Protein 9FNK (pdb70)

Radius of gyration: 32.11 Å; Cα contacts (8 Å, |Δi|>4): 2075; chains: 6; bounding box: 59×80×90 Å

Secondary structure (DSSP, 8-state):
-EEEESSSTTEEEEEETTEEEEEES-SSGGGG-EEEEEETTEEEEEEEEESSSTTEEEEEETTEEEEEE--SSHHHHHHT-EEEEE-SS-TTSEEEEESS-TTEEEEEETTEEEEEE--SHHHHHHT-EEEE--/-EEEESSSTTEEEEEETTEEEEEES-SSGGGG-EEEEE-SS-TTSEEEEESSSTTEEEEEETTEEEEEE---SHHHHHHT-EEEEE-SS-TTSEEEEESSSTTEEEEEETTEEEEEE--SHHHHHHT-EEEE-/-EEEESSSTT-EEEEETTEEEEESS-SSGGGG-EEEEEETTEEEEEEEEESSSTTEEEEEETTEEEEEE---SHHHHHHT-EEEEEETTEEEEEEEEESSSTT-EEEEETTEEEEE---SHHHHHHT-EEEE--/-EEEESSSTTEEEEEETTEEEEEES-SSGGGG-EEEEEETTEEEEEEEEESSSTTEEEEEETTEEEEEE--SSHHHHHHT-EEEEEETTEEEEEEEEESS-TT-EEEEETTEEEEE---SHHHHHHT-EEEE-/-EEEESSSTTEEEEEETTEEEEEES-SSGGGG-EEEEE-SS-TTSEEEEESSSTTEEEEEETTEEEEEE--SSHHHHHHT-EEEEE-SS-TTSEEEEESSSTTEEEEEETTEEEEEE--SHHHHHHT-EEEE-/-EEEESSSTTEEEEEETTEEEEEES-SSGGGG-EEEEE-SS-TTSEEEEESSSTTEEEEEETTEEEEEE--SSHHHHHHT-EEEEEETTEEEEEEEEESS-TT-EEEEETTEEEEE---SHHHHHHT-EEEE-

Nearest PDB structures (foldseek):
  3kmv-assembly7_G  TM=9.921E-01  e=3.566E-18  Acetivibrio thermocellus ATCC 27405
  3akh-assembly1_A  TM=9.822E-01  e=1.180E-16  Streptomyces avermitilis MA-4680 = NBRC 14893
  6sxs-assembly1_AAA  TM=9.025E-01  e=3.370E-11  Aspergillus luchuensis
  2d44-assembly1_A  TM=8.934E-01  e=5.035E-11  Aspergillus luchuensis
  6sxr-assembly1_A  TM=9.004E-01  e=8.437E-11  Aspergillus luchuensis IFO 4308

Foldseek 3Di:
DWKAQPVRGQWTWFADPQFTFTDHPDVVCLRRDWDWQQQLLGRLWIFTARPVDGQWTFFADPQGTGIDHDDPDNNRSQRGTWHWAQQLQGSVWTWTARRVHRQWTWFHDVGGTGTHGQDDNVSSSRGTIHDDDD/DWKAQPVNGQWTWFADPFFTFIDHPDVVPLRRDWDWAQQLQGNQWTFTARPVDGQWTFFADVQGTGIDHDDPDPVRSQRRTWHWAQQLQGSVWTWTARRVRRQWTWFHDVGGTGTHHQDDNVSSSRGTIHDDD/DWKAQQVHRQWTWFADPFFTFIGHPDVPPQRRDFDWAQQLLGRQWTWTARPVDGQWTFFADVQTTGIDHDDPDNVRSQRRTWHWAQQLLGRPWTFTARNVRRQWTWFADPGGTGTHHQDDNVSSSRRTIHDDDD/DWKAAQVHGQWTWFADPFFTFTGHPDVPCQRRDWDWAQQLLGRQWTWTARPVDGQWTFFADPQGTGIDHDDPDNNRSQRGTWHWAQQLLGSVWTWTARNVRRQWTWFHDPRGTGTHHQDDNVSSSRGTIHDDD/DWKAQQVRGQWTWFADPQFTFTDHPDPVPQRRPWDWQQQLLGNQWTFTARPVDGQWTFFADVQFTGIGHDDPDNVRRQRGTWHWDQQLLGNVWTFTARRVHRQFTWFHDPRTTGTHHADDNVSSSRRTIHDDD/DWKAQQVPGQWTWFADPQFTFTDHPDVVPQRRDFDWAQQLLGSQWTFTARPVDGQWTFFADVFFTGIDHDDPDNVGRQRRTWHWDQQLQHNVWTFTARRVHRQWTWFHDPGTTGTHHQDDNVSRSRGTIHDDD

B-factor: mean 26.01, std 6.43, range [12.74, 61.63]

Organism: Acetivibrio thermocellus (strain ATCC 27405 / DSM 1237 / JCM 9322 / NBRC 103400 / NCIMB 10682 / NRRL B-4536 / VPI 7372) (NCBI:txid203119)

Sequence (800 aa):
MKFESSNYRGYYIRVKSFSGRIDPYVNPVEDSMFKIVPGLADPSCISFESKTYPGYYLKHENFRVILKKYEDTDLFREDATFRVVPGWADENMISFQSYNYPYRYIRHRDFELYIENIKTDLDRKDATFIGIKVMKFESSNYRGYYIRVKSFSGRIDPYVNPVEDSMFKIVPGLADPSCISFESKTYPGYYLKHENFRVILKKYEDTDLFREDATFRVVPGWADENMISFQSYNYPYRYIRHRDFELYIENIKTDLDRKDATFIGIKMKFESSNYRGYYIRVKSFSGRIDPYVNPVEDSMFKIVPGLADPSCISFESKTYPGYYLKHENFRVILKKYEDTDLFREDATFRVVPGWADENMISFQSYNYPYRYIRHRDFELYIENIKTDLDRKDATFIGIKVMKFESSNYRGYYIRVKSFSGRIDPYVNPVEDSMFKIVPGLADPSCISFESKTYPGYYLKHENFRVILKKYEDTDLFREDATFRVVPGWADENMISFQSYNYPYRYIRHRDFELYIENIKTDLDRKDATFIGIKMKFESSNYRGYYIRVKSFSGRIDPYVNPVEDSMFKIVPGLADPSCISFESKTYPGYYLKHENFRVILKKYEDTDLFREDATFRVVPGWADENMISFQSYNYPYRYIRHRDFELYIENIKTDLDRKDATFIGIKMKFESSNYRGYYIRVKSFSGRIDPYVNPVEDSMFKIVPGLADPSCISFESKTYPGYYLKHENFRVILKKYEDTDLFREDATFRVVPGWADENMISFQSYNYPYRYIRHRDFELYIENIKTDLDRKDATFIGIK

InterPro domains:
  IPR007934 Alpha-L-arabinofuranosidase B, arabinose-binding domain [PF05270] (348-476)
  IPR024449 Anti-sigma factor RsgI, N-terminal [PF12791] (3-42)
  IPR024449 Anti-sigma factor RsgI, N-terminal [PS51849] (3-50)
  IPR036195 Alpha-L-arabinofuranosidase B, arabinose-binding domain superfamily [SSF110221] (336-477)
  IPR055431 Anti-sigma factor RsgI-like, middle domain [PF23750] (86-226)

Solvent-accessible surface area: 37255 Å² total; per-residue (Å²): 62,38,5,12,0,27,50,92,154,32,55,45,2,13,14,112,34,16,25,0,62,0,21,49,205,16,126,73,72,83,27,1,34,2,112,57,25,88,6,45,33,40,108,98,3,31,0,0,24,8,118,59,71,99,28,6,23,2,6,6,38,80,39,64,0,6,0,28,105,86,70,118,62,98,118,4,50,54,8,0,0,0,82,61,30,95,8,71,40,48,145,132,48,44,0,1,26,0,69,38,95,65,98,30,28,2,9,6,98,123,67,37,0,21,0,33,23,3,85,71,73,111,20,57,77,8,0,0,0,38,31,55,171,102,66,46,4,8,0,15,40,92,6,24,52,44,2,13,14,88,42,17,30,1,59,0,15,49,190,14,124,74,66,80,27,1,60,2,114,61,19,90,7,43,33,38,107,86,4,31,0,0,23,8,118,61,71,101,26,11,26,2,7,6,45,71,40,62,1,7,1,18,115,81,91,103,64,94,121,2,52,48,9,0,0,0,85,64,31,80,7,68,36,21,121,66,17,41,0,0,28,1,69,37,96,66,95,31,28,1,10,6,106,119,58,52,1,16,0,30,25,3,83,72,76,113,20,53,80,8,0,0,0,5,22,39,213,59,47,3,22,0,21,45,88,142,44,59,53,2,9,14,94,37,15,23,1,64,0,22,44,215,17,119,68,75,38,24,2,38,3,104,52,29,94,6,44,34,35,110,96,4,28,0,2,32,8,84,52,71,104,25,7,25,2,6,6,42,95,68,68,0,8,0,27,111,84,86,97,68,93,110,3,50,52,14,0,0,0,84,66,37,95,7,99,44,42,131,129,33,39,0,0,25,0,64,44,93,62,177,51,26,1,14,4,105,110,72,58,0,23,0,34,71,16,160,78,80,106,21,74,85,7,0,0,0,39,30,53,173,101,75,53,4,10,0,15,37,88,23,31,58,46,2,11,10,113,104,94,26,0,67,0,20,51,198,17,121,68,68,55,24,1,43,6,114,58,27,94,6,43,35,36,64,90,3,27,0,0,22,4,109,52,92,94,24,48,26,1,7,6,62,135,67,69,0,35,5,59,116,89,75,116,68,97,111,3,53,52,12,0,0,0,89,65,31,94,7,102,35,9,103,64,10,40,0,1,29,0,74,44,92,66,172,54,26,1,14,6,102,118,68,56,0,25,0,33,71,18,162,75,79,107,22,70,48,8,0,0,0,7,23,39,178,57,39,5,9,0,16,36,84,3,16,40,37,3,10,14,106,102,98,53,5,70,0,18,9,65,9,12,64,52,80,25,0,67,3,116,57,24,93,7,39,33,38,107,91,4,30,0,2,24,9,95,57,104,98,28,56,27,3,8,8,69,123,65,142,3,36,6,57,133,90,76,115,67,101,122,4,48,58,11,0,0,0,76,66,34,100,7,100,40,16,156,69,16,42,0,0,27,0,69,40,97,62,175,56,26,3,10,7,104,122,72,79,4,30,0,34,57,16,162,76,73,108,22,76,83,5,0,0,0,5,22,38,204,65,51,4,10,0,16,38,90,5,23,40,39,2,10,16,118,39,17,40,6,67,1,18,9,62,9,14,73,81,60,29,2,70,5,127,57,24,91,7,43,34,35,109,89,4,30,0,0,22,11,91,53,70,94,25,6,26,2,5,7,34,121,62,102,3,5,0,43,79,87,48,116,64,94,124,6,51,57,11,0,0,0,88,66,31,91,9,100,38,15,154,71,16,43,0,0,29,1,68,39,95,70,175,55,26,2,12,6,116,120,63,60,2,17,0,33,56,16,164,76,78,110,20,73,74,8,0,1,0,6,26,32,204

Structure (mmCIF, N/CA/C/O backbone):
data_9FNK
#
_entry.id   9FNK
#
_cell.length_a   54.453
_cell.length_b   77.396
_cell.length_c   78.769
_cell.angle_alpha   92.639
_cell.angle_beta   110.062
_cell.angle_gamma   102.690
#
_symmetry.space_group_name_H-M   'P 1'
#
loop_
_entity.id
_entity.type
_entity.pdbx_description
1 polymer 'Anti-sigma-I factor RsgI5'
2 non-polymer 'SODIUM ION'
3 non-polymer 'SULFATE ION'
4 non-polymer GLYCEROL
5 water water
#
loop_
_atom_site.group_PDB
_atom_site.id
_atom_site.type_symbol
_atom_site.label_atom_id
_atom_site.label_alt_id
_atom_site.label_comp_id
_atom_site.label_asym_id
_atom_site.label_entity_id
_atom_site.label_seq_id
_atom_site.pdbx_PDB_ins_code
_atom_site.Cartn_x
_atom_site.Cartn_y
_atom_site.Cartn_z
_atom_site.occupancy
_atom_site.B_iso_or_equiv
_atom_site.auth_seq_id
_atom_site.auth_comp_id
_atom_site.auth_asym_id
_atom_site.auth_atom_id
_atom_site.pdbx_PDB_model_num
ATOM 1 N N . MET A 1 1 ? 7.69198 -2.54109 8.80416 1.000 28.86422 1 MET A N 1
ATOM 2 C CA . MET A 1 1 ? 6.66871 -1.52050 8.97684 1.000 29.14553 1 MET A CA 1
ATOM 3 C C . MET A 1 1 ? 5.76488 -1.37519 7.75930 1.000 23.13807 1 MET A C 1
ATOM 4 O O . MET A 1 1 ? 6.14154 -1.72483 6.64444 1.000 26.96324 1 MET A O 1
ATOM 9 N N . LYS A 1 2 ? 4.56701 -0.85762 8.00855 1.000 23.13383 2 LYS A N 1
ATOM 10 C CA . LYS A 1 2 ? 3.61736 -0.45936 6.98462 1.000 22.29429 2 LYS A CA 1
ATOM 11 C C . LYS A 1 2 ? 3.38944 1.03641 7.08863 1.000 21.87543 2 LYS A C 1
ATOM 12 O O . LYS A 1 2 ? 3.66596 1.65599 8.12053 1.000 24.42164 2 LYS A O 1
ATOM 18 N N . PHE A 1 3 ? 2.83889 1.61447 6.02301 1.000 25.12048 3 PHE A N 1
ATOM 19 C CA . PHE A 1 3 ? 2.53803 3.03957 6.00136 1.000 18.70572 3 PHE A CA 1
ATOM 20 C C . PHE A 1 3 ? 1.17633 3.25212 5.36069 1.000 22.19419 3 PHE A C 1
ATOM 21 O O . PHE A 1 3 ? 0.98500 2.94526 4.18211 1.000 21.35002 3 PHE A O 1
ATOM 29 N N . GLU A 1 4 ? 0.22833 3.74513 6.15455 1.000 21.44601 4 GLU A N 1
ATOM 30 C CA . GLU A 1 4 ? -1.10927 4.05772 5.67880 1.000 23.44577 4 GLU A CA 1
ATOM 31 C C . GLU A 1 4 ? -1.19522 5.53046 5.25160 1.000 20.51593 4 GLU A C 1
ATOM 32 O O . GLU A 1 4 ? -0.60102 6.40794 5.88417 1.000 18.90662 4 GLU A O 1
ATOM 38 N N . SER A 1 5 ? -1.89355 5.79207 4.14527 1.000 17.53567 5 SER A N 1
ATOM 39 C CA . SER A 1 5 ? -2.20949 7.17170 3.78718 1.000 21.40237 5 SER A CA 1
ATOM 40 C C . SER A 1 5 ? -3.23673 7.72414 4.76210 1.000 22.79862 5 SER A C 1
ATOM 41 O O . SER A 1 5 ? -4.13862 7.00755 5.20736 1.000 19.62953 5 SER A O 1
ATOM 44 N N . SER A 1 6 ? -3.08041 9.00332 5.12255 1.000 21.53384 6 SER A N 1
ATOM 45 C CA . SER A 1 6 ? -3.97757 9.58885 6.10565 1.000 17.97499 6 SER A CA 1
ATOM 46 C C . SER A 1 6 ? -5.22219 10.18996 5.47989 1.000 21.72153 6 SER A C 1
ATOM 47 O O . SER A 1 6 ? -6.25457 10.24499 6.14627 1.000 28.35785 6 SER A O 1
ATOM 50 N N . ASN A 1 7 ? -5.17876 10.61242 4.21376 1.000 22.58903 7 ASN A N 1
ATOM 51 C CA . ASN A 1 7 ? -6.38940 11.08462 3.54967 1.000 22.69692 7 ASN A CA 1
ATOM 52 C C . ASN A 1 7 ? -7.07615 9.99858 2.72601 1.000 20.85128 7 ASN A C 1
ATOM 53 O O . ASN A 1 7 ? -8.21317 10.18940 2.29395 1.000 26.13990 7 ASN A O 1
ATOM 58 N N . TYR A 1 8 ? -6.41982 8.87662 2.50377 1.000 21.87353 8 TYR A N 1
ATOM 59 C CA . TYR A 1 8 ? -7.01073 7.69836 1.88356 1.000 20.59411 8 TYR A CA 1
ATOM 60 C C . TYR A 1 8 ? -6.80638 6.53456 2.84632 1.000 23.10284 8 TYR A C 1
ATOM 61 O O . TYR A 1 8 ? -5.97223 5.65542 2.62239 1.000 23.25376 8 TYR A O 1
ATOM 70 N N . ARG A 1 9 ? -7.54981 6.56113 3.95004 1.000 24.80313 9 ARG A N 1
ATOM 71 C CA . ARG A 1 9 ? -7.35235 5.58724 5.01349 1.000 20.30801 9 ARG A CA 1
ATOM 72 C C . ARG A 1 9 ? -7.74351 4.20206 4.51462 1.000 23.47735 9 ARG A C 1
ATOM 73 O O . ARG A 1 9 ? -8.70527 4.04455 3.75313 1.000 25.79519 9 ARG A O 1
ATOM 81 N N . GLY A 1 10 ? -6.97710 3.19866 4.93501 1.000 21.30274 10 GLY A N 1
ATOM 82 C CA . GLY A 1 10 ? -7.09983 1.88161 4.36931 1.000 25.05545 10 GLY A CA 1
ATOM 83 C C . GLY A 1 10 ? -6.28995 1.68871 3.11478 1.000 22.16722 10 GLY A C 1
ATOM 84 O O . GLY A 1 10 ? -6.33813 0.59808 2.52745 1.000 25.73455 10 GLY A O 1
ATOM 85 N N . TYR A 1 11 ? -5.57864 2.71973 2.67050 1.000 20.60198 11 TYR A N 1
ATOM 86 C CA . TYR A 1 11 ? -4.62247 2.61640 1.57554 1.000 25.25870 11 TYR A CA 1
ATOM 87 C C . TYR A 1 11 ? -3.21782 2.62604 2.15097 1.000 23.26153 11 TYR A C 1
ATOM 88 O O . TYR A 1 11 ? -2.90934 3.39813 3.07572 1.000 22.14756 11 TYR A O 1
ATOM 97 N N . TYR A 1 12 ? -2.35546 1.81393 1.55380 1.000 20.60866 12 TYR A N 1
ATOM 98 C CA . TYR A 1 12 ? -1.01005 1.61090 2.05244 1.000 22.39723 12 TYR A CA 1
ATOM 99 C C . TYR A 1 12 ? -0.00221 1.81061 0.93675 1.000 19.80897 12 TYR A C 1
ATOM 100 O O . TYR A 1 12 ? -0.26615 1.49027 -0.22207 1.000 20.99082 12 TYR A O 1
ATOM 109 N N . ILE A 1 13 ? 1.16204 2.34516 1.30196 1.000 19.44918 13 ILE A N 1
ATOM 110 C CA . ILE A 1 13 ? 2.29026 2.31380 0.38685 1.000 17.38253 13 ILE A CA 1
ATOM 111 C C . ILE A 1 13 ? 2.57247 0.87044 0.01034 1.000 20.66521 13 ILE A C 1
ATOM 112 O O . ILE A 1 13 ? 2.63393 -0.01184 0.87881 1.000 22.03442 13 ILE A O 1
ATOM 117 N N . ARG A 1 14 ? 2.74589 0.61423 -1.28896 1.000 18.50434 14 ARG A N 1
ATOM 118 C CA . ARG A 1 14 ? 3.11310 -0.71791 -1.74817 1.000 20.14834 14 ARG A CA 1
ATOM 119 C C . ARG A 1 14 ? 3.94742 -0.60318 -3.01610 1.000 19.56413 14 ARG A C 1
ATOM 120 O O . ARG A 1 14 ? 3.95496 0.43073 -3.69793 1.000 20.46762 14 ARG A O 1
ATOM 128 N N . VAL A 1 15 ? 4.66437 -1.67734 -3.31581 1.000 17.59251 15 VAL A N 1
ATOM 129 C CA . VAL A 1 15 ? 5.37718 -1.82446 -4.58656 1.000 20.81141 15 VAL A CA 1
ATOM 130 C C . VAL A 1 15 ? 4.54308 -2.69984 -5.51525 1.000 22.14548 15 VAL A C 1
ATOM 131 O O . VAL A 1 15 ? 4.08102 -3.77489 -5.11504 1.000 23.92691 15 VAL A O 1
ATOM 135 N N . LYS A 1 16 ? 4.32398 -2.22478 -6.74335 1.000 27.05065 16 LYS A N 1
ATOM 136 C CA . LYS A 1 16 ? 3.73332 -3.01843 -7.81606 1.000 27.23402 16 LYS A CA 1
ATOM 137 C C . LYS A 1 16 ? 4.63480 -2.89591 -9.03683 1.000 23.66614 16 LYS A C 1
ATOM 138 O O . LYS A 1 16 ? 4.89363 -1.78175 -9.49903 1.000 29.23712 16 LYS A O 1
ATOM 144 N N . SER A 1 17 ? 5.10910 -4.03003 -9.56130 1.000 23.26404 17 SER A N 1
ATOM 145 C CA . SER A 1 17 ? 6.01191 -4.03855 -10.72381 1.000 23.34830 17 SER A CA 1
ATOM 146 C C . SER A 1 17 ? 7.17900 -3.07258 -10.52912 1.000 26.61903 17 SER A C 1
ATOM 147 O O . SER A 1 17 ? 7.54431 -2.32246 -11.43992 1.000 19.68907 17 SER A O 1
ATOM 150 N N . PHE A 1 18 ? 7.75274 -3.08828 -9.32025 1.000 22.18060 18 PHE A N 1
ATOM 151 C CA . PHE A 1 18 ? 8.93662 -2.31969 -8.94027 1.000 20.02952 18 PHE A CA 1
ATOM 152 C C . PHE A 1 18 ? 8.67947 -0.82302 -8.87017 1.000 20.05290 18 PHE A C 1
ATOM 153 O O . PHE A 1 18 ? 9.61895 -0.03408 -8.92104 1.000 19.35654 18 PHE A O 1
ATOM 161 N N . SER A 1 19 ? 7.42709 -0.42832 -8.66295 1.000 22.38674 19 SER A N 1
ATOM 162 C CA . SER A 1 19 ? 7.01278 0.96702 -8.63540 1.000 21.93160 19 SER A CA 1
ATOM 163 C C . SER A 1 19 ? 6.11281 1.21818 -7.42860 1.000 23.79669 19 SER A C 1
ATOM 164 O O . SER A 1 19 ? 5.26915 0.38278 -7.07843 1.000 23.81374 19 SER A O 1
ATOM 167 N N . GLY A 1 20 ? 6.28754 2.37350 -6.79252 1.000 25.47617 20 GLY A N 1
ATOM 168 C CA . GLY A 1 20 ? 5.56414 2.67813 -5.56819 1.000 21.13486 20 GLY A CA 1
ATOM 169 C C . GLY A 1 20 ? 4.20782 3.31277 -5.84522 1.000 23.75253 20 GLY A C 1
ATOM 170 O O . GLY A 1 20 ? 4.07048 4.17822 -6.71124 1.000 22.38684 20 GLY A O 1
ATOM 171 N N . ARG A 1 21 ? 3.20899 2.87666 -5.08388 1.000 20.57883 21 ARG A N 1
ATOM 172 C CA . ARG A 1 21 ? 1.86539 3.42324 -5.17787 1.000 21.38370 21 ARG A CA 1
ATOM 173 C C . ARG A 1 21 ? 1.19087 3.23432 -3.82662 1.000 22.94357 21 ARG A C 1
ATOM 174 O O . ARG A 1 21 ? 1.78897 2.70227 -2.88447 1.000 20.88405 21 ARG A O 1
ATOM 182 N N . ILE A 1 22 ? -0.05361 3.68948 -3.71954 1.000 19.84262 22 ILE A N 1
ATOM 183 C CA . ILE A 1 22 ? -0.89418 3.37020 -2.57361 1.000 22.27509 22 ILE A CA 1
ATOM 184 C C . ILE A 1 22 ? -2.09079 2.57806 -3.07320 1.000 25.51275 22 ILE A C 1
ATOM 185 O O . ILE A 1 22 ? -2.67148 2.89183 -4.11876 1.000 29.27839 22 ILE A O 1
ATOM 190 N N . ASP A 1 23 ? -2.43070 1.52401 -2.33670 1.000 24.75105 23 ASP A N 1
ATOM 191 C CA . ASP A 1 23 ? -3.48015 0.58501 -2.69493 1.000 29.31651 23 ASP A CA 1
ATOM 192 C C . ASP A 1 23 ? -4.21621 0.16752 -1.43732 1.000 23.32482 23 ASP A C 1
ATOM 193 O O . ASP A 1 23 ? -3.59890 0.03302 -0.37061 1.000 24.44079 23 ASP A O 1
ATOM 198 N N . PRO A 1 24 ? -5.51698 -0.03848 -1.53902 1.000 22.05769 24 PRO A N 1
ATOM 199 C CA . PRO A 1 24 ? -6.22866 -0.83201 -0.53400 1.000 27.29286 24 PRO A CA 1
ATOM 200 C C . PRO A 1 24 ? -6.03254 -2.32760 -0.77244 1.000 26.14762 24 PRO A C 1
ATOM 201 O O . PRO A 1 24 ? -5.66008 -2.76847 -1.86330 1.000 27.40503 24 PRO A O 1
ATOM 205 N N . TYR A 1 25 ? -6.26607 -3.10208 0.29239 1.000 23.60339 25 TYR A N 1
ATOM 206 C CA . TYR A 1 25 ? -6.30894 -4.56931 0.23398 1.000 29.83227 25 TYR A CA 1
ATOM 207 C C . TYR A 1 25 ? -5.12079 -5.14846 -0.53545 1.000 30.24212 25 TYR A C 1
ATOM 208 O O . TYR A 1 25 ? -5.27026 -5.99658 -1.42345 1.000 26.42314 25 TYR A O 1
ATOM 217 N N . VAL A 1 26 ? -3.92381 -4.68028 -0.17690 1.000 29.24904 26 VAL A N 1
ATOM 218 C CA . VAL A 1 26 ? -2.71882 -5.06524 -0.89848 1.000 29.08331 26 VAL A CA 1
ATOM 219 C C . VAL A 1 26 ? -2.59592 -6.57735 -0.91690 1.000 27.18665 26 VAL A C 1
ATOM 220 O O . VAL A 1 26 ? -2.75240 -7.24554 0.10591 1.000 25.04001 26 VAL A O 1
ATOM 224 N N . ASN A 1 27 ? -2.36430 -7.11017 -2.09127 1.000 26.59693 27 ASN A N 1
ATOM 225 C CA . ASN A 1 27 ? -2.19737 -8.52637 -2.34202 1.000 28.03501 27 ASN A CA 1
ATOM 226 C C . ASN A 1 27 ? -1.02806 -8.71233 -3.30064 1.000 26.67172 27 ASN A C 1
ATOM 227 O O . ASN A 1 27 ? -1.04663 -8.15820 -4.40299 1.000 28.26744 27 ASN A O 1
ATOM 232 N N . PRO A 1 28 ? 0.02459 -9.44330 -2.91452 1.000 28.66524 28 PRO A N 1
ATOM 233 C CA . PRO A 1 28 ? 0.26995 -10.02764 -1.58828 1.000 30.05321 28 PRO A CA 1
ATOM 234 C C . PRO A 1 28 ? 0.60797 -8.93858 -0.57095 1.000 31.63175 28 PRO A C 1
ATOM 235 O O . PRO A 1 28 ? 1.36403 -8.01762 -0.90498 1.000 31.29495 28 PRO A O 1
ATOM 239 N N . VAL A 1 29 ? 0.03894 -9.02152 0.63481 1.000 33.34501 29 VAL A N 1
ATOM 240 C CA . VAL A 1 29 ? 0.17215 -7.91722 1.58316 1.000 33.43456 29 VAL A CA 1
ATOM 241 C C . VAL A 1 29 ? 1.63157 -7.63178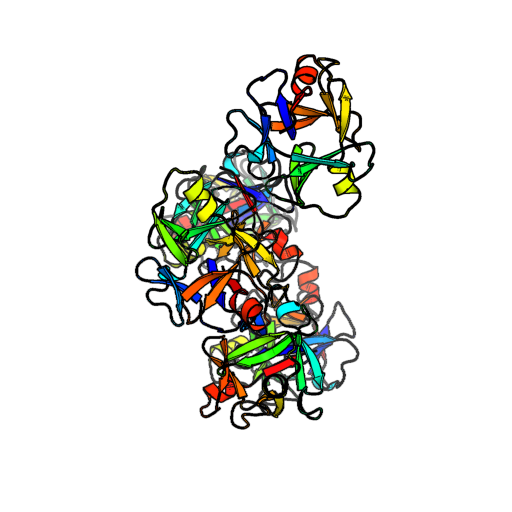 1.91003 1.000 33.26735 29 VAL A C 1
ATOM 242 O O . VAL A 1 29 ? 1.95832 -6.53596 2.37842 1.000 36.12740 29 VAL A O 1
ATOM 246 N N . GLU A 1 30 ? 2.52887 -8.58048 1.64235 1.000 31.56436 30 GLU A N 1
ATOM 247 C CA . GLU A 1 30 ? 3.94413 -8.34374 1.88151 1.000 32.21555 30 GLU A CA 1
ATOM 248 C C . GLU A 1 30 ? 4.51429 -7.24360 0.99066 1.000 30.14969 30 GLU A C 1
ATOM 249 O O . GLU A 1 30 ? 5.55308 -6.66701 1.33011 1.000 31.23591 30 GLU A O 1
ATOM 255 N N . ASP A 1 31 ? 3.85827 -6.93205 -0.13101 1.000 29.71734 31 ASP A N 1
ATOM 256 C CA . ASP A 1 31 ? 4.27297 -5.80293 -0.95978 1.000 28.12275 31 ASP A CA 1
ATOM 257 C C . ASP A 1 31 ? 4.15270 -4.47354 -0.22962 1.000 27.01198 31 ASP A C 1
ATOM 258 O O . ASP A 1 31 ? 4.78310 -3.49602 -0.64030 1.000 23.20642 31 ASP A O 1
ATOM 263 N N . SER A 1 32 ? 3.35164 -4.41598 0.82792 1.000 22.35863 32 SER A N 1
ATOM 264 C CA . SER A 1 32 ? 3.18198 -3.22154 1.63133 1.000 21.43993 32 SER A CA 1
ATOM 265 C C . SER A 1 32 ? 4.20469 -3.11611 2.77049 1.000 29.10283 32 SER A C 1
ATOM 266 O O . SER A 1 32 ? 4.19515 -2.12321 3.50464 1.000 26.07710 32 SER A O 1
ATOM 269 N N . MET A 1 33 ? 5.10275 -4.09041 2.92096 1.000 25.98347 33 MET A N 1
ATOM 270 C CA . MET A 1 33 ? 5.92534 -4.21877 4.11958 1.000 28.80475 33 MET A CA 1
ATOM 271 C C . MET A 1 33 ? 7.38995 -3.89991 3.84320 1.000 23.96924 33 MET A C 1
ATOM 272 O O . MET A 1 33 ? 7.97085 -4.39984 2.87529 1.000 22.22716 33 MET A O 1
ATOM 277 N N . PHE A 1 34 ? 7.99339 -3.09964 4.72634 1.000 22.35617 34 PHE A N 1
ATOM 278 C CA . PHE A 1 34 ? 9.37275 -2.68284 4.57000 1.000 18.64719 34 PHE A CA 1
ATOM 279 C C . PHE A 1 34 ? 10.13964 -2.83297 5.87597 1.000 23.52270 34 PHE A C 1
ATOM 280 O O . PHE A 1 34 ? 9.58551 -2.71703 6.97107 1.000 21.40817 34 PHE A O 1
ATOM 288 N N . LYS A 1 35 ? 11.43117 -3.09767 5.73704 1.000 21.40703 35 LYS A N 1
ATOM 289 C CA . LYS A 1 35 ? 12.36930 -3.02551 6.83878 1.000 20.15774 35 LYS A CA 1
ATOM 290 C C . LYS A 1 35 ? 12.97741 -1.62634 6.83645 1.000 24.04925 35 LYS A C 1
ATOM 291 O O . LYS A 1 35 ? 13.45580 -1.15424 5.79783 1.000 23.76440 35 LYS A O 1
ATOM 297 N N . ILE A 1 36 ? 12.91294 -0.93450 7.97178 1.000 19.92412 36 ILE A N 1
ATOM 298 C CA . ILE A 1 36 ? 13.40436 0.43856 8.04630 1.000 21.60113 36 ILE A CA 1
ATOM 299 C C . ILE A 1 36 ? 14.83277 0.39431 8.58229 1.000 22.80289 36 ILE A C 1
ATOM 300 O O . ILE A 1 36 ? 15.06707 0.14227 9.77077 1.000 21.29077 36 ILE A O 1
ATOM 305 N N . VAL A 1 37 ? 15.78800 0.67774 7.70575 1.000 25.82783 37 VAL A N 1
ATOM 306 C CA . VAL A 1 37 ? 17.20263 0.64826 8.05741 1.000 21.00439 37 VAL A CA 1
ATOM 307 C C . VAL A 1 37 ? 17.71613 2.07964 8.15152 1.000 23.31597 37 VAL A C 1
ATOM 308 O O . VAL A 1 37 ? 17.04721 3.01252 7.66627 1.000 17.70747 37 VAL A O 1
ATOM 312 N N . PRO A 1 38 ? 18.86730 2.30475 8.79954 1.000 25.93407 38 PRO A N 1
ATOM 313 C CA . PRO A 1 38 ? 19.46939 3.64037 8.78309 1.000 17.83237 38 PRO A CA 1
ATOM 314 C C . PRO A 1 38 ? 19.68379 4.12138 7.35898 1.000 21.47784 38 PRO A C 1
ATOM 315 O O . PRO A 1 38 ? 19.93531 3.33713 6.43759 1.000 20.25892 38 PRO A O 1
ATOM 319 N N . GLY A 1 39 ? 19.53561 5.43115 7.18482 1.000 23.20665 39 GLY A N 1
ATOM 320 C CA . GLY A 1 39 ? 19.58696 6.03527 5.87026 1.000 21.14294 39 GLY A CA 1
ATOM 321 C C . GLY A 1 39 ? 20.90411 5.72890 5.19500 1.000 25.54877 39 GLY A C 1
ATOM 322 O O . GLY A 1 39 ? 21.96768 5.94881 5.78044 1.000 23.78482 39 GLY A O 1
ATOM 323 N N . LEU A 1 40 ? 20.83647 5.20906 3.96539 1.000 24.33664 40 LEU A N 1
ATOM 324 C CA . LEU A 1 40 ? 22.03728 4.79439 3.24612 1.000 26.11253 40 LEU A CA 1
ATOM 325 C C . LEU A 1 40 ? 23.01014 5.94141 3.04348 1.000 26.01786 40 LEU A C 1
ATOM 326 O O . LEU A 1 40 ? 24.21442 5.70567 2.89974 1.000 21.68109 40 LEU A O 1
ATOM 331 N N . ALA A 1 41 ? 22.51645 7.17379 3.04614 1.000 24.98475 41 ALA A N 1
ATOM 332 C CA . ALA A 1 41 ? 23.36753 8.33905 2.92462 1.000 26.23807 41 ALA A CA 1
ATOM 333 C C . ALA A 1 41 ? 23.52500 9.07731 4.23676 1.000 23.78613 41 ALA A C 1
ATOM 334 O O . ALA A 1 41 ? 24.25847 10.06792 4.28190 1.000 29.81152 41 ALA A O 1
ATOM 336 N N . ASP A 1 42 ? 22.86546 8.62028 5.30337 1.000 25.83820 42 ASP A N 1
ATOM 337 C CA . ASP A 1 42 ? 22.84326 9.36329 6.55673 1.000 28.87891 42 ASP A CA 1
ATOM 338 C C . ASP A 1 42 ? 22.05576 8.59368 7.60695 1.000 25.63586 42 ASP A C 1
ATOM 339 O O . ASP A 1 42 ? 20.83222 8.48864 7.50853 1.000 28.23845 42 ASP A O 1
ATOM 344 N N . PRO A 1 43 ? 22.70847 8.05215 8.63499 1.000 26.24696 43 PRO A N 1
ATOM 345 C CA . PRO A 1 43 ? 21.98043 7.18736 9.58597 1.000 23.76314 43 PRO A CA 1
ATOM 346 C C . PRO A 1 43 ? 21.00886 7.93906 10.49073 1.000 19.66540 43 PRO A C 1
ATOM 347 O O . PRO A 1 43 ? 20.15518 7.29752 11.10364 1.000 19.52278 43 PRO A O 1
ATOM 351 N N . SER A 1 44 ? 21.07929 9.27116 10.58135 1.000 25.00225 44 SER A N 1
ATOM 352 C CA . SER A 1 44 ? 20.00025 10.02952 11.22052 1.000 28.62031 44 SER A CA 1
ATOM 353 C C . SER A 1 44 ? 18.79398 10.18204 10.30123 1.000 28.60836 44 SER A C 1
ATOM 354 O O . SER A 1 44 ? 17.80232 10.83636 10.65816 1.000 22.65060 44 SER A O 1
ATOM 357 N N . CYS A 1 45 ? 18.87708 9.59951 9.12931 1.000 24.50928 45 CYS A N 1
ATOM 358 C CA . CYS A 1 45 ? 17.78236 9.48338 8.20026 1.000 23.83707 45 CYS A CA 1
ATOM 359 C C . CYS A 1 45 ? 17.36110 8.02278 8.16035 1.000 20.44606 45 CYS A C 1
ATOM 360 O O . CYS A 1 45 ? 17.89565 7.19539 8.90430 1.000 25.46829 45 CYS A O 1
ATOM 363 N N . ILE A 1 46 ? 16.36908 7.71156 7.32849 1.000 16.18194 46 ILE A N 1
ATOM 364 C CA . ILE A 1 46 ? 15.90832 6.33856 7.16803 1.000 18.54597 46 ILE A CA 1
ATOM 365 C C . ILE A 1 46 ? 15.98379 5.96141 5.69848 1.000 18.71914 46 ILE A C 1
ATOM 366 O O . ILE A 1 46 ? 15.94434 6.81958 4.81431 1.000 15.46654 46 ILE A O 1
ATOM 371 N N . SER A 1 47 ? 16.10737 4.64970 5.45366 1.000 18.37996 47 SER A N 1
ATOM 372 C CA . SER A 1 47 ? 15.90543 4.04275 4.14582 1.000 16.40983 47 SER A CA 1
ATOM 373 C C . SER A 1 47 ? 14.89093 2.91520 4.27300 1.000 21.47179 47 SER A C 1
ATOM 374 O O . SER A 1 47 ? 14.73798 2.33680 5.34956 1.000 19.52476 47 SER A O 1
ATOM 377 N N . PHE A 1 48 ? 14.18819 2.61859 3.16460 1.000 17.27250 48 PHE A N 1
ATOM 378 C CA . PHE A 1 48 ? 13.12612 1.61071 3.11629 1.000 19.85770 48 PHE A CA 1
ATOM 379 C C . PHE A 1 48 ? 13.63525 0.40137 2.34812 1.000 19.48260 48 PHE A C 1
ATOM 380 O O . PHE A 1 48 ? 13.70555 0.44448 1.11934 1.000 22.19311 48 PHE A O 1
ATOM 388 N N . GLU A 1 49 ? 13.93360 -0.69010 3.03809 1.000 24.41657 49 GLU A N 1
ATOM 389 C CA . GLU A 1 49 ? 14.30599 -1.92361 2.35335 1.000 20.96049 49 GLU A CA 1
ATOM 390 C C . GLU A 1 49 ? 13.07815 -2.78168 2.10182 1.000 19.86925 49 GLU A C 1
ATOM 391 O O . GLU A 1 49 ? 12.21810 -2.92123 2.97286 1.000 21.54762 49 GLU A O 1
ATOM 397 N N . SER A 1 50 ? 13.00767 -3.37023 0.91145 1.000 20.38334 50 SER A N 1
ATOM 398 C CA . SER A 1 50 ? 11.94010 -4.31000 0.60921 1.000 18.14672 50 SER A CA 1
ATOM 399 C C . SER A 1 50 ? 12.04558 -5.54704 1.48480 1.000 27.00091 50 SER A C 1
ATOM 400 O O . SER A 1 50 ? 13.13005 -6.10518 1.66938 1.000 27.47213 50 SER A O 1
ATOM 403 N N . LYS A 1 51 ? 10.90564 -5.98725 2.01270 1.000 27.60511 51 LYS A N 1
ATOM 404 C CA . LYS A 1 51 ? 10.88879 -7.24596 2.74912 1.000 31.94998 51 LYS A CA 1
ATOM 405 C C . LYS A 1 51 ? 10.87723 -8.45150 1.80950 1.000 33.48474 51 LYS A C 1
ATOM 406 O O . LYS A 1 51 ? 11.57229 -9.44219 2.06534 1.000 33.25298 51 LYS A O 1
ATOM 412 N N . THR A 1 52 ? 10.13342 -8.37208 0.70051 1.000 33.06943 52 THR A N 1
ATOM 413 C CA . THR A 1 52 ? 10.10193 -9.46599 -0.26298 1.000 31.82494 52 THR A CA 1
ATOM 414 C C . THR A 1 52 ? 11.32177 -9.49407 -1.17675 1.000 31.52125 52 THR A C 1
ATOM 415 O O . THR A 1 52 ? 11.64769 -10.55991 -1.71072 1.000 33.27893 52 THR A O 1
ATOM 419 N N . TYR A 1 53 ? 12.00899 -8.36385 -1.36796 1.000 29.98586 53 TYR A N 1
ATOM 420 C CA . TYR A 1 53 ? 13.18651 -8.27978 -2.23210 1.000 25.81143 53 TYR A CA 1
ATOM 421 C C . TYR A 1 53 ? 14.34418 -7.69759 -1.43275 1.000 27.59315 53 TYR A C 1
ATOM 422 O O . TYR A 1 53 ? 14.66727 -6.50102 -1.56026 1.000 22.31748 53 TYR A O 1
ATOM 431 N N . PRO A 1 54 ? 14.99536 -8.51119 -0.59613 1.000 27.68397 54 PRO A N 1
ATOM 432 C CA . PRO A 1 54 ? 16.09871 -7.98745 0.21694 1.000 25.54203 54 PRO A CA 1
ATOM 433 C C . PRO A 1 54 ? 17.18693 -7.40437 -0.66722 1.000 25.34544 54 PRO A C 1
ATOM 434 O O . PRO A 1 54 ? 17.45104 -7.88966 -1.76923 1.000 30.43452 54 PRO A O 1
ATOM 438 N N . GLY A 1 55 ? 17.80447 -6.33950 -0.17968 1.000 23.68582 55 GLY A N 1
ATOM 439 C CA . GLY A 1 55 ? 18.74842 -5.59110 -0.97252 1.000 26.86434 55 GLY A CA 1
ATOM 440 C C . GLY A 1 55 ? 18.13569 -4.65449 -1.98882 1.000 23.92074 55 GLY A C 1
ATOM 441 O O . GLY A 1 55 ? 18.88619 -4.04679 -2.76744 1.000 25.94349 55 GLY A O 1
ATOM 442 N N . TYR A 1 56 ? 16.80839 -4.51922 -2.02985 1.000 22.53794 56 TYR A N 1
ATOM 443 C CA . TYR A 1 56 ? 16.16303 -3.50787 -2.86911 1.000 22.87622 56 TYR A CA 1
ATOM 444 C C . TYR A 1 56 ? 15.54821 -2.44128 -1.97808 1.000 21.25860 56 TYR A C 1
ATOM 445 O O . TYR A 1 56 ? 14.94932 -2.75430 -0.94511 1.000 21.42670 56 TYR A O 1
ATOM 454 N N . TYR A 1 57 ? 15.68388 -1.18469 -2.39640 1.000 23.66058 57 TYR A N 1
ATOM 455 C CA . TYR A 1 57 ? 15.27112 -0.03065 -1.61401 1.000 18.27630 57 TYR A CA 1
ATOM 456 C C . TYR A 1 57 ? 14.29062 0.81502 -2.41225 1.000 20.35151 57 TYR A C 1
ATOM 457 O O . TYR A 1 57 ? 14.38343 0.89749 -3.63669 1.000 20.99522 57 TYR A O 1
ATOM 466 N N . LEU A 1 58 ? 13.32089 1.41150 -1.72488 1.000 20.98840 58 LEU A N 1
ATOM 467 C CA . LEU A 1 58 ? 12.57366 2.50331 -2.33876 1.000 21.87373 58 LEU A CA 1
ATOM 468 C C . LEU A 1 58 ? 13.51893 3.67112 -2.59347 1.000 20.59989 58 LEU A C 1
ATOM 469 O O . LEU A 1 58 ? 14.39645 3.97347 -1.78314 1.000 22.01946 58 LEU A O 1
ATOM 474 N N . LYS A 1 59 ? 13.34447 4.32894 -3.73101 1.000 20.74069 59 LYS A N 1
ATOM 475 C CA . LYS A 1 59 ? 14.27412 5.36871 -4.14037 1.000 21.44077 59 LYS A CA 1
ATOM 476 C C . LYS A 1 59 ? 13.59463 6.20494 -5.19761 1.000 20.34314 59 LYS A C 1
ATOM 477 O O . LYS A 1 59 ? 12.76186 5.70915 -5.95864 1.000 22.20839 59 LYS A O 1
ATOM 483 N N . HIS A 1 60 ? 13.95369 7.47057 -5.25715 1.000 20.62152 60 HIS A N 1
ATOM 484 C CA . HIS A 1 60 ? 13.37449 8.29016 -6.29890 1.000 20.51593 60 HIS A CA 1
ATOM 485 C C . HIS A 1 60 ? 14.29875 8.31786 -7.51087 1.000 22.06077 60 HIS A C 1
ATOM 486 O O . HIS A 1 60 ? 15.52590 8.26674 -7.37915 1.000 21.20485 60 HIS A O 1
ATOM 493 N N . GLU A 1 61 ? 13.68452 8.31406 -8.69251 1.000 21.36229 61 GLU A N 1
ATOM 494 C CA . GLU A 1 61 ? 14.36785 8.40734 -9.97565 1.000 19.39926 61 GLU A CA 1
ATOM 495 C C . GLU A 1 61 ? 13.40278 9.11801 -10.90906 1.000 22.43348 61 GLU A C 1
ATOM 496 O O . GLU A 1 61 ? 12.23339 8.73052 -10.99120 1.000 24.77332 61 GLU A O 1
ATOM 502 N N . ASN A 1 62 ? 13.87033 10.18319 -11.56271 1.000 22.75699 62 ASN A N 1
ATOM 503 C CA . ASN A 1 62 ? 12.97589 11.09647 -12.29362 1.000 23.88150 62 ASN A CA 1
ATOM 504 C C . ASN A 1 62 ? 11.79744 11.55282 -11.42204 1.000 23.05060 62 ASN A C 1
ATOM 505 O O . ASN A 1 62 ? 10.67205 11.70867 -11.90996 1.000 21.86272 62 ASN A O 1
ATOM 510 N N . PHE A 1 63 ? 12.05115 11.74871 -10.12130 1.000 21.26773 63 PHE A N 1
ATOM 511 C CA . PHE A 1 63 ? 11.08801 12.19265 -9.11051 1.000 18.31244 63 PHE A CA 1
ATOM 512 C C . PHE A 1 63 ? 9.93582 11.20765 -8.89061 1.000 21.84688 63 PHE A C 1
ATOM 513 O O . PHE A 1 63 ? 8.92816 11.56039 -8.26724 1.000 21.30450 63 PHE A O 1
ATOM 521 N N . ARG A 1 64 ? 10.06375 9.98178 -9.37314 1.000 19.19530 64 ARG A N 1
ATOM 522 C CA . ARG A 1 64 ? 9.11391 8.91156 -9.12095 1.000 18.69572 64 ARG A CA 1
ATOM 523 C C . ARG A 1 64 ? 9.71131 7.97120 -8.08134 1.000 19.30278 64 ARG A C 1
ATOM 524 O O . ARG A 1 64 ? 10.89188 7.64728 -8.15690 1.000 19.71462 64 ARG A O 1
ATOM 532 N N . VAL A 1 65 ? 8.91500 7.56432 -7.09760 1.000 19.80068 65 VAL A N 1
ATOM 533 C CA . VAL A 1 65 ? 9.38709 6.61799 -6.09104 1.000 18.15400 65 VAL A CA 1
ATOM 534 C C . VAL A 1 65 ? 9.28458 5.19897 -6.65032 1.000 20.77266 65 VAL A C 1
ATOM 535 O O . VAL A 1 65 ? 8.18558 4.71523 -6.94212 1.000 20.23105 65 VAL A O 1
ATOM 539 N N . ILE A 1 66 ? 10.43389 4.53091 -6.80051 1.000 17.04575 66 ILE A N 1
ATOM 540 C CA . ILE A 1 66 ? 10.49210 3.18506 -7.36322 1.000 20.50802 66 ILE A CA 1
ATOM 541 C C . ILE A 1 66 ? 11.23354 2.26849 -6.39561 1.000 21.37056 66 ILE A C 1
ATOM 542 O O . ILE A 1 66 ? 11.81582 2.71588 -5.40911 1.000 17.53173 66 ILE A O 1
ATOM 547 N N . LEU A 1 67 ? 11.22633 0.97256 -6.71289 1.000 18.40706 67 LEU A N 1
ATOM 548 C CA . LEU A 1 67 ? 12.05010 -0.02119 -6.03536 1.000 17.54734 67 LEU A CA 1
ATOM 549 C C . LEU A 1 67 ? 13.16998 -0.44815 -6.97751 1.000 21.56246 67 LEU A C 1
ATOM 550 O O . LEU A 1 67 ? 12.92242 -0.74564 -8.15543 1.000 23.30620 67 LEU A O 1
ATOM 555 N N . LYS A 1 68 ? 14.39698 -0.47310 -6.46461 1.000 17.70805 68 LYS A N 1
ATOM 556 C CA . LYS A 1 68 ? 15.57613 -0.68927 -7.29127 1.000 21.03566 68 LYS A CA 1
ATOM 557 C C . LYS A 1 68 ? 16.66115 -1.35727 -6.45197 1.000 25.41376 68 LYS A C 1
ATOM 558 O O . LYS A 1 68 ? 16.83135 -1.02344 -5.27670 1.000 22.92981 68 LYS A O 1
ATOM 564 N N . LYS A 1 69 ? 17.39630 -2.28574 -7.06677 1.000 25.13159 69 LYS A N 1
ATOM 565 C CA . LYS A 1 69 ? 18.46548 -3.00222 -6.38030 1.000 20.60529 69 LYS A CA 1
ATOM 566 C C . LYS A 1 69 ? 19.55646 -2.03953 -5.93384 1.000 25.24905 69 LYS A C 1
ATOM 567 O O . LYS A 1 69 ? 19.87914 -1.08220 -6.63798 1.000 23.63489 69 LYS A O 1
ATOM 573 N N . TYR A 1 70 ? 20.13048 -2.29612 -4.75557 1.000 24.22350 70 TYR A N 1
ATOM 574 C CA . TYR A 1 70 ? 21.15795 -1.40824 -4.22930 1.000 22.62325 70 TYR A CA 1
ATOM 575 C C . TYR A 1 70 ? 22.28653 -1.26498 -5.24561 1.000 26.15900 70 TYR A C 1
ATOM 576 O O . TYR A 1 70 ? 22.66885 -2.22976 -5.91147 1.000 24.19668 70 TYR A O 1
ATOM 585 N N . GLU A 1 71 ? 22.77809 -0.03804 -5.40335 1.000 26.01100 71 GLU A N 1
ATOM 586 C CA . GLU A 1 71 ? 23.94237 0.25444 -6.22846 1.000 28.46615 71 GLU A CA 1
ATOM 587 C C . GLU A 1 71 ? 24.95678 1.01596 -5.39280 1.000 30.36470 71 GLU A C 1
ATOM 588 O O . GLU A 1 71 ? 24.58891 1.95256 -4.67156 1.000 30.06588 71 GLU A O 1
ATOM 594 N N . ASP A 1 72 ? 26.23774 0.65902 -5.54594 1.000 31.57422 72 ASP A N 1
ATOM 595 C CA . ASP A 1 72 ? 27.32435 1.25797 -4.76297 1.000 33.01580 72 ASP A CA 1
ATOM 596 C C . ASP A 1 72 ? 27.71558 2.63138 -5.32057 1.000 31.76037 72 ASP A C 1
ATOM 597 O O . ASP A 1 72 ? 28.82739 2.85726 -5.79973 1.000 34.13175 72 ASP A O 1
ATOM 602 N N . THR A 1 73 ? 26.77201 3.56555 -5.25466 1.000 27.07068 73 THR A N 1
ATOM 603 C CA . THR A 1 73 ? 27.02199 4.92906 -5.71020 1.000 26.13473 73 THR A CA 1
ATOM 604 C C . THR A 1 73 ? 26.44131 5.90650 -4.69775 1.000 30.05670 73 THR A C 1
ATOM 605 O O . THR A 1 73 ? 25.44994 5.60318 -4.01771 1.000 25.81377 73 THR A O 1
ATOM 609 N N . ASP A 1 74 ? 27.05654 7.09245 -4.60552 1.000 23.30441 74 ASP A N 1
ATOM 610 C CA . ASP A 1 74 ? 26.48691 8.11284 -3.72943 1.000 28.98166 74 ASP A CA 1
ATOM 611 C C . ASP A 1 74 ? 25.10434 8.54489 -4.21255 1.000 31.24807 74 ASP A C 1
ATOM 612 O O . ASP A 1 74 ? 24.21272 8.79480 -3.39344 1.000 30.43893 74 ASP A O 1
ATOM 617 N N . LEU A 1 75 ? 24.89807 8.61496 -5.53659 1.000 26.07178 75 LEU A N 1
ATOM 618 C CA . LEU A 1 75 ? 23.59537 9.02128 -6.06203 1.000 28.04419 75 LEU A CA 1
ATOM 619 C C . LEU A 1 75 ? 22.50362 8.05041 -5.63327 1.000 26.02761 75 LEU A C 1
ATOM 620 O O . LEU A 1 75 ? 21.44232 8.46761 -5.15111 1.000 22.04015 75 LEU A O 1
ATOM 625 N N . PHE A 1 76 ? 22.75130 6.74838 -5.77313 1.000 21.53220 76 PHE A N 1
ATOM 626 C CA . PHE A 1 76 ? 21.76569 5.78064 -5.29608 1.000 24.94885 76 PHE A CA 1
ATOM 627 C C . PHE A 1 76 ? 21.48017 5.96737 -3.80838 1.000 21.00911 76 PHE A C 1
ATOM 628 O O . PHE A 1 76 ? 20.32045 6.01409 -3.38957 1.000 22.89809 76 PHE A O 1
ATOM 636 N N . ARG A 1 77 ? 22.52397 6.03183 -2.98923 1.000 24.16854 77 ARG A N 1
ATOM 637 C CA . ARG A 1 77 ? 22.30575 6.13121 -1.54837 1.000 24.40095 77 ARG A CA 1
ATOM 638 C C . ARG A 1 77 ? 21.55186 7.41124 -1.19116 1.000 22.90610 77 ARG A C 1
ATOM 639 O O . ARG A 1 77 ? 20.64632 7.39755 -0.34668 1.000 24.73361 77 ARG A O 1
ATOM 647 N N . GLU A 1 78 ? 21.86877 8.50947 -1.86536 1.000 23.39255 78 GLU A N 1
ATOM 648 C CA . GLU A 1 78 ? 21.14128 9.75306 -1.64500 1.000 24.01162 78 GLU A CA 1
ATOM 649 C C . GLU A 1 78 ? 19.69899 9.65318 -2.12319 1.000 22.20109 78 GLU A C 1
ATOM 650 O O . GLU A 1 78 ? 18.77521 10.06153 -1.40588 1.000 20.69857 78 GLU A O 1
ATOM 656 N N . ASP A 1 79 ? 19.48293 9.08747 -3.31487 1.000 20.78870 79 ASP A N 1
ATOM 657 C CA . ASP A 1 79 ? 18.13105 8.87568 -3.83148 1.000 20.42379 79 ASP A CA 1
ATOM 658 C C . ASP A 1 79 ? 17.27616 7.99812 -2.92523 1.000 22.60907 79 ASP A C 1
ATOM 659 O O . ASP A 1 79 ? 16.04278 8.02917 -3.02966 1.000 20.78531 79 ASP A O 1
ATOM 664 N N . ALA A 1 80 ? 17.90189 7.19157 -2.07217 1.000 19.16573 80 ALA A N 1
ATOM 665 C CA . ALA A 1 80 ? 17.22113 6.18788 -1.27421 1.000 18.55116 80 ALA A CA 1
ATOM 666 C C . ALA A 1 80 ? 17.10036 6.59039 0.18906 1.000 16.77690 80 ALA A C 1
ATOM 667 O O . ALA A 1 80 ? 16.77269 5.74735 1.02632 1.000 17.34409 80 ALA A O 1
ATOM 669 N N . THR A 1 81 ? 17.36476 7.85198 0.51730 1.000 18.88356 81 THR A N 1
ATOM 670 C CA . THR A 1 81 ? 17.47664 8.30812 1.89218 1.000 16.39926 81 THR A CA 1
ATOM 671 C C . THR A 1 81 ? 16.44472 9.39790 2.12877 1.000 19.01161 81 THR A C 1
ATOM 672 O O . THR A 1 81 ? 16.32141 10.32941 1.32234 1.000 21.56585 81 THR A O 1
ATOM 676 N N . PHE A 1 82 ? 15.69160 9.27133 3.22434 1.000 18.02284 82 PHE A N 1
ATOM 677 C CA . PHE A 1 82 ? 14.59548 10.18066 3.53063 1.000 18.28288 82 PHE A CA 1
ATOM 678 C C . PHE A 1 82 ? 14.61427 10.52086 5.01766 1.000 16.18006 82 PHE A C 1
ATOM 679 O O . PHE A 1 82 ? 14.88218 9.66764 5.86319 1.000 17.96348 82 PHE A O 1
ATOM 687 N N . ARG A 1 83 ? 14.34971 11.76647 5.33799 1.000 15.02496 83 ARG A N 1
ATOM 688 C CA . ARG A 1 83 ? 14.27251 12.20106 6.72373 1.000 20.09680 83 ARG A CA 1
ATOM 689 C C . ARG A 1 83 ? 12.81639 12.16691 7.16023 1.000 22.42438 83 ARG A C 1
ATOM 690 O O . ARG A 1 83 ? 11.95322 12.74794 6.48810 1.000 21.71514 83 ARG A O 1
ATOM 698 N N . VAL A 1 84 ? 12.54503 11.48605 8.27203 1.000 24.74059 84 VAL A N 1
ATOM 699 C CA . VAL A 1 84 ? 11.20126 11.45521 8.84002 1.000 19.42190 84 VAL A CA 1
ATOM 700 C C . VAL A 1 84 ? 10.98143 12.76489 9.57453 1.000 19.75132 84 VAL A C 1
ATOM 701 O O . VAL A 1 84 ? 11.76892 13.13097 10.44977 1.000 22.35253 84 VAL A O 1
ATOM 705 N N . VAL A 1 85 ? 9.91352 13.46919 9.22722 1.000 19.09719 85 VAL A N 1
ATOM 706 C CA . VAL A 1 85 ? 9.61596 14.75643 9.84604 1.000 20.77719 85 VAL A CA 1
ATOM 707 C C . VAL A 1 85 ? 8.18990 14.70099 10.38153 1.000 22.61296 85 VAL A C 1
ATOM 708 O O . VAL A 1 85 ? 7.44463 13.78206 10.00974 1.000 24.18657 85 VAL A O 1
ATOM 712 N N . PRO A 1 86 ? 7.75893 15.63528 11.23791 1.000 22.77403 86 PRO A N 1
ATOM 713 C CA . PRO A 1 86 ? 6.33229 15.68660 11.59801 1.000 23.70367 86 PRO A CA 1
ATOM 714 C C . PRO A 1 86 ? 5.45739 15.84931 10.36037 1.000 25.68319 86 PRO A C 1
ATOM 715 O O . PRO A 1 86 ? 5.79909 16.58657 9.43274 1.000 23.02930 86 PRO A O 1
ATOM 719 N N . GLY A 1 87 ? 4.32487 15.13464 10.35639 1.000 23.82975 87 GLY A N 1
ATOM 720 C CA . GLY A 1 87 ? 3.40070 15.10745 9.24105 1.000 21.58638 87 GLY A CA 1
ATOM 721 C C . GLY A 1 87 ? 3.01665 16.47583 8.72302 1.000 25.22772 87 GLY A C 1
ATOM 722 O O . GLY A 1 87 ? 2.80651 17.39106 9.51817 1.000 22.19645 87 GLY A O 1
ATOM 723 N N . TRP A 1 88 ? 2.93537 16.63300 7.39251 1.000 20.85877 88 TRP A N 1
ATOM 724 C CA . TRP A 1 88 ? 2.55651 17.92066 6.82490 1.000 23.41400 88 TRP A CA 1
ATOM 725 C C . TRP A 1 88 ? 1.15038 18.29775 7.25217 1.000 23.86626 88 TRP A C 1
ATOM 726 O O . TRP A 1 88 ? 0.87219 19.46878 7.54910 1.000 22.48818 88 TRP A O 1
ATOM 737 N N . ALA A 1 89 ? 0.24547 17.31639 7.26287 1.000 22.51356 89 ALA A N 1
ATOM 738 C CA . ALA A 1 89 ? -1.16166 17.53784 7.55199 1.000 24.44821 89 ALA A CA 1
ATOM 739 C C . ALA A 1 89 ? -1.50388 17.32316 9.01608 1.000 24.54789 89 ALA A C 1
ATOM 740 O O . ALA A 1 89 ? -2.61127 17.67052 9.43315 1.000 26.19422 89 ALA A O 1
ATOM 742 N N . ASP A 1 90 ? -0.58302 16.76850 9.79578 1.000 25.90599 90 ASP A N 1
ATOM 743 C CA . ASP A 1 90 ? -0.85994 16.34818 11.16250 1.000 26.28601 90 ASP A CA 1
ATOM 744 C C . ASP A 1 90 ? 0.45855 16.03998 11.84386 1.000 22.90436 90 ASP A C 1
ATOM 745 O O . ASP A 1 90 ? 1.09826 15.03301 11.52852 1.000 25.68309 90 ASP A O 1
ATOM 750 N N . GLU A 1 91 ? 0.88437 16.89476 12.76859 1.000 27.91096 91 GLU A N 1
ATOM 751 C CA . 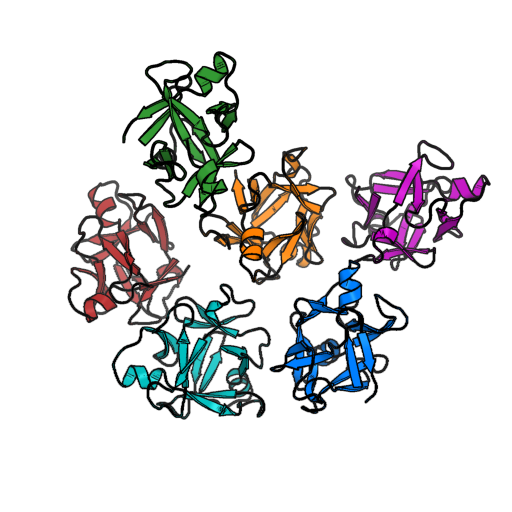GLU A 1 91 ? 2.13885 16.64149 13.46931 1.000 31.20203 91 GLU A CA 1
ATOM 752 C C . GLU A 1 91 ? 2.14132 15.31610 14.24232 1.000 25.53857 91 GLU A C 1
ATOM 753 O O . GLU A 1 91 ? 3.22073 14.80387 14.55204 1.000 25.39282 91 GLU A O 1
ATOM 759 N N . ASN A 1 92 ? 0.97999 14.73575 14.55152 1.000 23.10551 92 ASN A N 1
ATOM 760 C CA . ASN A 1 92 ? 0.95935 13.40565 15.16210 1.000 23.78951 92 ASN A CA 1
ATOM 761 C C . ASN A 1 92 ? 1.19788 12.28651 14.15252 1.000 26.05542 92 ASN A C 1
ATOM 762 O O . ASN A 1 92 ? 1.14538 11.10990 14.52385 1.000 26.89437 92 ASN A O 1
ATOM 767 N N . MET A 1 93 ? 1.43276 12.62076 12.89150 1.000 27.61443 93 MET A N 1
ATOM 768 C CA . MET A 1 93 ? 1.67850 11.67146 11.81699 1.000 22.66714 93 MET A CA 1
ATOM 769 C C . MET A 1 93 ? 3.04324 12.00290 11.22346 1.000 23.61565 93 MET A C 1
ATOM 770 O O . MET A 1 93 ? 3.80019 12.80436 11.79394 1.000 24.66005 93 MET A O 1
ATOM 775 N N . ILE A 1 94 ? 3.39228 11.37925 10.09709 1.000 20.97641 94 ILE A N 1
ATOM 776 C CA . ILE A 1 94 ? 4.75157 11.55401 9.59323 1.000 22.47403 94 ILE A CA 1
ATOM 777 C C . ILE A 1 94 ? 4.78123 11.88696 8.10644 1.000 22.85898 94 ILE A C 1
ATOM 778 O O . ILE A 1 94 ? 3.88914 11.52241 7.33288 1.000 17.64371 94 ILE A O 1
ATOM 783 N N . SER A 1 95 ? 5.85607 12.57070 7.71784 1.000 21.03385 95 SER A N 1
ATOM 784 C CA . SER A 1 95 ? 6.17917 12.86139 6.33480 1.000 21.64617 95 SER A CA 1
ATOM 785 C C . SER A 1 95 ? 7.63116 12.49818 6.07779 1.000 19.64065 95 SER A C 1
ATOM 786 O O . SER A 1 95 ? 8.43735 12.31681 7.00091 1.000 20.38397 95 SER A O 1
ATOM 789 N N . PHE A 1 96 ? 7.95863 12.39202 4.79948 1.000 15.35161 96 PHE A N 1
ATOM 790 C CA . PHE A 1 96 ? 9.24667 11.85833 4.38359 1.000 18.79976 96 PHE A CA 1
ATOM 791 C C . PHE A 1 96 ? 9.89869 12.86468 3.45440 1.000 18.90827 96 PHE A C 1
ATOM 792 O O . PHE A 1 96 ? 9.43850 13.05818 2.32425 1.000 20.95568 96 PHE A O 1
ATOM 800 N N . GLN A 1 97 ? 10.97897 13.46592 3.92775 1.000 18.10131 97 GLN A N 1
ATOM 801 C CA . GLN A 1 97 ? 11.72682 14.48338 3.21375 1.000 16.46133 97 GLN A CA 1
ATOM 802 C C . GLN A 1 97 ? 12.89334 13.84715 2.47417 1.000 19.63722 97 GLN A C 1
ATOM 803 O O . GLN A 1 97 ? 13.59786 12.98883 3.02002 1.000 17.69624 97 GLN A O 1
ATOM 809 N N . SER A 1 98 ? 13.09031 14.25697 1.22240 1.000 20.20834 98 SER A N 1
ATOM 810 C CA . SER A 1 98 ? 14.15284 13.67389 0.41675 1.000 21.96685 98 SER A CA 1
ATOM 811 C C . SER A 1 98 ? 15.49296 14.25823 0.86235 1.000 21.75338 98 SER A C 1
ATOM 812 O O . SER A 1 98 ? 15.61158 15.46695 1.09524 1.000 21.09723 98 SER A O 1
ATOM 815 N N . TYR A 1 99 ? 16.49036 13.38724 1.01771 1.000 22.26571 99 TYR A N 1
ATOM 816 C CA . TYR A 1 99 ? 17.80015 13.82419 1.49224 1.000 20.03595 99 TYR A CA 1
ATOM 817 C C . TYR A 1 99 ? 18.46777 14.75785 0.49888 1.000 21.35940 99 TYR A C 1
ATOM 818 O O . TYR A 1 99 ? 18.95625 15.83058 0.87771 1.000 24.23533 99 TYR A O 1
ATOM 827 N N . ASN A 1 100 ? 18.53991 14.35489 -0.77499 1.000 20.26077 100 ASN A N 1
ATOM 828 C CA . ASN A 1 100 ? 19.20601 15.20386 -1.75682 1.000 24.68366 100 ASN A CA 1
ATOM 829 C C . ASN A 1 100 ? 18.28400 16.23856 -2.40484 1.000 23.10827 100 ASN A C 1
ATOM 830 O O . ASN A 1 100 ? 18.78557 17.11926 -3.11056 1.000 25.15502 100 ASN A O 1
ATOM 835 N N . TYR A 1 101 ? 16.96825 16.18880 -2.16557 1.000 24.53078 101 TYR A N 1
ATOM 836 C CA . TYR A 1 101 ? 16.03686 17.23251 -2.61869 1.000 20.54372 101 TYR A CA 1
ATOM 837 C C . TYR A 1 101 ? 15.21254 17.71622 -1.43266 1.000 23.61709 101 TYR A C 1
ATOM 838 O O . TYR A 1 101 ? 14.05622 17.30808 -1.25148 1.000 23.19672 101 TYR A O 1
ATOM 847 N N . PRO A 1 102 ? 15.76728 18.61768 -0.62039 1.000 21.65007 102 PRO A N 1
ATOM 848 C CA . PRO A 1 102 ? 15.12255 18.95686 0.66010 1.000 23.44815 102 PRO A CA 1
ATOM 849 C C . PRO A 1 102 ? 13.73626 19.58802 0.55133 1.000 22.69597 102 PRO A C 1
ATOM 850 O O . PRO A 1 102 ? 13.01564 19.61163 1.55430 1.000 21.83800 102 PRO A O 1
ATOM 854 N N . TYR A 1 103 ? 13.33416 20.12855 -0.59478 1.000 20.98836 103 TYR A N 1
ATOM 855 C CA . TYR A 1 103 ? 12.01020 20.72922 -0.67467 1.000 20.90445 103 TYR A CA 1
ATOM 856 C C . TYR A 1 103 ? 10.98695 19.79592 -1.30919 1.000 23.11882 103 TYR A C 1
ATOM 857 O O . TYR A 1 103 ? 9.87438 20.22730 -1.62643 1.000 22.42756 103 TYR A O 1
ATOM 866 N N . ARG A 1 104 ? 11.33026 18.52077 -1.46297 1.000 15.99331 104 ARG A N 1
ATOM 867 C CA . ARG A 1 104 ? 10.45586 17.52377 -2.05125 1.000 18.31126 104 ARG A CA 1
ATOM 868 C C . ARG A 1 104 ? 10.16245 16.43329 -1.03143 1.000 20.39082 104 ARG A C 1
ATOM 869 O O . ARG A 1 104 ? 11.04495 16.01961 -0.26383 1.000 21.87606 104 ARG A O 1
ATOM 877 N N . TYR A 1 105 ? 8.91699 15.98440 -1.01352 1.000 18.64421 105 TYR A N 1
ATOM 878 C CA . TYR A 1 105 ? 8.47022 15.00104 -0.04220 1.000 19.93267 105 TYR A CA 1
ATOM 879 C C . TYR A 1 105 ? 7.74286 13.86137 -0.75392 1.000 19.08668 105 TYR A C 1
ATOM 880 O O . TYR A 1 105 ? 7.15735 14.05454 -1.82175 1.000 17.05333 105 TYR A O 1
ATOM 889 N N . ILE A 1 106 ? 7.78312 12.66232 -0.15509 1.000 18.20830 106 ILE A N 1
ATOM 890 C CA . ILE A 1 106 ? 6.98540 11.55729 -0.67665 1.000 16.83735 106 ILE A CA 1
ATOM 891 C C . ILE A 1 106 ? 5.50646 11.92363 -0.59351 1.000 19.01832 106 ILE A C 1
ATOM 892 O O . ILE A 1 106 ? 5.01625 12.36653 0.45371 1.000 14.81618 106 ILE A O 1
ATOM 897 N N . ARG A 1 107 ? 4.79856 11.78917 -1.71866 1.000 14.39747 107 ARG A N 1
ATOM 898 C CA . ARG A 1 107 ? 3.36237 12.02786 -1.76626 1.000 19.34466 107 ARG A CA 1
ATOM 899 C C . ARG A 1 107 ? 2.76098 11.11565 -2.81629 1.000 16.94840 107 ARG A C 1
ATOM 900 O O . ARG A 1 107 ? 3.46090 10.61293 -3.69328 1.000 21.71580 107 ARG A O 1
ATOM 908 N N . HIS A 1 108 ? 1.44729 10.95613 -2.76332 1.000 17.55178 108 HIS A N 1
ATOM 909 C CA . HIS A 1 108 ? 0.75003 10.22762 -3.81170 1.000 20.88527 108 HIS A CA 1
ATOM 910 C C . HIS A 1 108 ? -0.04628 11.20178 -4.67512 1.000 21.33926 108 HIS A C 1
ATOM 911 O O . HIS A 1 108 ? -0.36809 12.31981 -4.25667 1.000 17.10607 108 HIS A O 1
ATOM 918 N N . ARG A 1 109 ? -0.33826 10.76175 -5.90469 1.000 17.12238 109 ARG A N 1
ATOM 919 C CA . ARG A 1 109 ? -0.99121 11.59777 -6.90931 1.000 24.45158 109 ARG A CA 1
ATOM 920 C C . ARG A 1 109 ? -1.49896 10.65123 -7.98573 1.000 28.41179 109 ARG A C 1
ATOM 921 O O . ARG A 1 109 ? -0.69316 10.01677 -8.67206 1.000 31.63278 109 ARG A O 1
ATOM 929 N N . ASP A 1 110 ? -2.82176 10.54304 -8.10463 1.000 23.75868 110 ASP A N 1
ATOM 930 C CA . ASP A 1 110 ? -3.47527 9.41634 -8.78048 1.000 27.92940 110 ASP A CA 1
ATOM 931 C C . ASP A 1 110 ? -2.89131 8.07725 -8.31932 1.000 27.78820 110 ASP A C 1
ATOM 932 O O . ASP A 1 110 ? -2.60805 7.17633 -9.11509 1.000 25.25719 110 ASP A O 1
ATOM 937 N N . PHE A 1 111 ? -2.70887 7.96002 -7.00796 1.000 27.52945 111 PHE A N 1
ATOM 938 C CA . PHE A 1 111 ? -2.29976 6.74833 -6.30562 1.000 27.13533 111 PHE A CA 1
ATOM 939 C C . PHE A 1 111 ? -0.91348 6.24176 -6.68925 1.000 26.02869 111 PHE A C 1
ATOM 940 O O . PHE A 1 111 ? -0.53521 5.15998 -6.24706 1.000 26.66305 111 PHE A O 1
ATOM 948 N N . GLU A 1 112 ? -0.13567 6.99002 -7.47462 1.000 24.53821 112 GLU A N 1
ATOM 949 C CA . GLU A 1 112 ? 1.28762 6.71941 -7.64709 1.000 25.74223 112 GLU A CA 1
ATOM 950 C C . GLU A 1 112 ? 2.09537 7.57601 -6.66572 1.000 24.04700 112 GLU A C 1
ATOM 951 O O . GLU A 1 112 ? 1.64381 8.62446 -6.21604 1.000 21.37284 112 GLU A O 1
ATOM 957 N N . LEU A 1 113 ? 3.30864 7.12783 -6.35436 1.000 21.06007 113 LEU A N 1
ATOM 958 C CA . LEU A 1 113 ? 4.20292 7.83966 -5.44674 1.000 20.71539 113 LEU A CA 1
ATOM 959 C C . LEU A 1 113 ? 5.28120 8.62403 -6.18259 1.000 19.58850 113 LEU A C 1
ATOM 960 O O . LEU A 1 113 ? 5.94738 8.10730 -7.08945 1.000 21.13427 113 LEU A O 1
ATOM 965 N N . TYR A 1 114 ? 5.47911 9.86761 -5.75883 1.000 21.24282 114 TYR A N 1
ATOM 966 C CA . TYR A 1 114 ? 6.53955 10.71981 -6.27460 1.000 17.90155 114 TYR A CA 1
ATOM 967 C C . TYR A 1 114 ? 7.19723 11.42721 -5.09525 1.000 20.43946 114 TYR A C 1
ATOM 968 O O . TYR A 1 114 ? 6.71445 11.35189 -3.96344 1.000 18.95379 114 TYR A O 1
ATOM 977 N N . ILE A 1 115 ? 8.30206 12.13017 -5.35370 1.000 14.99764 115 ILE A N 1
ATOM 978 C CA . ILE A 1 115 ? 8.74514 13.19890 -4.45735 1.000 17.49228 115 ILE A CA 1
ATOM 979 C C . ILE A 1 115 ? 8.44241 14.51716 -5.15564 1.000 18.63394 115 ILE A C 1
ATOM 980 O O . ILE A 1 115 ? 8.90223 14.75042 -6.27978 1.000 17.57162 115 ILE A O 1
ATOM 985 N N . GLU A 1 116 ? 7.63843 15.36098 -4.51184 1.000 16.71667 116 GLU A N 1
ATOM 986 C CA . GLU A 1 116 ? 7.20868 16.61431 -5.12025 1.000 19.58156 116 GLU A CA 1
ATOM 987 C C . GLU A 1 116 ? 7.17758 17.72391 -4.07325 1.000 20.25728 116 GLU A C 1
ATOM 988 O O . GLU A 1 116 ? 7.18527 17.47167 -2.85773 1.000 21.14509 116 GLU A O 1
ATOM 994 N N . ASN A 1 117 ? 7.17408 18.96323 -4.56547 1.000 19.02769 117 ASN A N 1
ATOM 995 C CA . ASN A 1 117 ? 7.06818 20.12033 -3.68612 1.000 19.03509 117 ASN A CA 1
ATOM 996 C C . ASN A 1 117 ? 5.69434 20.13702 -3.02618 1.000 20.79563 117 ASN A C 1
ATOM 997 O O . ASN A 1 117 ? 4.68816 19.77482 -3.63945 1.000 18.02675 117 ASN A O 1
ATOM 1002 N N . ILE A 1 118 ? 5.65741 20.52157 -1.75764 1.000 22.79536 118 ILE A N 1
ATOM 1003 C CA . ILE A 1 118 ? 4.43464 20.49076 -0.96718 1.000 22.03099 118 ILE A CA 1
ATOM 1004 C C . ILE A 1 118 ? 4.00787 21.93763 -0.76932 1.000 25.67792 118 ILE A C 1
ATOM 1005 O O . ILE A 1 118 ? 4.52923 22.63200 0.11781 1.000 23.36349 118 ILE A O 1
ATOM 1010 N N . LYS A 1 119 ? 3.05279 22.39246 -1.58605 1.000 23.32628 119 LYS A N 1
ATOM 1011 C CA . LYS A 1 119 ? 2.65264 23.79627 -1.62089 1.000 23.62644 119 LYS A CA 1
ATOM 1012 C C . LYS A 1 119 ? 1.26665 24.07206 -1.06596 1.000 25.73413 119 LYS A C 1
ATOM 1013 O O . LYS A 1 119 ? 1.05413 25.12769 -0.46517 1.000 27.25229 119 LYS A O 1
ATOM 1019 N N . THR A 1 120 ? 0.31035 23.17483 -1.27370 1.000 27.33766 120 THR A N 1
ATOM 1020 C CA . THR A 1 120 ? -1.09664 23.39885 -0.96624 1.000 26.06756 120 THR A CA 1
ATOM 1021 C C . THR A 1 120 ? -1.56828 22.43333 0.11346 1.000 27.80337 120 THR A C 1
ATOM 1022 O O . THR A 1 120 ? -0.86121 21.49639 0.48862 1.000 28.93144 120 THR A O 1
ATOM 1026 N N . ASP A 1 121 ? -2.80700 22.64887 0.57377 1.000 27.36810 121 ASP A N 1
ATOM 1027 C CA . ASP A 1 121 ? -3.39020 21.77987 1.59673 1.000 31.45602 121 ASP A CA 1
ATOM 1028 C C . ASP A 1 121 ? -3.52548 20.33636 1.10854 1.000 29.48385 121 ASP A C 1
ATOM 1029 O O . ASP A 1 121 ? -3.23775 19.38896 1.85026 1.000 27.31708 121 ASP A O 1
ATOM 1034 N N . LEU A 1 122 ? -3.98361 20.14533 -0.12441 1.000 24.78390 122 LEU A N 1
ATOM 1035 C CA . LEU A 1 122 ? -4.07029 18.79416 -0.66608 1.000 24.24764 122 LEU A CA 1
ATOM 1036 C C . LEU A 1 122 ? -2.68845 18.16543 -0.80365 1.000 28.30826 122 LEU A C 1
ATOM 1037 O O . LEU A 1 122 ? -2.52439 16.95752 -0.57050 1.000 28.74500 122 LEU A O 1
ATOM 1042 N N . ASP A 1 123 ? -1.68562 18.96255 -1.20001 1.000 23.36328 123 ASP A N 1
ATOM 1043 C CA . ASP A 1 123 ? -0.30416 18.48377 -1.21674 1.000 23.46352 123 ASP A CA 1
ATOM 1044 C C . ASP A 1 123 ? 0.08942 17.92851 0.15079 1.000 21.21399 123 ASP A C 1
ATOM 1045 O O . ASP A 1 123 ? 0.62519 16.81995 0.25397 1.000 20.47353 123 ASP A O 1
ATOM 1050 N N . ARG A 1 124 ? -0.20131 18.68732 1.21812 1.000 22.79253 124 ARG A N 1
ATOM 1051 C CA . ARG A 1 124 ? 0.16643 18.26867 2.56713 1.000 20.90256 124 ARG A CA 1
ATOM 1052 C C . ARG A 1 124 ? -0.48643 16.94628 2.92776 1.000 19.93472 124 ARG A C 1
ATOM 1053 O O . ARG A 1 124 ? 0.16518 16.06811 3.50161 1.000 20.40123 124 ARG A O 1
ATOM 1061 N N . LYS A 1 125 ? -1.76566 16.78018 2.57079 1.000 20.08941 125 LYS A N 1
ATOM 1062 C CA . LYS A 1 125 ? -2.50638 15.55962 2.89563 1.000 25.16525 125 LYS A CA 1
ATOM 1063 C C . LYS A 1 125 ? -1.98671 14.36019 2.11256 1.000 21.59348 125 LYS A C 1
ATOM 1064 O O . LYS A 1 125 ? -1.85291 13.25737 2.66157 1.000 21.23863 125 LYS A O 1
ATOM 1070 N N . ASP A 1 126 ? -1.69200 14.55839 0.83142 1.000 18.59546 126 ASP A N 1
ATOM 1071 C CA . ASP A 1 126 ? -1.10551 13.50812 0.00956 1.000 21.73915 126 ASP A CA 1
ATOM 1072 C C . ASP A 1 126 ? 0.27106 13.07552 0.49582 1.000 18.64576 126 ASP A C 1
ATOM 1073 O O . ASP A 1 126 ? 0.74988 12.00692 0.10107 1.000 18.61024 126 ASP A O 1
ATOM 1078 N N . ALA A 1 127 ? 0.92854 13.89169 1.31289 1.000 16.86587 127 ALA A N 1
ATOM 1079 C CA . ALA A 1 127 ? 2.28065 13.62795 1.77277 1.000 17.33804 127 ALA A CA 1
ATOM 1080 C C . ALA A 1 127 ? 2.34296 13.20440 3.22804 1.000 18.55125 127 ALA A C 1
ATOM 1081 O O . ALA A 1 127 ? 3.43173 13.21913 3.80509 1.000 17.17794 127 ALA A O 1
ATOM 1083 N N . THR A 1 128 ? 1.20998 12.84647 3.83539 1.000 19.86181 128 THR A N 1
ATOM 1084 C CA . THR A 1 128 ? 1.12940 12.52003 5.25809 1.000 18.64603 128 THR A CA 1
ATOM 1085 C C . THR A 1 128 ? 0.76034 11.05548 5.42944 1.000 20.36206 128 THR A C 1
ATOM 1086 O O . THR A 1 128 ? -0.17168 10.57098 4.78069 1.000 20.30068 128 THR A O 1
ATOM 1090 N N . PHE A 1 129 ? 1.51087 10.35152 6.28453 1.000 20.06344 129 PHE A N 1
ATOM 1091 C CA . PHE A 1 129 ? 1.38422 8.90762 6.46091 1.000 18.64303 129 PHE A CA 1
ATOM 1092 C C . PHE A 1 129 ? 1.37916 8.52934 7.93703 1.000 17.98815 129 PHE A C 1
ATOM 1093 O O . PHE A 1 129 ? 1.79899 9.29426 8.80958 1.000 23.45129 129 PHE A O 1
ATOM 1101 N N . ILE A 1 130 ? 0.85888 7.34118 8.20904 1.000 18.30338 130 ILE A N 1
ATOM 1102 C CA . ILE A 1 130 ? 0.86757 6.72748 9.53805 1.000 21.97367 130 ILE A CA 1
ATOM 1103 C C . ILE A 1 130 ? 1.75674 5.49256 9.47380 1.000 26.55299 130 ILE A C 1
ATOM 1104 O O . ILE A 1 130 ? 1.43244 4.52263 8.76875 1.000 23.01258 130 ILE A O 1
ATOM 1109 N N . GLY A 1 131 ? 2.85085 5.50211 10.23315 1.000 21.26626 131 GLY A N 1
ATOM 1110 C CA . GLY A 1 131 ? 3.67596 4.31464 10.33880 1.000 22.06477 131 GLY A CA 1
ATOM 1111 C C . GLY A 1 131 ? 3.02407 3.29763 11.26205 1.000 25.05961 131 GLY A C 1
ATOM 1112 O O . GLY A 1 131 ? 2.61279 3.62635 12.38131 1.000 23.71120 131 GLY A O 1
ATOM 1113 N N . ILE A 1 132 ? 2.93914 2.05588 10.79571 1.000 25.67219 132 ILE A N 1
ATOM 1114 C CA . ILE A 1 132 ? 2.35088 0.95036 11.55082 1.000 25.73174 132 ILE A CA 1
ATOM 1115 C C . ILE A 1 132 ? 3.39831 -0.14366 11.71896 1.000 26.81712 132 ILE A C 1
ATOM 1116 O O . ILE A 1 132 ? 3.85890 -0.74317 10.73032 1.000 27.62880 132 ILE A O 1
ATOM 1121 N N . LYS A 1 133 ? 3.75780 -0.41364 12.96568 1.000 27.53567 133 LYS A N 1
ATOM 1122 C CA . LYS A 1 133 ? 4.67849 -1.50003 13.26737 1.000 29.08333 133 LYS A CA 1
ATOM 1123 C C . LYS A 1 133 ? 3.95991 -2.83865 13.10245 1.000 25.08187 133 LYS A C 1
ATOM 1124 O O . LYS A 1 133 ? 2.86116 -3.03646 13.62733 1.000 23.68412 133 LYS A O 1
ATOM 1130 N N . VAL A 1 134 ? 4.57302 -3.74807 12.35324 1.000 24.64916 134 VAL A N 1
ATOM 1131 C CA . VAL A 1 134 ? 3.98731 -5.06664 12.10195 1.000 30.97674 134 VAL A CA 1
ATOM 1132 C C . VAL A 1 134 ? 4.85573 -6.18392 12.67462 1.000 30.42113 134 VAL A C 1
ATOM 1133 O O . VAL A 1 134 ? 6.05650 -6.24767 12.39475 1.000 35.93566 134 VAL A O 1
ATOM 1137 N N . MET B 1 1 ? 7.68387 39.56789 -31.66273 1.000 24.48484 1 MET B N 1
ATOM 1138 C CA . MET B 1 1 ? 6.78212 38.41375 -31.68507 1.000 24.96263 1 MET B CA 1
ATOM 1139 C C . MET B 1 1 ? 5.84031 38.36674 -30.48136 1.000 24.62408 1 MET B C 1
ATOM 1140 O O . MET B 1 1 ? 6.14059 38.88610 -29.40556 1.000 26.12256 1 MET B O 1
ATOM 1145 N N . LYS B 1 2 ? 4.70078 37.72572 -30.67560 1.000 22.32405 2 LYS B N 1
ATOM 1146 C CA . LYS B 1 2 ? 3.72323 37.49071 -29.62209 1.000 19.05569 2 LYS B CA 1
ATOM 1147 C C . LYS B 1 2 ? 3.29810 36.03265 -29.69664 1.000 22.94266 2 LYS B C 1
ATOM 1148 O O . LYS B 1 2 ? 3.31849 35.42607 -30.77191 1.000 20.07881 2 LYS B O 1
ATOM 1154 N N . PHE B 1 3 ? 2.86635 35.47819 -28.56874 1.000 21.12825 3 PHE B N 1
ATOM 1155 C CA . PHE B 1 3 ? 2.55382 34.05858 -28.49612 1.000 18.61954 3 PHE B CA 1
ATOM 1156 C C . PHE B 1 3 ? 1.21244 33.83721 -27.82550 1.000 21.66469 3 PHE B C 1
ATOM 1157 O O . PHE B 1 3 ? 1.03063 34.15749 -26.64963 1.000 20.58973 3 PHE B O 1
ATOM 1165 N N . GLU B 1 4 ? 0.28130 33.28687 -28.58075 1.000 22.14796 4 GLU B N 1
ATOM 1166 C CA . GLU B 1 4 ? -1.07134 33.06341 -28.11529 1.000 24.33350 4 GLU B CA 1
ATOM 1167 C C . GLU B 1 4 ? -1.26376 31.58294 -27.80637 1.000 20.29538 4 GLU B C 1
ATOM 1168 O O . GLU B 1 4 ? -0.74847 30.72534 -28.52507 1.000 19.36485 4 GLU B O 1
ATOM 1174 N N . SER B 1 5 ? -1.99171 31.29487 -26.72323 1.000 18.58832 5 SER B N 1
ATOM 1175 C CA . SER B 1 5 ? -2.29356 29.91806 -26.34182 1.000 21.07855 5 SER B CA 1
ATOM 1176 C C . SER B 1 5 ? -3.23128 29.26829 -27.35746 1.000 24.12494 5 SER B C 1
ATOM 1177 O O . SER B 1 5 ? -4.24422 29.85336 -27.75705 1.000 17.73827 5 SER B O 1
ATOM 1180 N N . SER B 1 6 ? -2.91206 28.03925 -27.75924 1.000 24.29332 6 SER B N 1
ATOM 1181 C CA . SER B 1 6 ? -3.79213 27.36914 -28.70387 1.000 19.81996 6 SER B CA 1
ATOM 1182 C C . SER B 1 6 ? -5.09317 26.95207 -28.02964 1.000 20.61485 6 SER B C 1
ATOM 1183 O O . SER B 1 6 ? -6.15587 27.03391 -28.64088 1.000 19.64438 6 SER B O 1
ATOM 1186 N N . ASN B 1 7 ? -5.05012 26.55196 -26.75794 1.000 19.06104 7 ASN B N 1
ATOM 1187 C CA . ASN B 1 7 ? -6.26814 26.08495 -26.11509 1.000 20.57465 7 ASN B CA 1
ATOM 1188 C C . ASN B 1 7 ? -6.98900 27.15305 -25.30616 1.000 21.18059 7 ASN B C 1
ATOM 1189 O O . ASN B 1 7 ? -8.13153 26.92100 -24.89675 1.000 22.63662 7 ASN B O 1
ATOM 1194 N N . TYR B 1 8 ? -6.36259 28.29459 -25.04771 1.000 20.53218 8 TYR B N 1
ATOM 1195 C CA . TYR B 1 8 ? -7.02160 29.44625 -24.42302 1.000 20.97096 8 TYR B CA 1
ATOM 1196 C C . TYR B 1 8 ? -6.79830 30.60010 -25.39917 1.000 21.34539 8 TYR B C 1
ATOM 1197 O O . TYR B 1 8 ? -5.94358 31.45783 -25.18516 1.000 20.33695 8 TYR B O 1
ATOM 1206 N N . ARG B 1 9 ? -7.60114 30.63245 -26.46499 1.000 22.29623 9 ARG B N 1
ATOM 1207 C CA . ARG B 1 9 ? -7.24287 31.39943 -27.66156 1.000 24.36140 9 ARG B CA 1
ATOM 1208 C C . ARG B 1 9 ? -7.08669 32.90973 -27.41544 1.000 27.78029 9 ARG B C 1
ATOM 1209 O O . ARG B 1 9 ? -6.24125 33.55617 -28.04407 1.000 34.64160 9 ARG B O 1
ATOM 1217 N N . GLY B 1 10 ? -7.85773 33.51349 -26.54008 1.000 27.61442 10 GLY B N 1
ATOM 1218 C CA . GLY B 1 10 ? -7.55288 34.93941 -26.48591 1.000 25.97601 10 GLY B CA 1
ATOM 1219 C C . GLY B 1 10 ? -6.40248 35.31701 -25.57490 1.000 26.90179 10 GLY B C 1
ATOM 1220 O O . GLY B 1 10 ? -6.22427 36.50613 -25.27292 1.000 27.93482 10 GLY B O 1
ATOM 1221 N N . TYR B 1 11 ? -5.61837 34.33740 -25.12258 1.000 22.24175 11 TYR B N 1
ATOM 1222 C CA . TYR B 1 11 ? -4.63539 34.52030 -24.06128 1.000 25.36174 11 TYR B CA 1
ATOM 1223 C C . TYR B 1 11 ? -3.23325 34.49268 -24.64987 1.000 25.03384 11 TYR B C 1
ATOM 1224 O O . TYR B 1 11 ? -2.91657 33.63974 -25.49644 1.000 21.79222 11 TYR B O 1
ATOM 1233 N N . TYR B 1 12 ? -2.39459 35.41721 -24.18447 1.000 19.57086 12 TYR B N 1
ATOM 1234 C CA . TYR B 1 12 ? -1.03011 35.55831 -24.67509 1.000 21.67212 12 TYR B CA 1
ATOM 1235 C C . TYR B 1 12 ? -0.03172 35.38581 -23.54099 1.000 16.61410 12 TYR B C 1
ATOM 1236 O O . TYR B 1 12 ? -0.30672 35.75182 -22.39681 1.000 23.04065 12 TYR B O 1
ATOM 1245 N N . ILE B 1 13 ? 1.11774 34.79201 -23.87305 1.000 15.81947 13 ILE B N 1
ATOM 1246 C CA . ILE B 1 13 ? 2.27030 34.80065 -22.97561 1.000 17.77209 13 ILE B CA 1
ATOM 1247 C C . ILE B 1 13 ? 2.60444 36.23706 -22.61399 1.000 22.00863 13 ILE B C 1
ATOM 1248 O O . ILE B 1 13 ? 2.67543 37.10839 -23.49381 1.000 20.34862 13 ILE B O 1
ATOM 1253 N N . ARG B 1 14 ? 2.81218 36.49447 -21.32074 1.000 18.13781 14 ARG B N 1
ATOM 1254 C CA . ARG B 1 14 ? 3.18679 37.82368 -20.85388 1.000 22.81833 14 ARG B CA 1
ATOM 1255 C C . ARG B 1 14 ? 4.00479 37.70638 -19.57386 1.000 21.46846 14 ARG B C 1
ATOM 1256 O O . ARG B 1 14 ? 4.01763 36.66279 -18.90886 1.000 23.30573 14 ARG B O 1
ATOM 1264 N N . VAL B 1 15 ? 4.71181 38.78920 -19.25621 1.000 19.60290 15 VAL B N 1
ATOM 1265 C CA . VAL B 1 15 ? 5.44917 38.94559 -17.99952 1.000 20.19801 15 VAL B CA 1
ATOM 1266 C C . VAL B 1 15 ? 4.64006 39.83260 -17.05444 1.000 22.06533 15 VAL B C 1
ATOM 1267 O O . VAL B 1 15 ? 4.05456 40.84166 -17.47625 1.000 20.72056 15 VAL B O 1
ATOM 1271 N N . LYS B 1 16 ? 4.59580 39.44979 -15.77572 1.000 23.16127 16 LYS B N 1
ATOM 1272 C CA . LYS B 1 16 ? 3.94514 40.24997 -14.74054 1.000 26.78069 16 LYS B CA 1
ATOM 1273 C C . LYS B 1 16 ? 4.72480 40.09025 -13.44021 1.000 25.65779 16 LYS B C 1
ATOM 1274 O O . LYS B 1 16 ? 4.87570 38.97157 -12.93660 1.000 23.00535 16 LYS B O 1
ATOM 1280 N N . SER B 1 17 ? 5.19885 41.20758 -12.89802 1.000 24.64285 17 SER B N 1
ATOM 1281 C CA . SER B 1 17 ? 6.12414 41.22437 -11.75784 1.000 26.08804 17 SER B CA 1
ATOM 1282 C C . SER B 1 17 ? 7.24544 40.20302 -11.94216 1.000 26.79691 17 SER B C 1
ATOM 1283 O O . SER B 1 17 ? 7.58125 39.44112 -11.03337 1.000 22.11447 17 SER B O 1
ATOM 1286 N N . PHE B 1 18 ? 7.82269 40.20653 -13.14867 1.000 25.76093 18 PHE B N 1
ATOM 1287 C CA . PHE B 1 18 ? 8.96687 39.39052 -13.54571 1.000 21.49633 18 PHE B CA 1
ATOM 1288 C C . PHE B 1 18 ? 8.66396 37.89662 -13.57714 1.000 19.47539 18 PHE B C 1
ATOM 1289 O O . PHE B 1 18 ? 9.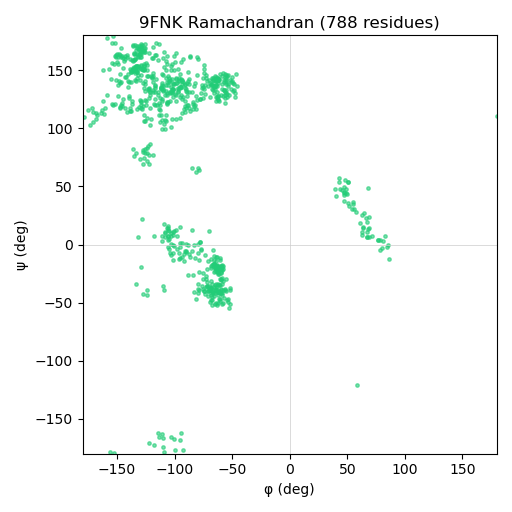58072 37.08045 -13.50651 1.000 20.42534 18 PHE B O 1
ATOM 1297 N N . SER B 1 19 ? 7.40195 37.51518 -13.71866 1.000 21.68533 19 SER B N 1
ATOM 1298 C CA . SER B 1 19 ? 7.02181 36.11478 -13.83525 1.000 21.10103 19 SER B CA 1
ATOM 1299 C C . SER B 1 19 ? 6.17745 35.90266 -15.09108 1.000 24.34736 19 SER B C 1
ATOM 1300 O O . SER B 1 19 ? 5.48082 36.81227 -15.56443 1.000 20.53183 19 SER B O 1
ATOM 1303 N N . GLY B 1 20 ? 6.25942 34.68971 -15.63875 1.000 19.71981 20 GLY B N 1
ATOM 1304 C CA . GLY B 1 20 ? 5.60021 34.38151 -16.89247 1.000 21.66353 20 GLY B CA 1
ATOM 1305 C C . GLY B 1 20 ? 4.23758 33.75369 -16.68799 1.000 22.19791 20 GLY B C 1
ATOM 1306 O O . GLY B 1 20 ? 4.07499 32.84725 -15.86756 1.000 17.62079 20 GLY B O 1
ATOM 1307 N N . ARG B 1 21 ? 3.25434 34.22306 -17.45738 1.000 21.69581 21 ARG B N 1
ATOM 1308 C CA . ARG B 1 21 ? 1.90285 33.67068 -17.40865 1.000 25.16729 21 ARG B CA 1
ATOM 1309 C C . ARG B 1 21 ? 1.22349 33.88600 -18.75934 1.000 22.98453 21 ARG B C 1
ATOM 1310 O O . ARG B 1 21 ? 1.81758 34.43321 -19.69757 1.000 17.00075 21 ARG B O 1
ATOM 1318 N N . ILE B 1 22 ? -0.02856 33.43114 -18.85790 1.000 21.88497 22 ILE B N 1
ATOM 1319 C CA . ILE B 1 22 ? -0.90264 33.77073 -19.97555 1.000 23.52295 22 ILE B CA 1
ATOM 1320 C C . ILE B 1 22 ? -2.09589 34.55775 -19.45142 1.000 26.61175 22 ILE B C 1
ATOM 1321 O O . ILE B 1 22 ? -2.68539 34.20765 -18.42043 1.000 27.82738 22 ILE B O 1
ATOM 1326 N N . ASP B 1 23 ? -2.43240 35.63828 -20.15577 1.000 25.49527 23 ASP B N 1
ATOM 1327 C CA . ASP B 1 23 ? -3.52977 36.52316 -19.79103 1.000 29.29219 23 ASP B CA 1
ATOM 1328 C C . ASP B 1 23 ? -4.26183 36.95959 -21.04545 1.000 25.73876 23 ASP B C 1
ATOM 1329 O O . ASP B 1 23 ? -3.64889 37.11187 -22.11058 1.000 21.84618 23 ASP B O 1
ATOM 1334 N N . PRO B 1 24 ? -5.56690 37.16525 -20.95018 1.000 24.16578 24 PRO B N 1
ATOM 1335 C CA . PRO B 1 24 ? -6.27757 37.93156 -21.97638 1.000 21.82357 24 PRO B CA 1
ATOM 1336 C C . PRO B 1 24 ? -6.09197 39.42455 -21.74747 1.000 26.01386 24 PRO B C 1
ATOM 1337 O O . PRO B 1 24 ? -5.72338 39.86401 -20.65870 1.000 25.25702 24 PRO B O 1
ATOM 1341 N N . TYR B 1 25 ? -6.35543 40.19953 -22.80543 1.000 26.25592 25 TYR B N 1
ATOM 1342 C CA . TYR B 1 25 ? -6.34414 41.66757 -22.75605 1.000 29.94206 25 TYR B CA 1
ATOM 1343 C C . TYR B 1 25 ? -5.14686 42.19770 -21.96188 1.000 28.86727 25 TYR B C 1
ATOM 1344 O O . TYR B 1 25 ? -5.28346 42.96989 -21.01261 1.000 25.52675 25 TYR B O 1
ATOM 1353 N N . VAL B 1 26 ? -3.95728 41.74602 -22.35681 1.000 28.42320 26 VAL B N 1
ATOM 1354 C CA . VAL B 1 26 ? -2.73243 42.13379 -21.67293 1.000 27.87035 26 VAL B CA 1
ATOM 1355 C C . VAL B 1 26 ? -2.62302 43.65031 -21.65896 1.000 31.39286 26 VAL B C 1
ATOM 1356 O O . VAL B 1 26 ? -2.61878 44.29696 -22.71135 1.000 25.93840 26 VAL B O 1
ATOM 1360 N N . ASN B 1 27 ? -2.54273 44.21408 -20.45569 1.000 29.95329 27 ASN B N 1
ATOM 1361 C CA . ASN B 1 27 ? -2.36696 45.63898 -20.22820 1.000 28.67320 27 ASN B CA 1
ATOM 1362 C C . ASN B 1 27 ? -1.20482 45.79641 -19.25437 1.000 29.50842 27 ASN B C 1
ATOM 1363 O O . ASN B 1 27 ? -1.26723 45.26340 -18.12958 1.000 32.66108 27 ASN B O 1
ATOM 1368 N N . PRO B 1 28 ? -0.12376 46.49390 -19.62484 1.000 34.27187 28 PRO B N 1
ATOM 1369 C CA . PRO B 1 28 ? 0.09935 47.05157 -20.95779 1.000 29.19455 28 PRO B CA 1
ATOM 1370 C C . PRO B 1 28 ? 0.42211 45.95325 -21.95711 1.000 29.28885 28 PRO B C 1
ATOM 1371 O O . PRO B 1 28 ? 1.05872 44.95621 -21.59714 1.000 29.10358 28 PRO B O 1
ATOM 1375 N N . VAL B 1 29 ? -0.02829 46.13203 -23.20038 1.000 31.62848 29 VAL B N 1
ATOM 1376 C CA . VAL B 1 29 ? 0.10712 45.07958 -24.20315 1.000 26.18249 29 VAL B CA 1
ATOM 1377 C C . VAL B 1 29 ? 1.57020 44.74657 -24.45549 1.000 27.55112 29 VAL B C 1
ATOM 1378 O O . VAL B 1 29 ? 1.89804 43.61744 -24.84470 1.000 29.18442 29 VAL B O 1
ATOM 1382 N N . GLU B 1 30 ? 2.47972 45.68750 -24.19968 1.000 25.54411 30 GLU B N 1
ATOM 1383 C CA . GLU B 1 30 ? 3.88504 45.39885 -24.45586 1.000 28.40963 30 GLU B CA 1
ATOM 1384 C C . GLU B 1 30 ? 4.43918 44.29575 -23.54545 1.000 24.34740 30 GLU B C 1
ATOM 1385 O O . GLU B 1 30 ? 5.48319 43.72193 -23.86684 1.000 24.10808 30 GLU B O 1
ATOM 1391 N N . ASP B 1 31 ? 3.75963 43.95927 -22.44014 1.000 23.45571 31 ASP B N 1
ATOM 1392 C CA . ASP B 1 31 ? 4.20366 42.82749 -21.61918 1.000 24.36502 31 ASP B CA 1
ATOM 1393 C C . ASP B 1 31 ? 4.11539 41.51488 -22.37869 1.000 23.02841 31 ASP B C 1
ATOM 1394 O O . ASP B 1 31 ? 4.71983 40.52415 -21.96087 1.000 21.65058 31 ASP B O 1
ATOM 1399 N N . SER B 1 32 ? 3.33846 41.47623 -23.45518 1.000 17.97375 32 SER B N 1
ATOM 1400 C CA . SER B 1 32 ? 3.17216 40.28564 -24.27401 1.000 20.45376 32 SER B CA 1
ATOM 1401 C C . SER B 1 32 ? 4.13848 40.23568 -25.45590 1.000 22.36729 32 SER B C 1
ATOM 1402 O O . SER B 1 32 ? 4.07987 39.28769 -26.24452 1.000 25.43348 32 SER B O 1
ATOM 1405 N N . MET B 1 33 ? 5.01362 41.22451 -25.60775 1.000 21.00512 33 MET B N 1
ATOM 1406 C CA . MET B 1 33 ? 5.87588 41.32603 -26.77677 1.000 23.09354 33 MET B CA 1
ATOM 1407 C C . MET B 1 33 ? 7.30838 40.93840 -26.43027 1.000 22.77900 33 MET B C 1
ATOM 1408 O O . MET B 1 33 ? 7.84397 41.35056 -25.39452 1.000 21.52396 33 MET B O 1
ATOM 1413 N N . PHE B 1 34 ? 7.93254 40.16411 -27.32028 1.000 19.62087 34 PHE B N 1
ATOM 1414 C CA . PHE B 1 34 ? 9.30962 39.73726 -27.14404 1.000 20.42195 34 PHE B CA 1
ATOM 1415 C C . PHE B 1 34 ? 10.08005 39.90046 -28.43970 1.000 20.65442 34 PHE B C 1
ATOM 1416 O O . PHE B 1 34 ? 9.50933 39.88206 -29.53098 1.000 24.24347 34 PHE B O 1
ATOM 1424 N N . LYS B 1 35 ? 11.38166 40.09137 -28.29657 1.000 20.87980 35 LYS B N 1
ATOM 1425 C CA . LYS B 1 35 ? 12.32018 40.10604 -29.40537 1.000 16.92496 35 LYS B CA 1
ATOM 1426 C C . LYS B 1 35 ? 12.97772 38.73281 -29.46365 1.000 22.30770 35 LYS B C 1
ATOM 1427 O O . LYS B 1 35 ? 13.56344 38.28243 -28.47221 1.000 22.52965 35 LYS B O 1
ATOM 1433 N N . ILE B 1 36 ? 12.87339 38.06318 -30.60831 1.000 19.39982 36 ILE B N 1
ATOM 1434 C CA . ILE B 1 36 ? 13.31863 36.67570 -30.73486 1.000 22.40867 36 ILE B CA 1
ATOM 1435 C C . ILE B 1 36 ? 14.75823 36.68082 -31.24770 1.000 21.51757 36 ILE B C 1
ATOM 1436 O O . ILE B 1 36 ? 15.03010 37.05891 -32.38679 1.000 19.23289 36 ILE B O 1
ATOM 1441 N N . VAL B 1 37 ? 15.68070 36.23559 -30.41208 1.000 25.59538 37 VAL B N 1
ATOM 1442 C CA . VAL B 1 37 ? 17.10176 36.30857 -30.72709 1.000 19.41986 37 VAL B CA 1
ATOM 1443 C C . VAL B 1 37 ? 17.63448 34.88901 -30.76474 1.000 21.89519 37 VAL B C 1
ATOM 1444 O O . VAL B 1 37 ? 17.00432 33.96600 -30.22164 1.000 22.04379 37 VAL B O 1
ATOM 1448 N N . PRO B 1 38 ? 18.78863 34.67273 -31.40344 1.000 23.50939 38 PRO B N 1
ATOM 1449 C CA . PRO B 1 38 ? 19.43662 33.35648 -31.32510 1.000 22.66951 38 PRO B CA 1
ATOM 1450 C C . PRO B 1 38 ? 19.63039 32.91750 -29.87734 1.000 20.40667 38 PRO B C 1
ATOM 1451 O O . PRO B 1 38 ? 19.98794 33.71285 -29.01161 1.000 17.86737 38 PRO B O 1
ATOM 1455 N N . GLY B 1 39 ? 19.36687 31.63692 -29.62627 1.000 19.81767 39 GLY B N 1
ATOM 1456 C CA . GLY B 1 39 ? 19.52992 31.04734 -28.31362 1.000 21.40607 39 GLY B CA 1
ATOM 1457 C C . GLY B 1 39 ? 20.85618 31.39349 -27.67291 1.000 22.10491 39 GLY B C 1
ATOM 1458 O O . GLY B 1 39 ? 21.91359 31.28680 -28.31085 1.000 23.80494 39 GLY B O 1
ATOM 1459 N N . LEU B 1 40 ? 20.80422 31.84509 -26.41733 1.000 23.56190 40 LEU B N 1
ATOM 1460 C CA . LEU B 1 40 ? 22.02412 32.27158 -25.73665 1.000 23.63932 40 LEU B CA 1
ATOM 1461 C C . LEU B 1 40 ? 23.01159 31.12292 -25.57443 1.000 21.97710 40 LEU B C 1
ATOM 1462 O O . LEU B 1 40 ? 24.21918 31.36462 -25.49287 1.000 24.13610 40 LEU B O 1
ATOM 1467 N N . ALA B 1 41 ? 22.52843 29.87495 -25.55603 1.000 17.78776 41 ALA B N 1
ATOM 1468 C CA . ALA B 1 41 ? 23.41843 28.73135 -25.50410 1.000 20.48838 41 ALA B CA 1
ATOM 1469 C C . ALA B 1 41 ? 23.54897 28.01978 -26.83977 1.000 21.07391 41 ALA B C 1
ATOM 1470 O O . ALA B 1 41 ? 24.39868 27.13878 -26.96308 1.000 25.53937 41 ALA B O 1
ATOM 1472 N N . ASP B 1 42 ? 22.76501 28.39276 -27.84680 1.000 23.27564 42 ASP B N 1
ATOM 1473 C CA . ASP B 1 42 ? 22.78305 27.65189 -29.10628 1.000 23.94258 42 ASP B CA 1
ATOM 1474 C C . ASP B 1 42 ? 21.96757 28.42991 -30.13080 1.000 21.29882 42 ASP B C 1
ATOM 1475 O O . ASP B 1 42 ? 20.75530 28.58015 -29.97907 1.000 23.49808 42 ASP B O 1
ATOM 1480 N N . PRO B 1 43 ? 22.59708 28.95239 -31.18030 1.000 23.39335 43 PRO B N 1
ATOM 1481 C CA . PRO B 1 43 ? 21.85039 29.79672 -32.13204 1.000 26.26518 43 PRO B CA 1
ATOM 1482 C C . PRO B 1 43 ? 20.92414 29.00710 -33.03075 1.000 24.85491 43 PRO B C 1
ATOM 1483 O O . PRO B 1 43 ? 20.12444 29.61827 -33.74647 1.000 25.61241 43 PRO B O 1
ATOM 1487 N N . SER B 1 44 ? 21.00636 27.67495 -33.02006 1.000 22.67497 44 SER B N 1
ATOM 1488 C CA . SER B 1 44 ? 19.99019 26.86753 -33.68128 1.000 27.37379 44 SER B CA 1
ATOM 1489 C C . SER B 1 44 ? 18.71251 26.78601 -32.85637 1.000 25.42351 44 SER B C 1
ATOM 1490 O O . SER B 1 44 ? 17.71807 26.21550 -33.32004 1.000 23.37536 44 SER B O 1
ATOM 1493 N N . CYS B 1 45 ? 18.72890 27.35978 -31.65959 1.000 25.16313 45 CYS B N 1
ATOM 1494 C CA . CYS B 1 45 ? 17.57479 27.53566 -30.79836 1.000 21.46163 45 CYS B CA 1
ATOM 1495 C C . CYS B 1 45 ? 17.23767 29.01306 -30.76209 1.000 17.87279 45 CYS B C 1
ATOM 1496 O O . CYS B 1 45 ? 17.84581 29.82027 -31.47242 1.000 24.61861 45 CYS B O 1
ATOM 1499 N N . ILE B 1 46 ? 16.27405 29.36522 -29.91506 1.000 20.39186 46 ILE B N 1
ATOM 1500 C CA . ILE B 1 46 ? 15.86998 30.75058 -29.70923 1.000 22.62651 46 ILE B CA 1
ATOM 1501 C C . ILE B 1 46 ? 15.95471 31.10667 -28.22199 1.000 18.95669 46 ILE B C 1
ATOM 1502 O O . ILE B 1 46 ? 15.91608 30.24034 -27.34175 1.000 20.98600 46 ILE B O 1
ATOM 1507 N N . SER B 1 47 ? 16.10086 32.40967 -27.95055 1.000 19.53798 47 SER B N 1
ATOM 1508 C CA . SER B 1 47 ? 15.83823 32.98504 -26.63450 1.000 17.63656 47 SER B CA 1
ATOM 1509 C C . SER B 1 47 ? 14.86162 34.14197 -26.79643 1.000 21.12480 47 SER B C 1
ATOM 1510 O O . SER B 1 47 ? 14.74315 34.72057 -27.87602 1.000 21.13281 47 SER B O 1
ATOM 1513 N N . PHE B 1 48 ? 14.13582 34.44985 -25.72418 1.000 17.75658 48 PHE B N 1
ATOM 1514 C CA . PHE B 1 48 ? 13.05117 35.42327 -25.75813 1.000 18.18807 48 PHE B CA 1
ATOM 1515 C C . PHE B 1 48 ? 13.52535 36.64889 -24.99819 1.000 17.78329 48 PHE B C 1
ATOM 1516 O O . PHE B 1 48 ? 13.52064 36.63665 -23.76843 1.000 20.50895 48 PHE B O 1
ATOM 1524 N N . GLU B 1 49 ? 13.89293 37.71879 -25.69544 1.000 19.83323 49 GLU B N 1
ATOM 1525 C CA . GLU B 1 49 ? 14.28790 38.94968 -25.01050 1.000 19.21433 49 GLU B CA 1
ATOM 1526 C C . GLU B 1 49 ? 13.08528 39.85956 -24.77643 1.000 20.66891 49 GLU B C 1
ATOM 1527 O O . GLU B 1 49 ? 12.30054 40.10905 -25.69509 1.000 20.82804 49 GLU B O 1
ATOM 1533 N N . SER B 1 50 ? 12.97699 40.39452 -23.55920 1.000 16.14834 50 SER B N 1
ATOM 1534 C CA . SER B 1 50 ? 11.91455 41.33683 -23.23951 1.000 19.03490 50 SER B CA 1
ATOM 1535 C C . SER B 1 50 ? 12.03046 42.61086 -24.05953 1.000 23.70164 50 SER B C 1
ATOM 1536 O O . SER B 1 50 ? 13.11302 43.18418 -24.19987 1.000 25.11395 50 SER B O 1
ATOM 1539 N N . LYS B 1 51 ? 10.89760 43.08596 -24.56955 1.000 28.35898 51 LYS B N 1
ATOM 1540 C CA . LYS B 1 51 ? 10.94063 44.37249 -25.25385 1.000 29.29239 51 LYS B CA 1
ATOM 1541 C C . LYS B 1 51 ? 10.93440 45.52363 -24.25716 1.000 30.30568 51 LYS B C 1
ATOM 1542 O O . LYS B 1 51 ? 11.71701 46.46270 -24.40705 1.000 30.15390 51 LYS B O 1
ATOM 1548 N N . THR B 1 52 ? 10.12138 45.44960 -23.19544 1.000 30.93357 52 THR B N 1
ATOM 1549 C CA . THR B 1 52 ? 10.09304 46.56393 -22.24923 1.000 29.80616 52 THR B CA 1
ATOM 1550 C C . THR B 1 52 ? 11.32220 46.58599 -21.34363 1.000 32.51071 52 THR B C 1
ATOM 1551 O O . THR B 1 52 ? 11.69458 47.65153 -20.84278 1.000 33.46624 52 THR B O 1
ATOM 1555 N N . TYR B 1 53 ? 11.97792 45.44461 -21.12817 1.000 28.20387 53 TYR B N 1
ATOM 1556 C CA . TYR B 1 53 ? 13.19987 45.38105 -20.32159 1.000 29.45014 53 TYR B CA 1
ATOM 1557 C C . TYR B 1 53 ? 14.32501 44.77239 -21.15118 1.000 28.30210 53 TYR B C 1
ATOM 1558 O O . TYR B 1 53 ? 14.58102 43.55437 -21.09127 1.000 24.00648 53 TYR B O 1
ATOM 1567 N N . PRO B 1 54 ? 15.00917 45.59291 -21.95089 1.000 27.81153 54 PRO B N 1
ATOM 1568 C CA . PRO B 1 54 ? 16.07602 45.06672 -22.80535 1.000 26.55695 54 PRO B CA 1
ATOM 1569 C C . PRO B 1 54 ? 17.18268 44.46120 -21.96574 1.000 20.16432 54 PRO B C 1
ATOM 1570 O O . PRO B 1 54 ? 17.50398 44.94504 -20.88205 1.000 21.99211 54 PRO B O 1
ATOM 1574 N N . GLY B 1 55 ? 17.75025 43.37984 -22.46848 1.000 24.48521 55 GLY B N 1
ATOM 1575 C CA . GLY B 1 55 ? 18.69078 42.61242 -21.68733 1.000 23.84107 55 GLY B CA 1
ATOM 1576 C C . GLY B 1 55 ? 18.08090 41.72868 -20.62350 1.000 21.01821 55 GLY B C 1
ATOM 1577 O O . GLY B 1 55 ? 18.83300 41.10328 -19.86595 1.000 24.61827 55 GLY B O 1
ATOM 1578 N N . TYR B 1 56 ? 16.75501 41.64727 -20.52358 1.000 23.99061 56 TYR B N 1
ATOM 1579 C CA . TYR B 1 56 ? 16.11134 40.61936 -19.70513 1.000 22.17690 56 TYR B CA 1
ATOM 1580 C C . TYR B 1 56 ? 15.48365 39.56791 -20.61294 1.000 20.66603 56 TYR B C 1
ATOM 1581 O O . TYR B 1 56 ? 14.87915 39.89605 -21.63905 1.000 19.55770 56 TYR B O 1
ATOM 1590 N N . TYR B 1 57 ? 15.60933 38.30758 -20.21360 1.000 22.10552 57 TYR B N 1
ATOM 1591 C CA . TYR B 1 57 ? 15.16613 37.18062 -21.01736 1.000 17.90912 57 TYR B CA 1
ATOM 1592 C C . TYR B 1 57 ? 14.23204 36.29388 -20.20687 1.000 20.07242 57 TYR B C 1
ATOM 1593 O O . TYR B 1 57 ? 14.33350 36.21726 -18.98038 1.000 20.05426 57 TYR B O 1
ATOM 1602 N N . LEU B 1 58 ? 13.30612 35.63742 -20.89778 1.000 21.28170 58 LEU B N 1
ATOM 1603 C CA . LEU B 1 58 ? 12.58228 34.52307 -20.29548 1.000 21.41702 58 LEU B CA 1
ATOM 1604 C C . LEU B 1 58 ? 13.54862 33.37658 -20.01494 1.000 19.85968 58 LEU B C 1
ATOM 1605 O O . LEU B 1 58 ? 14.39814 33.04090 -20.84679 1.000 22.26577 58 LEU B O 1
ATOM 1610 N N . LYS B 1 59 ? 13.42226 32.77890 -18.83265 1.000 20.16978 59 LYS B N 1
ATOM 1611 C CA . LYS B 1 59 ? 14.27030 31.66065 -18.44968 1.000 19.52742 59 LYS B CA 1
ATOM 1612 C C . LYS B 1 59 ? 13.56184 30.85038 -17.38219 1.000 18.89256 59 LYS B C 1
ATOM 1613 O O . LYS B 1 59 ? 12.76127 31.37993 -16.61477 1.000 16.08336 59 LYS B O 1
ATOM 1619 N N . HIS B 1 60 ? 13.85201 29.55856 -17.34536 1.000 22.59263 60 HIS B N 1
ATOM 1620 C CA . HIS B 1 60 ? 13.31154 28.74833 -16.26975 1.000 21.61658 60 HIS B CA 1
ATOM 1621 C C . HIS B 1 60 ? 14.25744 28.76030 -15.07432 1.000 19.99898 60 HIS B C 1
ATOM 1622 O O . HIS B 1 60 ? 15.47159 28.91776 -15.21154 1.000 18.88056 60 HIS B O 1
ATOM 1629 N N . GLU B 1 61 ? 13.66363 28.65918 -13.89089 1.000 15.33328 61 GLU B N 1
ATOM 1630 C CA . GLU B 1 61 ? 14.38530 28.53774 -12.63484 1.000 19.73819 61 GLU B CA 1
ATOM 1631 C C . GLU B 1 61 ? 13.40435 27.93666 -11.64878 1.000 20.21930 61 GLU B C 1
ATOM 1632 O O . GLU B 1 61 ? 12.27219 28.41131 -11.55230 1.000 17.86473 61 GLU B O 1
ATOM 1638 N N . ASN B 1 62 ? 13.81465 26.87161 -10.96534 1.000 19.97391 62 ASN B N 1
ATOM 1639 C CA . ASN B 1 62 ? 12.87054 26.02752 -10.22954 1.000 23.85753 62 ASN B CA 1
ATOM 1640 C C . ASN B 1 62 ? 11.70277 25.59662 -11.12221 1.000 20.31588 62 ASN B C 1
ATOM 1641 O O . ASN B 1 62 ? 10.56918 25.46090 -10.65553 1.000 20.40636 62 ASN B O 1
ATOM 1646 N N . PHE B 1 63 ? 11.98483 25.39893 -12.41836 1.000 22.61181 63 PHE B N 1
ATOM 1647 C CA . PHE B 1 63 ? 11.03555 24.98768 -13.45872 1.000 20.19375 63 PHE B CA 1
ATOM 1648 C C . PHE B 1 63 ? 9.90413 25.98903 -13.69747 1.000 23.12074 63 PHE B C 1
ATOM 1649 O O . PHE B 1 63 ? 8.93408 25.65574 -14.39529 1.000 21.55347 63 PHE B O 1
ATOM 1657 N N . ARG B 1 64 ? 9.98637 27.20176 -13.14290 1.000 21.25799 64 ARG B N 1
ATOM 1658 C CA . ARG B 1 64 ? 9.05937 28.27887 -13.47486 1.000 20.19699 64 ARG B CA 1
ATOM 1659 C C . ARG B 1 64 ? 9.68348 29.16484 -14.53874 1.000 21.12782 64 ARG B C 1
ATOM 1660 O O . ARG B 1 64 ? 10.88374 29.44775 -14.49089 1.000 17.10484 64 ARG B O 1
ATOM 1668 N N . VAL B 1 65 ? 8.86741 29.61164 -15.48868 1.000 18.61094 65 VAL B N 1
ATOM 1669 C CA . VAL B 1 65 ? 9.33653 30.51336 -16.53124 1.000 16.34021 65 VAL B CA 1
ATOM 1670 C C . VAL B 1 65 ? 9.21706 31.92686 -15.97945 1.000 17.84163 65 VAL B C 1
ATOM 1671 O O . VAL B 1 65 ? 8.10874 32.40580 -15.71372 1.000 19.61930 65 VAL B O 1
ATOM 1675 N N . ILE B 1 66 ? 10.36181 32.58913 -15.79646 1.000 13.06973 66 ILE B N 1
ATOM 1676 C CA . ILE B 1 66 ? 10.42975 33.93469 -15.23865 1.000 17.64467 66 ILE B CA 1
ATOM 1677 C C . ILE B 1 66 ? 11.21010 34.84582 -16.18277 1.000 16.81917 66 ILE B C 1
ATOM 1678 O O . ILE B 1 66 ? 11.87058 34.38970 -17.11973 1.000 20.22940 66 ILE B O 1
ATOM 1683 N N . LEU B 1 67 ? 11.14886 36.15001 -15.90975 1.000 16.45041 67 LEU B N 1
ATOM 1684 C CA . LEU B 1 67 ? 11.99305 37.13460 -16.58351 1.000 17.52499 67 LEU B CA 1
ATOM 1685 C C . LEU B 1 67 ? 13.13908 37.52338 -15.65097 1.000 17.76006 67 LEU B C 1
ATOM 1686 O O . LEU B 1 67 ? 12.91061 37.84125 -14.47836 1.000 21.05068 67 LEU B O 1
ATOM 1691 N N . LYS B 1 68 ? 14.36353 37.49953 -16.17148 1.000 15.61383 68 LYS B N 1
ATOM 1692 C CA . LYS B 1 68 ? 15.55798 37.71593 -15.37288 1.000 20.54752 68 LYS B CA 1
ATOM 1693 C C . LYS B 1 68 ? 16.64784 38.37685 -16.21050 1.000 27.02194 68 LYS B C 1
ATOM 1694 O O . LYS B 1 68 ? 16.89761 37.97863 -17.36069 1.000 21.96240 68 LYS B O 1
ATOM 1700 N N . LYS B 1 69 ? 17.32183 39.35624 -15.59789 1.000 23.17283 69 LYS B N 1
ATOM 1701 C CA . LYS B 1 69 ? 18.42641 40.04926 -16.24682 1.000 22.80119 69 LYS B CA 1
ATOM 1702 C C . LYS B 1 69 ? 19.55552 39.08360 -16.57972 1.000 27.67906 69 LYS B C 1
ATOM 1703 O O . LYS B 1 69 ? 19.88287 38.19163 -15.79203 1.000 25.09713 69 LYS B O 1
ATOM 1709 N N . TYR B 1 70 ? 20.17334 39.29948 -17.74322 1.000 25.23172 70 TYR B N 1
ATOM 1710 C CA . TYR B 1 70 ? 21.26703 38.46004 -18.21816 1.000 25.47652 70 TYR B CA 1
ATOM 1711 C C . TYR B 1 70 ? 22.38553 38.36970 -17.18071 1.000 27.16345 70 TYR B C 1
ATOM 1712 O O . TYR B 1 70 ? 22.68018 39.34935 -16.49389 1.000 28.74965 70 TYR B O 1
ATOM 1721 N N . GLU B 1 71 ? 23.04305 37.19009 -17.08064 1.000 26.70857 71 GLU B N 1
ATOM 1722 C CA . GLU B 1 71 ? 23.98816 36.96318 -15.98317 1.000 32.44752 71 GLU B CA 1
ATOM 1723 C C . GLU B 1 71 ? 25.36125 36.39323 -16.36239 1.000 37.27998 71 GLU B C 1
ATOM 1724 O O . GLU B 1 71 ? 26.14233 36.07791 -15.45279 1.000 44.77361 71 GLU B O 1
ATOM 1730 N N . ASP B 1 72 ? 25.67945 36.25047 -17.64845 1.000 35.85840 72 ASP B N 1
ATOM 1731 C CA . ASP B 1 72 ? 26.97007 35.72800 -18.15907 1.000 36.41469 72 ASP B CA 1
ATOM 1732 C C . ASP B 1 72 ? 27.47703 34.50124 -17.39857 1.000 36.87335 72 ASP B C 1
ATOM 1733 O O . ASP B 1 72 ? 28.59273 34.46485 -16.87702 1.000 40.76811 72 ASP B O 1
ATOM 1738 N N . THR B 1 73 ? 26.64440 33.46997 -17.37545 1.000 31.97199 73 THR B N 1
ATOM 1739 C CA . THR B 1 73 ? 27.07936 32.14795 -16.95676 1.000 31.90588 73 THR B CA 1
ATOM 1740 C C . THR B 1 73 ? 26.44101 31.13727 -17.88981 1.000 29.76884 73 THR B C 1
ATOM 1741 O O . THR B 1 73 ? 25.44044 31.41705 -18.55965 1.000 29.46161 73 THR B O 1
ATOM 1745 N N . ASP B 1 74 ? 27.03088 29.94910 -17.93393 1.000 31.86710 74 ASP B N 1
ATOM 1746 C CA . ASP B 1 74 ? 26.43772 28.90836 -18.76010 1.000 33.29374 74 ASP B CA 1
ATOM 1747 C C . ASP B 1 74 ? 25.06472 28.50437 -18.25067 1.000 29.71731 74 ASP B C 1
ATOM 1748 O O . ASP B 1 74 ? 24.17835 28.20513 -19.05689 1.000 32.43646 74 ASP B O 1
ATOM 1753 N N . LEU B 1 75 ? 24.85671 28.50344 -16.93134 1.000 27.22851 75 LEU B N 1
ATOM 1754 C CA . LEU B 1 75 ? 23.55580 28.08479 -16.42227 1.000 27.16334 75 LEU B CA 1
ATOM 1755 C C . LEU B 1 75 ? 22.45419 29.06617 -16.82319 1.000 23.92695 75 LEU B C 1
ATOM 1756 O O . LEU B 1 75 ? 21.37053 28.63902 -17.24497 1.000 24.67072 75 LEU B O 1
ATOM 1761 N N . PHE B 1 76 ? 22.71816 30.37577 -16.76837 1.000 23.57083 76 PHE B N 1
ATOM 1762 C CA . PHE B 1 76 ? 21.73116 31.32964 -17.28866 1.000 22.53138 76 PHE B CA 1
ATOM 1763 C C . PHE B 1 76 ? 21.42555 31.07715 -18.75704 1.000 22.78781 76 PHE B C 1
ATOM 1764 O O . PHE B 1 76 ? 20.25485 31.02637 -19.15172 1.000 25.83115 76 PHE B O 1
ATOM 1772 N N . ARG B 1 77 ? 22.46370 30.97190 -19.59792 1.000 25.87412 77 ARG B N 1
ATOM 1773 C CA . ARG B 1 77 ? 22.21223 30.90700 -21.03782 1.000 22.57982 77 ARG B CA 1
ATOM 1774 C C . ARG B 1 77 ? 21.43156 29.65226 -21.39982 1.000 24.40724 77 ARG B C 1
ATOM 1775 O O . ARG B 1 77 ? 20.57796 29.68766 -22.29693 1.000 21.46681 77 ARG B O 1
ATOM 1783 N N . GLU B 1 78 ? 21.67076 28.55412 -20.67434 1.000 22.46176 78 GLU B N 1
ATOM 1784 C CA . GLU B 1 78 ? 20.96945 27.30054 -20.92750 1.000 21.85354 78 GLU B CA 1
ATOM 1785 C C . GLU B 1 78 ? 19.53855 27.32612 -20.40864 1.000 23.05773 78 GLU B C 1
ATOM 1786 O O . GLU B 1 78 ? 18.63087 26.79752 -21.06780 1.000 22.48742 78 GLU B O 1
ATOM 1792 N N . ASP B 1 79 ? 19.32475 27.95761 -19.25005 1.000 19.91537 79 ASP B N 1
ATOM 1793 C CA . ASP B 1 79 ? 17.98688 28.17859 -18.71626 1.000 21.18672 79 ASP B CA 1
ATOM 1794 C C . ASP B 1 79 ? 17.15742 29.07896 -19.61041 1.000 21.89424 79 ASP B C 1
ATOM 1795 O O . ASP B 1 79 ? 15.92727 29.08742 -19.48303 1.000 20.17842 79 ASP B O 1
ATOM 1800 N N . ALA B 1 80 ? 17.80161 29.86424 -20.47822 1.000 19.51737 80 ALA B N 1
ATOM 1801 C CA . ALA B 1 80 ? 17.11845 30.83503 -21.32668 1.000 20.11490 80 ALA B CA 1
ATOM 1802 C C . ALA B 1 80 ? 17.03087 30.40707 -22.78831 1.000 19.12142 80 ALA B C 1
ATOM 1803 O O . ALA B 1 80 ? 16.70745 31.23710 -23.64539 1.000 18.37591 80 ALA B O 1
ATOM 1805 N N . THR B 1 81 ? 17.29983 29.14234 -23.09835 1.000 20.69559 81 THR B N 1
ATOM 1806 C CA . THR B 1 81 ? 17.38108 28.66653 -24.47401 1.000 21.32043 81 THR B CA 1
ATOM 1807 C C . THR B 1 81 ? 16.32743 27.59118 -24.71375 1.000 20.64568 81 THR B C 1
ATOM 1808 O O . THR B 1 81 ? 16.17606 26.66782 -23.90249 1.000 16.80218 81 THR B O 1
ATOM 1812 N N . PHE B 1 82 ? 15.59397 27.71470 -25.82817 1.000 19.06475 82 PHE B N 1
ATOM 1813 C CA . PHE B 1 82 ? 14.49870 26.81089 -26.13410 1.000 17.39895 82 PHE B CA 1
ATOM 1814 C C . PHE B 1 82 ? 14.52060 26.51038 -27.62001 1.000 17.46135 82 PHE B C 1
ATOM 1815 O O . PHE B 1 82 ? 14.82080 27.38431 -28.43800 1.000 17.37234 82 PHE B O 1
ATOM 1823 N N . ARG B 1 83 ? 14.24540 25.26384 -27.96385 1.000 21.21206 83 ARG B N 1
ATOM 1824 C CA . ARG B 1 83 ? 14.16060 24.86812 -29.35950 1.000 21.43082 83 ARG B CA 1
ATOM 1825 C C . ARG B 1 83 ? 12.70916 24.94682 -29.79940 1.000 19.72940 83 ARG B C 1
ATOM 1826 O O . ARG B 1 83 ? 11.82759 24.39749 -29.13828 1.000 17.44450 83 ARG B O 1
ATOM 1834 N N . VAL B 1 84 ? 12.45691 25.63840 -30.90131 1.000 23.34007 84 VAL B N 1
ATOM 1835 C CA . VAL B 1 84 ? 11.11559 25.65515 -31.46602 1.000 20.55129 84 VAL B CA 1
ATOM 1836 C C . VAL B 1 84 ? 10.89554 24.34580 -32.21376 1.000 21.36627 84 VAL B C 1
ATOM 1837 O O . VAL B 1 84 ? 11.68534 23.99512 -33.09375 1.000 21.80811 84 VAL B O 1
ATOM 1841 N N . VAL B 1 85 ? 9.82633 23.63164 -31.86263 1.000 17.32152 85 VAL B N 1
ATOM 1842 C CA . VAL B 1 85 ? 9.47653 22.32732 -32.42730 1.000 17.84514 85 VAL B CA 1
ATOM 1843 C C . VAL B 1 85 ? 8.01561 22.36705 -32.87550 1.000 21.95378 85 VAL B C 1
ATOM 1844 O O . VAL B 1 85 ? 7.23546 23.19809 -32.39168 1.000 21.34581 85 VAL B O 1
ATOM 1848 N N . PRO B 1 86 ? 7.60321 21.44009 -33.75028 1.000 26.01335 86 PRO B N 1
ATOM 1849 C CA . PRO B 1 86 ? 6.17191 21.34358 -34.07766 1.000 22.89143 86 PRO B CA 1
ATOM 1850 C C . PRO B 1 86 ? 5.31216 21.19949 -32.82911 1.000 22.51691 86 PRO B C 1
ATOM 1851 O O . PRO B 1 86 ? 5.64709 20.46101 -31.89954 1.000 21.58675 86 PRO B O 1
ATOM 1855 N N . GLY B 1 87 ? 4.20869 21.95312 -32.81001 1.000 23.52227 87 GLY B N 1
ATOM 1856 C CA . GLY B 1 87 ? 3.28128 22.00343 -31.69488 1.000 20.98322 87 GLY B CA 1
ATOM 1857 C C . GLY B 1 87 ? 2.87539 20.63029 -31.20480 1.000 23.97172 87 GLY B C 1
ATOM 1858 O O . GLY B 1 87 ? 2.51687 19.76464 -32.00345 1.000 23.65584 87 GLY B O 1
ATOM 1859 N N . TRP B 1 88 ? 2.93492 20.41692 -29.88864 1.000 21.50006 88 TRP B N 1
ATOM 1860 C CA . TRP B 1 88 ? 2.55941 19.11790 -29.34345 1.000 26.21855 88 TRP B CA 1
ATOM 1861 C C . TRP B 1 88 ? 1.14723 18.73685 -29.76394 1.000 23.26900 88 TRP B C 1
ATOM 1862 O O . TRP B 1 88 ? 0.86508 17.56536 -30.04527 1.000 22.48268 88 TRP B O 1
ATOM 1873 N N . ALA B 1 89 ? 0.24432 19.71220 -29.79792 1.000 23.68304 89 ALA B N 1
ATOM 1874 C CA . ALA B 1 89 ? -1.16934 19.45311 -30.03388 1.000 27.79043 89 ALA B CA 1
ATOM 1875 C C . ALA B 1 89 ? -1.58885 19.62624 -31.48873 1.000 25.40437 89 ALA B C 1
ATOM 1876 O O . ALA B 1 89 ? -2.71612 19.26822 -31.83241 1.000 28.44656 89 ALA B O 1
ATOM 1878 N N . ASP B 1 90 ? -0.70471 20.13251 -32.34357 1.000 28.28526 90 ASP B N 1
ATOM 1879 C CA . ASP B 1 90 ? -1.05249 20.61284 -33.67414 1.000 27.06294 90 ASP B CA 1
ATOM 1880 C C . ASP B 1 90 ? 0.23922 20.97024 -34.40094 1.000 25.69911 90 ASP B C 1
ATOM 1881 O O . ASP B 1 90 ? 0.83620 22.02177 -34.14006 1.000 23.74735 90 ASP B O 1
ATOM 1886 N N . GLU B 1 91 ? 0.69295 20.10727 -35.31062 1.000 30.51704 91 GLU B N 1
ATOM 1887 C CA . GLU B 1 91 ? 1.97890 20.34786 -35.96319 1.000 31.42596 91 GLU B CA 1
ATOM 1888 C C . GLU B 1 91 ? 1.99405 21.63211 -36.80034 1.000 27.84159 91 GLU B C 1
ATOM 1889 O O . GLU B 1 91 ? 3.07355 22.06460 -37.21918 1.000 28.98964 91 GLU B O 1
ATOM 1895 N N . ASN B 1 92 ? 0.84086 22.26719 -37.03686 1.000 25.28235 92 ASN B N 1
ATOM 1896 C CA . ASN B 1 92 ? 0.81881 23.59170 -37.65223 1.000 24.78346 92 ASN B CA 1
ATOM 1897 C C . ASN B 1 92 ? 1.13413 24.71610 -36.66974 1.000 29.50270 92 ASN B C 1
ATOM 1898 O O . ASN B 1 92 ? 1.25873 25.87663 -37.09203 1.000 28.07901 92 ASN B O 1
ATOM 1903 N N . MET B 1 93 ? 1.24606 24.41199 -35.37661 1.000 24.15081 93 MET B N 1
ATOM 1904 C CA . MET B 1 93 ? 1.57251 25.38486 -34.35303 1.000 18.99413 93 MET B CA 1
ATOM 1905 C C . MET B 1 93 ? 2.94908 25.04023 -33.77554 1.000 24.75588 93 MET B C 1
ATOM 1906 O O . MET B 1 93 ? 3.70596 24.25881 -34.37772 1.000 21.58773 93 MET B O 1
ATOM 1911 N N . ILE B 1 94 ? 3.29311 25.63485 -32.62603 1.000 23.50078 94 ILE B N 1
ATOM 1912 C CA . ILE B 1 94 ? 4.65257 25.50248 -32.11654 1.000 24.01192 94 ILE B CA 1
ATOM 1913 C C . ILE B 1 94 ? 4.65460 25.14678 -30.63715 1.000 23.24927 94 ILE B C 1
ATOM 1914 O O . ILE B 1 94 ? 3.71003 25.43724 -29.89150 1.000 20.11583 94 ILE B O 1
ATOM 1919 N N . SER B 1 95 ? 5.74438 24.49196 -30.23070 1.000 21.92054 95 SER B N 1
ATOM 1920 C CA . SER B 1 95 ? 6.07588 24.21094 -28.84756 1.000 19.88640 95 SER B CA 1
ATOM 1921 C C . SER B 1 95 ? 7.54142 24.54253 -28.59840 1.000 22.18581 95 SER B C 1
ATOM 1922 O O . SER B 1 95 ? 8.35539 24.61106 -29.52521 1.000 22.00529 95 SER B O 1
ATOM 1925 N N . PHE B 1 96 ? 7.87064 24.73413 -27.32432 1.000 16.01863 96 PHE B N 1
ATOM 1926 C CA . PHE B 1 96 ? 9.18447 25.21171 -26.90453 1.000 18.94401 96 PHE B CA 1
ATOM 1927 C C . PHE B 1 96 ? 9.84595 24.19228 -25.98345 1.000 20.36147 96 PHE B C 1
ATOM 1928 O O . PHE B 1 96 ? 9.46350 24.05802 -24.81941 1.000 17.47131 96 PHE B O 1
ATOM 1936 N N . GLN B 1 97 ? 10.86133 23.51652 -26.50263 1.000 18.98344 97 GLN B N 1
ATOM 1937 C CA . GLN B 1 97 ? 11.61634 22.51560 -25.77710 1.000 19.67513 97 GLN B CA 1
ATOM 1938 C C . GLN B 1 97 ? 12.78180 23.16089 -25.03873 1.000 17.64119 97 GLN B C 1
ATOM 1939 O O . GLN B 1 97 ? 13.55114 23.92714 -25.62478 1.000 20.25918 97 GLN B O 1
ATOM 1945 N N . SER B 1 98 ? 12.92392 22.84298 -23.75892 1.000 20.06265 98 SER B N 1
ATOM 1946 C CA . SER B 1 98 ? 14.03492 23.39217 -22.99398 1.000 18.43207 98 SER B CA 1
ATOM 1947 C C . SER B 1 98 ? 15.34666 22.81987 -23.51852 1.000 18.03265 98 SER B C 1
ATOM 1948 O O . SER B 1 98 ? 15.44374 21.63278 -23.83355 1.000 18.07906 98 SER B O 1
ATOM 1951 N N . TYR B 1 99 ? 16.35494 23.67838 -23.63818 1.000 16.48689 99 TYR B N 1
ATOM 1952 C CA . TYR B 1 99 ? 17.65823 23.21865 -24.10437 1.000 17.59621 99 TYR B CA 1
ATOM 1953 C C . TYR B 1 99 ? 18.32371 22.30293 -23.08791 1.000 17.37813 99 TYR B C 1
ATOM 1954 O O . TYR B 1 99 ? 18.78581 21.21225 -23.43898 1.000 23.43249 99 TYR B O 1
ATOM 1963 N N . ASN B 1 100 ? 18.42735 22.73299 -21.82775 1.000 19.56588 100 ASN B N 1
ATOM 1964 C CA . ASN B 1 100 ? 19.12492 21.86620 -20.87816 1.000 21.26809 100 ASN B CA 1
ATOM 1965 C C . ASN B 1 100 ? 18.22872 20.80700 -20.22476 1.000 22.39798 100 ASN B C 1
ATOM 1966 O O . ASN B 1 100 ? 18.76279 19.88585 -19.60523 1.000 23.68686 100 ASN B O 1
ATOM 1971 N N . TYR B 1 101 ? 16.89609 20.87588 -20.36694 1.000 21.41397 101 TYR B N 1
ATOM 1972 C CA . TYR B 1 101 ? 15.98074 19.82712 -19.89624 1.000 19.30462 101 TYR B CA 1
ATOM 1973 C C . TYR B 1 101 ? 15.15674 19.31025 -21.07385 1.000 22.39439 101 TYR B C 1
ATOM 1974 O O . TYR B 1 101 ? 13.96758 19.63851 -21.21234 1.000 21.21849 101 TYR B O 1
ATOM 1983 N N . PRO B 1 102 ? 15.75097 18.47754 -21.93299 1.000 22.17183 102 PRO B N 1
ATOM 1984 C CA . PRO B 1 102 ? 15.12027 18.16587 -23.22958 1.000 22.87049 102 PRO B CA 1
ATOM 1985 C C . PRO B 1 102 ? 13.74642 17.50407 -23.14279 1.000 24.90984 102 PRO B C 1
ATOM 1986 O O . PRO B 1 102 ? 13.06400 17.40519 -24.17822 1.000 20.94402 102 PRO B O 1
ATOM 1990 N N . TYR B 1 103 ? 13.31673 17.04202 -21.96681 1.000 23.64637 103 TYR B N 1
ATOM 1991 C CA . TYR B 1 103 ? 12.02439 16.38725 -21.83634 1.000 20.13327 103 TYR B CA 1
ATOM 1992 C C . TYR B 1 103 ? 10.96610 17.31890 -21.25347 1.000 21.03980 103 TYR B C 1
ATOM 1993 O O . TYR B 1 103 ? 9.84495 16.88360 -20.96369 1.000 20.96951 103 TYR B O 1
ATOM 2002 N N . ARG B 1 104 ? 11.29435 18.59462 -21.09946 1.000 17.81948 104 ARG B N 1
ATOM 2003 C CA . ARG B 1 104 ? 10.39751 19.57700 -20.52513 1.000 17.69970 104 ARG B CA 1
ATOM 2004 C C . ARG B 1 104 ? 10.13689 20.67326 -21.54748 1.000 21.39884 104 ARG B C 1
ATOM 2005 O O . ARG B 1 104 ? 11.01832 21.03217 -22.34231 1.000 17.02944 104 ARG B O 1
ATOM 2013 N N . TYR B 1 105 ? 8.91271 21.17457 -21.53202 1.000 18.19694 105 TYR B N 1
ATOM 2014 C CA . TYR B 1 105 ? 8.43815 22.12089 -22.52348 1.000 18.28228 105 TYR B CA 1
ATOM 2015 C C . TYR B 1 105 ? 7.71576 23.25655 -21.81821 1.000 18.96397 105 TYR B C 1
ATOM 2016 O O . TYR B 1 105 ? 7.16183 23.07673 -20.72699 1.000 19.54390 105 TYR B O 1
ATOM 2025 N N . ILE B 1 106 ? 7.72857 24.43155 -22.45119 1.000 18.14036 106 ILE B N 1
ATOM 2026 C CA . ILE B 1 106 ? 6.98773 25.56261 -21.91458 1.000 17.65925 106 ILE B CA 1
ATOM 2027 C C . ILE B 1 106 ? 5.50866 25.22046 -21.93381 1.000 18.44724 106 ILE B C 1
ATOM 2028 O O . ILE B 1 106 ? 4.97062 24.77890 -22.95808 1.000 20.93794 106 ILE B O 1
ATOM 2033 N N . ARG B 1 107 ? 4.85116 25.36345 -20.78475 1.000 17.98401 107 ARG B N 1
ATOM 2034 C CA . ARG B 1 107 ? 3.41994 25.09778 -20.72034 1.000 19.68006 107 ARG B CA 1
ATOM 2035 C C . ARG B 1 107 ? 2.79567 25.96674 -19.63972 1.000 19.78988 107 ARG B C 1
ATOM 2036 O O . ARG B 1 107 ? 3.47940 26.45589 -18.74101 1.000 22.78421 107 ARG B O 1
ATOM 2044 N N . HIS B 1 108 ? 1.48099 26.13307 -19.71872 1.000 19.96385 108 HIS B N 1
ATOM 2045 C CA . HIS B 1 108 ? 0.75027 26.87255 -18.70103 1.000 22.24273 108 HIS B CA 1
ATOM 2046 C C . HIS B 1 108 ? -0.05779 25.91542 -17.82837 1.000 20.02357 108 HIS B C 1
ATOM 2047 O O . HIS B 1 108 ? -0.39348 24.79074 -18.22574 1.000 18.38183 108 HIS B O 1
ATOM 2054 N N . ARG B 1 109 ? -0.33141 26.37471 -16.61316 1.000 20.00712 109 ARG B N 1
ATOM 2055 C CA . ARG B 1 109 ? -1.02570 25.59158 -15.59889 1.000 22.85693 109 ARG B CA 1
ATOM 2056 C C . ARG B 1 109 ? -1.51456 26.58863 -14.56714 1.000 28.41148 109 ARG B C 1
ATOM 2057 O O . ARG B 1 109 ? -0.71079 27.35531 -14.03037 1.000 29.32625 109 ARG B O 1
ATOM 2065 N N . ASP B 1 110 ? -2.81971 26.59817 -14.31665 1.000 26.36756 110 ASP B N 1
ATOM 2066 C CA . ASP B 1 110 ? -3.49205 27.73342 -13.69577 1.000 31.10109 110 ASP B CA 1
ATOM 2067 C C . ASP B 1 110 ? -2.95171 29.06063 -14.22698 1.000 31.94998 110 ASP B C 1
ATOM 2068 O O . ASP B 1 110 ? -2.74262 30.01114 -13.46503 1.000 31.91179 110 ASP B O 1
ATOM 2073 N N . PHE B 1 111 ? -2.72409 29.12314 -15.53806 1.000 29.00610 111 PHE B N 1
ATOM 2074 C CA . PHE B 1 111 ? -2.31248 30.30746 -16.28696 1.000 31.40143 111 PHE B CA 1
ATOM 2075 C C . PHE B 1 111 ? -0.91040 30.80370 -15.95948 1.000 26.90190 111 PHE B C 1
ATOM 2076 O O . PHE B 1 111 ? -0.52542 31.84810 -16.47455 1.000 26.42045 111 PHE B O 1
ATOM 2084 N N . GLU B 1 112 ? -0.13433 30.07958 -15.15090 1.000 20.29798 112 GLU B N 1
ATOM 2085 C CA . GLU B 1 112 ? 1.27627 3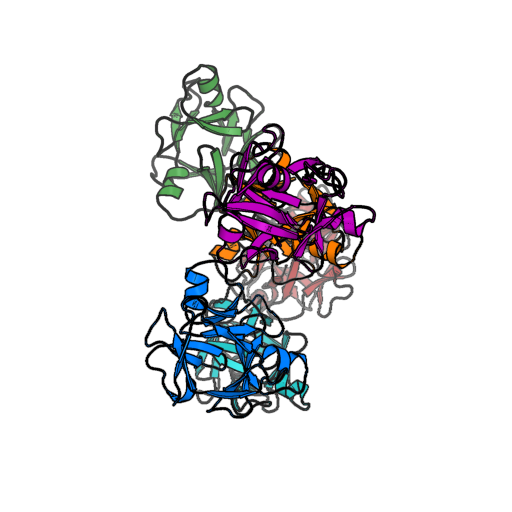0.37601 -14.92237 1.000 25.08803 112 GLU B CA 1
ATOM 2086 C C . GLU B 1 112 ? 2.13263 29.48995 -15.82796 1.000 22.02313 112 GLU B C 1
ATOM 2087 O O . GLU B 1 112 ? 1.73843 28.37835 -16.16859 1.000 22.73377 112 GLU B O 1
ATOM 2093 N N . LEU B 1 113 ? 3.31032 29.98408 -16.21261 1.000 19.43446 113 LEU B N 1
ATOM 2094 C CA . LEU B 1 113 ? 4.18485 29.29114 -17.15358 1.000 21.71953 113 LEU B CA 1
ATOM 2095 C C . LEU B 1 113 ? 5.27196 28.49099 -16.44256 1.000 20.13794 113 LEU B C 1
ATOM 2096 O O . LEU B 1 113 ? 5.98154 29.01866 -15.57778 1.000 19.56154 113 LEU B O 1
ATOM 2101 N N . TYR B 1 114 ? 5.43308 27.23234 -16.84343 1.000 19.31833 114 TYR B N 1
ATOM 2102 C CA . TYR B 1 114 ? 6.49271 26.35328 -16.34996 1.000 17.66899 114 TYR B CA 1
ATOM 2103 C C . TYR B 1 114 ? 7.15221 25.66361 -17.53617 1.000 22.27374 114 TYR B C 1
ATOM 2104 O O . TYR B 1 114 ? 6.66906 25.74868 -18.67441 1.000 19.20866 114 TYR B O 1
ATOM 2113 N N . ILE B 1 115 ? 8.26307 24.96910 -17.27213 1.000 18.56453 115 ILE B N 1
ATOM 2114 C CA . ILE B 1 115 ? 8.71716 23.89279 -18.14987 1.000 17.21574 115 ILE B CA 1
ATOM 2115 C C . ILE B 1 115 ? 8.43729 22.58033 -17.43414 1.000 20.60416 115 ILE B C 1
ATOM 2116 O O . ILE B 1 115 ? 8.87718 22.37293 -16.29102 1.000 20.00627 115 ILE B O 1
ATOM 2121 N N . GLU B 1 116 ? 7.66206 21.71365 -18.08920 1.000 16.12603 116 GLU B N 1
ATOM 2122 C CA . GLU B 1 116 ? 7.21915 20.47225 -17.47650 1.000 20.97031 116 GLU B CA 1
ATOM 2123 C C . GLU B 1 116 ? 7.16874 19.36188 -18.52148 1.000 19.70314 116 GLU B C 1
ATOM 2124 O O . GLU B 1 116 ? 7.11156 19.61043 -19.72882 1.000 21.59817 116 GLU B O 1
ATOM 2130 N N . ASN B 1 117 ? 7.22695 18.12548 -18.03130 1.000 22.38967 117 ASN B N 1
ATOM 2131 C CA . ASN B 1 117 ? 7.05297 16.95990 -18.88571 1.000 21.75556 117 ASN B CA 1
ATOM 2132 C C . ASN B 1 117 ? 5.66603 16.95899 -19.51384 1.000 23.81125 117 ASN B C 1
ATOM 2133 O O . ASN B 1 117 ? 4.67284 17.31057 -18.87099 1.000 22.19474 117 ASN B O 1
ATOM 2138 N N . ILE B 1 118 ? 5.59761 16.54984 -20.77916 1.000 20.02911 118 ILE B N 1
ATOM 2139 C CA . ILE B 1 118 ? 4.36448 16.61136 -21.54936 1.000 23.09171 118 ILE B CA 1
ATOM 2140 C C . ILE B 1 118 ? 3.90482 15.17696 -21.76504 1.000 24.49183 118 ILE B C 1
ATOM 2141 O O . ILE B 1 118 ? 4.40486 14.48030 -22.65866 1.000 23.49174 118 ILE B O 1
ATOM 2146 N N . LYS B 1 119 ? 2.94091 14.73526 -20.95222 1.000 26.96916 119 LYS B N 1
ATOM 2147 C CA . LYS B 1 119 ? 2.50654 13.34025 -20.93231 1.000 30.05600 119 LYS B CA 1
ATOM 2148 C C . LYS B 1 119 ? 1.12502 13.10262 -21.52310 1.000 30.88651 119 LYS B C 1
ATOM 2149 O O . LYS B 1 119 ? 0.92584 12.08834 -22.19400 1.000 31.74537 119 LYS B O 1
ATOM 2155 N N . THR B 1 120 ? 0.16333 13.99513 -21.28359 1.000 30.36688 120 THR B N 1
ATOM 2156 C CA . THR B 1 120 ? -1.24923 13.77061 -21.57466 1.000 29.29254 120 THR B CA 1
ATOM 2157 C C . THR B 1 120 ? -1.74552 14.69935 -22.68373 1.000 29.95763 120 THR B C 1
ATOM 2158 O O . THR B 1 120 ? -1.04126 15.61269 -23.12547 1.000 31.03852 120 THR B O 1
ATOM 2162 N N . ASP B 1 121 ? -2.99136 14.46450 -23.12349 1.000 27.50207 121 ASP B N 1
ATOM 2163 C CA . ASP B 1 121 ? -3.60234 15.34429 -24.12311 1.000 29.68502 121 ASP B CA 1
ATOM 2164 C C . ASP B 1 121 ? -3.66193 16.78437 -23.62562 1.000 30.65975 121 ASP B C 1
ATOM 2165 O O . ASP B 1 121 ? -3.35057 17.71932 -24.37212 1.000 27.61709 121 ASP B O 1
ATOM 2170 N N . LEU B 1 122 ? -4.02194 16.97987 -22.35575 1.000 26.44344 122 LEU B N 1
ATOM 2171 C CA . LEU B 1 122 ? -4.11145 18.33103 -21.81443 1.000 24.14161 122 LEU B CA 1
ATOM 2172 C C . LEU B 1 122 ? -2.74026 18.98583 -21.70845 1.000 28.20765 122 LEU B C 1
ATOM 2173 O O . LEU B 1 122 ? -2.61260 20.20183 -21.92537 1.000 26.89398 122 LEU B O 1
ATOM 2178 N N . ASP B 1 123 ? -1.70622 18.20867 -21.35274 1.000 28.01475 123 ASP B N 1
ATOM 2179 C CA . ASP B 1 123 ? -0.34542 18.74398 -21.35986 1.000 23.53039 123 ASP B CA 1
ATOM 2180 C C . ASP B 1 123 ? 0.03052 19.23745 -22.75599 1.000 23.61874 123 ASP B C 1
ATOM 2181 O O . ASP B 1 123 ? 0.62771 20.31277 -22.90369 1.000 21.21331 123 ASP B O 1
ATOM 2186 N N . ARG B 1 124 ? -0.30191 18.45514 -23.79358 1.000 22.24467 124 ARG B N 1
ATOM 2187 C CA . ARG B 1 124 ? 0.04848 18.83482 -25.16082 1.000 23.49879 124 ARG B CA 1
ATOM 2188 C C . ARG B 1 124 ? -0.60154 20.15644 -25.55676 1.000 19.01754 124 ARG B C 1
ATOM 2189 O O . ARG B 1 124 ? 0.03378 20.99774 -26.20429 1.000 19.59545 124 ARG B O 1
ATOM 2197 N N . LYS B 1 125 ? -1.86177 20.35826 -25.16461 1.000 17.08158 125 LYS B N 1
ATOM 2198 C CA . LYS B 1 125 ? -2.55929 21.61392 -25.44451 1.000 21.36047 125 LYS B CA 1
ATOM 2199 C C . LYS B 1 125 ? -2.03662 22.75003 -24.56904 1.000 19.98646 125 LYS B C 1
ATOM 2200 O O . LYS B 1 125 ? -1.93042 23.89525 -25.02083 1.000 16.99876 125 LYS B O 1
ATOM 2206 N N . ASP B 1 126 ? -1.68581 22.45361 -23.31854 1.000 20.39481 126 ASP B N 1
ATOM 2207 C CA . ASP B 1 126 ? -1.04971 23.46954 -22.48997 1.000 19.92563 126 ASP B CA 1
ATOM 2208 C C . ASP B 1 126 ? 0.29027 23.92107 -23.05660 1.000 17.87440 126 ASP B C 1
ATOM 2209 O O . ASP B 1 126 ? 0.74233 25.02454 -22.74451 1.000 20.18869 126 ASP B O 1
ATOM 2214 N N . ALA B 1 127 ? 0.91090 23.11321 -23.91091 1.000 17.28011 127 ALA B N 1
ATOM 2215 C CA . ALA B 1 127 ? 2.24599 23.36527 -24.43049 1.000 16.99436 127 ALA B CA 1
ATOM 2216 C C . ALA B 1 127 ? 2.26202 23.85897 -25.87154 1.000 17.56502 127 ALA B C 1
ATOM 2217 O O . ALA B 1 127 ? 3.33111 23.90110 -26.48359 1.000 18.21083 127 ALA B O 1
ATOM 2219 N N . THR B 1 128 ? 1.11624 24.23546 -26.43259 1.000 17.22365 128 THR B N 1
ATOM 2220 C CA . THR B 1 128 ? 1.02668 24.56377 -27.85337 1.000 18.88571 128 THR B CA 1
ATOM 2221 C C . THR B 1 128 ? 0.62518 26.02057 -28.01666 1.000 15.49844 128 THR B C 1
ATOM 2222 O O . THR B 1 128 ? -0.38602 26.45027 -27.45139 1.000 17.78532 128 THR B O 1
ATOM 2226 N N . PHE B 1 129 ? 1.43230 26.77304 -28.76757 1.000 16.28415 129 PHE B N 1
ATOM 2227 C CA . PHE B 1 129 ? 1.29788 28.22112 -28.90289 1.000 19.42601 129 PHE B CA 1
ATOM 2228 C C . PHE B 1 129 ? 1.30677 28.63628 -30.36745 1.000 15.82368 129 PHE B C 1
ATOM 2229 O O . PHE B 1 129 ? 1.68802 27.87775 -31.25747 1.000 23.44941 129 PHE B O 1
ATOM 2237 N N . ILE B 1 130 ? 0.81784 29.83707 -30.61919 1.000 17.29034 130 ILE B N 1
ATOM 2238 C CA . ILE B 1 130 ? 0.76951 30.41263 -31.95989 1.000 21.17848 130 ILE B CA 1
ATOM 2239 C C . ILE B 1 130 ? 1.67647 31.63423 -31.96704 1.000 23.76821 130 ILE B C 1
ATOM 2240 O O . ILE B 1 130 ? 1.44676 32.58461 -31.19994 1.000 22.21688 130 ILE B O 1
ATOM 2245 N N . GLY B 1 131 ? 2.70054 31.61458 -32.82284 1.000 17.91723 131 GLY B N 1
ATOM 2246 C CA . GLY B 1 131 ? 3.53257 32.79403 -32.99953 1.000 16.26874 131 GLY B CA 1
ATOM 2247 C C . GLY B 1 131 ? 2.79962 33.83763 -33.83155 1.000 22.95256 131 GLY B C 1
ATOM 2248 O O . GLY B 1 131 ? 2.15482 33.52707 -34.83525 1.000 24.27580 131 GLY B O 1
ATOM 2249 N N . ILE B 1 132 ? 2.87279 35.08553 -33.38340 1.000 19.54880 132 ILE B N 1
ATOM 2250 C CA . ILE B 1 132 ? 2.33241 36.22672 -34.12229 1.000 25.95943 132 ILE B CA 1
ATOM 2251 C C . ILE B 1 132 ? 3.40986 37.30699 -34.22235 1.000 23.60287 132 ILE B C 1
ATOM 2252 O O . ILE B 1 132 ? 3.86554 37.84224 -33.19989 1.000 19.99793 132 ILE B O 1
ATOM 2257 N N . LYS B 1 133 ? 3.81470 37.61655 -35.45013 1.000 28.05068 133 LYS B N 1
ATOM 2258 C CA . LYS B 1 133 ? 4.68039 38.75786 -35.75216 1.000 33.03776 133 LYS B CA 1
ATOM 2259 C C . LYS B 1 133 ? 4.00584 40.07057 -35.36643 1.000 22.37031 133 LYS B C 1
ATOM 2260 O O . LYS B 1 133 ? 2.87575 40.29778 -35.79363 1.000 25.30419 133 LYS B O 1
ATOM 2266 N N . MET C 1 1 ? -14.39317 29.84827 -52.67904 1.000 29.62092 1 MET C N 1
ATOM 2267 C CA . MET C 1 1 ? -14.90788 31.20797 -52.59007 1.000 26.37372 1 MET C CA 1
ATOM 2268 C C . MET C 1 1 ? -14.01281 32.13320 -51.77043 1.000 26.10231 1 MET C C 1
ATOM 2269 O O . MET C 1 1 ? -13.39749 31.72150 -50.78034 1.000 25.03231 1 MET C O 1
ATOM 2274 N N . LYS C 1 2 ? -13.96364 33.39625 -52.17820 1.000 24.13537 2 LYS C N 1
ATOM 2275 C CA . LYS C 1 2 ? -13.38632 34.45520 -51.36546 1.000 20.18363 2 LYS C CA 1
ATOM 2276 C C . LYS C 1 2 ? -14.40933 35.57046 -51.24349 1.000 21.89598 2 LYS C C 1
ATOM 2277 O O . LYS C 1 2 ? -15.41345 35.60983 -51.96852 1.000 20.03701 2 LYS C O 1
ATOM 2283 N N . PHE C 1 3 ? -14.13236 36.49177 -50.32249 1.000 19.78235 3 PHE C N 1
ATOM 2284 C CA . PHE C 1 3 ? -15.10818 37.48119 -49.89354 1.000 21.68792 3 PHE C CA 1
ATOM 2285 C C . PHE C 1 3 ? -14.41759 38.82672 -49.75365 1.000 22.06288 3 PHE C C 1
ATOM 2286 O O . PHE C 1 3 ? -13.51701 38.98355 -48.92261 1.000 20.23194 3 PHE C O 1
ATOM 2294 N N . GLU C 1 4 ? -14.85239 39.78723 -50.56206 1.000 21.00186 4 GLU C N 1
ATOM 2295 C CA . GLU C 1 4 ? -14.22080 41.09218 -50.68130 1.000 21.56576 4 GLU C CA 1
ATOM 2296 C C . GLU C 1 4 ? -14.96727 42.13072 -49.84561 1.000 19.11347 4 GLU C C 1
ATOM 2297 O O . GLU C 1 4 ? -16.19891 42.15567 -49.82330 1.000 21.60996 4 GLU C O 1
ATOM 2303 N N . SER C 1 5 ? -14.22632 42.99961 -49.17093 1.000 20.98372 5 SER C N 1
ATOM 2304 C CA . SER C 1 5 ? -14.87443 44.04987 -48.39102 1.000 20.00849 5 SER C CA 1
ATOM 2305 C C . SER C 1 5 ? -15.62223 45.02150 -49.30028 1.000 23.54380 5 SER C C 1
ATOM 2306 O O . SER C 1 5 ? -15.10325 45.45672 -50.33670 1.000 21.98523 5 SER C O 1
ATOM 2309 N N . SER C 1 6 ? -16.84096 45.37249 -48.89646 1.000 21.12158 6 SER C N 1
ATOM 2310 C CA . SER C 1 6 ? -17.62515 46.32787 -49.66866 1.000 25.53486 6 SER C CA 1
ATOM 2311 C C . SER C 1 6 ? -17.00570 47.71849 -49.62174 1.000 23.80543 6 SER C C 1
ATOM 2312 O O . SER C 1 6 ? -16.86242 48.38277 -50.65656 1.000 24.03425 6 SER C O 1
ATOM 2315 N N . ASN C 1 7 ? -16.63747 48.18320 -48.42688 1.000 21.08014 7 ASN C N 1
ATOM 2316 C CA . ASN C 1 7 ? -16.09191 49.52939 -48.30107 1.000 21.44150 7 ASN C CA 1
ATOM 2317 C C . ASN C 1 7 ? -14.57062 49.57619 -48.44274 1.000 25.13551 7 ASN C C 1
ATOM 2318 O O . ASN C 1 7 ? -14.00492 50.67174 -48.48450 1.000 23.34025 7 ASN C O 1
ATOM 2323 N N . TYR C 1 8 ? -13.89347 48.42517 -48.53719 1.000 22.28820 8 TYR C N 1
ATOM 2324 C CA . TYR C 1 8 ? -12.44885 48.36929 -48.80210 1.000 23.09373 8 TYR C CA 1
ATOM 2325 C C . TYR C 1 8 ? -12.27698 47.42609 -49.98523 1.000 22.97182 8 TYR C C 1
ATOM 2326 O O . TYR C 1 8 ? -11.92171 46.25169 -49.82395 1.000 23.46025 8 TYR C O 1
ATOM 2335 N N . ARG C 1 9 ? -12.52562 47.96091 -51.18013 1.000 21.31452 9 ARG C N 1
ATOM 2336 C CA . ARG C 1 9 ? -12.60344 47.13023 -52.37732 1.000 24.90561 9 ARG C CA 1
ATOM 2337 C C . ARG C 1 9 ? -11.32048 46.34972 -52.64962 1.000 24.86048 9 ARG C C 1
ATOM 2338 O O . ARG C 1 9 ? -11.36792 45.26956 -53.23800 1.000 29.55627 9 ARG C O 1
ATOM 2346 N N . GLY C 1 10 ? -10.17462 46.83703 -52.24636 1.000 24.36479 10 GLY C N 1
ATOM 2347 C CA . GLY C 1 10 ? -9.14649 45.84989 -52.57141 1.000 31.52338 10 GLY C CA 1
ATOM 2348 C C . GLY C 1 10 ? -8.98024 44.65046 -51.63149 1.000 25.43632 10 GLY C C 1
ATOM 2349 O O . GLY C 1 10 ? -8.11053 43.80720 -51.86743 1.000 21.92234 10 GLY C O 1
ATOM 2350 N N . TYR C 1 11 ? -9.77045 44.54051 -50.56893 1.000 22.92887 11 TYR C N 1
ATOM 2351 C CA . TYR C 1 11 ? -9.40635 43.71335 -49.42564 1.000 22.12023 11 TYR C CA 1
ATOM 2352 C C . TYR C 1 11 ? -10.28323 42.47182 -49.33107 1.000 23.51342 11 TYR C C 1
ATOM 2353 O O . TYR C 1 11 ? -11.48298 42.51139 -49.62408 1.000 23.16645 11 TYR C O 1
ATOM 2362 N N . TYR C 1 12 ? -9.67892 41.37716 -48.86523 1.000 22.18874 12 TYR C N 1
ATOM 2363 C CA . TYR C 1 12 ? -10.35387 40.09460 -48.73676 1.000 22.26379 12 TYR C CA 1
ATOM 2364 C C . TYR C 1 12 ? -10.19361 39.54130 -47.32440 1.000 20.75547 12 TYR C C 1
ATOM 2365 O O . TYR C 1 12 ? -9.12295 39.62797 -46.73458 1.000 17.56616 12 TYR C O 1
ATOM 2374 N N . ILE C 1 13 ? -11.27469 38.97841 -46.79253 1.000 24.25425 13 ILE C N 1
ATOM 2375 C CA . ILE C 1 13 ? -11.18984 38.11758 -45.62088 1.000 25.90769 13 ILE C CA 1
ATOM 2376 C C . ILE C 1 13 ? -10.06638 37.11847 -45.82680 1.000 23.88921 13 ILE C C 1
ATOM 2377 O O . ILE C 1 13 ? -10.02551 36.43693 -46.85725 1.000 20.42641 13 ILE C O 1
ATOM 2382 N N . ARG C 1 14 ? -9.13920 37.03686 -44.86736 1.000 15.59577 14 ARG C N 1
ATOM 2383 C CA . ARG C 1 14 ? -8.12764 35.98414 -44.91932 1.000 21.35383 14 ARG C CA 1
ATOM 2384 C C . ARG C 1 14 ? -7.77549 35.55337 -43.49993 1.000 22.31630 14 ARG C C 1
ATOM 2385 O O . ARG C 1 14 ? -8.17378 36.18699 -42.52196 1.000 17.21606 14 ARG C O 1
ATOM 2393 N N . VAL C 1 15 ? -7.03679 34.44783 -43.40088 1.000 20.32127 15 VAL C N 1
ATOM 2394 C CA . VAL C 1 15 ? -6.57726 33.91991 -42.12271 1.000 22.95059 15 VAL C CA 1
ATOM 2395 C C . VAL C 1 15 ? -5.09694 34.22188 -42.00298 1.000 22.57368 15 VAL C C 1
ATOM 2396 O O . VAL C 1 15 ? -4.29784 33.82754 -42.86167 1.000 27.58525 15 VAL C O 1
ATOM 2400 N N . LYS C 1 16 ? -4.73734 34.93255 -40.95079 1.000 24.65897 16 LYS C N 1
ATOM 2401 C CA . LYS C 1 16 ? -3.35550 35.23566 -40.63591 1.000 26.09130 16 LYS C CA 1
ATOM 2402 C C . LYS C 1 16 ? -3.12895 34.74160 -39.21652 1.000 20.87921 16 LYS C C 1
ATOM 2403 O O . LYS C 1 16 ? -3.83358 35.17230 -38.29137 1.000 20.81401 16 LYS C O 1
ATOM 2409 N N . SER C 1 17 ? -2.18650 33.80145 -39.05967 1.000 22.24237 17 SER C N 1
ATOM 2410 C CA . SER C 1 17 ? -1.84272 33.23271 -37.75565 1.000 21.93515 17 SER C CA 1
ATOM 2411 C C . SER C 1 17 ? -3.10152 32.79617 -37.00080 1.000 19.41502 17 SER C C 1
ATOM 2412 O O . SER C 1 17 ? -3.31125 33.13518 -35.83766 1.000 21.57557 17 SER C O 1
ATOM 2415 N N . PHE C 1 18 ? -3.96374 32.06229 -37.71446 1.000 20.31351 18 PHE C N 1
ATOM 2416 C CA . PHE C 1 18 ? -5.18641 31.44426 -37.18407 1.000 22.10939 18 PHE C CA 1
ATOM 2417 C C . PHE C 1 18 ? -6.19776 32.45681 -36.65990 1.000 17.66699 18 PHE C C 1
ATOM 2418 O O . PHE C 1 18 ? -7.05690 32.11478 -35.84249 1.000 23.52703 18 PHE C O 1
ATOM 2426 N N . SER C 1 19 ? -6.15865 33.68664 -37.16792 1.000 19.43706 19 SER C N 1
ATOM 2427 C CA . SER C 1 19 ? -7.14439 34.69287 -36.80827 1.000 18.08376 19 SER C CA 1
ATOM 2428 C C . SER C 1 19 ? -7.63148 35.41915 -38.06217 1.000 18.68988 19 SER C C 1
ATOM 2429 O O . SER C 1 19 ? -6.91521 35.52572 -39.06360 1.000 21.59050 19 SER C O 1
ATOM 2432 N N . GLY C 1 20 ? -8.87518 35.89453 -38.01707 1.000 19.95381 20 GLY C N 1
ATOM 2433 C CA . GLY C 1 20 ? -9.51771 36.44575 -39.20173 1.000 16.74674 20 GLY C CA 1
ATOM 2434 C C . GLY C 1 20 ? -9.24538 37.93558 -39.34728 1.000 21.30017 20 GLY C C 1
ATOM 2435 O O . GLY C 1 20 ? -9.26912 38.68657 -38.37444 1.000 22.58467 20 GLY C O 1
ATOM 2436 N N . ARG C 1 21 ? -8.98935 38.35581 -40.58405 1.000 24.09279 21 ARG C N 1
ATOM 2437 C CA . ARG C 1 21 ? -8.80505 39.77050 -40.88051 1.000 26.38184 21 ARG C CA 1
ATOM 2438 C C . ARG C 1 21 ? -9.16668 40.01082 -42.34508 1.000 23.85966 21 ARG C C 1
ATOM 2439 O O . ARG C 1 21 ? -9.45835 39.07839 -43.09174 1.000 20.52406 21 ARG C O 1
ATOM 2447 N N . ILE C 1 22 ? -9.18008 41.27616 -42.74604 1.000 24.34271 22 ILE C N 1
ATOM 2448 C CA . ILE C 1 22 ? -9.31014 41.62891 -44.15574 1.000 23.60870 22 ILE C CA 1
ATOM 2449 C C . ILE C 1 22 ? -7.98730 42.23159 -44.60900 1.000 22.99733 22 ILE C C 1
ATOM 2450 O O . ILE C 1 22 ? -7.39378 43.05536 -43.90290 1.000 22.53196 22 ILE C O 1
ATOM 2455 N N . ASP C 1 23 ? -7.50614 41.79592 -45.76525 1.000 22.90712 23 ASP C N 1
ATOM 2456 C CA . ASP C 1 23 ? -6.20020 42.21976 -46.24633 1.000 24.05194 23 ASP C CA 1
ATOM 2457 C C . ASP C 1 23 ? -6.26443 42.34380 -47.75291 1.000 23.69548 23 ASP C C 1
ATOM 2458 O O . ASP C 1 23 ? -7.05170 41.64534 -48.40058 1.000 22.70922 23 ASP C O 1
ATOM 2463 N N . PRO C 1 24 ? -5.44601 43.22036 -48.33804 1.000 27.20471 24 PRO C N 1
ATOM 2464 C CA . PRO C 1 24 ? -5.29864 43.24752 -49.79713 1.000 28.86094 24 PRO C CA 1
ATOM 2465 C C . PRO C 1 24 ? -4.04663 42.49140 -50.22301 1.000 27.08614 24 PRO C C 1
ATOM 2466 O O . PRO C 1 24 ? -3.18877 42.21812 -49.37627 1.000 30.33937 24 PRO C O 1
ATOM 2470 N N . TYR C 1 25 ? -3.92386 42.14720 -51.50608 1.000 26.23640 25 TYR C N 1
ATOM 2471 C CA . TYR C 1 25 ? -2.73099 41.46373 -52.02976 1.000 29.30721 25 TYR C CA 1
ATOM 2472 C C . TYR C 1 25 ? -2.31802 40.28347 -51.14319 1.000 31.63546 25 TYR C C 1
ATOM 2473 O O . TYR C 1 25 ? -1.13260 40.07960 -50.85551 1.000 33.53925 25 TYR C O 1
ATOM 2482 N N . VAL C 1 26 ? -3.31929 39.51248 -50.69630 1.000 33.66788 26 VAL C N 1
ATOM 2483 C CA . VAL C 1 26 ? -3.10500 38.42534 -49.73836 1.000 31.97073 26 VAL C CA 1
ATOM 2484 C C . VAL C 1 26 ? -2.04747 37.46043 -50.25179 1.000 33.44796 26 VAL C C 1
ATOM 2485 O O . VAL C 1 26 ? -2.13058 36.97499 -51.38734 1.000 34.98125 26 VAL C O 1
ATOM 2489 N N . ASN C 1 27 ? -1.05620 37.16214 -49.40917 1.000 30.97839 27 ASN C N 1
ATOM 2490 C CA . ASN C 1 27 ? 0.01830 36.23069 -49.75573 1.000 34.49057 27 ASN C CA 1
ATOM 2491 C C . ASN C 1 27 ? 0.15788 35.19331 -48.64938 1.000 32.39324 27 ASN C C 1
ATOM 2492 O O . ASN C 1 27 ? 0.35810 35.56599 -47.47382 1.000 37.75975 27 ASN C O 1
ATOM 2497 N N . PRO C 1 28 ? 0.03696 33.89307 -48.95497 1.000 32.85851 28 PRO C N 1
ATOM 2498 C CA . PRO C 1 28 ? -0.37505 33.36235 -50.26475 1.000 32.82200 28 PRO C CA 1
ATOM 2499 C C . PRO C 1 28 ? -1.87025 33.54508 -50.51011 1.000 33.40021 28 PRO C C 1
ATOM 2500 O O . PRO C 1 28 ? -2.61884 33.60335 -49.53338 1.000 35.88281 28 PRO C O 1
ATOM 2504 N N . VAL C 1 29 ? -2.30238 33.60462 -51.77294 1.000 28.37185 29 VAL C N 1
ATOM 2505 C CA . VAL C 1 29 ? -3.70362 33.89736 -52.05478 1.000 31.45609 29 VAL C CA 1
ATOM 2506 C C . VAL C 1 29 ? -4.62779 32.86801 -51.42561 1.000 28.46919 29 VAL C C 1
ATOM 2507 O O . VAL C 1 29 ? -5.79412 33.16911 -51.15483 1.000 25.26029 29 VAL C O 1
ATOM 2511 N N . GLU C 1 30 ? -4.12471 31.65741 -51.16005 1.000 29.73404 30 GLU C N 1
ATOM 2512 C CA . GLU C 1 30 ? -4.94179 30.62129 -50.54745 1.000 27.46254 30 GLU C CA 1
ATOM 2513 C C . GLU C 1 30 ? -5.43209 30.99512 -49.14850 1.000 26.89784 30 GLU C C 1
ATOM 2514 O O . GLU C 1 30 ? -6.43464 30.43523 -48.69674 1.000 24.77459 30 GLU C O 1
ATOM 2520 N N . ASP C 1 31 ? -4.76233 31.92803 -48.45748 1.000 23.44540 31 ASP C N 1
ATOM 2521 C CA . ASP C 1 31 ? -5.22087 32.38540 -47.14177 1.000 27.51287 31 ASP C CA 1
ATOM 2522 C C . ASP C 1 31 ? -6.56645 33.09424 -47.19804 1.000 25.91483 31 ASP C C 1
ATOM 2523 O O . ASP C 1 31 ? -7.17374 33.30878 -46.14322 1.000 27.10081 31 ASP C O 1
ATOM 2528 N N . SER C 1 32 ? -7.02804 33.48027 -48.39078 1.000 21.40385 32 SER C N 1
ATOM 2529 C CA . SER C 1 32 ? -8.31052 34.14245 -48.57433 1.000 22.42780 32 SER C CA 1
ATOM 2530 C C . SER C 1 32 ? -9.33312 33.24009 -49.26657 1.000 22.39749 32 SER C C 1
ATOM 2531 O O . SER C 1 32 ? -10.33709 33.73054 -49.79128 1.000 20.38092 32 SER C O 1
ATOM 2534 N N . MET C 1 33 ? -9.10819 31.93297 -49.29125 1.000 21.51857 33 MET C N 1
ATOM 2535 C CA . MET C 1 33 ? -9.98871 31.03643 -50.02765 1.000 22.09536 33 MET C CA 1
ATOM 2536 C C . MET C 1 33 ? -10.56533 29.99430 -49.08526 1.000 22.03617 33 MET C C 1
ATOM 2537 O O . MET C 1 33 ? -9.84403 29.41175 -48.26990 1.000 22.22837 33 MET C O 1
ATOM 2542 N N . PHE C 1 34 ? -11.86687 29.77617 -49.18833 1.000 20.58898 34 PHE C N 1
ATOM 2543 C CA . PHE C 1 34 ? -12.56693 28.88089 -48.28752 1.000 24.55545 34 PHE C CA 1
ATOM 2544 C C . PHE C 1 34 ? -13.45613 27.95468 -49.09236 1.000 23.31921 34 PHE C C 1
ATOM 2545 O O . PHE C 1 34 ? -13.94980 28.31474 -50.17021 1.000 27.23304 34 PHE C O 1
ATOM 2553 N N . LYS C 1 35 ? -13.62721 26.74568 -48.57557 1.000 23.50987 35 LYS C N 1
ATOM 2554 C CA . LYS C 1 35 ? -14.65738 25.84672 -49.07632 1.000 24.09421 35 LYS C CA 1
ATOM 2555 C C . LYS C 1 35 ? -15.90384 26.10002 -48.24279 1.000 25.01523 35 LYS C C 1
ATOM 2556 O O . LYS C 1 35 ? -15.86954 25.97195 -47.01133 1.000 27.28654 35 LYS C O 1
ATOM 2562 N N . ILE C 1 36 ? -16.97676 26.51889 -48.90596 1.000 22.82861 36 ILE C N 1
ATOM 2563 C CA . ILE C 1 36 ? -18.24864 26.77792 -48.24239 1.000 23.80494 36 ILE C CA 1
ATOM 2564 C C . ILE C 1 36 ? -18.99584 25.45215 -48.13055 1.000 27.06453 36 ILE C C 1
ATOM 2565 O O . ILE C 1 36 ? -19.24813 24.78882 -49.13847 1.000 27.48026 36 ILE C O 1
ATOM 2570 N N . VAL C 1 37 ? -19.31641 25.05008 -46.90823 1.000 24.94480 37 VAL C N 1
ATOM 2571 C CA . VAL C 1 37 ? -19.92944 23.74980 -46.65190 1.000 26.55303 37 VAL C CA 1
ATOM 2572 C C . VAL C 1 37 ? -21.28024 23.99810 -45.99887 1.000 24.87422 37 VAL C C 1
ATOM 2573 O O . VAL C 1 37 ? -21.53098 25.09504 -45.46932 1.000 22.97559 37 VAL C O 1
ATOM 2577 N N . PRO C 1 38 ? -22.18258 23.00841 -46.03345 1.000 25.67855 38 PRO C N 1
ATOM 2578 C CA . PRO C 1 38 ? -23.40492 23.08773 -45.21902 1.000 23.40769 38 PRO C CA 1
ATOM 2579 C C . PRO C 1 38 ? -23.07551 23.43764 -43.76835 1.000 25.33538 38 PRO C C 1
ATOM 2580 O O . PRO C 1 38 ? -22.08016 22.97067 -43.21184 1.000 20.71753 38 PRO C O 1
ATOM 2584 N N . GLY C 1 39 ? -23.91365 24.28262 -43.16328 1.000 24.29455 39 GLY C N 1
ATOM 2585 C CA . GLY C 1 39 ? -23.66259 24.78531 -41.82693 1.000 24.00125 39 GLY C CA 1
ATOM 2586 C C . GLY C 1 39 ? -23.49672 23.66916 -40.80964 1.000 26.93449 39 GLY C C 1
ATOM 2587 O O . GLY C 1 39 ? -24.33374 22.76094 -40.73406 1.000 23.26715 39 GLY C O 1
ATOM 2588 N N . LEU C 1 40 ? -22.41312 23.71718 -40.02607 1.000 25.87313 40 LEU C N 1
ATOM 2589 C CA . LEU C 1 40 ? -22.11588 22.60864 -39.12194 1.000 23.29705 40 LEU C CA 1
ATOM 2590 C C . LEU C 1 40 ? -23.24473 22.37100 -38.11855 1.000 24.22929 40 LEU C C 1
ATOM 2591 O O . LEU C 1 40 ? -23.46073 21.23721 -37.68476 1.000 24.73844 40 LEU C O 1
ATOM 2596 N N . ALA C 1 41 ? -23.97669 23.41265 -37.74024 1.000 23.07781 41 ALA C N 1
ATOM 2597 C CA . ALA C 1 41 ? -25.06003 23.28398 -36.77471 1.000 26.38781 41 ALA C CA 1
ATOM 2598 C C . ALA C 1 41 ? -26.43745 23.42760 -37.40690 1.000 26.38683 41 ALA C C 1
ATOM 2599 O O . ALA C 1 41 ? -27.43244 23.45526 -36.68393 1.000 29.21100 41 ALA C O 1
ATOM 2601 N N . ASP C 1 42 ? -26.51871 23.50922 -38.72429 1.000 27.91058 42 ASP C N 1
ATOM 2602 C CA . ASP C 1 42 ? -27.77168 23.69314 -39.44964 1.000 29.56978 42 ASP C CA 1
ATOM 2603 C C . ASP C 1 42 ? -27.42743 23.74232 -40.93308 1.000 30.57465 42 ASP C C 1
ATOM 2604 O O . ASP C 1 42 ? -26.79267 24.70427 -41.39035 1.000 25.71525 42 ASP C O 1
ATOM 2609 N N . PRO C 1 43 ? -27.80902 22.72335 -41.71352 1.000 30.41534 43 PRO C N 1
ATOM 2610 C CA . PRO C 1 43 ? -27.35941 22.66775 -43.11339 1.000 25.16308 43 PRO C CA 1
ATOM 2611 C C . PRO C 1 43 ? -27.95442 23.74859 -43.98405 1.000 28.39177 43 PRO C C 1
ATOM 2612 O O . PRO C 1 43 ? -27.48744 23.92480 -45.11757 1.000 28.26211 43 PRO C O 1
ATOM 2616 N N . SER C 1 44 ? -28.97546 24.46699 -43.51661 1.000 28.85809 44 SER C N 1
ATOM 2617 C CA . SER C 1 44 ? -29.49045 25.58154 -44.30053 1.000 31.57098 44 SER C CA 1
ATOM 2618 C C . SER C 1 44 ? -28.61177 26.81414 -44.17193 1.000 28.83632 44 SER C C 1
ATOM 2619 O O . SER C 1 44 ? -28.77340 27.75487 -44.95713 1.000 31.74405 44 SER C O 1
ATOM 2622 N N . CYS C 1 45 ? -27.69558 26.82632 -43.19878 1.000 28.52957 45 CYS C N 1
ATOM 2623 C CA . CYS C 1 45 ? -26.67389 27.85480 -43.05428 1.000 30.24990 45 CYS C CA 1
ATOM 2624 C C . CYS C 1 45 ? -25.37769 27.37509 -43.72050 1.000 27.46096 45 CYS C C 1
ATOM 2625 O O . CYS C 1 45 ? -25.36092 26.36943 -44.43812 1.000 27.78524 45 CYS C O 1
ATOM 2628 N N . ILE C 1 46 ? -24.26998 28.08684 -43.47301 1.000 22.12183 46 ILE C N 1
ATOM 2629 C CA . ILE C 1 46 ? -22.96630 27.74645 -44.02937 1.000 24.00868 46 ILE C CA 1
ATOM 2630 C C . ILE C 1 46 ? -21.91452 27.76961 -42.92493 1.000 21.28989 46 ILE C C 1
ATOM 2631 O O . ILE C 1 46 ? -22.10990 28.35262 -41.85704 1.000 24.96472 46 ILE C O 1
ATOM 2636 N N . SER C 1 47 ? -20.78194 27.12546 -43.21474 1.000 21.78278 47 SER C N 1
ATOM 2637 C CA . SER C 1 47 ? -19.53207 27.25476 -42.47033 1.000 21.16413 47 SER C CA 1
ATOM 2638 C C . SER C 1 47 ? -18.39499 27.42709 -43.47219 1.000 20.13256 47 SER C C 1
ATOM 2639 O O . SER C 1 47 ? -18.48914 26.95946 -44.60740 1.000 23.28387 47 SER C O 1
ATOM 2642 N N . PHE C 1 48 ? -17.33818 28.14267 -43.06422 1.000 20.29520 48 PHE C N 1
ATOM 2643 C CA . PHE C 1 48 ? -16.18070 28.43523 -43.92186 1.000 20.68440 48 PHE C CA 1
ATOM 2644 C C . PHE C 1 48 ? -15.02279 27.52364 -43.53336 1.000 22.22952 48 PHE C C 1
ATOM 2645 O O . PHE C 1 48 ? -14.29820 27.80099 -42.57045 1.000 20.87204 48 PHE C O 1
ATOM 2653 N N . GLU C 1 49 ? -14.80513 26.47001 -44.30752 1.000 23.96493 49 GLU C N 1
ATOM 2654 C CA . GLU C 1 49 ? -13.66922 25.59388 -44.07352 1.000 24.67118 49 GLU C CA 1
ATOM 2655 C C . GLU C 1 49 ? -12.43559 26.11761 -44.80020 1.000 22.80719 49 GLU C C 1
ATOM 2656 O O . GLU C 1 49 ? -12.52211 26.64383 -45.91846 1.000 25.21272 49 GLU C O 1
ATOM 2662 N N . SER C 1 50 ? -11.28686 25.96954 -44.14937 1.000 19.19515 50 SER C N 1
ATOM 2663 C CA . SER C 1 50 ? -10.04363 26.51898 -44.66712 1.000 25.36267 50 SER C CA 1
ATOM 2664 C C . SER C 1 50 ? -9.53509 25.69554 -45.83563 1.000 27.27897 50 SER C C 1
ATOM 2665 O O . SER C 1 50 ? -9.49754 24.46277 -45.76817 1.000 29.00924 50 SER C O 1
ATOM 2668 N N . LYS C 1 51 ? -9.12812 26.38581 -46.90601 1.000 31.39821 51 LYS C N 1
ATOM 2669 C CA . LYS C 1 51 ? -8.49262 25.70027 -48.02289 1.000 29.16417 51 LYS C CA 1
ATOM 2670 C C . LYS C 1 51 ? -7.10030 25.21769 -47.64384 1.000 31.92915 51 LYS C C 1
ATOM 2671 O O . LYS C 1 51 ? -6.73717 24.07107 -47.92792 1.000 31.11844 51 LYS C O 1
ATOM 2677 N N . THR C 1 52 ? -6.30946 26.06171 -46.97208 1.000 29.99389 52 THR C N 1
ATOM 2678 C CA . THR C 1 52 ? -4.94166 25.64412 -46.67697 1.000 32.48250 52 THR C CA 1
ATOM 2679 C C . THR C 1 52 ? -4.83549 24.74948 -45.44045 1.000 30.58558 52 THR C C 1
ATOM 2680 O O . THR C 1 52 ? -3.77956 24.13955 -45.22749 1.000 31.26419 52 THR C O 1
ATOM 2684 N N . TYR C 1 53 ? -5.89797 24.62702 -44.64204 1.000 32.14030 53 TYR C N 1
ATOM 2685 C CA . TYR C 1 53 ? -5.91011 23.74925 -43.46802 1.000 26.66732 53 TYR C CA 1
ATOM 2686 C C . TYR C 1 53 ? -7.22508 22.98506 -43.44080 1.000 26.55056 53 TYR C C 1
ATOM 2687 O O . TYR C 1 53 ? -8.17463 23.37153 -42.74878 1.000 23.95833 53 TYR C O 1
ATOM 2696 N N . PRO C 1 54 ? -7.32273 21.88980 -44.20062 1.000 28.26750 54 PRO C N 1
ATOM 2697 C CA . PRO C 1 54 ? -8.56071 21.10230 -44.19006 1.000 24.51315 54 PRO C CA 1
ATOM 2698 C C . PRO C 1 54 ? -8.91718 20.68191 -42.77630 1.000 25.86749 54 PRO C C 1
ATOM 2699 O O . PRO C 1 54 ? -8.04666 20.35402 -41.96689 1.000 27.84569 54 PRO C O 1
ATOM 2703 N N . GLY C 1 55 ? -10.20550 20.73723 -42.47038 1.000 24.66388 55 GLY C N 1
ATOM 2704 C CA . GLY C 1 55 ? -10.67378 20.44498 -41.13220 1.000 30.20712 55 GLY C CA 1
ATOM 2705 C C . GLY C 1 55 ? -10.63810 21.60324 -40.14863 1.000 24.79434 55 GLY C C 1
ATOM 2706 O O . GLY C 1 55 ? -11.04120 21.41723 -38.99300 1.000 27.34257 55 GLY C O 1
ATOM 2707 N N . TYR C 1 56 ? -10.15732 22.77642 -40.55492 1.000 24.25808 56 TYR C N 1
ATOM 2708 C CA . TYR C 1 56 ? -10.20204 23.98763 -39.74067 1.000 24.61582 56 TYR C CA 1
ATOM 2709 C C . TYR C 1 56 ? -11.28961 24.90862 -40.28236 1.000 23.57234 56 TYR C C 1
ATOM 2710 O O . TYR C 1 56 ? -11.48782 24.98750 -41.49894 1.000 24.30936 56 TYR C O 1
ATOM 2719 N N . TYR C 1 57 ? -11.98843 25.60750 -39.38109 1.000 19.28616 57 TYR C N 1
ATOM 2720 C CA . TYR C 1 57 ? -13.14530 26.42149 -39.73418 1.000 18.42550 57 TYR C CA 1
ATOM 2721 C C . TYR C 1 57 ? -13.04176 27.80254 -39.09956 1.000 21.87727 57 TYR C C 1
ATOM 2722 O O . TYR C 1 57 ? -12.51832 27.96651 -37.99019 1.000 20.51153 57 TYR C O 1
ATOM 2731 N N . LEU C 1 58 ? -13.55045 28.79963 -39.81055 1.000 17.67840 58 LEU C N 1
ATOM 2732 C CA . LEU C 1 58 ? -13.76710 30.09086 -39.17973 1.000 19.62408 58 LEU C CA 1
ATOM 2733 C C . LEU C 1 58 ? -14.84511 29.93065 -38.11690 1.000 19.58303 58 LEU C C 1
ATOM 2734 O O . LEU C 1 58 ? -15.88737 29.32044 -38.35461 1.000 22.42086 58 LEU C O 1
ATOM 2739 N N . LYS C 1 59 ? -14.56488 30.42957 -36.92569 1.000 19.45946 59 LYS C N 1
ATOM 2740 C CA . LYS C 1 59 ? -15.49836 30.37619 -35.81944 1.000 20.43491 59 LYS C CA 1
ATOM 2741 C C . LYS C 1 59 ? -15.22486 31.60708 -34.98642 1.000 18.15364 59 LYS C C 1
ATOM 2742 O O . LYS C 1 59 ? -14.12361 32.16062 -35.02097 1.000 16.96454 59 LYS C O 1
ATOM 2748 N N . HIS C 1 60 ? -16.22716 32.04150 -34.24647 1.000 18.49619 60 HIS C N 1
ATOM 2749 C CA . HIS C 1 60 ? -15.99724 33.13779 -33.33392 1.000 19.19124 60 HIS C CA 1
ATOM 2750 C C . HIS C 1 60 ? -15.67822 32.60058 -31.93687 1.000 21.06365 60 HIS C C 1
ATOM 2751 O O . HIS C 1 60 ? -16.13666 31.52231 -31.54141 1.000 21.54629 60 HIS C O 1
ATOM 2758 N N . GLU C 1 61 ? -14.82159 33.33251 -31.22203 1.000 15.34011 61 GLU C N 1
ATOM 2759 C CA . GLU C 1 61 ? -14.41142 32.93782 -29.87546 1.000 17.46968 61 GLU C CA 1
ATOM 2760 C C . GLU C 1 61 ? -14.06694 34.21860 -29.13743 1.000 14.91812 61 GLU C C 1
ATOM 2761 O O . GLU C 1 61 ? -13.21737 34.99416 -29.59084 1.000 18.84457 61 GLU C O 1
ATOM 2767 N N . ASN C 1 62 ? -14.75789 34.47478 -28.03731 1.000 16.65930 62 ASN C N 1
ATOM 2768 C CA . ASN C 1 62 ? -14.69575 35.78447 -27.37574 1.000 22.48457 62 ASN C CA 1
ATOM 2769 C C . ASN C 1 62 ? -15.11399 36.88816 -28.33112 1.000 22.51968 62 ASN C C 1
ATOM 2770 O O . ASN C 1 62 ? -14.64218 38.02841 -28.22791 1.000 21.54708 62 ASN C O 1
ATOM 2775 N N . PHE C 1 63 ? -15.96648 36.51778 -29.28856 1.000 23.18941 63 PHE C N 1
ATOM 2776 C CA . PHE C 1 63 ? -16.51585 37.36785 -30.33664 1.000 17.98584 63 PHE C CA 1
ATOM 2777 C C . PHE C 1 63 ? -15.49341 37.75327 -31.40033 1.000 21.28616 63 PHE C C 1
ATOM 2778 O O . PHE C 1 63 ? -15.80105 38.56300 -32.28926 1.000 18.68689 63 PHE C O 1
ATOM 2786 N N . ARG C 1 64 ? -14.30008 37.17680 -31.36548 1.000 17.23056 64 ARG C N 1
ATOM 2787 C CA . ARG C 1 64 ? -13.35417 37.32848 -32.45665 1.000 20.42440 64 ARG C CA 1
ATOM 2788 C C . ARG C 1 64 ? -13.50245 36.16587 -33.42289 1.000 18.06225 64 ARG C C 1
ATOM 2789 O O . ARG C 1 64 ? -13.72843 35.02473 -33.00386 1.000 15.61436 64 ARG C O 1
ATOM 2797 N N . VAL C 1 65 ? -13.38809 36.46519 -34.71641 1.000 15.77733 65 VAL C N 1
ATOM 2798 C CA . VAL C 1 65 ? -13.46517 35.44134 -35.75589 1.000 17.14172 65 VAL C CA 1
ATOM 2799 C C . VAL C 1 65 ? -12.07083 34.87273 -35.96165 1.000 17.57234 65 VAL C C 1
ATOM 2800 O O . VAL C 1 65 ? -11.15549 35.59304 -36.37212 1.000 18.15780 65 VAL C O 1
ATOM 2804 N N . ILE C 1 66 ? -11.90579 33.58245 -35.68541 1.000 13.78660 66 ILE C N 1
ATOM 2805 C CA . ILE C 1 66 ? -10.60143 32.94333 -35.73199 1.000 16.56397 66 ILE C CA 1
ATOM 2806 C C . ILE C 1 66 ? -10.71451 31.66650 -36.55290 1.000 19.63154 66 ILE C C 1
ATOM 2807 O O . ILE C 1 66 ? -11.80319 31.23586 -36.93336 1.000 20.50506 66 ILE C O 1
ATOM 2812 N N . LEU C 1 67 ? -9.56491 31.06934 -36.83998 1.000 20.36099 67 LEU C N 1
ATOM 2813 C CA . LEU C 1 67 ? -9.50870 29.76942 -37.48919 1.000 20.67528 67 LEU C CA 1
ATOM 2814 C C . LEU C 1 67 ? -9.08320 28.74334 -36.44692 1.000 21.94690 67 LEU C C 1
ATOM 2815 O O . LEU C 1 67 ? -8.08550 28.94980 -35.74367 1.000 20.93667 67 LEU C O 1
ATOM 2820 N N . LYS C 1 68 ? -9.84732 27.65610 -36.33829 1.000 19.02958 68 LYS C N 1
ATOM 2821 C CA . LYS C 1 68 ? -9.65404 26.68451 -35.27214 1.000 17.91975 68 LYS C CA 1
ATOM 2822 C C . LYS C 1 68 ? -10.03404 25.30769 -35.78670 1.000 21.54413 68 LYS C C 1
ATOM 2823 O O . LYS C 1 68 ? -11.02623 25.16012 -36.50363 1.000 22.01479 68 LYS C O 1
ATOM 2829 N N . LYS C 1 69 ? -9.25589 24.29953 -35.39937 1.000 26.54844 69 LYS C N 1
ATOM 2830 C CA . LYS C 1 69 ? -9.52206 22.93627 -35.83754 1.000 24.84212 69 LYS C CA 1
ATOM 2831 C C . LYS C 1 69 ? -10.87557 22.46117 -35.32179 1.000 25.29762 69 LYS C C 1
ATOM 2832 O O . LYS C 1 69 ? -11.25231 22.75052 -34.18329 1.000 24.84750 69 LYS C O 1
ATOM 2838 N N . TYR C 1 70 ? -11.60249 21.72302 -36.17272 1.000 25.44883 70 TYR C N 1
ATOM 2839 C CA . TYR C 1 70 ? -12.88383 21.13148 -35.78907 1.000 26.14535 70 TYR C CA 1
ATOM 2840 C C . TYR C 1 70 ? -12.76653 20.44828 -34.43892 1.000 27.07998 70 TYR C C 1
ATOM 2841 O O . TYR C 1 70 ? -11.71276 19.90382 -34.10721 1.000 24.63696 70 TYR C O 1
ATOM 2850 N N . GLU C 1 71 ? -13.85496 20.46934 -33.65090 1.000 27.74297 71 GLU C N 1
ATOM 2851 C CA . GLU C 1 71 ? -13.79335 19.93906 -32.28573 1.000 29.57422 71 GLU C CA 1
ATOM 2852 C C . GLU C 1 71 ? -14.87491 18.92741 -31.88982 1.000 37.75191 71 GLU C C 1
ATOM 2853 O O . GLU C 1 71 ? -14.65493 18.18858 -30.91865 1.000 45.83183 71 GLU C O 1
ATOM 2859 N N . ASP C 1 72 ? -16.01117 18.85219 -32.58187 1.000 38.34746 72 ASP C N 1
ATOM 2860 C CA . ASP C 1 72 ? -17.06746 17.86958 -32.25982 1.000 41.68712 72 ASP C CA 1
ATOM 2861 C C . ASP C 1 72 ? -17.72408 18.18246 -30.91120 1.000 39.04010 72 ASP C C 1
ATOM 2862 O O . ASP C 1 72 ? -17.89013 17.32013 -30.04498 1.000 39.31323 72 ASP C O 1
ATOM 2867 N N . THR C 1 73 ? -18.10558 19.43396 -30.73942 1.000 35.83453 73 THR C N 1
ATOM 2868 C CA . THR C 1 73 ? -19.01307 19.80942 -29.67408 1.000 30.54178 73 THR C CA 1
ATOM 2869 C C . THR C 1 73 ? -20.08837 20.68263 -30.29852 1.000 34.20384 73 THR C C 1
ATOM 2870 O O . THR C 1 73 ? -19.85212 21.32067 -31.32768 1.000 26.69954 73 THR C O 1
ATOM 2874 N N . ASP C 1 74 ? -21.28763 20.68162 -29.70355 1.000 32.51797 74 ASP C N 1
ATOM 2875 C CA . ASP C 1 74 ? -22.33007 21.56054 -30.22916 1.000 30.06782 74 ASP C CA 1
ATOM 2876 C C . ASP C 1 74 ? -21.89893 23.02186 -30.19175 1.000 29.44500 74 ASP C C 1
ATOM 2877 O O . ASP C 1 74 ? -22.27356 23.79978 -31.07714 1.000 28.12271 74 ASP C O 1
ATOM 2882 N N . LEU C 1 75 ? -21.12004 23.41799 -29.17960 1.000 26.66529 75 LEU C N 1
ATOM 2883 C CA . LEU C 1 75 ? -20.70474 24.80649 -29.11310 1.000 25.49485 75 LEU C CA 1
ATOM 2884 C C . LEU C 1 75 ? -19.74027 25.13421 -30.23870 1.000 25.06934 75 LEU C C 1
ATOM 2885 O O . LEU C 1 75 ? -19.81037 26.22802 -30.81379 1.000 24.45388 75 LEU C O 1
ATOM 2890 N N . PHE C 1 76 ? -18.84644 24.20329 -30.58765 1.000 25.64836 76 PHE C N 1
ATOM 2891 C CA . PHE C 1 76 ? -17.94385 24.48676 -31.70068 1.000 28.46630 76 PHE C CA 1
ATOM 2892 C C . PHE C 1 76 ? -18.72963 24.66383 -32.99020 1.000 25.59135 76 PHE C C 1
ATOM 2893 O O . PHE C 1 76 ? -18.56421 25.66182 -33.69422 1.000 20.36739 76 PHE C O 1
ATOM 2901 N N . ARG C 1 77 ? -19.58416 23.68948 -33.31499 1.000 25.24385 77 ARG C N 1
ATOM 2902 C CA . ARG C 1 77 ? -20.39596 23.78990 -34.52065 1.000 25.94242 77 ARG C CA 1
ATOM 2903 C C . ARG C 1 77 ? -21.25918 25.04779 -34.49580 1.000 23.79409 77 ARG C C 1
ATOM 2904 O O . ARG C 1 77 ? -21.40872 25.72009 -35.51921 1.000 23.65597 77 ARG C O 1
ATOM 2912 N N . GLU C 1 78 ? -21.81537 25.39849 -33.33365 1.000 24.35426 78 GLU C N 1
ATOM 2913 C CA . GLU C 1 78 ? -22.63548 26.60350 -33.26287 1.000 24.71434 78 GLU C CA 1
ATOM 2914 C C . GLU C 1 78 ? -21.79699 27.85691 -33.50520 1.000 26.23560 78 GLU C C 1
ATOM 2915 O O . GLU C 1 78 ? -22.26317 28.81437 -34.14281 1.000 24.48498 78 GLU C O 1
ATOM 2921 N N . ASP C 1 79 ? -20.55354 27.86102 -33.00728 1.000 25.82208 79 ASP C N 1
ATOM 2922 C CA . ASP C 1 79 ? -19.64438 28.98425 -33.21006 1.000 25.23784 79 ASP C CA 1
ATOM 2923 C C . ASP C 1 79 ? -19.13362 29.07122 -34.65066 1.000 23.44294 79 ASP C C 1
ATOM 2924 O O . ASP C 1 79 ? -18.66988 30.14069 -35.06644 1.000 19.46750 79 ASP C O 1
ATOM 2929 N N . ALA C 1 80 ? -19.17414 27.97104 -35.40811 1.000 19.87200 80 ALA C N 1
ATOM 2930 C CA . ALA C 1 80 ? -18.67160 27.96143 -36.77311 1.000 22.14826 80 ALA C CA 1
ATOM 2931 C C . ALA C 1 80 ? -19.77606 28.06368 -37.82563 1.000 22.62598 80 ALA C C 1
ATOM 2932 O O . ALA C 1 80 ? -19.50340 27.86434 -39.01535 1.000 19.32649 80 ALA C O 1
ATOM 2934 N N . THR C 1 81 ? -21.00387 28.38354 -37.42641 1.000 22.30864 81 THR C N 1
ATOM 2935 C CA . THR C 1 81 ? -22.14884 28.39449 -38.33147 1.000 22.66989 81 THR C CA 1
ATOM 2936 C C . THR C 1 81 ? -22.64352 29.82159 -38.54835 1.000 20.54603 81 THR C C 1
ATOM 2937 O O . THR C 1 81 ? -22.79120 30.57933 -37.59186 1.000 22.88947 81 THR C O 1
ATOM 2941 N N . PHE C 1 82 ? -22.91807 30.18171 -39.80753 1.000 17.06305 82 PHE C N 1
ATOM 2942 C CA . PHE C 1 82 ? -23.35595 31.53090 -40.14411 1.000 20.06829 82 PHE C CA 1
ATOM 2943 C C . PHE C 1 82 ? -24.44268 31.49143 -41.21855 1.000 23.98737 82 PHE C C 1
ATOM 2944 O O . PHE C 1 82 ? -24.33449 30.74741 -42.19841 1.000 23.82616 82 PHE C O 1
ATOM 2952 N N . ARG C 1 83 ? -25.49343 32.29408 -41.02697 1.000 21.22064 83 ARG C N 1
ATOM 2953 C CA . ARG C 1 83 ? -26.56775 32.43458 -42.00844 1.000 19.72901 83 ARG C CA 1
ATOM 2954 C C . ARG C 1 83 ? -26.21284 33.56402 -42.97744 1.000 22.48411 83 ARG C C 1
ATOM 2955 O O . ARG C 1 83 ? -25.89563 34.67625 -42.54278 1.000 20.42543 83 ARG C O 1
ATOM 2963 N N . VAL C 1 84 ? -26.25653 33.28156 -44.27937 1.000 23.25700 84 VAL C N 1
ATOM 2964 C CA . VAL C 1 84 ? -25.99548 34.30368 -45.29399 1.000 22.67026 84 VAL C CA 1
ATOM 2965 C C . VAL C 1 84 ? -27.28496 35.07672 -45.55408 1.000 22.72241 84 VAL C C 1
ATOM 2966 O O . VAL C 1 84 ? -28.30177 34.48830 -45.93070 1.000 24.37126 84 VAL C O 1
ATOM 2970 N N . VAL C 1 85 ? -27.24325 36.39501 -45.36709 1.000 21.21602 85 VAL C N 1
ATOM 2971 C CA . VAL C 1 85 ? -28.42966 37.24349 -45.49381 1.000 18.41106 85 VAL C CA 1
ATOM 2972 C C . VAL C 1 85 ? -28.09602 38.40269 -46.43108 1.000 25.93445 85 VAL C C 1
ATOM 2973 O O . VAL C 1 85 ? -26.91676 38.58141 -46.78613 1.000 21.92422 85 VAL C O 1
ATOM 2977 N N . PRO C 1 86 ? -29.07606 39.20187 -46.87468 1.000 17.06718 86 PRO C N 1
ATOM 2978 C CA . PRO C 1 86 ? -28.74215 40.34134 -47.72854 1.000 24.22804 86 PRO C CA 1
ATOM 2979 C C . PRO C 1 86 ? -27.85914 41.34235 -46.99588 1.000 23.58509 86 PRO C C 1
ATOM 2980 O O . PRO C 1 86 ? -28.00567 41.56685 -45.78934 1.000 23.58633 86 PRO C O 1
ATOM 2984 N N . GLY C 1 87 ? -26.92861 41.93125 -47.74753 1.000 20.54397 87 GLY C N 1
ATOM 2985 C CA . GLY C 1 87 ? -25.95529 42.85882 -47.21957 1.000 21.66021 87 GLY C CA 1
ATOM 2986 C C . GLY C 1 87 ? -26.56185 44.02519 -46.47028 1.000 23.39845 87 GLY C C 1
ATOM 2987 O O . GLY C 1 87 ? -27.44583 44.71939 -46.99123 1.000 21.78187 87 GLY C O 1
ATOM 2988 N N . TRP C 1 88 ? -26.08582 44.22020 -45.23008 1.000 24.06094 88 TRP C N 1
ATOM 2989 C CA . TRP C 1 88 ? -26.55903 45.29975 -44.36705 1.000 21.11013 88 TRP C CA 1
ATOM 2990 C C . TRP C 1 88 ? -26.49962 46.64662 -45.06414 1.000 25.21769 88 TRP C C 1
ATOM 2991 O O . TRP C 1 88 ? -27.36850 47.49792 -44.84984 1.000 23.96515 88 TRP C O 1
ATOM 3002 N N . ALA C 1 89 ? -25.46259 46.86591 -45.88015 1.000 21.14383 89 ALA C N 1
ATOM 3003 C CA . ALA C 1 89 ? -25.23458 48.13034 -46.56597 1.000 26.59574 89 ALA C CA 1
ATOM 3004 C C . ALA C 1 89 ? -25.66866 48.09780 -48.02129 1.000 26.46683 89 ALA C C 1
ATOM 3005 O O . ALA C 1 89 ? -25.51910 49.10527 -48.71667 1.000 27.56583 89 ALA C O 1
ATOM 3007 N N . ASP C 1 90 ? -26.16299 46.95885 -48.50145 1.000 27.61243 90 ASP C N 1
ATOM 3008 C CA . ASP C 1 90 ? -26.51654 46.78930 -49.90564 1.000 27.18577 90 ASP C CA 1
ATOM 3009 C C . ASP C 1 90 ? -27.15203 45.42005 -50.07592 1.000 26.41204 90 ASP C C 1
ATOM 3010 O O . ASP C 1 90 ? -26.50593 44.38854 -49.85782 1.000 24.71838 90 ASP C O 1
ATOM 3015 N N . GLU C 1 91 ? -28.43168 45.42235 -50.45383 1.000 26.76082 91 GLU C N 1
ATOM 3016 C CA . GLU C 1 91 ? -29.22823 44.20479 -50.57268 1.000 25.23270 91 GLU C CA 1
ATOM 3017 C C . GLU C 1 91 ? -28.69216 43.25039 -51.63506 1.000 25.78528 91 GLU C C 1
ATOM 3018 O O . GLU C 1 91 ? -29.05263 42.06509 -51.63066 1.000 28.52241 91 GLU C O 1
ATOM 3024 N N . ASN C 1 92 ? -27.84354 43.72265 -52.54153 1.000 23.42422 92 ASN C N 1
ATOM 3025 C CA . ASN C 1 92 ? -27.27654 42.86011 -53.57336 1.000 24.86332 92 ASN C CA 1
ATOM 3026 C C . ASN C 1 92 ? -25.91480 42.29907 -53.19972 1.000 25.63209 92 ASN C C 1
ATOM 3027 O O . ASN C 1 92 ? -25.32477 41.55952 -53.99214 1.000 22.37520 92 ASN C O 1
ATOM 3032 N N . MET C 1 93 ? -25.41455 42.61222 -52.01764 1.000 27.25920 93 MET C N 1
ATOM 3033 C CA . MET C 1 93 ? -24.24266 41.96017 -51.46333 1.000 20.96443 93 MET C CA 1
ATOM 3034 C C . MET C 1 93 ? -24.68296 41.09602 -50.29183 1.000 26.17490 93 MET C C 1
ATOM 3035 O O . MET C 1 93 ? -25.87969 40.84316 -50.10295 1.000 23.44434 93 MET C O 1
ATOM 3040 N N . ILE C 1 94 ? -23.72216 40.63917 -49.48540 1.000 23.41947 94 ILE C N 1
ATOM 3041 C CA . ILE C 1 94 ? -24.04338 39.65849 -48.46151 1.000 21.43861 94 ILE C CA 1
ATOM 3042 C C . ILE C 1 94 ? -23.44308 40.05115 -47.11569 1.000 24.14292 94 ILE C C 1
ATOM 3043 O O . ILE C 1 94 ? -22.41090 40.73085 -47.02751 1.000 19.83172 94 ILE C O 1
ATOM 3048 N N . SER C 1 95 ? -24.13183 39.62874 -46.05886 1.000 21.23046 95 SER C N 1
ATOM 3049 C CA . SER C 1 95 ? -23.64419 39.70388 -44.69802 1.000 18.44541 95 SER C CA 1
ATOM 3050 C C . SER C 1 95 ? -23.79695 38.33180 -44.06709 1.000 21.14462 95 SER C C 1
ATOM 3051 O O . SER C 1 95 ? -24.46797 37.44161 -44.59986 1.000 22.13041 95 SER C O 1
ATOM 3054 N N . PHE C 1 96 ? -23.17341 38.16314 -42.90886 1.000 20.97515 96 PHE C N 1
ATOM 3055 C CA . PHE C 1 96 ? -23.07308 36.85246 -42.27917 1.000 19.56673 96 PHE C CA 1
ATOM 3056 C C . PHE C 1 96 ? -23.55756 36.96031 -40.84668 1.000 18.45281 96 PHE C C 1
ATOM 3057 O O . PHE C 1 96 ? -22.95228 37.67333 -40.04124 1.000 18.21366 96 PHE C O 1
ATOM 3065 N N . GLN C 1 97 ? -24.63988 36.25352 -40.53253 1.000 20.21205 97 GLN C N 1
ATOM 3066 C CA . GLN C 1 97 ? -25.22716 36.28352 -39.20493 1.000 19.25790 97 GLN C CA 1
ATOM 3067 C C . GLN C 1 97 ? -24.67394 35.13609 -38.38400 1.000 17.96660 97 GLN C C 1
ATOM 3068 O O . GLN C 1 97 ? -24.53825 34.02247 -38.88156 1.000 21.98439 97 GLN C O 1
ATOM 3074 N N . SER C 1 98 ? -24.35359 35.41002 -37.12535 1.000 18.58356 98 SER C N 1
ATOM 3075 C CA . SER C 1 98 ? -23.96766 34.33353 -36.22976 1.000 22.28875 98 SER C CA 1
ATOM 3076 C C . SER C 1 98 ? -25.18248 33.45143 -35.95886 1.000 21.12854 98 SER C C 1
ATOM 3077 O O . SER C 1 98 ? -26.29496 33.94690 -35.77010 1.000 22.15817 98 SER C O 1
ATOM 3080 N N . TYR C 1 99 ? -24.97318 32.13579 -35.96393 1.000 22.81447 99 TYR C N 1
ATOM 3081 C CA . TYR C 1 99 ? -26.07313 31.21487 -35.69711 1.000 22.73327 99 TYR C CA 1
ATOM 3082 C C . TYR C 1 99 ? -26.53176 31.28556 -34.24122 1.000 25.00518 99 TYR C C 1
ATOM 3083 O O . TYR C 1 99 ? -27.73302 31.39824 -33.96669 1.000 25.85681 99 TYR C O 1
ATOM 3092 N N . ASN C 1 100 ? -25.59690 31.20240 -33.29084 1.000 20.08096 100 ASN C N 1
ATOM 3093 C CA . ASN C 1 100 ? -25.95235 31.24265 -31.87582 1.000 19.84438 100 ASN C CA 1
ATOM 3094 C C . ASN C 1 100 ? -25.95339 32.64794 -31.28497 1.000 22.05033 100 ASN C C 1
ATOM 3095 O O . ASN C 1 100 ? -26.37573 32.80565 -30.14504 1.000 15.99413 100 ASN C O 1
ATOM 3100 N N . TYR C 1 101 ? -25.53478 33.67778 -32.02949 1.000 24.01160 101 TYR C N 1
ATOM 3101 C CA . TYR C 1 101 ? -25.70306 35.07441 -31.61362 1.000 23.13561 101 TYR C CA 1
ATOM 3102 C C . TYR C 1 101 ? -26.41328 35.82981 -32.73942 1.000 22.85277 101 TYR C C 1
ATOM 3103 O O . TYR C 1 101 ? -25.81431 36.65944 -33.42877 1.000 18.36280 101 TYR C O 1
ATOM 3112 N N . PRO C 1 102 ? -27.72695 35.60268 -32.90678 1.000 26.19927 102 PRO C N 1
ATOM 3113 C CA . PRO C 1 102 ? -28.42195 36.07285 -34.11605 1.000 22.77356 102 PRO C CA 1
ATOM 3114 C C . PRO C 1 102 ? -28.58665 37.58444 -34.20914 1.000 23.43663 102 PRO C C 1
ATOM 3115 O O . PRO C 1 102 ? -29.33076 38.08558 -35.05869 1.000 28.40001 102 PRO C O 1
ATOM 3119 N N . TYR C 1 103 ? -27.91279 38.33306 -33.34978 1.000 22.97289 103 TYR C N 1
ATOM 3120 C CA . TYR C 1 103 ? -27.90159 39.78571 -33.45887 1.000 20.61962 103 TYR C CA 1
ATOM 3121 C C . TYR C 1 103 ? -26.49939 40.31353 -33.70953 1.000 21.06428 103 TYR C C 1
ATOM 3122 O O . TYR C 1 103 ? -26.29677 41.53273 -33.71717 1.000 25.94094 103 TYR C O 1
ATOM 3131 N N . ARG C 1 104 ? -25.53035 39.43068 -33.93542 1.000 19.04073 104 ARG C N 1
ATOM 3132 C CA . ARG C 1 104 ? -24.15988 39.81900 -34.23383 1.000 20.44080 104 ARG C CA 1
ATOM 3133 C C . ARG C 1 104 ? -23.79393 39.28313 -35.60690 1.000 20.61093 104 ARG C C 1
ATOM 3134 O O . ARG C 1 104 ? -24.23098 38.19002 -35.99540 1.000 20.61514 104 ARG C O 1
ATOM 3142 N N . TYR C 1 105 ? -23.00718 40.06597 -36.34338 1.000 21.77164 105 TYR C N 1
ATOM 3143 C CA . TYR C 1 105 ? -22.62787 39.74263 -37.71290 1.000 20.61827 105 TYR C CA 1
ATOM 3144 C C . TYR C 1 105 ? -21.11611 39.84901 -37.86697 1.000 17.84516 105 TYR C C 1
ATOM 3145 O O . TYR C 1 105 ? -20.45674 40.60074 -37.14699 1.000 19.59737 105 TYR C O 1
ATOM 3154 N N . ILE C 1 106 ? -20.57005 39.10768 -38.83017 1.000 20.23126 106 ILE C N 1
ATOM 3155 C CA . ILE C 1 106 ? -19.15679 39.26460 -39.15317 1.000 18.60708 106 ILE C CA 1
ATOM 3156 C C . ILE C 1 106 ? -18.93058 40.66921 -39.68753 1.000 21.73354 106 ILE C C 1
ATOM 3157 O O . ILE C 1 106 ? -19.57587 41.10030 -40.65193 1.000 20.61057 106 ILE C O 1
ATOM 3162 N N . ARG C 1 107 ? -18.02625 41.40191 -39.04685 1.000 19.52257 107 ARG C N 1
ATOM 3163 C CA . ARG C 1 107 ? -17.64883 42.72596 -39.50605 1.000 21.13531 107 ARG C CA 1
ATOM 3164 C C . ARG C 1 107 ? -16.16714 42.89240 -39.25030 1.000 21.48888 107 ARG C C 1
ATOM 3165 O O . ARG C 1 107 ? -15.57719 42.18444 -38.42534 1.000 22.58517 107 ARG C O 1
ATOM 3173 N N . HIS C 1 108 ? -15.56382 43.83672 -39.95695 1.000 19.10533 108 HIS C N 1
ATOM 3174 C CA . HIS C 1 108 ? -14.17413 44.17804 -39.71244 1.000 22.47961 108 HIS C CA 1
ATOM 3175 C C . HIS C 1 108 ? -14.09304 45.50893 -38.96263 1.000 23.20141 108 HIS C C 1
ATOM 3176 O O . HIS C 1 108 ? -14.87196 46.43327 -39.21371 1.000 24.29572 108 HIS C O 1
ATOM 3183 N N . ARG C 1 109 ? -13.17434 45.58102 -38.00702 1.000 23.74957 109 ARG C N 1
ATOM 3184 C CA . ARG C 1 109 ? -12.93173 46.78215 -37.21881 1.000 27.93609 109 ARG C CA 1
ATOM 3185 C C . ARG C 1 109 ? -11.42751 46.88875 -37.06326 1.000 30.65395 109 ARG C C 1
ATOM 3186 O O . ARG C 1 109 ? -10.77365 45.92623 -36.63410 1.000 28.02025 109 ARG C O 1
ATOM 3194 N N . ASP C 1 110 ? -10.89096 48.05492 -37.40288 1.000 23.23418 110 ASP C N 1
ATOM 3195 C CA . ASP C 1 110 ? -9.52559 48.14603 -37.90517 1.000 27.06638 110 ASP C CA 1
ATOM 3196 C C . ASP C 1 110 ? -9.58298 47.24202 -39.12326 1.000 37.69473 110 ASP C C 1
ATOM 3197 O O . ASP C 1 110 ? -10.44204 47.46787 -40.00287 1.000 36.42301 110 ASP C O 1
ATOM 3202 N N . PHE C 1 111 ? -8.77581 46.19769 -39.19010 1.000 27.48615 111 PHE C N 1
ATOM 3203 C CA . PHE C 1 111 ? -8.84122 45.24839 -40.28095 1.000 22.48578 111 PHE C CA 1
ATOM 3204 C C . PHE C 1 111 ? -8.94557 43.83305 -39.73803 1.000 24.71661 111 PHE C C 1
ATOM 3205 O O . PHE C 1 111 ? -8.64715 42.88043 -40.45573 1.000 26.29206 111 PHE C O 1
ATOM 3213 N N . GLU C 1 112 ? -9.40107 43.68741 -38.49133 1.000 22.36332 112 GLU C N 1
ATOM 3214 C CA . GLU C 1 112 ? -9.65062 42.39937 -37.85807 1.000 26.22701 112 GLU C CA 1
ATOM 3215 C C . GLU C 1 112 ? -11.15135 42.10637 -37.84036 1.000 25.33951 112 GLU C C 1
ATOM 3216 O O . GLU C 1 112 ? -11.97822 43.02112 -37.88218 1.000 24.21780 112 GLU C O 1
ATOM 3222 N N . LEU C 1 113 ? -11.49602 40.81551 -37.81547 1.000 22.42568 113 LEU C N 1
ATOM 3223 C CA . LEU C 1 113 ? -12.87769 40.36373 -37.95242 1.000 18.36157 113 LEU C CA 1
ATOM 3224 C C . LEU C 1 113 ? -13.43723 40.00131 -36.58604 1.000 17.66860 113 LEU C C 1
ATOM 3225 O O . LEU C 1 113 ? -12.78353 39.28844 -35.81973 1.000 17.77420 113 LEU C O 1
ATOM 3230 N N . TYR C 1 114 ? -14.64824 40.47604 -36.30726 1.000 15.66958 114 TYR C N 1
ATOM 3231 C CA . TYR C 1 114 ? -15.38889 40.19657 -35.08231 1.000 17.68133 114 TYR C CA 1
ATOM 3232 C C . TYR C 1 114 ? -16.83182 39.90378 -35.45706 1.000 20.57275 114 TYR C C 1
ATOM 3233 O O . TYR C 1 114 ? -17.24002 40.10005 -36.60781 1.000 22.08521 114 TYR C O 1
ATOM 3242 N N . ILE C 1 115 ? -17.61688 39.43712 -34.48200 1.000 17.43205 115 ILE C N 1
ATOM 3243 C CA . ILE C 1 115 ? -19.07043 39.38418 -34.61185 1.000 17.64596 115 ILE C CA 1
ATOM 3244 C C . ILE C 1 115 ? -19.64361 40.37826 -33.62120 1.000 23.27795 115 ILE C C 1
ATOM 3245 O O . ILE C 1 115 ? -19.40376 40.27384 -32.41112 1.000 22.53004 115 ILE C O 1
ATOM 3250 N N . GLU C 1 116 ? -20.38243 41.35663 -34.13861 1.000 20.64285 116 GLU C N 1
ATOM 3251 C CA . GLU C 1 116 ? -20.86070 42.46456 -33.32647 1.000 21.50757 116 GLU C CA 1
ATOM 3252 C C . GLU C 1 116 ? -22.23832 42.89551 -33.80455 1.000 21.70328 116 GLU C C 1
ATOM 3253 O O . GLU C 1 116 ? -22.65178 42.60503 -34.93736 1.000 18.48259 116 GLU C O 1
ATOM 3259 N N . ASN C 1 117 ? -22.93366 43.60240 -32.91439 1.000 20.00879 117 ASN C N 1
ATOM 3260 C CA . ASN C 1 117 ? -24.17051 44.29623 -33.25799 1.000 24.44184 117 ASN C CA 1
ATOM 3261 C C . ASN C 1 117 ? -23.91516 45.34481 -34.33262 1.000 22.99122 117 ASN C C 1
ATOM 3262 O O . ASN C 1 117 ? -22.88529 46.02374 -34.32141 1.000 25.28381 117 ASN C O 1
ATOM 3267 N N . ILE C 1 118 ? -24.86780 45.48337 -35.25516 1.000 23.61249 118 ILE C N 1
ATOM 3268 C CA . ILE C 1 118 ? -24.73743 46.34693 -36.42864 1.000 24.31309 118 ILE C CA 1
ATOM 3269 C C . ILE C 1 118 ? -25.72529 47.50003 -36.26522 1.000 25.52335 118 ILE C C 1
ATOM 3270 O O . ILE C 1 118 ? -26.94831 47.30065 -36.31819 1.000 29.40371 118 ILE C O 1
ATOM 3275 N N . LYS C 1 119 ? -25.20496 48.71091 -36.06603 1.000 30.24354 119 LYS C N 1
ATOM 3276 C CA . LYS C 1 119 ? -26.07953 49.79619 -35.63456 1.000 31.01121 119 LYS C CA 1
ATOM 3277 C C . LYS C 1 119 ? -25.87721 51.08599 -36.41751 1.000 31.30736 119 LYS C C 1
ATOM 3278 O O . LYS C 1 119 ? -26.84558 51.81141 -36.65007 1.000 35.76772 119 LYS C O 1
ATOM 3284 N N . THR C 1 120 ? -24.65032 51.39162 -36.83772 1.000 32.52956 120 THR C N 1
ATOM 3285 C CA . THR C 1 120 ? -24.38643 52.60805 -37.59583 1.000 29.76299 120 THR C CA 1
ATOM 3286 C C . THR C 1 120 ? -24.07235 52.26836 -39.04884 1.000 33.31431 120 THR C C 1
ATOM 3287 O O . THR C 1 120 ? -23.82055 51.11375 -39.40234 1.000 28.99642 120 THR C O 1
ATOM 3291 N N . ASP C 1 121 ? -24.11242 53.30350 -39.89742 1.000 31.01780 121 ASP C N 1
ATOM 3292 C CA . ASP C 1 121 ? -23.81199 53.12800 -41.31769 1.000 29.71683 121 ASP C CA 1
ATOM 3293 C C . ASP C 1 121 ? -22.44471 52.48805 -41.52372 1.000 31.44561 121 ASP C C 1
ATOM 3294 O O . ASP C 1 121 ? -22.27776 51.62954 -42.40053 1.000 31.41071 121 ASP C O 1
ATOM 3299 N N . LEU C 1 122 ? -21.45318 52.88741 -40.72381 1.000 33.42845 122 LEU C N 1
ATOM 3300 C CA . LEU C 1 122 ? -20.13233 52.27828 -40.83500 1.000 29.64548 122 LEU C CA 1
ATOM 3301 C C . LEU C 1 122 ? -20.17471 50.80170 -40.45319 1.000 27.90445 122 LEU C C 1
ATOM 3302 O O . LEU C 1 122 ? -19.53797 49.96967 -41.11177 1.000 27.72067 122 LEU C O 1
ATOM 3307 N N . ASP C 1 123 ? -20.91039 50.46345 -39.38831 1.000 27.18241 123 ASP C N 1
ATOM 3308 C CA . ASP C 1 123 ? -21.11512 49.06483 -39.01871 1.000 26.96744 123 ASP C CA 1
ATOM 3309 C C . ASP C 1 123 ? -21.65422 48.25562 -40.19333 1.000 23.99998 123 ASP C C 1
ATOM 3310 O O . ASP C 1 123 ? -21.19972 47.13588 -40.45659 1.000 22.92773 123 ASP C O 1
ATOM 3315 N N . ARG C 1 124 ? -22.67424 48.78938 -40.87439 1.000 22.33788 124 ARG C N 1
ATOM 3316 C CA . ARG C 1 124 ? -23.29948 48.04630 -41.95725 1.000 21.35171 124 ARG C CA 1
ATOM 3317 C C . ARG C 1 124 ? -22.31596 47.84412 -43.10096 1.000 22.33390 124 ARG C C 1
ATOM 3318 O O . ARG C 1 124 ? -22.24625 46.75125 -43.68272 1.000 21.01432 124 ARG C O 1
ATOM 3326 N N . LYS C 1 125 ? -21.50843 48.86670 -43.39243 1.000 21.02601 125 LYS C N 1
ATOM 3327 C CA . LYS C 1 125 ? -20.48883 48.74394 -44.43117 1.000 24.65774 125 LYS C CA 1
ATOM 3328 C C . LYS C 1 125 ? -19.41511 47.74078 -44.02512 1.000 25.01667 125 LYS C C 1
ATOM 3329 O O . LYS C 1 125 ? -18.96162 46.93830 -44.85370 1.000 22.61842 125 LYS C O 1
ATOM 3335 N N . ASP C 1 126 ? -18.99155 47.78176 -42.75542 1.000 19.55308 126 ASP C N 1
ATOM 3336 C CA . ASP C 1 126 ? -17.98799 46.84776 -42.26072 1.000 20.49040 126 ASP C CA 1
ATOM 3337 C C . ASP C 1 126 ? -18.49530 45.41127 -42.26340 1.000 20.25598 126 ASP C C 1
ATOM 3338 O O . ASP C 1 126 ? -17.68711 44.48082 -42.18039 1.000 20.26571 126 ASP C O 1
ATOM 3343 N N . ALA C 1 127 ? -19.81356 45.22263 -42.32975 1.000 20.43253 127 ALA C N 1
ATOM 3344 C CA . ALA C 1 127 ? -20.46210 43.91847 -42.24963 1.000 20.81482 127 ALA C CA 1
ATOM 3345 C C . ALA C 1 127 ? -20.91384 43.40613 -43.61049 1.000 20.02454 127 ALA C C 1
ATOM 3346 O O . ALA C 1 127 ? -21.62171 42.39543 -43.67889 1.000 22.15621 127 ALA C O 1
ATOM 3348 N N . THR C 1 128 ? -20.51458 44.06449 -44.69233 1.000 19.27897 128 THR C N 1
ATOM 3349 C CA . THR C 1 128 ? -21.08858 43.81357 -46.00781 1.000 20.37711 128 THR C CA 1
ATOM 3350 C C . THR C 1 128 ? -19.97619 43.41319 -46.96588 1.000 20.00829 128 THR C C 1
ATOM 3351 O O . THR C 1 128 ? -18.96492 44.10939 -47.07703 1.000 22.27829 128 THR C O 1
ATOM 3355 N N . PHE C 1 129 ? -20.14983 42.27163 -47.62378 1.000 18.84111 129 PHE C N 1
ATOM 3356 C CA . PHE C 1 129 ? -19.10582 41.67334 -48.42998 1.000 22.19520 129 PHE C CA 1
ATOM 3357 C C . PHE C 1 129 ? -19.67283 41.24922 -49.78286 1.000 22.16404 129 PHE C C 1
ATOM 3358 O O . PHE C 1 129 ? -20.88477 41.21581 -49.99592 1.000 19.64736 129 PHE C O 1
ATOM 3366 N N . ILE C 1 130 ? -18.75947 40.92951 -50.69644 1.000 23.60785 130 ILE C N 1
ATOM 3367 C CA . ILE C 1 130 ? -19.06808 40.47632 -52.04836 1.000 20.67717 130 ILE C CA 1
ATOM 3368 C C . ILE C 1 130 ? -18.50778 39.07564 -52.18377 1.000 21.92718 130 ILE C C 1
ATOM 3369 O O . ILE C 1 130 ? -17.30106 38.87055 -52.00318 1.000 24.40352 130 ILE C O 1
ATOM 3374 N N . GLY C 1 131 ? -19.37648 38.11184 -52.48448 1.000 21.20284 131 GLY C N 1
ATOM 3375 C CA . GLY C 1 131 ? -18.94070 36.73030 -52.63460 1.000 24.57528 131 GLY C CA 1
ATOM 3376 C C . GLY C 1 131 ? -18.44349 36.50002 -54.04758 1.000 29.81796 131 GLY C C 1
ATOM 3377 O O . GLY C 1 131 ? -19.09804 36.89488 -55.02127 1.000 25.86876 131 GLY C O 1
ATOM 3378 N N . ILE C 1 132 ? -17.26408 35.89237 -54.16583 1.000 22.00564 132 ILE C N 1
ATOM 3379 C CA . ILE C 1 132 ? -16.64169 35.66089 -55.46493 1.000 27.85214 132 ILE C CA 1
ATOM 3380 C C . ILE C 1 132 ? -16.20270 34.20544 -55.51617 1.000 30.85193 132 ILE C C 1
ATOM 3381 O O . ILE C 1 132 ? -15.37833 33.77333 -54.70095 1.000 25.94847 132 ILE C O 1
ATOM 3386 N N . LYS C 1 133 ? -16.75917 33.44596 -56.45342 1.000 29.74167 133 LYS C N 1
ATOM 3387 C CA . LYS C 1 133 ? -16.31058 32.07118 -56.61380 1.000 32.23796 133 L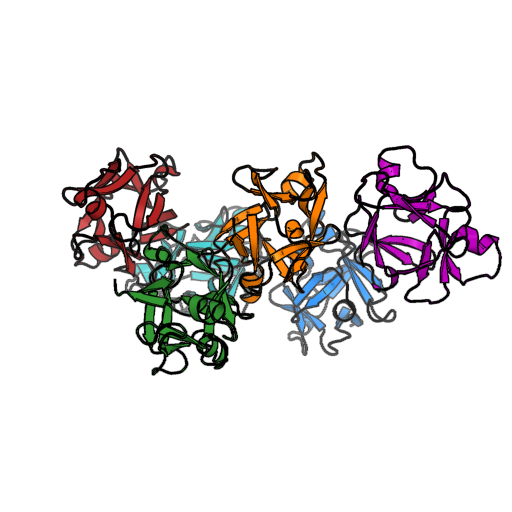YS C CA 1
ATOM 3388 C C . LYS C 1 133 ? -14.95085 32.05139 -57.28735 1.000 31.94288 133 LYS C C 1
ATOM 3389 O O . LYS C 1 133 ? -14.63032 32.91721 -58.10419 1.000 30.14046 133 LYS C O 1
ATOM 3395 N N . VAL C 1 134 ? -14.14747 31.05485 -56.92766 1.000 35.43967 134 VAL C N 1
ATOM 3396 C CA . VAL C 1 134 ? -12.81808 30.90378 -57.50411 1.000 38.08789 134 VAL C CA 1
ATOM 3397 C C . VAL C 1 134 ? -12.69034 29.53345 -58.14999 1.000 39.85479 134 VAL C C 1
ATOM 3398 O O . VAL C 1 134 ? -13.44918 28.61992 -57.82816 1.000 35.25684 134 VAL C O 1
ATOM 3402 N N . MET D 1 1 ? 12.63887 17.06413 -43.41345 1.000 22.29728 1 MET D N 1
ATOM 3403 C CA . MET D 1 1 ? 12.19446 15.68560 -43.31810 1.000 22.04787 1 MET D CA 1
ATOM 3404 C C . MET D 1 1 ? 13.12482 14.75529 -44.08559 1.000 25.06689 1 MET D C 1
ATOM 3405 O O . MET D 1 1 ? 13.78923 15.17461 -45.03986 1.000 24.94264 1 MET D O 1
ATOM 3410 N N . LYS D 1 2 ? 13.16965 13.49997 -43.64772 1.000 21.08728 2 LYS D N 1
ATOM 3411 C CA . LYS D 1 2 ? 13.76500 12.39413 -44.38478 1.000 22.27112 2 LYS D CA 1
ATOM 3412 C C . LYS D 1 2 ? 12.68142 11.36810 -44.65809 1.000 19.65479 2 LYS D C 1
ATOM 3413 O O . LYS D 1 2 ? 11.58663 11.41544 -44.08512 1.000 21.27406 2 LYS D O 1
ATOM 3419 N N . PHE D 1 3 ? 13.02190 10.40167 -45.49956 1.000 16.77605 3 PHE D N 1
ATOM 3420 C CA . PHE D 1 3 ? 12.06010 9.42363 -45.98248 1.000 18.03528 3 PHE D CA 1
ATOM 3421 C C . PHE D 1 3 ? 12.75016 8.07893 -46.10255 1.000 17.50887 3 PHE D C 1
ATOM 3422 O O . PHE D 1 3 ? 13.69196 7.92925 -46.88400 1.000 16.14693 3 PHE D O 1
ATOM 3430 N N . GLU D 1 4 ? 12.27768 7.11000 -45.32699 1.000 21.09178 4 GLU D N 1
ATOM 3431 C CA . GLU D 1 4 ? 12.89834 5.80064 -45.22138 1.000 18.78939 4 GLU D CA 1
ATOM 3432 C C . GLU D 1 4 ? 12.09914 4.80175 -46.04792 1.000 19.09003 4 GLU D C 1
ATOM 3433 O O . GLU D 1 4 ? 10.86843 4.88486 -46.12333 1.000 20.75125 4 GLU D O 1
ATOM 3439 N N . SER D 1 5 ? 12.79797 3.87874 -46.70090 1.000 16.33583 5 SER D N 1
ATOM 3440 C CA . SER D 1 5 ? 12.09800 2.86690 -47.48103 1.000 18.20281 5 SER D CA 1
ATOM 3441 C C . SER D 1 5 ? 11.44423 1.83496 -46.57455 1.000 23.65037 5 SER D C 1
ATOM 3442 O O . SER D 1 5 ? 12.03130 1.37893 -45.58929 1.000 21.67909 5 SER D O 1
ATOM 3445 N N . SER D 1 6 ? 10.21199 1.47086 -46.91183 1.000 21.02333 6 SER D N 1
ATOM 3446 C CA . SER D 1 6 ? 9.49025 0.52302 -46.07332 1.000 23.47587 6 SER D CA 1
ATOM 3447 C C . SER D 1 6 ? 10.07977 -0.87775 -46.18169 1.000 21.04645 6 SER D C 1
ATOM 3448 O O . SER D 1 6 ? 10.22952 -1.56910 -45.17155 1.000 19.88959 6 SER D O 1
ATOM 3451 N N . ASN D 1 7 ? 10.46268 -1.30092 -47.38217 1.000 21.50929 7 ASN D N 1
ATOM 3452 C CA . ASN D 1 7 ? 11.02795 -2.63679 -47.51259 1.000 22.77325 7 ASN D CA 1
ATOM 3453 C C . ASN D 1 7 ? 12.55033 -2.66192 -47.38133 1.000 24.98718 7 ASN D C 1
ATOM 3454 O O . ASN D 1 7 ? 13.11464 -3.73646 -47.15139 1.000 25.26891 7 ASN D O 1
ATOM 3459 N N . TYR D 1 8 ? 13.23031 -1.51937 -47.45610 1.000 19.46724 8 TYR D N 1
ATOM 3460 C CA . TYR D 1 8 ? 14.66230 -1.46283 -47.15280 1.000 21.52569 8 TYR D CA 1
ATOM 3461 C C . TYR D 1 8 ? 14.83947 -0.52476 -45.96491 1.000 21.11146 8 TYR D C 1
ATOM 3462 O O . TYR D 1 8 ? 15.26096 0.62577 -46.12125 1.000 22.62695 8 TYR D O 1
ATOM 3471 N N . ARG D 1 9 ? 14.52502 -1.03300 -44.76661 1.000 20.12179 9 ARG D N 1
ATOM 3472 C CA . ARG D 1 9 ? 14.63870 -0.22967 -43.55110 1.000 21.78216 9 ARG D CA 1
ATOM 3473 C C . ARG D 1 9 ? 16.05820 0.28841 -43.39293 1.000 21.26814 9 ARG D C 1
ATOM 3474 O O . ARG D 1 9 ? 17.02467 -0.40424 -43.71206 1.000 24.81408 9 ARG D O 1
ATOM 3482 N N . GLY D 1 10 ? 16.18188 1.52837 -42.92270 1.000 20.86418 10 GLY D N 1
ATOM 3483 C CA . GLY D 1 10 ? 17.47594 2.17583 -42.83805 1.000 22.24332 10 GLY D CA 1
ATOM 3484 C C . GLY D 1 10 ? 18.02491 2.72249 -44.14053 1.000 25.39503 10 GLY D C 1
ATOM 3485 O O . GLY D 1 10 ? 19.10412 3.32338 -44.12857 1.000 22.07828 10 GLY D O 1
ATOM 3486 N N . TYR D 1 11 ? 17.35216 2.49949 -45.26642 1.000 19.57825 11 TYR D N 1
ATOM 3487 C CA . TYR D 1 11 ? 17.69462 3.15151 -46.52547 1.000 23.41801 11 TYR D CA 1
ATOM 3488 C C . TYR D 1 11 ? 16.80731 4.37869 -46.66881 1.000 23.01795 11 TYR D C 1
ATOM 3489 O O . TYR D 1 11 ? 15.59082 4.28764 -46.45196 1.000 23.69014 11 TYR D O 1
ATOM 3498 N N . TYR D 1 12 ? 17.40324 5.51036 -47.05337 1.000 22.61951 12 TYR D N 1
ATOM 3499 C CA . TYR D 1 12 ? 16.69402 6.77903 -47.15238 1.000 22.05002 12 TYR D CA 1
ATOM 3500 C C . TYR D 1 12 ? 16.80663 7.36143 -48.55783 1.000 20.98596 12 TYR D C 1
ATOM 3501 O O . TYR D 1 12 ? 17.84211 7.23285 -49.21176 1.000 15.72658 12 TYR D O 1
ATOM 3510 N N . ILE D 1 13 ? 15.73605 8.02023 -49.01052 1.000 19.95159 13 ILE D N 1
ATOM 3511 C CA . ILE D 1 13 ? 15.82895 8.85462 -50.20149 1.000 22.35464 13 ILE D CA 1
ATOM 3512 C C . ILE D 1 13 ? 16.98314 9.83121 -50.02702 1.000 22.41756 13 ILE D C 1
ATOM 3513 O O . ILE D 1 13 ? 17.09400 10.49393 -48.98750 1.000 21.38125 13 ILE D O 1
ATOM 3518 N N . ARG D 1 14 ? 17.87923 9.88750 -51.01604 1.000 17.93918 14 ARG D N 1
ATOM 3519 C CA . ARG D 1 14 ? 18.94317 10.89223 -50.99587 1.000 25.51859 14 ARG D CA 1
ATOM 3520 C C . ARG D 1 14 ? 19.33132 11.27318 -52.41764 1.000 23.78576 14 ARG D C 1
ATOM 3521 O O . ARG D 1 14 ? 19.01721 10.57105 -53.38664 1.000 23.61947 14 ARG D O 1
ATOM 3529 N N . VAL D 1 15 ? 20.03622 12.39506 -52.51672 1.000 19.29031 15 VAL D N 1
ATOM 3530 C CA . VAL D 1 15 ? 20.55673 12.90697 -53.77443 1.000 20.74197 15 VAL D CA 1
ATOM 3531 C C . VAL D 1 15 ? 22.03607 12.57859 -53.85926 1.000 21.82930 15 VAL D C 1
ATOM 3532 O O . VAL D 1 15 ? 22.80083 12.86937 -52.93514 1.000 24.27310 15 VAL D O 1
ATOM 3536 N N . LYS D 1 16 ? 22.43244 11.95130 -54.95842 1.000 25.04470 16 LYS D N 1
ATOM 3537 C CA . LYS D 1 16 ? 23.82763 11.71736 -55.28772 1.000 26.91769 16 LYS D CA 1
ATOM 3538 C C . LYS D 1 16 ? 24.03727 12.18420 -56.71369 1.000 26.27762 16 LYS D C 1
ATOM 3539 O O . LYS D 1 16 ? 23.32904 11.73106 -57.62568 1.000 25.52127 16 LYS D O 1
ATOM 3545 N N . SER D 1 17 ? 25.00114 13.08913 -56.89631 1.000 27.36344 17 SER D N 1
ATOM 3546 C CA . SER D 1 17 ? 25.33835 13.61634 -58.21032 1.000 24.00213 17 SER D CA 1
ATOM 3547 C C . SER D 1 17 ? 24.06606 14.02286 -58.95890 1.000 23.86413 17 SER D C 1
ATOM 3548 O O . SER D 1 17 ? 23.84001 13.66886 -60.11932 1.000 25.75835 17 SER D O 1
ATOM 3551 N N . PHE D 1 18 ? 23.19482 14.71174 -58.22530 1.000 23.72727 18 PHE D N 1
ATOM 3552 C CA . PHE D 1 18 ? 21.97630 15.33325 -58.73533 1.000 24.37706 18 PHE D CA 1
ATOM 3553 C C . PHE D 1 18 ? 20.95319 14.32343 -59.25566 1.000 25.16670 18 PHE D C 1
ATOM 3554 O O . PHE D 1 18 ? 20.09593 14.67200 -60.07724 1.000 24.99964 18 PHE D O 1
ATOM 3562 N N . SER D 1 19 ? 20.97397 13.09733 -58.72528 1.000 20.15621 19 SER D N 1
ATOM 3563 C CA . SER D 1 19 ? 19.96450 12.10355 -59.05026 1.000 21.80900 19 SER D CA 1
ATOM 3564 C C . SER D 1 19 ? 19.44425 11.43008 -57.77749 1.000 21.22593 19 SER D C 1
ATOM 3565 O O . SER D 1 19 ? 20.16833 11.27134 -56.78342 1.000 22.10402 19 SER D O 1
ATOM 3568 N N . GLY D 1 20 ? 18.17236 11.03191 -57.81058 1.000 20.88427 20 GLY D N 1
ATOM 3569 C CA . GLY D 1 20 ? 17.55014 10.43133 -56.63564 1.000 22.04564 20 GLY D CA 1
ATOM 3570 C C . GLY D 1 20 ? 17.84993 8.93721 -56.50766 1.000 24.37447 20 GLY D C 1
ATOM 3571 O O . GLY D 1 20 ? 17.79589 8.17806 -57.47806 1.000 20.71537 20 GLY D O 1
ATOM 3572 N N . ARG D 1 21 ? 18.15862 8.51496 -55.27890 1.000 22.13090 21 ARG D N 1
ATOM 3573 C CA . ARG D 1 21 ? 18.31306 7.09702 -54.98137 1.000 22.48580 21 ARG D CA 1
ATOM 3574 C C . ARG D 1 21 ? 17.96150 6.84791 -53.51089 1.000 23.50573 21 ARG D C 1
ATOM 3575 O O . ARG D 1 21 ? 17.67151 7.77145 -52.74791 1.000 22.85332 21 ARG D O 1
ATOM 3583 N N . ILE D 1 22 ? 17.92430 5.58327 -53.12179 1.000 22.03463 22 ILE D N 1
ATOM 3584 C CA . ILE D 1 22 ? 17.82733 5.23265 -51.71235 1.000 20.35525 22 ILE D CA 1
ATOM 3585 C C . ILE D 1 22 ? 19.15042 4.60029 -51.30026 1.000 23.37764 22 ILE D C 1
ATOM 3586 O O . ILE D 1 22 ? 19.73057 3.79915 -52.04301 1.000 20.76927 22 ILE D O 1
ATOM 3591 N N . ASP D 1 23 ? 19.63634 4.98451 -50.12466 1.000 21.08970 23 ASP D N 1
ATOM 3592 C CA . ASP D 1 23 ? 20.96877 4.61993 -49.67142 1.000 22.86394 23 ASP D CA 1
ATOM 3593 C C . ASP D 1 23 ? 20.92880 4.46358 -48.16877 1.000 25.35913 23 ASP D C 1
ATOM 3594 O O . ASP D 1 23 ? 20.15065 5.15007 -47.49453 1.000 22.84462 23 ASP D O 1
ATOM 3599 N N . PRO D 1 24 ? 21.72461 3.55670 -47.61901 1.000 27.16130 24 PRO D N 1
ATOM 3600 C CA . PRO D 1 24 ? 21.89125 3.48472 -46.16949 1.000 28.34225 24 PRO D CA 1
ATOM 3601 C C . PRO D 1 24 ? 23.09166 4.32617 -45.75010 1.000 27.64368 24 PRO D C 1
ATOM 3602 O O . PRO D 1 24 ? 23.95648 4.66207 -46.55893 1.000 33.65964 24 PRO D O 1
ATOM 3606 N N . TYR D 1 25 ? 23.11345 4.69610 -44.47356 1.000 32.04760 25 TYR D N 1
ATOM 3607 C CA . TYR D 1 25 ? 24.23863 5.43760 -43.89662 1.000 33.70535 25 TYR D CA 1
ATOM 3608 C C . TYR D 1 25 ? 24.63407 6.61464 -44.79384 1.000 35.28091 25 TYR D C 1
ATOM 3609 O O . TYR D 1 25 ? 25.77978 6.73713 -45.23856 1.000 31.38054 25 TYR D O 1
ATOM 3618 N N . VAL D 1 26 ? 23.64633 7.46981 -45.07922 1.000 31.66720 26 VAL D N 1
ATOM 3619 C CA . VAL D 1 26 ? 23.83555 8.54398 -46.05047 1.000 31.02561 26 VAL D CA 1
ATOM 3620 C C . VAL D 1 26 ? 24.91911 9.49961 -45.58365 1.000 34.44905 26 VAL D C 1
ATOM 3621 O O . VAL D 1 26 ? 24.84422 10.06513 -44.48460 1.000 34.39387 26 VAL D O 1
ATOM 3625 N N . ASN D 1 27 ? 25.92950 9.69365 -46.43118 1.000 33.16945 27 ASN D N 1
ATOM 3626 C CA . ASN D 1 27 ? 27.03764 10.60127 -46.14640 1.000 35.42964 27 ASN D CA 1
ATOM 3627 C C . ASN D 1 27 ? 27.18033 11.60102 -47.28751 1.000 36.90253 27 ASN D C 1
ATOM 3628 O O . ASN D 1 27 ? 27.30029 11.18674 -48.46126 1.000 36.50507 27 ASN D O 1
ATOM 3633 N N . PRO D 1 28 ? 27.14477 12.91824 -47.01528 1.000 33.86970 28 PRO D N 1
ATOM 3634 C CA . PRO D 1 28 ? 26.79971 13.52765 -45.71915 1.000 33.55890 28 PRO D CA 1
ATOM 3635 C C . PRO D 1 28 ? 25.29235 13.44496 -45.45555 1.000 32.53134 28 PRO D C 1
ATOM 3636 O O . PRO D 1 28 ? 24.53476 13.43475 -46.43008 1.000 32.65052 28 PRO D O 1
ATOM 3640 N N . VAL D 1 29 ? 24.86365 13.38440 -44.18948 1.000 31.80830 29 VAL D N 1
ATOM 3641 C CA . VAL D 1 29 ? 23.45516 13.11645 -43.89276 1.000 35.45776 29 VAL D CA 1
ATOM 3642 C C . VAL D 1 29 ? 22.52998 14.16459 -44.50045 1.000 32.34500 29 VAL D C 1
ATOM 3643 O O . VAL D 1 29 ? 21.34295 13.89338 -44.71156 1.000 31.16618 29 VAL D O 1
ATOM 3647 N N . GLU D 1 30 ? 23.04707 15.35341 -44.81387 1.000 30.40814 30 GLU D N 1
ATOM 3648 C CA . GLU D 1 30 ? 22.20858 16.38867 -45.40591 1.000 30.60353 30 GLU D CA 1
ATOM 3649 C C . GLU D 1 30 ? 21.66176 15.98022 -46.76713 1.000 27.31049 30 GLU D C 1
ATOM 3650 O O . GLU D 1 30 ? 20.62816 16.50664 -47.18481 1.000 25.61468 30 GLU D O 1
ATOM 3656 N N . ASP D 1 31 ? 22.32680 15.05272 -47.46133 1.000 26.93782 31 ASP D N 1
ATOM 3657 C CA . ASP D 1 31 ? 21.84584 14.57937 -48.75732 1.000 28.98923 31 ASP D CA 1
ATOM 3658 C C . ASP D 1 31 ? 20.52321 13.82170 -48.64284 1.000 25.63547 31 ASP D C 1
ATOM 3659 O O . ASP D 1 31 ? 19.87023 13.56564 -49.66082 1.000 26.87111 31 ASP D O 1
ATOM 3664 N N . SER D 1 32 ? 20.12149 13.45104 -47.43697 1.000 22.19493 32 SER D N 1
ATOM 3665 C CA . SER D 1 32 ? 18.87366 12.74091 -47.20736 1.000 23.67237 32 SER D CA 1
ATOM 3666 C C . SER D 1 32 ? 17.79809 13.62031 -46.59305 1.000 22.76880 32 SER D C 1
ATOM 3667 O O . SER D 1 32 ? 16.71068 13.12170 -46.28114 1.000 22.81567 32 SER D O 1
ATOM 3670 N N . MET D 1 33 ? 18.07132 14.90848 -46.41776 1.000 19.11806 33 MET D N 1
ATOM 3671 C CA . MET D 1 33 ? 17.16187 15.82892 -45.76470 1.000 21.92823 33 MET D CA 1
ATOM 3672 C C . MET D 1 33 ? 16.58396 16.80404 -46.78496 1.000 23.96542 33 MET D C 1
ATOM 3673 O O . MET D 1 33 ? 17.30125 17.32592 -47.64117 1.000 22.44653 33 MET D O 1
ATOM 3678 N N . PHE D 1 34 ? 15.28356 17.04769 -46.68484 1.000 23.95428 34 PHE D N 1
ATOM 3679 C CA . PHE D 1 34 ? 14.58145 17.91779 -47.61012 1.000 25.60338 34 PHE D CA 1
ATOM 3680 C C . PHE D 1 34 ? 13.67002 18.85355 -46.83637 1.000 23.98934 34 PHE D C 1
ATOM 3681 O O . PHE D 1 34 ? 13.15512 18.50913 -45.77047 1.000 25.05519 34 PHE D O 1
ATOM 3689 N N . LYS D 1 35 ? 13.47242 20.04322 -47.38096 1.000 24.61857 35 LYS D N 1
ATOM 3690 C CA . LYS D 1 35 ? 12.44782 20.93686 -46.86577 1.000 24.77027 35 LYS D CA 1
ATOM 3691 C C . LYS D 1 35 ? 11.18572 20.70987 -47.68647 1.000 25.67613 35 LYS D C 1
ATOM 3692 O O . LYS D 1 35 ? 11.22344 20.74910 -48.92337 1.000 25.13378 35 LYS D O 1
ATOM 3698 N N . ILE D 1 36 ? 10.08352 20.41746 -47.00557 1.000 20.87595 36 ILE D N 1
ATOM 3699 C CA . ILE D 1 36 ? 8.81737 20.15699 -47.67827 1.000 25.83422 36 ILE D CA 1
ATOM 3700 C C . ILE D 1 36 ? 8.05612 21.47874 -47.80218 1.000 26.88174 36 ILE D C 1
ATOM 3701 O O . ILE D 1 36 ? 7.64200 22.06245 -46.80063 1.000 27.61873 36 ILE D O 1
ATOM 3706 N N . VAL D 1 37 ? 7.87580 21.94552 -49.03547 1.000 21.90873 37 VAL D N 1
ATOM 3707 C CA . VAL D 1 37 ? 7.24222 23.22874 -49.33394 1.000 23.03523 37 VAL D CA 1
ATOM 3708 C C . VAL D 1 37 ? 5.87904 22.97319 -49.96878 1.000 26.32306 37 VAL D C 1
ATOM 3709 O O . VAL D 1 37 ? 5.62968 21.84840 -50.44106 1.000 18.79372 37 VAL D O 1
ATOM 3713 N N . PRO D 1 38 ? 4.95968 23.95291 -49.96559 1.000 25.41150 38 PRO D N 1
ATOM 3714 C CA . PRO D 1 38 ? 3.72261 23.80747 -50.75449 1.000 23.80445 38 PRO D CA 1
ATOM 3715 C C . PRO D 1 38 ? 4.06467 23.43299 -52.19134 1.000 20.22711 38 PRO D C 1
ATOM 3716 O O . PRO D 1 38 ? 5.06995 23.88149 -52.73343 1.000 17.16033 38 PRO D O 1
ATOM 3720 N N . GLY D 1 39 ? 3.25587 22.55327 -52.78376 1.000 25.40480 39 GLY D N 1
ATOM 3721 C CA . GLY D 1 39 ? 3.53227 22.04801 -54.11935 1.000 21.77076 39 GLY D CA 1
ATOM 3722 C C . GLY D 1 39 ? 3.66485 23.15157 -55.15888 1.000 24.18690 39 GLY D C 1
ATOM 3723 O O . GLY D 1 39 ? 2.82283 24.05437 -55.22826 1.000 21.22744 39 GLY D O 1
ATOM 3724 N N . LEU D 1 40 ? 4.73250 23.09575 -55.96283 1.000 24.02819 40 LEU D N 1
ATOM 3725 C CA . LEU D 1 40 ? 5.05657 24.20226 -56.86123 1.000 23.84165 40 LEU D CA 1
ATOM 3726 C C . LEU D 1 40 ? 3.93918 24.47880 -57.86409 1.000 26.99135 40 LEU D C 1
ATOM 3727 O O . LEU D 1 40 ? 3.78084 25.61878 -58.32125 1.000 34.98519 40 LEU D O 1
ATOM 3732 N N . ALA D 1 41 ? 3.17386 23.45889 -58.23495 1.000 23.37737 41 ALA D N 1
ATOM 3733 C CA . ALA D 1 41 ? 2.07876 23.61228 -59.17840 1.000 26.73478 41 ALA D CA 1
ATOM 3734 C C . ALA D 1 41 ? 0.71646 23.44604 -58.53454 1.000 26.45839 41 ALA D C 1
ATOM 3735 O O . ALA D 1 41 ? -0.28931 23.50625 -59.24171 1.000 36.36896 41 ALA D O 1
ATOM 3737 N N . ASP D 1 42 ? 0.65797 23.24550 -57.22676 1.000 25.55654 42 ASP D N 1
ATOM 3738 C CA . ASP D 1 42 ? -0.57936 23.15068 -56.46472 1.000 27.41180 42 ASP D CA 1
ATOM 3739 C C . ASP D 1 42 ? -0.24488 23.12093 -54.97692 1.000 31.14198 42 ASP D C 1
ATOM 3740 O O . ASP D 1 42 ? 0.40747 22.17922 -54.50270 1.000 27.60316 42 ASP D O 1
ATOM 3745 N N . PRO D 1 43 ? -0.69781 24.11433 -54.20625 1.000 30.66308 43 PRO D N 1
ATOM 3746 C CA . PRO D 1 43 ? -0.28462 24.19217 -52.79236 1.000 29.90001 43 PRO D CA 1
ATOM 3747 C C . PRO D 1 43 ? -0.83719 23.08151 -51.91407 1.000 28.45363 43 PRO D C 1
ATOM 3748 O O . PRO D 1 43 ? -0.26746 22.83660 -50.84615 1.000 25.70473 43 PRO D O 1
ATOM 3752 N N . SER D 1 44 ? -1.90986 22.38985 -52.30773 1.000 31.86136 44 SER D N 1
ATOM 3753 C CA . SER D 1 44 ? -2.34376 21.25466 -51.49468 1.000 32.39289 44 SER D CA 1
ATOM 3754 C C . SER D 1 44 ? -1.46690 20.02761 -51.70493 1.000 30.28803 44 SER D C 1
ATOM 3755 O O . SER D 1 44 ? -1.66350 19.02133 -51.02247 1.000 31.68266 44 SER D O 1
ATOM 3758 N N . CYS D 1 45 ? -0.51868 20.08688 -52.63459 1.000 28.69954 45 CYS D N 1
ATOM 3759 C CA . CYS D 1 45 ? 0.48282 19.05569 -52.84028 1.000 29.65730 45 CYS D CA 1
ATOM 3760 C C . CYS D 1 45 ? 1.79124 19.50165 -52.17687 1.000 29.81683 45 CYS D C 1
ATOM 3761 O O . CYS D 1 45 ? 1.82087 20.46368 -51.39437 1.000 31.67230 45 CYS D O 1
ATOM 3764 N N . ILE D 1 46 ? 2.89507 18.80731 -52.49113 1.000 24.31336 46 ILE D N 1
ATOM 3765 C CA . ILE D 1 46 ? 4.20665 19.14918 -51.95430 1.000 24.33284 46 ILE D CA 1
ATOM 3766 C C . ILE D 1 46 ? 5.24680 19.11479 -53.06422 1.000 22.51839 46 ILE D C 1
ATOM 3767 O O . ILE D 1 46 ? 5.05303 18.50844 -54.11963 1.000 23.34541 46 ILE D O 1
ATOM 3772 N N . SER D 1 47 ? 6.34987 19.81015 -52.80753 1.000 19.92870 47 SER D N 1
ATOM 3773 C CA . SER D 1 47 ? 7.60428 19.65722 -53.52867 1.000 18.00430 47 SER D CA 1
ATOM 3774 C C . SER D 1 47 ? 8.71704 19.45365 -52.50635 1.000 22.30227 47 SER D C 1
ATOM 3775 O O . SER D 1 47 ? 8.61793 19.91816 -51.36549 1.000 21.69957 47 SER D O 1
ATOM 3778 N N . PHE D 1 48 ? 9.75940 18.72354 -52.91172 1.000 17.97547 48 PHE D N 1
ATOM 3779 C CA . PHE D 1 48 ? 10.91652 18.44908 -52.06537 1.000 21.40455 48 PHE D CA 1
ATOM 3780 C C . PHE D 1 48 ? 12.03722 19.41119 -52.43381 1.000 20.14848 48 PHE D C 1
ATOM 3781 O O . PHE D 1 48 ? 12.65683 19.26516 -53.49042 1.000 24.27859 48 PHE D O 1
ATOM 3789 N N . GLU D 1 49 ? 12.32460 20.37678 -51.57197 1.000 25.03144 49 GLU D N 1
ATOM 3790 C CA . GLU D 1 49 ? 13.46721 21.24552 -51.81111 1.000 22.30591 49 GLU D CA 1
ATOM 3791 C C . GLU D 1 49 ? 14.69387 20.69814 -51.09065 1.000 24.87715 49 GLU D C 1
ATOM 3792 O O . GLU D 1 49 ? 14.59386 20.18043 -49.97143 1.000 22.62795 49 GLU D O 1
ATOM 3798 N N . SER D 1 50 ? 15.85123 20.79897 -51.75157 1.000 21.47838 50 SER D N 1
ATOM 3799 C CA . SER D 1 50 ? 17.08297 20.23812 -51.21014 1.000 26.83324 50 SER D CA 1
ATOM 3800 C C . SER D 1 50 ? 17.62450 21.12396 -50.09454 1.000 29.07521 50 SER D C 1
ATOM 3801 O O . SER D 1 50 ? 17.61849 22.35347 -50.20383 1.000 27.95979 50 SER D O 1
ATOM 3804 N N . LYS D 1 51 ? 18.08086 20.49359 -49.00598 1.000 28.46155 51 LYS D N 1
ATOM 3805 C CA . LYS D 1 51 ? 18.68582 21.27391 -47.94200 1.000 26.69589 51 LYS D CA 1
ATOM 3806 C C . LYS D 1 51 ? 20.12080 21.64200 -48.27911 1.000 31.90322 51 LYS D C 1
ATOM 3807 O O . LYS D 1 51 ? 20.57101 22.73646 -47.91806 1.000 32.12163 51 LYS D O 1
ATOM 3813 N N . THR D 1 52 ? 20.84582 20.77016 -48.98983 1.000 25.52815 52 THR D N 1
ATOM 3814 C CA . THR D 1 52 ? 22.20442 21.13175 -49.39231 1.000 32.17496 52 THR D CA 1
ATOM 3815 C C . THR D 1 52 ? 22.21547 22.18861 -50.49612 1.000 32.56913 52 THR D C 1
ATOM 3816 O O . THR D 1 52 ? 23.12961 23.02117 -50.54010 1.000 31.92586 52 THR D O 1
ATOM 3820 N N . TYR D 1 53 ? 21.21508 22.18989 -51.38215 1.000 28.84751 53 TYR D N 1
ATOM 3821 C CA . TYR D 1 53 ? 21.16836 23.10972 -52.52085 1.000 28.12432 53 TYR D CA 1
ATOM 3822 C C . TYR D 1 53 ? 19.84332 23.86118 -52.49788 1.000 25.81276 53 TYR D C 1
ATOM 3823 O O . TYR D 1 53 ? 18.89741 23.49566 -53.20833 1.000 24.12511 53 TYR D O 1
ATOM 3832 N N . PRO D 1 54 ? 19.74395 24.92332 -51.69518 1.000 27.48862 54 PRO D N 1
ATOM 3833 C CA . PRO D 1 54 ? 18.54712 25.76504 -51.73026 1.000 25.48613 54 PRO D CA 1
ATOM 3834 C C . PRO D 1 54 ? 18.21741 26.15811 -53.15768 1.000 25.15681 54 PRO D C 1
ATOM 3835 O O . PRO D 1 54 ? 19.10811 26.36264 -53.98930 1.000 24.74773 54 PRO D O 1
ATOM 3839 N N . GLY D 1 55 ? 16.92806 26.23882 -53.44309 1.000 22.45684 55 GLY D N 1
ATOM 3840 C CA . GLY D 1 55 ? 16.49373 26.49832 -54.79486 1.000 26.65840 55 GLY D CA 1
ATOM 3841 C C . GLY D 1 55 ? 16.56957 25.31881 -55.75018 1.000 27.18583 55 GLY D C 1
ATOM 3842 O O . GLY D 1 55 ? 16.28658 25.49679 -56.94198 1.000 26.88349 55 GLY D O 1
ATOM 3843 N N . TYR D 1 56 ? 16.95090 24.12915 -55.28497 1.000 25.59935 56 TYR D N 1
ATOM 3844 C CA . TYR D 1 56 ? 16.86212 22.92738 -56.09703 1.000 24.62480 56 TYR D CA 1
ATOM 3845 C C . TYR D 1 56 ? 15.73102 22.04670 -55.58537 1.000 23.88818 56 TYR D C 1
ATOM 3846 O O . TYR D 1 56 ? 15.41651 22.05567 -54.39770 1.000 24.01445 56 TYR D O 1
ATOM 3855 N N . TYR D 1 57 ? 15.11226 21.28407 -56.49175 1.000 23.95044 57 TYR D N 1
ATOM 3856 C CA . TYR D 1 57 ? 13.95290 20.48043 -56.13294 1.000 22.86014 57 TYR D CA 1
ATOM 3857 C C . TYR D 1 57 ? 14.06059 19.09766 -56.75430 1.000 22.82265 57 TYR D C 1
ATOM 3858 O O . TYR D 1 57 ? 14.64872 18.92559 -57.82871 1.000 20.80409 57 TYR D O 1
ATOM 3867 N N . LEU D 1 58 ? 13.48581 18.11021 -56.06344 1.000 18.11892 58 LEU D N 1
ATOM 3868 C CA . LEU D 1 58 ? 13.32587 16.79700 -56.66729 1.000 20.14941 58 LEU D CA 1
ATOM 3869 C C . LEU D 1 58 ? 12.30086 16.87492 -57.79375 1.000 20.75225 58 LEU D C 1
ATOM 3870 O O . LEU D 1 58 ? 11.25077 17.50947 -57.67262 1.000 23.16819 58 LEU D O 1
ATOM 3875 N N . LYS D 1 59 ? 12.61056 16.21291 -58.89231 1.000 16.88646 59 LYS D N 1
ATOM 3876 C CA . LYS D 1 59 ? 11.91460 16.45455 -60.13478 1.000 24.68086 59 LYS D CA 1
ATOM 3877 C C . LYS D 1 59 ? 12.04918 15.18184 -60.95315 1.000 23.53710 59 LYS D C 1
ATOM 3878 O O . LYS D 1 59 ? 13.08421 14.51598 -60.87831 1.000 24.11853 59 LYS D O 1
ATOM 3884 N N . HIS D 1 60 ? 10.99727 14.80594 -61.67681 1.000 21.89701 60 HIS D N 1
ATOM 3885 C CA . HIS D 1 60 ? 11.09402 13.66653 -62.57101 1.000 25.76614 60 HIS D CA 1
ATOM 3886 C C . HIS D 1 60 ? 11.34354 14.17445 -63.98891 1.000 24.47977 60 HIS D C 1
ATOM 3887 O O . HIS D 1 60 ? 10.85255 15.23927 -64.37330 1.000 25.99106 60 HIS D O 1
ATOM 3894 N N . GLU D 1 61 ? 12.16769 13.44174 -64.73647 1.000 23.18663 61 GLU D N 1
ATOM 3895 C CA . GLU D 1 61 ? 12.60298 13.85608 -66.07015 1.000 18.54941 61 GLU D CA 1
ATOM 3896 C C . GLU D 1 61 ? 12.96188 12.58834 -66.82443 1.000 20.90946 61 GLU D C 1
ATOM 3897 O O . GLU D 1 61 ? 13.79774 11.80648 -66.35909 1.000 19.06016 61 GLU D O 1
ATOM 3903 N N . ASN D 1 62 ? 12.29960 12.34108 -67.95264 1.000 18.51212 62 ASN D N 1
ATOM 3904 C CA . ASN D 1 62 ? 12.38580 11.01600 -68.58340 1.000 26.22912 62 ASN D CA 1
ATOM 3905 C C . ASN D 1 62 ? 11.98002 9.92544 -67.59800 1.000 22.24607 62 ASN D C 1
ATOM 3906 O O . ASN D 1 62 ? 12.50117 8.81300 -67.64717 1.000 21.11125 62 ASN D O 1
ATOM 3911 N N . PHE D 1 63 ? 11.08310 10.27336 -66.67239 1.000 21.54302 63 PHE D N 1
ATOM 3912 C CA . PHE D 1 63 ? 10.52756 9.41711 -65.63481 1.000 20.01068 63 PHE D CA 1
ATOM 3913 C C . PHE D 1 63 ? 11.53833 8.98433 -64.57675 1.000 20.82620 63 PHE D C 1
ATOM 3914 O O . PHE D 1 63 ? 11.21359 8.13728 -63.74222 1.000 21.63369 63 PHE D O 1
ATOM 3922 N N . ARG D 1 64 ? 12.72743 9.57260 -64.54442 1.000 23.06277 64 ARG D N 1
ATOM 3923 C CA . ARG D 1 64 ? 13.64739 9.41111 -63.42231 1.000 23.52202 64 ARG D CA 1
ATOM 3924 C C . ARG D 1 64 ? 13.55364 10.61471 -62.48323 1.000 22.32984 64 ARG D C 1
ATOM 3925 O O . ARG D 1 64 ? 13.37938 11.75072 -62.92916 1.000 18.92513 64 ARG D O 1
ATOM 3933 N N . VAL D 1 65 ? 13.66913 10.35580 -61.18178 1.000 18.82543 65 VAL D N 1
ATOM 3934 C CA . VAL D 1 65 ? 13.60320 11.40071 -60.16348 1.000 21.81503 65 VAL D CA 1
ATOM 3935 C C . VAL D 1 65 ? 15.00162 11.95587 -59.95530 1.000 17.12110 65 VAL D C 1
ATOM 3936 O O . VAL D 1 65 ? 15.90812 11.22233 -59.55554 1.000 19.92304 65 VAL D O 1
ATOM 3940 N N . ILE D 1 66 ? 15.17094 13.25459 -60.18766 1.000 14.84427 66 ILE D N 1
ATOM 3941 C CA . ILE D 1 66 ? 16.47591 13.89783 -60.13999 1.000 18.45632 66 ILE D CA 1
ATOM 3942 C C . ILE D 1 66 ? 16.35771 15.19651 -59.35847 1.000 20.63589 66 ILE D C 1
ATOM 3943 O O . ILE D 1 66 ? 15.26399 15.64740 -59.01877 1.000 21.69414 66 ILE D O 1
ATOM 3948 N N . LEU D 1 67 ? 17.50818 15.80679 -59.08879 1.000 20.04703 67 LEU D N 1
ATOM 3949 C CA . LEU D 1 67 ? 17.57381 17.11903 -58.46183 1.000 20.44561 67 LEU D CA 1
ATOM 3950 C C . LEU D 1 67 ? 17.98791 18.15401 -59.50514 1.000 23.51165 67 LEU D C 1
ATOM 3951 O O . LEU D 1 67 ? 18.97763 17.96597 -60.22181 1.000 23.04202 67 LEU D O 1
ATOM 3956 N N . LYS D 1 68 ? 17.23723 19.24909 -59.57746 1.000 21.21646 68 LYS D N 1
ATOM 3957 C CA . LYS D 1 68 ? 17.42087 20.22651 -60.63727 1.000 22.83992 68 LYS D CA 1
ATOM 3958 C C . LYS D 1 68 ? 17.09589 21.60731 -60.08270 1.000 23.93343 68 LYS D C 1
ATOM 3959 O O . LYS D 1 68 ? 16.14183 21.76850 -59.31644 1.000 26.26568 68 LYS D O 1
ATOM 3965 N N . LYS D 1 69 ? 17.90041 22.59810 -60.45226 1.000 26.72371 69 LYS D N 1
ATOM 3966 C CA . LYS D 1 69 ? 17.62635 23.96497 -60.02909 1.000 25.79944 69 LYS D CA 1
ATOM 3967 C C . LYS D 1 69 ? 16.30418 24.44701 -60.62250 1.000 25.10485 69 LYS D C 1
ATOM 3968 O O . LYS D 1 69 ? 15.99465 24.17878 -61.78968 1.000 25.58531 69 LYS D O 1
ATOM 3974 N N . TYR D 1 70 ? 15.51341 25.13515 -59.78984 1.000 28.57930 70 TYR D N 1
ATOM 3975 C CA . TYR D 1 70 ? 14.20604 25.65385 -60.18870 1.000 28.47512 70 TYR D CA 1
ATOM 3976 C C . TYR D 1 70 ? 14.28364 26.32892 -61.54814 1.000 28.35569 70 TYR D C 1
ATOM 3977 O O . TYR D 1 70 ? 15.22746 27.06688 -61.82961 1.000 25.61191 70 TYR D O 1
ATOM 3986 N N . GLU D 1 71 ? 13.28930 26.04942 -62.39231 1.000 25.62040 71 GLU D N 1
ATOM 3987 C CA . GLU D 1 71 ? 13.11123 26.69910 -63.68548 1.000 27.29278 71 GLU D CA 1
ATOM 3988 C C . GLU D 1 71 ? 11.69687 27.25034 -63.76504 1.000 31.06496 71 GLU D C 1
ATOM 3989 O O . GLU D 1 71 ? 10.73584 26.55475 -63.42136 1.000 27.95179 71 GLU D O 1
ATOM 3995 N N . ASP D 1 72 ? 11.56964 28.49145 -64.23903 1.000 31.64011 72 ASP D N 1
ATOM 3996 C CA . ASP D 1 72 ? 10.29361 29.20813 -64.22135 1.000 34.50043 72 ASP D CA 1
ATOM 3997 C C . ASP D 1 72 ? 9.41313 28.78385 -65.40205 1.000 34.76630 72 ASP D C 1
ATOM 3998 O O . ASP D 1 72 ? 9.04287 29.56936 -66.27253 1.000 37.49070 72 ASP D O 1
ATOM 4003 N N . THR D 1 73 ? 9.06521 27.50210 -65.41313 1.000 36.85443 73 THR D N 1
ATOM 4004 C CA . THR D 1 73 ? 8.15703 26.96485 -66.40841 1.000 27.71957 73 THR D CA 1
ATOM 4005 C C . THR D 1 73 ? 7.05272 26.18945 -65.70650 1.000 33.52880 73 THR D C 1
ATOM 4006 O O . THR D 1 73 ? 7.23466 25.68295 -64.59056 1.000 27.73613 73 THR D O 1
ATOM 4010 N N . ASP D 1 74 ? 5.89820 26.10166 -66.37173 1.000 29.04535 74 ASP D N 1
ATOM 4011 C CA . ASP D 1 74 ? 4.82705 25.25620 -65.85784 1.000 31.32682 74 ASP D CA 1
ATOM 4012 C C . ASP D 1 74 ? 5.26750 23.80021 -65.79029 1.000 30.04390 74 ASP D C 1
ATOM 4013 O O . ASP D 1 74 ? 4.95752 23.09246 -64.82160 1.000 30.60577 74 ASP D O 1
ATOM 4018 N N . LEU D 1 75 ? 5.99354 23.33848 -66.81529 1.000 27.59737 75 LEU D N 1
ATOM 4019 C CA . LEU D 1 75 ? 6.40817 21.94548 -66.87092 1.000 26.01258 75 LEU D CA 1
ATOM 4020 C C . LEU D 1 75 ? 7.34619 21.60280 -65.72062 1.000 22.14982 75 LEU D C 1
ATOM 4021 O O . LEU D 1 75 ? 7.25011 20.51415 -65.14290 1.000 24.43178 75 LEU D O 1
ATOM 4026 N N . PHE D 1 76 ? 8.25928 22.51055 -65.36572 1.000 24.92037 76 PHE D N 1
ATOM 4027 C CA . PHE D 1 76 ? 9.13574 22.22079 -64.23339 1.000 27.55471 76 PHE D CA 1
ATOM 4028 C C . PHE D 1 76 ? 8.31893 22.06769 -62.96155 1.000 24.15868 76 PHE D C 1
ATOM 4029 O O . PHE D 1 76 ? 8.47156 21.09173 -62.21987 1.000 22.11379 76 PHE D O 1
ATOM 4037 N N . ARG D 1 77 ? 7.45002 23.03850 -62.69299 1.000 25.14882 77 ARG D N 1
ATOM 4038 C CA . ARG D 1 77 ? 6.64822 22.98822 -61.48069 1.000 24.06280 77 ARG D CA 1
ATOM 4039 C C . ARG D 1 77 ? 5.79181 21.72934 -61.44872 1.000 23.91754 77 ARG D C 1
ATOM 4040 O O . ARG D 1 77 ? 5.66572 21.09494 -60.39716 1.000 22.66604 77 ARG D O 1
ATOM 4048 N N . GLU D 1 78 ? 5.23630 21.31906 -62.60125 1.000 21.86549 78 GLU D N 1
ATOM 4049 C CA . GLU D 1 78 ? 4.46397 20.08210 -62.62737 1.000 23.32203 78 GLU D CA 1
ATOM 4050 C C . GLU D 1 78 ? 5.35900 18.86231 -62.39656 1.000 24.98163 78 GLU D C 1
ATOM 4051 O O . GLU D 1 78 ? 4.97336 17.92846 -61.68170 1.000 25.45508 78 GLU D O 1
ATOM 4057 N N . ASP D 1 79 ? 6.56420 18.85718 -62.97903 1.000 25.73007 79 ASP D N 1
ATOM 4058 C CA . ASP D 1 79 ? 7.50817 17.76250 -62.74987 1.000 25.57271 79 ASP D CA 1
ATOM 4059 C C . ASP D 1 79 ? 8.01614 17.71288 -61.30507 1.000 25.98435 79 ASP D C 1
ATOM 4060 O O . ASP D 1 79 ? 8.56834 16.68376 -60.89062 1.000 23.96270 79 ASP D O 1
ATOM 4065 N N . ALA D 1 80 ? 7.85113 18.79381 -60.53481 1.000 22.16515 80 ALA D N 1
ATOM 4066 C CA . ALA D 1 80 ? 8.36100 18.86810 -59.17204 1.000 23.80382 80 ALA D CA 1
ATOM 4067 C C . ALA D 1 80 ? 7.27398 18.72735 -58.11508 1.000 23.10256 80 ALA D C 1
ATOM 4068 O O . ALA D 1 80 ? 7.56134 18.85506 -56.91468 1.000 18.59234 80 ALA D O 1
ATOM 4070 N N . THR D 1 81 ? 6.03864 18.46649 -58.51537 1.000 19.96070 81 THR D N 1
ATOM 4071 C CA . THR D 1 81 ? 4.92356 18.47598 -57.58469 1.000 22.37323 81 THR D CA 1
ATOM 4072 C C . THR D 1 81 ? 4.42026 17.05780 -57.38366 1.000 22.37869 81 THR D C 1
ATOM 4073 O O . THR D 1 81 ? 4.19886 16.33542 -58.35733 1.000 24.74301 81 THR D O 1
ATOM 4077 N N . PHE D 1 82 ? 4.23596 16.66774 -56.12475 1.000 18.49583 82 PHE D N 1
ATOM 4078 C CA . PHE D 1 82 ? 3.74515 15.34397 -55.79317 1.000 19.49150 82 PHE D CA 1
ATOM 4079 C C . PHE D 1 82 ? 2.65359 15.44082 -54.73183 1.000 23.64054 82 PHE D C 1
ATOM 4080 O O . PHE D 1 82 ? 2.72258 16.27778 -53.82533 1.000 27.51702 82 PHE D O 1
ATOM 4088 N N . ARG D 1 83 ? 1.62534 14.61197 -54.86882 1.000 18.46790 83 ARG D N 1
ATOM 4089 C CA . ARG D 1 83 ? 0.57553 14.50503 -53.87282 1.000 19.43273 83 ARG D CA 1
ATOM 4090 C C . ARG D 1 83 ? 0.90105 13.36354 -52.91315 1.000 22.02032 83 ARG D C 1
ATOM 4091 O O . ARG D 1 83 ? 1.31680 12.28631 -53.33748 1.000 19.55509 83 ARG D O 1
ATOM 4099 N N . VAL D 1 84 ? 0.72068 13.60517 -51.62267 1.000 22.41848 84 VAL D N 1
ATOM 4100 C CA . VAL D 1 84 ? 1.00227 12.60032 -50.60153 1.000 21.58019 84 VAL D CA 1
ATOM 4101 C C . VAL D 1 84 ? -0.27236 11.80233 -50.34318 1.000 21.74294 84 VAL D C 1
ATOM 4102 O O . VAL D 1 84 ? -1.31294 12.36884 -49.99152 1.000 21.60576 84 VAL D O 1
ATOM 4106 N N . VAL D 1 85 ? -0.18600 10.48678 -50.51213 1.000 18.34609 85 VAL D N 1
ATOM 4107 C CA . VAL D 1 85 ? -1.33439 9.58549 -50.41935 1.000 18.23609 85 VAL D CA 1
ATOM 4108 C C . VAL D 1 85 ? -0.95068 8.45518 -49.46670 1.000 23.39140 85 VAL D C 1
ATOM 4109 O O . VAL D 1 85 ? 0.23641 8.27428 -49.14477 1.000 19.81530 85 VAL D O 1
ATOM 4113 N N . PRO D 1 86 ? -1.92121 7.67455 -48.98924 1.000 17.14463 86 PRO D N 1
ATOM 4114 C CA . PRO D 1 86 ? -1.56663 6.57056 -48.09591 1.000 20.95077 86 PRO D CA 1
ATOM 4115 C C . PRO D 1 86 ? -0.71204 5.52217 -48.81140 1.000 20.31573 86 PRO D C 1
ATOM 4116 O O . PRO D 1 86 ? -0.86731 5.26605 -50.00731 1.000 18.74793 86 PRO D O 1
ATOM 4120 N N . GLY D 1 87 ? 0.21741 4.93066 -48.06038 1.000 17.43537 87 GLY D N 1
ATOM 4121 C CA . GLY D 1 87 ? 1.21805 4.04599 -48.62587 1.000 19.28770 87 GLY D CA 1
ATOM 4122 C C . GLY D 1 87 ? 0.62511 2.84957 -49.34884 1.000 21.48729 87 GLY D C 1
ATOM 4123 O O . GLY D 1 87 ? -0.29358 2.19629 -48.83824 1.000 21.71987 87 GLY D O 1
ATOM 4124 N N . TRP D 1 88 ? 1.14414 2.57639 -50.55334 1.000 23.93320 88 TRP D N 1
ATOM 4125 C CA . TRP D 1 88 ? 0.61129 1.50519 -51.39595 1.000 17.22495 88 TRP D CA 1
ATOM 4126 C C . TRP D 1 88 ? 0.62974 0.16434 -50.67533 1.000 24.43114 88 TRP D C 1
ATOM 4127 O O . TRP D 1 88 ? -0.29913 -0.63887 -50.82646 1.000 26.15611 88 TRP D O 1
ATOM 4138 N N . ALA D 1 89 ? 1.68509 -0.10447 -49.90043 1.000 22.73878 89 ALA D N 1
ATOM 4139 C CA . ALA D 1 89 ? 1.83356 -1.37449 -49.20213 1.000 23.73480 89 ALA D CA 1
ATOM 4140 C C . ALA D 1 89 ? 1.46521 -1.27746 -47.73624 1.000 25.27933 89 ALA D C 1
ATOM 4141 O O . ALA D 1 89 ? 1.53778 -2.27990 -47.02520 1.000 26.52703 89 ALA D O 1
ATOM 4143 N N . ASP D 1 90 ? 1.07334 -0.09802 -47.26885 1.000 27.58841 90 ASP D N 1
ATOM 4144 C CA . ASP D 1 90 ? 0.81304 0.11886 -45.85072 1.000 25.17607 90 ASP D CA 1
ATOM 4145 C C . ASP D 1 90 ? 0.16845 1.48386 -45.70274 1.000 25.45536 90 ASP D C 1
ATOM 4146 O O . ASP D 1 90 ? 0.85009 2.51075 -45.82553 1.000 19.41356 90 ASP D O 1
ATOM 4151 N N . GLU D 1 91 ? -1.14751 1.48160 -45.43786 1.000 29.12114 91 GLU D N 1
ATOM 4152 C CA . GLU D 1 91 ? -1.94583 2.69871 -45.34160 1.000 23.33627 91 GLU D CA 1
ATOM 4153 C C . GLU D 1 91 ? -1.44484 3.65125 -44.26524 1.000 20.79961 91 GLU D C 1
ATOM 4154 O O . GLU D 1 91 ? -1.79376 4.83758 -44.28921 1.000 21.23455 91 GLU D O 1
ATOM 4160 N N . ASN D 1 92 ? -0.65948 3.17224 -43.31501 1.000 25.30735 92 ASN D N 1
ATOM 4161 C CA . ASN D 1 92 ? -0.13343 4.04240 -42.26838 1.000 24.36062 92 ASN D CA 1
ATOM 4162 C C . ASN D 1 92 ? 1.21287 4.65646 -42.63523 1.000 19.85283 92 ASN D C 1
ATOM 4163 O O . ASN D 1 92 ? 1.77373 5.42481 -41.84085 1.000 21.04890 92 ASN D O 1
ATOM 4168 N N . MET D 1 93 ? 1.73479 4.35506 -43.82634 1.000 21.04803 93 MET D N 1
ATOM 4169 C CA . MET D 1 93 ? 2.91990 4.97951 -44.39160 1.000 17.78211 93 MET D CA 1
ATOM 4170 C C . MET D 1 93 ? 2.48139 5.84217 -45.57291 1.000 25.27787 93 MET D C 1
ATOM 4171 O O . MET D 1 93 ? 1.28988 6.15344 -45.70768 1.000 20.27628 93 MET D O 1
ATOM 4176 N N . ILE D 1 94 ? 3.42861 6.21927 -46.44193 1.000 19.36009 94 ILE D N 1
ATOM 4177 C CA . ILE D 1 94 ? 3.12112 7.19240 -47.48588 1.000 17.89441 94 ILE D CA 1
ATOM 4178 C C . ILE D 1 94 ? 3.73342 6.78741 -48.82488 1.000 20.91398 94 ILE D C 1
ATOM 4179 O O . ILE D 1 94 ? 4.79005 6.14647 -48.89029 1.000 20.81548 94 ILE D O 1
ATOM 4184 N N . SER D 1 95 ? 3.03033 7.15920 -49.89575 1.000 19.88235 95 SER D N 1
ATOM 4185 C CA . SER D 1 95 ? 3.50911 7.12554 -51.26670 1.000 19.30451 95 SER D CA 1
ATOM 4186 C C . SER D 1 95 ? 3.29958 8.49399 -51.90061 1.000 19.53387 95 SER D C 1
ATOM 4187 O O . SER D 1 95 ? 2.59126 9.35420 -51.36722 1.000 19.29402 95 SER D O 1
ATOM 4190 N N . PHE D 1 96 ? 3.93627 8.69102 -53.05858 1.000 19.51431 96 PHE D N 1
ATOM 4191 C CA . PHE D 1 96 ? 4.03511 10.00637 -53.68677 1.000 20.00026 96 PHE D CA 1
ATOM 4192 C C . PHE D 1 96 ? 3.52207 9.90742 -55.12104 1.000 18.72032 96 PHE D C 1
ATOM 4193 O O . PHE D 1 96 ? 4.18482 9.32523 -55.98055 1.000 18.92931 96 PHE D O 1
ATOM 4201 N N . GLN D 1 97 ? 2.32676 10.45266 -55.35371 1.000 19.20022 97 GLN D N 1
ATOM 4202 C CA . GLN D 1 97 ? 1.72067 10.53113 -56.67414 1.000 22.08674 97 GLN D CA 1
ATOM 4203 C C . GLN D 1 97 ? 2.28045 11.71595 -57.44960 1.000 16.88777 97 GLN D C 1
ATOM 4204 O O . GLN D 1 97 ? 2.29127 12.84124 -56.94663 1.000 18.06305 97 GLN D O 1
ATOM 4210 N N . SER D 1 98 ? 2.74999 11.45950 -58.66466 1.000 17.62150 98 SER D N 1
ATOM 4211 C CA . SER D 1 98 ? 3.10658 12.54158 -59.58265 1.000 19.33481 98 SER D CA 1
ATOM 4212 C C . SER D 1 98 ? 1.91082 13.44684 -59.87204 1.000 18.23773 98 SER D C 1
ATOM 4213 O O . SER D 1 98 ? 0.79037 12.97814 -60.07696 1.000 21.02586 98 SER D O 1
ATOM 4216 N N . TYR D 1 99 ? 2.15547 14.75436 -59.89314 1.000 18.09901 99 TYR D N 1
ATOM 4217 C CA . TYR D 1 99 ? 1.08049 15.69545 -60.18399 1.000 18.57784 99 TYR D CA 1
ATOM 4218 C C . TYR D 1 99 ? 0.61186 15.59620 -61.63437 1.000 21.85225 99 TYR D C 1
ATOM 4219 O O . TYR D 1 99 ? -0.59317 15.54733 -61.89404 1.000 19.55394 99 TYR D O 1
ATOM 4228 N N . ASN D 1 100 ? 1.54273 15.57950 -62.59837 1.000 18.62736 100 ASN D N 1
ATOM 4229 C CA . ASN D 1 100 ? 1.17853 15.52843 -64.01258 1.000 20.47002 100 ASN D CA 1
ATOM 4230 C C . ASN D 1 100 ? 1.16600 14.11205 -64.58546 1.000 22.32689 100 ASN D C 1
ATOM 4231 O O . ASN D 1 100 ? 0.80949 13.93626 -65.75207 1.000 16.17890 100 ASN D O 1
ATOM 4236 N N . TYR D 1 101 ? 1.52150 13.09695 -63.79619 1.000 19.45341 101 TYR D N 1
ATOM 4237 C CA . TYR D 1 101 ? 1.42329 11.69671 -64.21131 1.000 22.03364 101 TYR D CA 1
ATOM 4238 C C . TYR D 1 101 ? 0.69741 10.91981 -63.11200 1.000 23.27101 101 TYR D C 1
ATOM 4239 O O . TYR D 1 101 ? 1.29167 10.11205 -62.38703 1.000 19.85659 101 TYR D O 1
ATOM 4248 N N . PRO D 1 102 ? -0.61999 11.11964 -62.99776 1.000 23.42659 102 PRO D N 1
ATOM 4249 C CA . PRO D 1 102 ? -1.35862 10.66806 -61.80252 1.000 22.98165 102 PRO D CA 1
ATOM 4250 C C . PRO D 1 102 ? -1.43651 9.15562 -61.62649 1.000 23.94729 102 PRO D C 1
ATOM 4251 O O . PRO D 1 102 ? -1.96336 8.69534 -60.60521 1.000 19.64733 102 PRO D O 1
ATOM 4255 N N . TYR D 1 103 ? -0.94643 8.36384 -62.57545 1.000 22.49695 103 TYR D N 1
ATOM 4256 C CA . TYR D 1 103 ? -0.85339 6.92568 -62.39782 1.000 21.10760 103 TYR D CA 1
ATOM 4257 C C . TYR D 1 103 ? 0.58023 6.46839 -62.15907 1.000 22.83146 103 TYR D C 1
ATOM 4258 O O . TYR D 1 103 ? 0.83833 5.25945 -62.10994 1.000 25.76901 103 TYR D O 1
ATOM 4267 N N . ARG D 1 104 ? 1.51949 7.39706 -61.99565 1.000 20.46700 104 ARG D N 1
ATOM 4268 C CA . ARG D 1 104 ? 2.89849 7.05105 -61.67283 1.000 23.65052 104 ARG D CA 1
ATOM 4269 C C . ARG D 1 104 ? 3.24756 7.60489 -60.30334 1.000 22.92589 104 ARG D C 1
ATOM 4270 O O . ARG D 1 104 ? 2.83560 8.71225 -59.94898 1.000 19.91699 104 ARG D O 1
ATOM 4278 N N . TYR D 1 105 ? 4.02770 6.82355 -59.56029 1.000 22.26662 105 TYR D N 1
ATOM 4279 C CA . TYR D 1 105 ? 4.41833 7.11061 -58.18964 1.000 23.90863 105 TYR D CA 1
ATOM 4280 C C . TYR D 1 105 ? 5.92831 6.98756 -58.05652 1.000 16.76909 105 TYR D C 1
ATOM 4281 O O . TYR D 1 105 ? 6.55829 6.20147 -58.76053 1.000 16.08770 105 TYR D O 1
ATOM 4290 N N . ILE D 1 106 ? 6.50090 7.74391 -57.11988 1.000 20.98539 106 ILE D N 1
ATOM 4291 C CA . ILE D 1 106 ? 7.91764 7.58325 -56.81133 1.000 16.91034 106 ILE D CA 1
ATOM 4292 C C . ILE D 1 106 ? 8.13842 6.18052 -56.27028 1.000 20.14011 106 ILE D C 1
ATOM 4293 O O . ILE D 1 106 ? 7.40552 5.71469 -55.39074 1.000 21.39830 106 ILE D O 1
ATOM 4298 N N . ARG D 1 107 ? 9.13413 5.48736 -56.81540 1.000 18.12341 107 ARG D N 1
ATOM 4299 C CA . ARG D 1 107 ? 9.49242 4.15940 -56.34623 1.000 16.78243 107 ARG D CA 1
ATOM 4300 C C . ARG D 1 107 ? 10.96934 3.92974 -56.62842 1.000 18.59683 107 ARG D C 1
ATOM 4301 O O . ARG D 1 107 ? 11.53265 4.51636 -57.55299 1.000 19.44578 107 ARG D O 1
ATOM 4309 N N . HIS D 1 108 ? 11.58894 3.04675 -55.85585 1.000 20.05681 108 HIS D N 1
ATOM 4310 C CA . HIS D 1 108 ? 12.97111 2.69799 -56.12914 1.000 17.65248 108 HIS D CA 1
ATOM 4311 C C . HIS D 1 108 ? 13.03120 1.37402 -56.89528 1.000 21.50353 108 HIS D C 1
ATOM 4312 O O . HIS D 1 108 ? 12.10024 0.56591 -56.86594 1.000 22.19600 108 HIS D O 1
ATOM 4319 N N . ARG D 1 109 ? 14.14302 1.17740 -57.60199 1.000 19.48306 109 ARG D N 1
ATOM 4320 C CA . ARG D 1 109 ? 14.35957 0.00693 -58.44976 1.000 24.64191 109 ARG D CA 1
ATOM 4321 C C . ARG D 1 109 ? 15.85352 -0.05979 -58.72468 1.000 23.73638 109 ARG D C 1
ATOM 4322 O O . ARG D 1 109 ? 16.40146 0.85643 -59.35174 1.000 22.59159 109 ARG D O 1
ATOM 4330 N N . ASP D 1 110 ? 16.51082 -1.11916 -58.23935 1.000 23.41097 110 ASP D N 1
ATOM 4331 C CA . ASP D 1 110 ? 17.97794 -1.17894 -58.16661 1.000 22.39653 110 ASP D CA 1
ATOM 4332 C C . ASP D 1 110 ? 18.52416 0.01570 -57.39570 1.000 26.22601 110 ASP D C 1
ATOM 4333 O O . ASP D 1 110 ? 19.58743 0.54954 -57.71836 1.000 27.79141 110 ASP D O 1
ATOM 4338 N N . PHE D 1 111 ? 17.77060 0.44402 -56.38580 1.000 21.52219 111 PHE D N 1
ATOM 4339 C CA . PHE D 1 111 ? 18.09729 1.52697 -55.47297 1.000 24.22083 111 PHE D CA 1
ATOM 4340 C C . PHE D 1 111 ? 18.09048 2.91115 -56.11679 1.000 22.96790 111 PHE D C 1
ATOM 4341 O O . PHE D 1 111 ? 18.40518 3.88408 -55.43005 1.000 25.79592 111 PHE D O 1
ATOM 4349 N N . GLU D 1 112 ? 17.67431 3.04611 -57.37845 1.000 24.49700 112 GLU D N 1
ATOM 4350 C CA . GLU D 1 112 ? 17.48260 4.34589 -58.02199 1.000 25.91907 112 GLU D CA 1
ATOM 4351 C C . GLU D 1 112 ? 15.99435 4.70205 -58.06084 1.000 24.53493 112 GLU D C 1
ATOM 4352 O O . GLU D 1 112 ? 15.13105 3.82739 -58.01320 1.000 23.17406 112 GLU D O 1
ATOM 4358 N N . LEU D 1 113 ? 15.69341 6.00404 -58.13925 1.000 22.26592 113 LEU D N 1
ATOM 4359 C CA . LEU D 1 113 ? 14.32451 6.48602 -57.96065 1.000 22.70126 113 LEU D CA 1
ATOM 4360 C C . LEU D 1 113 ? 13.69632 6.85540 -59.30247 1.000 19.25867 113 LEU D C 1
ATOM 4361 O O . LEU D 1 113 ? 14.28168 7.61807 -60.08299 1.000 16.58763 113 LEU D O 1
ATOM 4366 N N . TYR D 1 114 ? 12.49111 6.34318 -59.54005 1.000 17.69734 114 TYR D N 1
ATOM 4367 C CA . TYR D 1 114 ? 11.71341 6.59907 -60.75225 1.000 18.39826 114 TYR D CA 1
ATOM 4368 C C . TYR D 1 114 ? 10.28589 6.94774 -60.35959 1.000 16.54578 114 TYR D C 1
ATOM 4369 O O . TYR D 1 114 ? 9.90266 6.79959 -59.20264 1.000 18.51077 114 TYR D O 1
ATOM 4378 N N . ILE D 1 115 ? 9.48703 7.42447 -61.32185 1.000 17.08216 115 ILE D N 1
ATOM 4379 C CA . ILE D 1 115 ? 8.03024 7.46212 -61.16669 1.000 19.74028 115 ILE D CA 1
ATOM 4380 C C . ILE D 1 115 ? 7.43522 6.49072 -62.17788 1.000 20.71544 115 ILE D C 1
ATOM 4381 O O . ILE D 1 115 ? 7.67106 6.61527 -63.38669 1.000 21.53536 115 ILE D O 1
ATOM 4386 N N . GLU D 1 116 ? 6.68256 5.51234 -61.68106 1.000 17.63131 116 GLU D N 1
ATOM 4387 C CA . GLU D 1 116 ? 6.24764 4.39287 -62.50181 1.000 19.93911 116 GLU D CA 1
ATOM 4388 C C . GLU D 1 116 ? 4.87205 3.93377 -62.04759 1.000 24.61749 116 GLU D C 1
ATOM 4389 O O . GLU D 1 116 ? 4.42727 4.22821 -60.92768 1.000 24.05109 116 GLU D O 1
ATOM 4395 N N . ASN D 1 117 ? 4.20363 3.20029 -62.94004 1.000 23.46711 117 ASN D N 1
ATOM 4396 C CA . ASN D 1 117 ? 2.95012 2.55068 -62.59184 1.000 23.11856 117 ASN D CA 1
ATOM 4397 C C . ASN D 1 117 ? 3.19464 1.50635 -61.51336 1.000 22.56187 117 ASN D C 1
ATOM 4398 O O . ASN D 1 117 ? 4.23637 0.85026 -61.49272 1.000 25.98390 117 ASN D O 1
ATOM 4403 N N . ILE D 1 118 ? 2.23602 1.36526 -60.60354 1.000 18.56847 118 ILE D N 1
ATOM 4404 C CA . ILE D 1 118 ? 2.38208 0.49711 -59.44054 1.000 24.23585 118 ILE D CA 1
ATOM 4405 C C . ILE D 1 118 ? 1.38165 -0.64506 -59.59870 1.000 24.80789 118 ILE D C 1
ATOM 4406 O O . ILE D 1 118 ? 0.16381 -0.43349 -59.52352 1.000 27.90591 118 ILE D O 1
ATOM 4411 N N . LYS D 1 119 ? 1.88894 -1.85485 -59.82274 1.000 27.17614 119 LYS D N 1
ATOM 4412 C CA . LYS D 1 119 ? 1.04527 -2.99730 -60.16930 1.000 32.55702 119 LYS D CA 1
ATOM 4413 C C . LYS D 1 119 ? 1.25596 -4.22264 -59.28739 1.000 31.96699 119 LYS D C 1
ATOM 4414 O O . LYS D 1 119 ? 0.27505 -4.86515 -58.90589 1.000 32.25279 119 LYS D O 1
ATOM 4420 N N . THR D 1 120 ? 2.49706 -4.57732 -58.96900 1.000 27.87099 120 THR D N 1
ATOM 4421 C CA . THR D 1 120 ? 2.77894 -5.79094 -58.21379 1.000 28.30270 120 THR D CA 1
ATOM 4422 C C . THR D 1 120 ? 3.03361 -5.49303 -56.73544 1.000 31.61489 120 THR D C 1
ATOM 4423 O O . THR D 1 120 ? 3.32166 -4.35838 -56.34471 1.000 25.92907 120 THR D O 1
ATOM 4427 N N . ASP D 1 121 ? 2.93263 -6.54392 -55.90746 1.000 32.39720 121 ASP D N 1
ATOM 4428 C CA . ASP D 1 121 ? 3.22440 -6.38559 -54.48110 1.000 32.97262 121 ASP D CA 1
ATOM 4429 C C . ASP D 1 121 ? 4.58183 -5.73241 -54.26631 1.000 29.72714 121 ASP D C 1
ATOM 4430 O O . ASP D 1 121 ? 4.73523 -4.88304 -53.38350 1.000 31.21587 121 ASP D O 1
ATOM 4435 N N . LEU D 1 122 ? 5.57427 -6.10229 -55.07923 1.000 28.09765 122 LEU D N 1
ATOM 4436 C CA . LEU D 1 122 ? 6.88967 -5.47734 -54.97932 1.000 28.24891 122 LEU D CA 1
ATOM 4437 C C . LEU D 1 122 ? 6.85068 -3.99958 -55.36536 1.000 27.00353 122 LEU D C 1
ATOM 4438 O O . LEU D 1 122 ? 7.47707 -3.16991 -54.69346 1.000 27.83454 122 LEU D O 1
ATOM 4443 N N . ASP D 1 123 ? 6.15284 -3.65360 -56.45385 1.000 25.21443 123 ASP D N 1
ATOM 4444 C CA . ASP D 1 123 ? 5.99758 -2.24511 -56.82245 1.000 25.82349 123 ASP D CA 1
ATOM 4445 C C . ASP D 1 123 ? 5.44549 -1.43066 -55.65750 1.000 24.71335 123 ASP D C 1
ATOM 4446 O O . ASP D 1 123 ? 5.95434 -0.34687 -55.34324 1.000 23.91484 123 ASP D O 1
ATOM 4451 N N . ARG D 1 124 ? 4.36634 -1.92154 -55.03742 1.000 22.06084 124 ARG D N 1
ATOM 4452 C CA . ARG D 1 124 ? 3.74864 -1.20321 -53.92828 1.000 23.01127 124 ARG D CA 1
ATOM 4453 C C . ARG D 1 124 ? 4.73523 -1.00373 -52.78441 1.000 25.35308 124 ARG D C 1
ATOM 4454 O O . ARG D 1 124 ? 4.77227 0.07155 -52.16681 1.000 20.21096 124 ARG D O 1
ATOM 4462 N N . LYS D 1 125 ? 5.57208 -2.01436 -52.51506 1.000 23.55907 125 LYS D N 1
ATOM 4463 C CA . LYS D 1 125 ? 6.56029 -1.89809 -51.44148 1.000 24.55005 125 LYS D CA 1
ATOM 4464 C C . LYS D 1 125 ? 7.67100 -0.91928 -51.81237 1.000 24.65938 125 LYS D C 1
ATOM 4465 O O . LYS D 1 125 ? 8.14076 -0.14839 -50.96302 1.000 20.16145 125 LYS D O 1
ATOM 4471 N N . ASP D 1 126 ? 8.11159 -0.94924 -53.07377 1.000 23.92028 126 ASP D N 1
ATOM 4472 C CA . ASP D 1 126 ? 9.13249 -0.02383 -53.55160 1.000 22.29406 126 ASP D CA 1
ATOM 4473 C C . ASP D 1 126 ? 8.64363 1.41036 -53.54603 1.000 20.80893 126 ASP D C 1
ATOM 4474 O O . ASP D 1 126 ? 9.45931 2.32812 -53.65616 1.000 18.53306 126 ASP D O 1
ATOM 4479 N N . ALA D 1 127 ? 7.33020 1.61521 -53.46044 1.000 21.29690 127 ALA D N 1
ATOM 4480 C CA . ALA D 1 127 ? 6.74150 2.94088 -53.53114 1.000 23.61006 127 ALA D CA 1
ATOM 4481 C C . ALA D 1 127 ? 6.20743 3.41385 -52.18779 1.000 18.67298 127 ALA D C 1
ATOM 4482 O O . ALA D 1 127 ? 5.50854 4.42727 -52.13879 1.000 19.27717 127 ALA D O 1
ATOM 4484 N N . THR D 1 128 ? 6.52371 2.71336 -51.10490 1.000 20.67900 128 THR D N 1
ATOM 4485 C CA . THR D 1 128 ? 5.99546 3.00383 -49.77509 1.000 19.11007 128 THR D CA 1
ATOM 4486 C C . THR D 1 128 ? 7.13545 3.44959 -48.87195 1.000 19.41625 128 THR D C 1
ATOM 4487 O O . THR D 1 128 ? 8.15501 2.76227 -48.77517 1.000 22.65929 128 THR D O 1
ATOM 4491 N N . PHE D 1 129 ? 6.95782 4.58964 -48.20509 1.000 20.12676 129 PHE D N 1
ATOM 4492 C CA . PHE D 1 129 ? 8.02584 5.19861 -47.42643 1.000 21.14134 129 PHE D CA 1
ATOM 4493 C C . PHE D 1 129 ? 7.51402 5.67723 -46.06719 1.000 19.01404 129 PHE D C 1
ATOM 4494 O O . PHE D 1 129 ? 6.31388 5.85081 -45.84563 1.000 20.61438 129 PHE D O 1
ATOM 4502 N N . ILE D 1 130 ? 8.45807 5.93146 -45.16611 1.000 18.78255 130 ILE D N 1
ATOM 4503 C CA . ILE D 1 130 ? 8.17931 6.44840 -43.83036 1.000 15.94120 130 ILE D CA 1
ATOM 4504 C C . ILE D 1 130 ? 8.75166 7.85387 -43.76153 1.000 20.05116 130 ILE D C 1
ATOM 4505 O O . ILE D 1 130 ? 9.97045 8.03824 -43.88717 1.000 23.01747 130 ILE D O 1
ATOM 4510 N N . GLY D 1 131 ? 7.88030 8.84602 -43.59124 1.000 18.95836 131 GLY D N 1
ATOM 4511 C CA . GLY D 1 131 ? 8.31840 10.22140 -43.39865 1.000 20.04552 131 GLY D CA 1
ATOM 4512 C C . GLY D 1 131 ? 8.75145 10.50713 -41.96900 1.000 23.72997 131 GLY D C 1
ATOM 4513 O O . GLY D 1 131 ? 7.98173 10.27478 -41.02672 1.000 23.82851 131 GLY D O 1
ATOM 4514 N N . ILE D 1 132 ? 9.97627 11.00041 -41.79159 1.000 21.89716 132 ILE D N 1
ATOM 4515 C CA . ILE D 1 132 ? 10.56233 11.23852 -40.47666 1.000 26.30403 132 ILE D CA 1
ATOM 4516 C C . ILE D 1 132 ? 11.01026 12.69445 -40.40484 1.000 29.20398 132 ILE D C 1
ATOM 4517 O O . ILE D 1 132 ? 11.80743 13.14356 -41.23715 1.000 21.75851 132 ILE D O 1
ATOM 4522 N N . LYS D 1 133 ? 10.51378 13.42506 -39.40667 1.000 27.97527 133 LYS D N 1
ATOM 4523 C CA . LYS D 1 133 ? 10.87979 14.83711 -39.24785 1.000 29.07991 133 LYS D CA 1
ATOM 4524 C C . LYS D 1 133 ? 12.22077 14.99563 -38.54884 1.000 27.39382 133 LYS D C 1
ATOM 4525 O O . LYS D 1 133 ? 12.57160 14.16299 -37.71039 1.000 28.14649 133 LYS D O 1
ATOM 4531 N N . MET E 1 1 ? 0.24048 41.44768 -0.71894 1.000 24.12182 1 MET E N 1
ATOM 4532 C CA . MET E 1 1 ? 1.57654 41.47847 -1.32596 1.000 23.60185 1 MET E CA 1
ATOM 4533 C C . MET E 1 1 ? 2.57423 40.44556 -0.76665 1.000 25.35318 1 MET E C 1
ATOM 4534 O O . MET E 1 1 ? 2.53749 40.10701 0.41030 1.000 24.16341 1 MET E O 1
ATOM 4539 N N . LYS E 1 2 ? 3.46500 39.95426 -1.63069 1.000 25.30492 2 LYS E N 1
ATOM 4540 C CA . LYS E 1 2 ? 4.61496 39.14764 -1.24040 1.000 23.32556 2 LYS E CA 1
ATOM 4541 C C . LYS E 1 2 ? 5.84882 39.77146 -1.86310 1.000 22.70094 2 LYS E C 1
ATOM 4542 O O . LYS E 1 2 ? 5.76794 40.67918 -2.70085 1.000 23.74569 2 LYS E O 1
ATOM 4548 N N . PHE E 1 3 ? 7.00029 39.25777 -1.46794 1.000 15.39830 3 PHE E N 1
ATOM 4549 C CA . PHE E 1 3 ? 8.25909 39.86956 -1.85518 1.000 17.80275 3 PHE E CA 1
ATOM 4550 C C . PHE E 1 3 ? 9.26908 38.77348 -2.14266 1.000 19.59022 3 PHE E C 1
ATOM 4551 O O . PHE E 1 3 ? 9.69286 38.03580 -1.24321 1.000 19.26600 3 PHE E O 1
ATOM 4559 N N . GLU E 1 4 ? 9.65981 38.69303 -3.40443 1.000 22.61674 4 GLU E N 1
ATOM 4560 C CA . GLU E 1 4 ? 10.55294 37.66844 -3.91003 1.000 20.02561 4 GLU E CA 1
ATOM 4561 C C . GLU E 1 4 ? 11.96458 38.23416 -3.94224 1.000 19.41220 4 GLU E C 1
ATOM 4562 O O . GLU E 1 4 ? 12.17292 39.36733 -4.38630 1.000 20.12908 4 GLU E O 1
ATOM 4568 N N . SER E 1 5 ? 12.92308 37.46187 -3.44764 1.000 16.04050 5 SER E N 1
ATOM 4569 C CA . SER E 1 5 ? 14.30911 37.88823 -3.50058 1.000 21.37145 5 SER E CA 1
ATOM 4570 C C . SER E 1 5 ? 14.77041 37.90358 -4.95079 1.000 20.93115 5 SER E C 1
ATOM 4571 O O . SER E 1 5 ? 14.36446 37.05759 -5.75489 1.000 20.97267 5 SER E O 1
ATOM 4574 N N . SER E 1 6 ? 15.60871 38.88222 -5.29427 1.000 20.75683 6 SER E N 1
ATOM 4575 C CA . SER E 1 6 ? 15.99022 39.05127 -6.69506 1.000 20.37387 6 SER E CA 1
ATOM 4576 C C . SER E 1 6 ? 17.14476 38.14799 -7.09559 1.000 22.21255 6 SER E C 1
ATOM 4577 O O . SER E 1 6 ? 17.27593 37.81507 -8.27861 1.000 21.59912 6 SER E O 1
ATOM 4580 N N . ASN E 1 7 ? 17.99743 37.74826 -6.14674 1.000 20.22017 7 ASN E N 1
ATOM 4581 C CA . ASN E 1 7 ? 19.09592 36.85159 -6.47634 1.000 21.82400 7 ASN E CA 1
ATOM 4582 C C . ASN E 1 7 ? 18.83994 35.40922 -6.04713 1.000 23.17101 7 ASN E C 1
ATOM 4583 O O . ASN E 1 7 ? 19.61339 34.51908 -6.41353 1.000 21.07551 7 ASN E O 1
ATOM 4588 N N . TYR E 1 8 ? 17.78626 35.16068 -5.28567 1.000 21.32974 8 TYR E N 1
ATOM 4589 C CA . TYR E 1 8 ? 17.29765 33.81602 -5.00799 1.000 20.43724 8 TYR E CA 1
ATOM 4590 C C . TYR E 1 8 ? 15.85355 33.75850 -5.47273 1.000 19.20568 8 TYR E C 1
ATOM 4591 O O . TYR E 1 8 ? 14.92263 33.71416 -4.66608 1.000 21.15680 8 TYR E O 1
ATOM 4600 N N . ARG E 1 9 ? 15.66847 33.81265 -6.78503 1.000 20.76575 9 ARG E N 1
ATOM 4601 C CA . ARG E 1 9 ? 14.32341 33.79873 -7.33133 1.000 20.62082 9 ARG E CA 1
ATOM 4602 C C . ARG E 1 9 ? 13.58270 32.56449 -6.83414 1.000 21.59754 9 ARG E C 1
ATOM 4603 O O . ARG E 1 9 ? 14.17638 31.51344 -6.57899 1.000 21.37304 9 ARG E O 1
ATOM 4611 N N . GLY E 1 10 ? 12.27673 32.72114 -6.64766 1.000 20.58498 10 GLY E N 1
ATOM 4612 C CA . GLY E 1 10 ? 11.47883 31.69189 -6.03667 1.000 21.67637 10 GLY E CA 1
ATOM 4613 C C . GLY E 1 10 ? 11.54918 31.63043 -4.52529 1.000 21.69834 10 GLY E C 1
ATOM 4614 O O . GLY E 1 10 ? 10.84667 30.80904 -3.94040 1.000 20.18355 10 GLY E O 1
ATOM 4615 N N . TYR E 1 11 ? 12.36544 32.46613 -3.88194 1.000 20.79944 11 TYR E N 1
ATOM 4616 C CA . TYR E 1 11 ? 12.41034 32.59057 -2.42448 1.000 18.98585 11 TYR E CA 1
ATOM 4617 C C . TYR E 1 11 ? 11.65446 33.84480 -2.00195 1.000 19.22583 11 TYR E C 1
ATOM 4618 O O . TYR E 1 11 ? 11.83908 34.91231 -2.59789 1.000 16.71242 11 TYR E O 1
ATOM 4627 N N . TYR E 1 12 ? 10.79781 33.71796 -0.98675 1.000 17.20276 12 TYR E N 1
ATOM 4628 C CA . TYR E 1 12 ? 9.96453 34.82366 -0.54474 1.000 15.48624 12 TYR E CA 1
ATOM 4629 C C . TYR E 1 12 ? 10.27530 35.18491 0.89984 1.000 18.61098 12 TYR E C 1
ATOM 4630 O O . TYR E 1 12 ? 10.59714 34.32175 1.72193 1.000 19.00562 12 TYR E O 1
ATOM 4639 N N . ILE E 1 13 ? 10.18755 36.48329 1.19465 1.000 18.58393 13 ILE E N 1
ATOM 4640 C CA . ILE E 1 13 ? 10.13908 36.93489 2.57480 1.000 16.19594 13 ILE E CA 1
ATOM 4641 C C . ILE E 1 13 ? 8.97482 36.25919 3.28110 1.000 20.77846 13 ILE E C 1
ATOM 4642 O O . ILE E 1 13 ? 7.82562 36.31719 2.81679 1.000 17.39782 13 ILE E O 1
ATOM 4647 N N . ARG E 1 14 ? 9.26605 35.60198 4.40526 1.000 18.37580 14 ARG E N 1
ATOM 4648 C CA . ARG E 1 14 ? 8.22820 34.94284 5.19747 1.000 20.71860 14 ARG E CA 1
ATOM 4649 C C . ARG E 1 14 ? 8.59197 34.98858 6.67287 1.000 22.38988 14 ARG E C 1
ATOM 4650 O O . ARG E 1 14 ? 9.75236 35.17767 7.04849 1.000 23.61173 14 ARG E O 1
ATOM 4658 N N . VAL E 1 15 ? 7.58401 34.74999 7.50037 1.000 22.69770 15 VAL E N 1
ATOM 4659 C CA . VAL E 1 15 ? 7.74991 34.67415 8.94360 1.000 22.24511 15 VAL E CA 1
ATOM 4660 C C . VAL E 1 15 ? 7.72161 33.21000 9.35652 1.000 22.82086 15 VAL E C 1
ATOM 4661 O O . VAL E 1 15 ? 6.83285 32.45505 8.94047 1.000 17.22949 15 VAL E O 1
ATOM 4665 N N . LYS E 1 16 ? 8.68831 32.81247 10.18138 1.000 23.03060 16 LYS E N 1
ATOM 4666 C CA . LYS E 1 16 ? 8.71417 31.49263 10.79733 1.000 24.54762 16 LYS E CA 1
ATOM 4667 C C . LYS E 1 16 ? 9.18197 31.64236 12.23985 1.000 23.57192 16 LYS E C 1
ATOM 4668 O O . LYS E 1 16 ? 10.24667 32.22002 12.48479 1.000 21.36460 16 LYS E O 1
ATOM 4674 N N . SER E 1 17 ? 8.39273 31.11522 13.18165 1.000 23.76910 17 SER E N 1
ATOM 4675 C CA . SER E 1 17 ? 8.62901 31.30740 14.62236 1.000 23.45326 17 SER E CA 1
ATOM 4676 C C . SER E 1 17 ? 8.86298 32.77348 14.95545 1.000 22.11633 17 SER E C 1
ATOM 4677 O O . SER E 1 17 ? 9.79184 33.12252 15.69044 1.000 23.01157 17 SER E O 1
ATOM 4680 N N . PHE E 1 18 ? 8.03533 33.64035 14.36688 1.000 20.03316 18 PHE E N 1
ATOM 4681 C CA . PHE E 1 18 ? 8.06669 35.08858 14.59153 1.000 21.70343 18 PHE E CA 1
ATOM 4682 C C . PHE E 1 18 ? 9.38254 35.73344 14.18431 1.000 22.24314 18 PHE E C 1
ATOM 4683 O O . PHE E 1 18 ? 9.67162 36.85884 14.59121 1.000 23.67507 18 PHE E O 1
ATOM 4691 N N . SER E 1 19 ? 10.18462 35.06466 13.36867 1.000 22.37441 19 SER E N 1
ATOM 4692 C CA . SER E 1 19 ? 11.38420 35.66588 12.80329 1.000 25.40900 19 SER E CA 1
ATOM 4693 C C . SER E 1 19 ? 11.29752 35.70381 11.28315 1.000 22.23113 19 SER E C 1
ATOM 4694 O O . SER E 1 19 ? 10.70732 34.81768 10.65631 1.000 19.83506 19 SER E O 1
ATOM 4697 N N . GLY E 1 20 ? 11.90182 36.73280 10.69518 1.000 22.14246 20 GLY E N 1
ATOM 4698 C CA . GLY E 1 20 ? 11.85120 36.91566 9.25485 1.000 21.06186 20 GLY E CA 1
ATOM 4699 C C . GLY E 1 20 ? 12.98089 36.17701 8.55612 1.000 23.17275 20 GLY E C 1
ATOM 4700 O O . GLY E 1 20 ? 14.10700 36.13499 9.04610 1.000 20.35919 20 GLY E O 1
ATOM 4701 N N . ARG E 1 21 ? 12.65547 35.58378 7.40318 1.000 17.67026 21 ARG E N 1
ATOM 4702 C CA . ARG E 1 21 ? 13.64244 34.88774 6.57921 1.000 20.91384 21 ARG E CA 1
ATOM 4703 C C . ARG E 1 21 ? 13.12044 34.79472 5.14403 1.000 18.93739 21 ARG E C 1
ATOM 4704 O O . ARG E 1 21 ? 12.01237 35.23884 4.83724 1.000 17.93598 21 ARG E O 1
ATOM 4712 N N . ILE E 1 22 ? 13.93525 34.23241 4.25353 1.000 18.89576 22 ILE E N 1
ATOM 4713 C CA . ILE E 1 22 ? 13.50342 33.94214 2.88655 1.000 19.16635 22 ILE E CA 1
ATOM 4714 C C . ILE E 1 22 ? 13.56478 32.43357 2.66920 1.000 20.49953 22 ILE E C 1
ATOM 4715 O O . ILE E 1 22 ? 14.56869 31.79205 3.00368 1.000 19.22806 22 ILE E O 1
ATOM 4720 N N . ASP E 1 23 ? 12.47673 31.87510 2.13377 1.000 19.13895 23 ASP E N 1
ATOM 4721 C CA . ASP E 1 23 ? 12.28850 30.46453 1.82579 1.000 17.54475 23 ASP E CA 1
ATOM 4722 C C . ASP E 1 23 ? 11.59866 30.31468 0.48005 1.000 21.61694 23 ASP E C 1
ATOM 4723 O O . ASP E 1 23 ? 10.73864 31.13369 0.12755 1.000 20.91907 23 ASP E O 1
ATOM 4728 N N . PRO E 1 24 ? 11.89988 29.24454 -0.25489 1.000 18.96878 24 PRO E N 1
ATOM 4729 C CA . PRO E 1 24 ? 11.04162 28.82108 -1.35923 1.000 21.17813 24 PRO E CA 1
ATOM 4730 C C . PRO E 1 24 ? 9.92657 27.91322 -0.85415 1.000 20.52184 24 PRO E C 1
ATOM 4731 O O . PRO E 1 24 ? 9.99611 27.34258 0.23843 1.000 19.88633 24 PRO E O 1
ATOM 4735 N N . TYR E 1 25 ? 8.89694 27.77511 -1.68548 1.000 17.21026 25 TYR E N 1
ATOM 4736 C CA . TYR E 1 25 ? 7.76889 26.89983 -1.39355 1.000 18.58931 25 TYR E CA 1
ATOM 4737 C C . TYR E 1 25 ? 7.22100 27.16672 0.00818 1.000 20.40615 25 TYR E C 1
ATOM 4738 O O . TYR E 1 25 ? 7.11523 26.26323 0.84049 1.000 21.13653 25 TYR E O 1
ATOM 4747 N N . VAL E 1 26 ? 6.89488 28.43459 0.27131 1.000 21.21176 26 VAL E N 1
ATOM 4748 C CA . VAL E 1 26 ? 6.43532 28.82656 1.59745 1.000 21.63060 26 VAL E CA 1
ATOM 4749 C C . VAL E 1 26 ? 5.13562 28.11163 1.91946 1.000 22.19304 26 VAL E C 1
ATOM 4750 O O . VAL E 1 26 ? 4.16547 28.16054 1.15344 1.000 20.75768 26 VAL E O 1
ATOM 4754 N N . ASN E 1 27 ? 5.11478 27.44725 3.05840 1.000 21.97268 27 ASN E N 1
ATOM 4755 C CA . ASN E 1 27 ? 3.97579 26.65673 3.47899 1.000 25.14777 27 ASN E CA 1
ATOM 4756 C C . ASN E 1 27 ? 3.88142 26.73629 5.00050 1.000 25.10588 27 ASN E C 1
ATOM 4757 O O . ASN E 1 27 ? 4.84187 26.39098 5.69151 1.000 29.85091 27 ASN E O 1
ATOM 4762 N N . PRO E 1 28 ? 2.77160 27.24323 5.56723 1.000 25.81983 28 PRO E N 1
ATOM 4763 C CA . PRO E 1 28 ? 1.57954 27.78156 4.89589 1.000 22.88364 28 PRO E CA 1
ATOM 4764 C C . PRO E 1 28 ? 1.88638 29.04588 4.10353 1.000 24.83162 28 PRO E C 1
ATOM 4765 O O . PRO E 1 28 ? 2.55116 29.95281 4.62930 1.000 21.44655 28 PRO E O 1
ATOM 4769 N N . VAL E 1 29 ? 1.38562 29.09451 2.86294 1.000 23.97877 29 VAL E N 1
ATOM 4770 C CA . VAL E 1 29 ? 1.71178 30.17518 1.93878 1.000 23.95135 29 VAL E CA 1
ATOM 4771 C C . VAL E 1 29 ? 1.39708 31.54630 2.53883 1.000 23.52963 29 VAL E C 1
ATOM 4772 O O . VAL E 1 29 ? 2.07846 32.52940 2.23930 1.000 25.34371 29 VAL E O 1
ATOM 4776 N N . GLU E 1 30 ? 0.40668 31.63391 3.42674 1.000 26.47330 30 GLU E N 1
ATOM 4777 C CA . GLU E 1 30 ? 0.06205 32.93330 4.00465 1.000 27.24941 30 GLU E CA 1
ATOM 4778 C C . GLU E 1 30 ? 1.19932 33.51789 4.83569 1.000 26.74189 30 GLU E C 1
ATOM 4779 O O . GLU E 1 30 ? 1.24397 34.74271 5.03186 1.000 25.45374 30 GLU E O 1
ATOM 4785 N N . ASP E 1 31 ? 2.14157 32.68445 5.29611 1.000 19.09088 31 ASP E N 1
ATOM 4786 C CA . ASP E 1 31 ? 3.32114 33.19941 5.99053 1.000 21.40235 31 ASP E CA 1
ATOM 4787 C C . ASP E 1 31 ? 4.11169 34.18590 5.13830 1.000 26.46979 31 ASP E C 1
ATOM 4788 O O . ASP E 1 31 ? 4.93072 34.93785 5.68333 1.000 21.77875 31 ASP E O 1
ATOM 4793 N N . SER E 1 32 ? 3.90467 34.18384 3.81557 1.000 20.86467 32 SER E N 1
ATOM 4794 C CA . SER E 1 32 ? 4.62668 35.06032 2.90002 1.000 24.78863 32 SER E CA 1
ATOM 4795 C C . SER E 1 32 ? 3.79845 36.24334 2.42150 1.000 22.98227 32 SER E C 1
ATOM 4796 O O . SER E 1 32 ? 4.24205 36.96268 1.52932 1.000 22.70339 32 SER E O 1
ATOM 4799 N N . MET E 1 33 ? 2.60511 36.44361 2.96563 1.000 23.13616 33 MET E N 1
ATOM 4800 C CA . MET E 1 33 ? 1.66871 37.44665 2.48245 1.000 22.13862 33 MET E CA 1
ATOM 4801 C C . MET E 1 33 ? 1.54912 38.56552 3.50772 1.000 25.69256 33 MET E C 1
ATOM 4802 O O . MET E 1 33 ? 1.40636 38.30023 4.70754 1.000 25.58526 33 MET E O 1
ATOM 4807 N N . PHE E 1 34 ? 1.62404 39.80999 3.04174 1.000 22.95794 34 PHE E N 1
ATOM 4808 C CA . PHE E 1 34 ? 1.64166 40.95781 3.93947 1.000 26.34127 34 PHE E CA 1
ATOM 4809 C C . PHE E 1 34 ? 0.61876 41.98569 3.48982 1.000 29.14159 34 PHE E C 1
ATOM 4810 O O . PHE E 1 34 ? 0.41706 42.19588 2.29035 1.000 27.85600 34 PHE E O 1
ATOM 4818 N N . LYS E 1 35 ? -0.04869 42.59952 4.46191 1.000 28.20153 35 LYS E N 1
ATOM 4819 C CA . LYS E 1 35 ? -0.86910 43.77146 4.20407 1.000 28.00297 35 LYS E CA 1
ATOM 4820 C C . LYS E 1 35 ? 0.03019 44.99218 4.35320 1.000 30.13691 35 LYS E C 1
ATOM 4821 O O . LYS E 1 35 ? 0.63079 45.20219 5.41678 1.000 30.59777 35 LYS E O 1
ATOM 4827 N N . ILE E 1 36 ? 0.16254 45.76363 3.27831 1.000 22.61101 36 ILE E N 1
ATOM 4828 C CA . ILE E 1 36 ? 0.99906 46.95482 3.28642 1.000 28.17746 36 ILE E CA 1
ATOM 4829 C C . ILE E 1 36 ? 0.11832 48.12076 3.72709 1.000 30.59569 36 ILE E C 1
ATOM 4830 O O . ILE E 1 36 ? -0.89155 48.42887 3.08549 1.000 28.30625 36 ILE E O 1
ATOM 4835 N N . VAL E 1 37 ? 0.46539 48.71718 4.86205 1.000 30.56686 37 VAL E N 1
ATOM 4836 C CA . VAL E 1 37 ? -0.30469 49.80542 5.45654 1.000 31.34701 37 VAL E CA 1
ATOM 4837 C C . VAL E 1 37 ? 0.55113 51.06770 5.42511 1.000 32.79799 37 VAL E C 1
ATOM 4838 O O . VAL E 1 37 ? 1.79043 50.97872 5.30191 1.000 27.81859 37 VAL E O 1
ATOM 4842 N N . PRO E 1 38 ? -0.05763 52.25309 5.50321 1.000 31.57815 38 PRO E N 1
ATOM 4843 C CA . PRO E 1 38 ? 0.73372 53.47280 5.69336 1.000 30.85620 38 PRO E CA 1
ATOM 4844 C C . PRO E 1 38 ? 1.68573 53.29948 6.86214 1.000 29.73740 38 PRO E C 1
ATOM 4845 O O . PRO E 1 38 ? 1.34048 52.68809 7.87382 1.000 28.76301 38 PRO E O 1
ATOM 4849 N N . GLY E 1 39 ? 2.90296 53.80940 6.69497 1.000 29.19220 39 GLY E N 1
ATOM 4850 C CA . GLY E 1 39 ? 3.93397 53.66985 7.70330 1.000 29.13863 39 GLY E CA 1
ATOM 4851 C C . GLY E 1 39 ? 3.47654 54.03590 9.10001 1.000 30.19227 39 GLY E C 1
ATOM 4852 O O . GLY E 1 39 ? 2.83904 55.07381 9.30773 1.000 29.30261 39 GLY E O 1
ATOM 4853 N N . LEU E 1 40 ? 3.79344 53.17431 10.06742 1.000 28.70077 40 LEU E N 1
ATOM 4854 C CA . LEU E 1 40 ? 3.33643 53.39839 11.43272 1.000 30.83284 40 LEU E CA 1
ATOM 4855 C C . LEU E 1 40 ? 3.90644 54.69186 12.01152 1.000 36.34228 40 LEU E C 1
ATOM 4856 O O . LEU E 1 40 ? 3.22914 55.37092 12.79317 1.000 31.00071 40 LEU E O 1
ATOM 4861 N N . ALA E 1 41 ? 5.14033 55.05093 11.63537 1.000 32.83651 41 ALA E N 1
ATOM 4862 C CA . ALA E 1 41 ? 5.77238 56.28671 12.08244 1.000 32.60956 41 ALA E CA 1
ATOM 4863 C C . ALA E 1 41 ? 5.74645 57.39631 11.03505 1.000 35.42196 41 ALA E C 1
ATOM 4864 O O . ALA E 1 41 ? 6.15138 58.52234 11.33777 1.000 40.28371 41 ALA E O 1
ATOM 4866 N N . ASP E 1 42 ? 5.31122 57.10896 9.81997 1.000 32.77065 42 ASP E N 1
ATOM 4867 C CA . ASP E 1 42 ? 5.23324 58.11530 8.77082 1.000 36.94409 42 ASP E CA 1
ATOM 4868 C C . ASP E 1 42 ? 4.41612 57.53547 7.62013 1.000 38.51961 42 ASP E C 1
ATOM 4869 O O . ASP E 1 42 ? 4.86610 56.59407 6.95122 1.000 35.49661 42 ASP E O 1
ATOM 4874 N N . PRO E 1 43 ? 3.20727 58.05087 7.37249 1.000 37.22341 43 PRO E N 1
ATOM 4875 C CA . PRO E 1 43 ? 2.38794 57.50034 6.27815 1.000 38.96467 43 PRO E CA 1
ATOM 4876 C C . PRO E 1 43 ? 3.04294 57.60598 4.91363 1.000 34.14350 43 PRO E C 1
ATOM 4877 O O . PRO E 1 43 ? 2.64061 56.87818 4.00026 1.000 39.72990 43 PRO E O 1
ATOM 4881 N N . SER E 1 44 ? 4.04572 58.46763 4.74142 1.000 34.27091 44 SER E N 1
ATOM 4882 C CA . SER E 1 44 ? 4.77636 58.49122 3.47486 1.000 38.12075 44 SER E CA 1
ATOM 4883 C C . SER E 1 44 ? 5.59675 57.21973 3.25536 1.000 34.28876 44 SER E C 1
ATOM 4884 O O . SER E 1 44 ? 5.98891 56.93618 2.11945 1.000 37.21754 44 SER E O 1
ATOM 4887 N N . CYS E 1 45 ? 5.85604 56.45084 4.30960 1.000 36.91810 45 CYS E N 1
ATOM 4888 C CA . CYS E 1 45 ? 6.57170 55.19005 4.23611 1.000 29.02371 45 CYS E CA 1
ATOM 4889 C C . CYS E 1 45 ? 5.56407 54.04864 4.33390 1.000 31.32848 45 CYS E C 1
ATOM 4890 O O . CYS E 1 45 ? 4.35245 54.25456 4.19106 1.000 30.65425 45 CYS E O 1
ATOM 4893 N N . ILE E 1 46 ? 6.04877 52.82607 4.57486 1.000 27.03128 46 ILE E N 1
ATOM 4894 C CA . ILE E 1 46 ? 5.16719 51.67312 4.68393 1.000 25.21840 46 ILE E CA 1
ATOM 4895 C C . ILE E 1 46 ? 5.49458 50.89054 5.94960 1.000 26.14706 46 ILE E C 1
ATOM 4896 O O . ILE E 1 46 ? 6.51942 51.09689 6.60367 1.000 24.54392 46 ILE E O 1
ATOM 4901 N N . SER E 1 47 ? 4.57656 49.99640 6.29338 1.000 23.85395 47 SER E N 1
ATOM 4902 C CA . SER E 1 47 ? 4.81783 48.96079 7.27899 1.000 26.55811 47 SER E CA 1
ATOM 4903 C C . SER E 1 47 ? 4.24606 47.65952 6.72382 1.000 23.69987 47 SER E C 1
ATOM 4904 O O . SER E 1 47 ? 3.39744 47.66808 5.82957 1.000 24.78022 47 SER E O 1
ATOM 4907 N N . PHE E 1 48 ? 4.74786 46.53556 7.24102 1.000 21.25403 48 PHE E N 1
ATOM 4908 C CA . PHE E 1 48 ? 4.33730 45.19844 6.81832 1.000 23.69144 48 PHE E CA 1
ATOM 4909 C C . PHE E 1 48 ? 3.50909 44.57344 7.93324 1.000 25.57403 48 PHE E C 1
ATOM 4910 O O . PHE E 1 48 ? 4.05757 44.16752 8.96645 1.000 23.86539 48 PHE E O 1
ATOM 4918 N N . GLU E 1 49 ? 2.20360 44.46806 7.72736 1.000 22.71223 49 GLU E N 1
ATOM 4919 C CA . GLU E 1 49 ? 1.33979 43.81612 8.69873 1.000 26.05645 49 GLU E CA 1
ATOM 4920 C C . GLU E 1 49 ? 1.10180 42.36805 8.28215 1.000 27.66602 49 GLU E C 1
ATOM 4921 O O . GLU E 1 49 ? 0.81124 42.09324 7.11326 1.000 23.78479 49 GLU E O 1
ATOM 4927 N N . SER E 1 50 ? 1.25466 41.45336 9.24010 1.000 27.08165 50 SER E N 1
ATOM 4928 C CA . SER E 1 50 ? 0.97880 40.03536 9.02731 1.000 26.45171 50 SER E CA 1
ATOM 4929 C C . SER E 1 50 ? -0.42727 39.77786 8.51107 1.000 31.45800 50 SER E C 1
ATOM 4930 O O . SER E 1 50 ? -1.40006 40.39947 8.95235 1.000 29.74347 50 SER E O 1
ATOM 4933 N N . LYS E 1 51 ? -0.52650 38.80569 7.59921 1.000 29.83246 51 LYS E N 1
ATOM 4934 C CA . LYS E 1 51 ? -1.81527 38.32011 7.12220 1.000 29.26688 51 LYS E CA 1
ATOM 4935 C C . LYS E 1 51 ? -2.42079 37.31664 8.09254 1.000 30.93466 51 LYS E C 1
ATOM 4936 O O . LYS E 1 51 ? -3.60068 37.41591 8.44191 1.000 31.17398 51 LYS E O 1
ATOM 4942 N N . THR E 1 52 ? -1.62315 36.34457 8.54400 1.000 29.37083 52 THR E N 1
ATOM 4943 C CA . THR E 1 52 ? -2.15104 35.32787 9.44651 1.000 31.28755 52 THR E CA 1
ATOM 4944 C C . THR E 1 52 ? -2.39827 35.88210 10.85226 1.000 29.81744 52 THR E C 1
ATOM 4945 O O . THR E 1 52 ? -3.31247 35.41852 11.54185 1.000 28.87991 52 THR E O 1
ATOM 4949 N N . TYR E 1 53 ? -1.62542 36.88913 11.28309 1.000 32.58247 53 TYR E N 1
ATOM 4950 C CA . TYR E 1 53 ? -1.75518 37.49945 12.61021 1.000 30.93266 53 TYR E CA 1
ATOM 4951 C C . TYR E 1 53 ? -1.97912 39.00298 12.46150 1.000 31.83642 53 TYR E C 1
ATOM 4952 O O . TYR E 1 53 ? -1.02826 39.79483 12.57427 1.000 28.05608 53 TYR E O 1
ATOM 4961 N N . PRO E 1 54 ? -3.22034 39.43719 12.23470 1.000 34.86143 54 PRO E N 1
ATOM 4962 C CA . PRO E 1 54 ? -3.49377 40.88271 12.19073 1.000 31.19279 54 PRO E CA 1
ATOM 4963 C C . PRO E 1 54 ? -3.03383 41.55710 13.47644 1.000 29.47565 54 PRO E C 1
ATOM 4964 O O . PRO E 1 54 ? -3.12394 40.98409 14.56481 1.000 31.34543 54 PRO E O 1
ATOM 4968 N N . GLY E 1 55 ? -2.50735 42.77206 13.33638 1.000 26.29144 55 GLY E N 1
ATOM 4969 C CA . GLY E 1 55 ? -1.98287 43.50683 14.46831 1.000 28.47904 55 GLY E CA 1
ATOM 4970 C C . GLY E 1 55 ? -0.56874 43.15510 14.86558 1.000 31.15629 55 GLY E C 1
ATOM 4971 O O . GLY E 1 55 ? -0.10919 43.61951 15.91811 1.000 29.58678 55 GLY E O 1
ATOM 4972 N N . TYR E 1 56 ? 0.12229 42.32445 14.07473 1.000 31.03947 56 TYR E N 1
ATOM 4973 C CA . TYR E 1 56 ? 1.55182 42.07040 14.19422 1.000 22.49800 56 TYR E CA 1
ATOM 4974 C C . TYR E 1 56 ? 2.26037 42.67354 12.98845 1.000 25.12751 56 TYR E C 1
ATOM 4975 O O . TYR E 1 56 ? 1.71118 42.71102 11.88305 1.000 26.64002 56 TYR E O 1
ATOM 4984 N N . TYR E 1 57 ? 3.48918 43.14654 13.20797 1.000 24.47931 57 TYR E N 1
ATOM 4985 C CA . TYR E 1 57 ? 4.23986 43.88152 12.20501 1.000 23.94388 57 TYR E CA 1
ATOM 4986 C C . TYR E 1 57 ? 5.67151 43.37343 12.12906 1.000 22.79490 57 TYR E C 1
ATOM 4987 O O . TYR E 1 57 ? 6.24955 42.94930 13.13186 1.000 20.74819 57 TYR E O 1
ATOM 4996 N N . LEU E 1 58 ? 6.23748 43.41837 10.92435 1.000 21.50901 58 LEU E N 1
ATOM 4997 C CA . LEU E 1 58 ? 7.67638 43.25703 10.78321 1.000 21.78625 58 LEU E CA 1
ATOM 4998 C C . LEU E 1 58 ? 8.34228 44.46386 11.42132 1.000 23.84156 58 LEU E C 1
ATOM 4999 O O . LEU E 1 58 ? 7.91419 45.60327 11.21280 1.000 23.28108 58 LEU E O 1
ATOM 5004 N N . LYS E 1 59 ? 9.35609 44.20771 12.23742 1.000 23.36574 59 LYS E N 1
ATOM 5005 C CA . LYS E 1 59 ? 10.11394 45.27062 12.87020 1.000 27.00946 59 LYS E CA 1
ATOM 5006 C C . LYS E 1 59 ? 11.53199 44.76873 13.07311 1.000 23.70006 59 LYS E C 1
ATOM 5007 O O . LYS E 1 59 ? 11.78102 43.55960 13.12900 1.000 23.76098 59 LYS E O 1
ATOM 5013 N N . HIS E 1 60 ? 12.46734 45.69869 13.18676 1.000 20.00854 60 HIS E N 1
ATOM 5014 C CA . HIS E 1 60 ? 13.83522 45.30360 13.47412 1.000 22.93396 60 HIS E CA 1
ATOM 5015 C C . HIS E 1 60 ? 14.08089 45.40426 14.97395 1.000 25.20247 60 HIS E C 1
ATOM 5016 O O . HIS E 1 60 ? 13.54436 46.28545 15.65528 1.000 24.36149 60 HIS E O 1
ATOM 5023 N N . GLU E 1 61 ? 14.83178 44.43881 15.49059 1.000 26.87080 61 GLU E N 1
ATOM 5024 C CA . GLU E 1 61 ? 15.13673 44.36357 16.91325 1.000 26.73189 61 GLU E CA 1
ATOM 5025 C C . GLU E 1 61 ? 16.52584 43.76520 17.04512 1.000 25.99544 61 GLU E C 1
ATOM 5026 O O . GLU E 1 61 ? 16.73948 42.62747 16.62068 1.000 28.10618 61 GLU E O 1
ATOM 5032 N N . ASN E 1 62 ? 17.45845 44.52755 17.63159 1.000 28.16190 62 ASN E N 1
ATOM 5033 C CA . ASN E 1 62 ? 18.89924 44.25849 17.52456 1.000 28.03613 62 ASN E CA 1
ATOM 5034 C C . ASN E 1 62 ? 19.30477 43.97489 16.07981 1.000 25.92192 62 ASN E C 1
ATOM 5035 O O . ASN E 1 62 ? 20.15555 43.13201 15.80623 1.000 24.70714 62 ASN E O 1
ATOM 5040 N N . PHE E 1 63 ? 18.68108 44.69928 15.15087 1.000 26.22614 63 PHE E N 1
ATOM 5041 C CA . PHE E 1 63 ? 18.93666 44.67604 13.71347 1.000 28.28690 63 PHE E CA 1
ATOM 5042 C C . PHE E 1 63 ? 18.53504 43.36653 13.04561 1.000 27.49870 63 PHE E C 1
ATOM 5043 O O . PHE E 1 63 ? 18.88711 43.13549 11.87997 1.000 26.45352 63 PHE E O 1
ATOM 5051 N N . ARG E 1 64 ? 17.77599 42.52422 13.72383 1.000 24.49459 64 ARG E N 1
ATOM 5052 C CA . ARG E 1 64 ? 17.17705 41.35448 13.10471 1.000 24.57066 64 ARG E CA 1
ATOM 5053 C C . ARG E 1 64 ? 15.72175 41.65276 12.78974 1.000 27.20138 64 ARG E C 1
ATOM 5054 O O . ARG E 1 64 ? 15.01566 42.26142 13.59975 1.000 27.06371 64 ARG E O 1
ATOM 5062 N N . VAL E 1 65 ? 15.27014 41.23319 11.61258 1.000 23.10516 65 VAL E N 1
ATOM 5063 C CA . VAL E 1 65 ? 13.89283 41.50241 11.22671 1.000 23.45657 65 VAL E CA 1
ATOM 5064 C C . VAL E 1 65 ? 13.00557 40.42505 11.83384 1.000 25.00459 65 VAL E C 1
ATOM 5065 O O . VAL E 1 65 ? 13.13166 39.23929 11.49994 1.000 23.26064 65 VAL E O 1
ATOM 5069 N N . ILE E 1 66 ? 12.09951 40.84353 12.72433 1.000 20.64430 66 ILE E N 1
ATOM 5070 C CA . ILE E 1 66 ? 11.22273 39.94159 13.45824 1.000 22.17976 66 ILE E CA 1
ATOM 5071 C C . ILE E 1 66 ? 9.77643 40.37684 13.24931 1.000 20.72717 66 ILE E C 1
ATOM 5072 O O . ILE E 1 66 ? 9.49264 41.47254 12.75854 1.000 24.02445 66 ILE E O 1
ATOM 5077 N N . LEU E 1 67 ? 8.86410 39.48134 13.61165 1.000 16.55520 67 LEU E N 1
ATOM 5078 C CA . LEU E 1 67 ? 7.44110 39.76497 13.67032 1.000 18.91866 67 LEU E CA 1
ATOM 5079 C C . LEU E 1 67 ? 7.05343 39.98209 15.12527 1.000 19.19541 67 LEU E C 1
ATOM 5080 O O . LEU E 1 67 ? 7.38598 39.16360 15.98731 1.000 22.10296 67 LEU E O 1
ATOM 5085 N N . LYS E 1 68 ? 6.34255 41.07103 15.39828 1.000 21.29232 68 LYS E N 1
ATOM 5086 C CA . LYS E 1 68 ? 6.06402 41.44327 16.77840 1.000 24.58210 68 LYS E CA 1
ATOM 5087 C C . LYS E 1 68 ? 4.70110 42.11214 16.87520 1.000 24.84404 68 LYS E C 1
ATOM 5088 O O . LYS E 1 68 ? 4.31998 42.90446 16.00658 1.000 23.89253 68 LYS E O 1
ATOM 5094 N N . LYS E 1 69 ? 3.97393 41.77280 17.93584 1.000 26.35636 69 LYS E N 1
ATOM 5095 C CA . LYS E 1 69 ? 2.66319 42.35664 18.18606 1.000 28.28153 69 LYS E CA 1
ATOM 5096 C C . LYS E 1 69 ? 2.78017 43.86054 18.40911 1.000 27.59673 69 LYS E C 1
ATOM 5097 O O . LYS E 1 69 ? 3.72124 44.33598 19.04980 1.000 30.06871 69 LYS E O 1
ATOM 5103 N N . TYR E 1 70 ? 1.80507 44.60387 17.88933 1.000 27.10564 70 TYR E N 1
ATOM 5104 C CA . TYR E 1 70 ? 1.84180 46.05898 17.94048 1.000 29.88089 70 TYR E CA 1
ATOM 5105 C C . TYR E 1 70 ? 1.96165 46.57067 19.37038 1.000 30.49908 70 TYR E C 1
ATOM 5106 O O . TYR E 1 70 ? 1.24157 46.12759 20.26849 1.000 29.45692 70 TYR E O 1
ATOM 5115 N N . GLU E 1 71 ? 2.87492 47.51624 19.56937 1.000 34.73872 71 GLU E N 1
ATOM 5116 C CA . GLU E 1 71 ? 3.04750 48.21099 20.83565 1.000 36.01580 71 GLU E CA 1
ATOM 5117 C C . GLU E 1 71 ? 2.88059 49.70440 20.59519 1.000 34.50636 71 GLU E C 1
ATOM 5118 O O . GLU E 1 71 ? 3.42246 50.25026 19.62489 1.000 31.79181 71 GLU E O 1
ATOM 5124 N N . ASP E 1 72 ? 2.11874 50.35825 21.47205 1.000 39.06019 72 ASP E N 1
ATOM 5125 C CA . ASP E 1 72 ? 1.77571 51.77601 21.31929 1.000 37.65520 72 ASP E CA 1
ATOM 5126 C C . ASP E 1 72 ? 2.89454 52.64278 21.90222 1.000 39.40796 72 ASP E C 1
ATOM 5127 O O . ASP E 1 72 ? 2.73630 53.34547 22.90315 1.000 39.29052 72 ASP E O 1
ATOM 5132 N N . THR E 1 73 ? 4.05576 52.56894 21.25427 1.000 36.81446 73 THR E N 1
ATOM 5133 C CA . THR E 1 73 ? 5.21119 53.37512 21.61866 1.000 35.38089 73 THR E CA 1
ATOM 5134 C C . THR E 1 73 ? 5.84877 53.91745 20.34937 1.000 37.08316 73 THR E C 1
ATOM 5135 O O . THR E 1 73 ? 5.75903 53.30680 19.27698 1.000 34.95934 73 THR E O 1
ATOM 5139 N N . ASP E 1 74 ? 6.50129 55.07310 20.48793 1.000 34.80252 74 ASP E N 1
ATOM 5140 C CA . ASP E 1 74 ? 7.17922 55.68341 19.35219 1.000 35.89136 74 ASP E CA 1
ATOM 5141 C C . ASP E 1 74 ? 8.29352 54.78889 18.82549 1.000 32.13896 74 ASP E C 1
ATOM 5142 O O . ASP E 1 74 ? 8.54172 54.75903 17.61315 1.000 34.27159 74 ASP E O 1
ATOM 5147 N N . LEU E 1 75 ? 8.97653 54.06019 19.71349 1.000 29.87959 75 LEU E N 1
ATOM 5148 C CA . LEU E 1 75 ? 10.08351 53.21815 19.27135 1.000 29.97731 75 LEU E CA 1
ATOM 5149 C C . LEU E 1 75 ? 9.58758 52.04926 18.42732 1.000 30.91602 75 LEU E C 1
ATOM 5150 O O . LEU E 1 75 ? 10.19420 51.73092 17.39736 1.000 29.90484 75 LEU E O 1
ATOM 5155 N N . PHE E 1 76 ? 8.49466 51.39337 18.84114 1.000 24.15667 76 PHE E N 1
ATOM 5156 C CA . PHE E 1 76 ? 7.99842 50.26915 18.05518 1.000 28.84786 76 PHE E CA 1
ATOM 5157 C C . PHE E 1 76 ? 7.63374 50.73262 16.65714 1.000 28.83733 76 PHE E C 1
ATOM 5158 O O . PHE E 1 76 ? 7.94617 50.06018 15.67087 1.000 29.86322 76 PHE E O 1
ATOM 5166 N N . ARG E 1 77 ? 6.99783 51.89748 16.55601 1.000 29.11383 77 ARG E N 1
ATOM 5167 C CA . ARG E 1 77 ? 6.51992 52.36035 15.26527 1.000 28.41157 77 ARG E CA 1
ATOM 5168 C C . ARG E 1 77 ? 7.67764 52.72523 14.34666 1.000 30.26005 77 ARG E C 1
ATOM 5169 O O . ARG E 1 77 ? 7.61841 52.46524 13.14003 1.000 27.39525 77 ARG E O 1
ATOM 5177 N N . GLU E 1 78 ? 8.74472 53.31080 14.89690 1.000 27.46837 78 GLU E N 1
ATOM 5178 C CA . GLU E 1 78 ? 9.89848 53.65586 14.07202 1.000 26.47642 78 GLU E CA 1
ATOM 5179 C C . GLU E 1 78 ? 10.67147 52.41542 13.64311 1.000 26.45799 78 GLU E C 1
ATOM 5180 O O . GLU E 1 78 ? 11.20903 52.37230 12.52994 1.000 25.22935 78 GLU E O 1
ATOM 5186 N N . ASP E 1 79 ? 10.75434 51.40739 14.51940 1.000 24.83379 79 ASP E N 1
ATOM 5187 C CA . ASP E 1 79 ? 11.36632 50.13252 14.16609 1.000 24.62760 79 ASP E CA 1
ATOM 5188 C C . ASP E 1 79 ? 10.58075 49.38634 13.09264 1.000 23.30947 79 ASP E C 1
ATOM 5189 O O . ASP E 1 79 ? 11.15382 48.54318 12.40212 1.000 23.65123 79 ASP E O 1
ATOM 5194 N N . ALA E 1 80 ? 9.28517 49.65694 12.95458 1.000 24.96020 80 ALA E N 1
ATOM 5195 C CA . ALA E 1 80 ? 8.42070 48.91842 12.03909 1.000 28.58803 80 ALA E CA 1
ATOM 5196 C C . ALA E 1 80 ? 8.06393 49.71394 10.78599 1.000 22.87475 80 ALA E C 1
ATOM 5197 O O . ALA E 1 80 ? 7.12353 49.34974 10.07644 1.000 21.14699 80 ALA E O 1
ATOM 5199 N N . THR E 1 81 ? 8.77933 50.79417 10.49577 1.000 22.45975 81 THR E N 1
ATOM 5200 C CA . THR E 1 81 ? 8.44399 51.66889 9.37758 1.000 23.52321 81 THR E CA 1
ATOM 5201 C C . THR E 1 81 ? 9.59519 51.68540 8.38404 1.000 25.95864 81 THR E C 1
ATOM 5202 O O . THR E 1 81 ? 10.75269 51.85606 8.78153 1.000 26.26848 81 THR E O 1
ATOM 5206 N N . PHE E 1 82 ? 9.27798 51.50085 7.09708 1.000 23.50787 82 PHE E N 1
ATOM 5207 C CA . PHE E 1 82 ? 10.29274 51.38846 6.05008 1.000 26.85047 82 PHE E CA 1
ATOM 5208 C C . PHE E 1 82 ? 9.88963 52.21483 4.83171 1.000 23.61739 82 PHE E C 1
ATOM 5209 O O . PHE E 1 82 ? 8.70314 52.40657 4.55151 1.000 25.10497 82 PHE E O 1
ATOM 5217 N N . ARG E 1 83 ? 10.89276 52.72652 4.12442 1.000 23.26568 83 ARG E N 1
ATOM 5218 C CA . ARG E 1 83 ? 10.68110 53.52505 2.92118 1.000 27.64280 83 ARG E CA 1
ATOM 5219 C C . ARG E 1 83 ? 11.06451 52.68022 1.71718 1.000 22.99589 83 ARG E C 1
ATOM 5220 O O . ARG E 1 83 ? 12.19817 52.20047 1.63399 1.000 24.15114 83 ARG E O 1
ATOM 5228 N N . VAL E 1 84 ? 10.10935 52.47500 0.81011 1.000 26.22298 84 VAL E N 1
ATOM 5229 C CA . VAL E 1 84 ? 10.38745 51.80246 -0.45237 1.000 22.92415 84 VAL E CA 1
ATOM 5230 C C . VAL E 1 84 ? 11.24749 52.70890 -1.31895 1.000 28.77882 84 VAL E C 1
ATOM 5231 O O . VAL E 1 84 ? 10.90363 53.87719 -1.54706 1.000 27.46567 84 VAL E O 1
ATOM 5235 N N . VAL E 1 85 ? 12.37334 52.18264 -1.79637 1.000 26.30322 85 VAL E N 1
ATOM 5236 C CA . VAL E 1 85 ? 13.26111 52.94519 -2.67570 1.000 25.07243 85 VAL E CA 1
ATOM 5237 C C . VAL E 1 85 ? 13.61059 52.08478 -3.88954 1.000 31.03582 85 VAL E C 1
ATOM 5238 O O . VAL E 1 85 ? 13.28666 50.88717 -3.90725 1.000 27.27176 85 VAL E O 1
ATOM 5242 N N . PRO E 1 86 ? 14.22014 52.64325 -4.93855 1.000 32.04525 86 PRO E N 1
ATOM 5243 C CA . PRO E 1 86 ? 14.58166 51.80984 -6.09128 1.000 30.19328 86 PRO E CA 1
ATOM 5244 C C . PRO E 1 86 ? 15.61377 50.75665 -5.70647 1.000 28.62781 86 PRO E C 1
ATOM 5245 O O . PRO E 1 86 ? 16.51648 51.01155 -4.90795 1.000 27.21455 86 PRO E O 1
ATOM 5249 N N . GLY E 1 87 ? 15.46808 49.56702 -6.28652 1.000 25.41563 87 GLY E N 1
ATOM 5250 C CA . GLY E 1 87 ? 16.25961 48.43459 -5.83859 1.000 22.73199 87 GLY E CA 1
ATOM 5251 C C . GLY E 1 87 ? 17.74682 48.66660 -6.03793 1.000 27.05975 87 GLY E C 1
ATOM 5252 O O . GLY E 1 87 ? 18.18431 49.20121 -7.06133 1.000 28.49832 87 GLY E O 1
ATOM 5253 N N . TRP E 1 88 ? 18.52728 48.24521 -5.03958 1.000 23.88507 88 TRP E N 1
ATOM 5254 C CA . TRP E 1 88 ? 19.96427 48.50621 -5.03317 1.000 24.29088 88 TRP E CA 1
ATOM 5255 C C . TRP E 1 88 ? 20.65238 47.88837 -6.24422 1.000 25.41752 88 TRP E C 1
ATOM 5256 O O . TRP E 1 88 ? 21.48194 48.53410 -6.89905 1.000 31.95789 88 TRP E O 1
ATOM 5267 N N . ALA E 1 89 ? 20.34315 46.62647 -6.54120 1.000 22.76836 89 ALA E N 1
ATOM 5268 C CA . ALA E 1 89 ? 20.93291 45.93282 -7.67828 1.000 23.31457 89 ALA E CA 1
ATOM 5269 C C . ALA E 1 89 ? 20.13799 46.09153 -8.97138 1.000 25.13454 89 ALA E C 1
ATOM 5270 O O . ALA E 1 89 ? 20.60101 45.61688 -10.01508 1.000 28.00880 89 ALA E O 1
ATOM 5272 N N . ASP E 1 90 ? 18.96154 46.72075 -8.93097 1.000 21.85080 90 ASP E N 1
ATOM 5273 C CA . ASP E 1 90 ? 18.09422 46.81816 -10.10809 1.000 26.77988 90 ASP E CA 1
ATOM 5274 C C . ASP E 1 90 ? 17.10003 47.94969 -9.91882 1.000 26.69629 90 ASP E C 1
ATOM 5275 O O . ASP E 1 90 ? 16.25606 47.86939 -9.02367 1.000 28.01488 90 ASP E O 1
ATOM 5280 N N . GLU E 1 91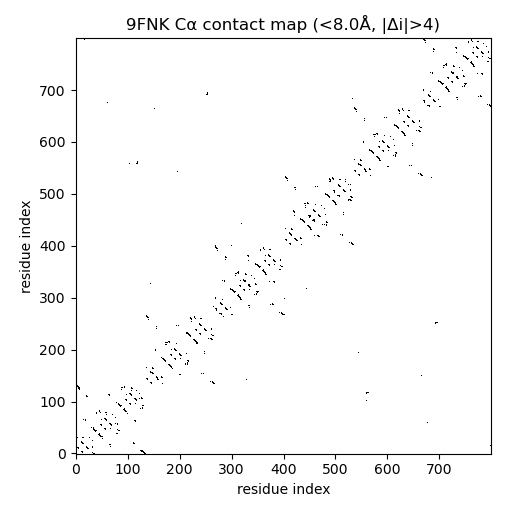 ? 17.16492 48.96818 -10.78967 1.000 30.81000 91 GLU E N 1
ATOM 5281 C CA . GLU E 1 91 ? 16.21439 50.08335 -10.74836 1.000 31.62526 91 GLU E CA 1
ATOM 5282 C C . GLU E 1 91 ? 14.76539 49.62452 -10.88331 1.000 27.77368 91 GLU E C 1
ATOM 5283 O O . GLU E 1 91 ? 13.85557 50.28441 -10.36606 1.000 25.95373 91 GLU E O 1
ATOM 5289 N N . ASN E 1 92 ? 14.51614 48.53309 -11.60816 1.000 28.13904 92 ASN E N 1
ATOM 5290 C CA . ASN E 1 92 ? 13.14221 48.08587 -11.82231 1.000 28.88127 92 ASN E CA 1
ATOM 5291 C C . ASN E 1 92 ? 12.58813 47.24852 -10.66799 1.000 28.19401 92 ASN E C 1
ATOM 5292 O O . ASN E 1 92 ? 11.42748 46.81551 -10.73300 1.000 27.26804 92 ASN E O 1
ATOM 5297 N N . MET E 1 93 ? 13.37026 47.01114 -9.61681 1.000 24.56450 93 MET E N 1
ATOM 5298 C CA . MET E 1 93 ? 12.89438 46.31764 -8.42978 1.000 25.72098 93 MET E CA 1
ATOM 5299 C C . MET E 1 93 ? 12.92459 47.30881 -7.26117 1.000 25.53493 93 MET E C 1
ATOM 5300 O O . MET E 1 93 ? 12.93658 48.53120 -7.47979 1.000 28.22597 93 MET E O 1
ATOM 5305 N N . ILE E 1 94 ? 12.87880 46.80131 -6.02788 1.000 24.04472 94 ILE E N 1
ATOM 5306 C CA . ILE E 1 94 ? 12.69050 47.66236 -4.86167 1.000 22.18030 94 ILE E CA 1
ATOM 5307 C C . ILE E 1 94 ? 13.59439 47.21543 -3.71956 1.000 24.21849 94 ILE E C 1
ATOM 5308 O O . ILE E 1 94 ? 13.95651 46.03889 -3.60550 1.000 22.46780 94 ILE E O 1
ATOM 5313 N N . SER E 1 95 ? 13.97253 48.18118 -2.88072 1.000 24.59362 95 SER E N 1
ATOM 5314 C CA . SER E 1 95 ? 14.63048 47.91816 -1.60947 1.000 24.32584 95 SER E CA 1
ATOM 5315 C C . SER E 1 95 ? 13.87242 48.62389 -0.48430 1.000 23.78000 95 SER E C 1
ATOM 5316 O O . SER E 1 95 ? 12.99063 49.45626 -0.72179 1.000 21.59264 95 SER E O 1
ATOM 5319 N N . PHE E 1 96 ? 14.22550 48.28479 0.76105 1.000 20.30644 96 PHE E N 1
ATOM 5320 C CA . PHE E 1 96 ? 13.49778 48.74956 1.93565 1.000 19.28139 96 PHE E CA 1
ATOM 5321 C C . PHE E 1 96 ? 14.46701 49.42030 2.89929 1.000 21.10166 96 PHE E C 1
ATOM 5322 O O . PHE E 1 96 ? 15.24383 48.74312 3.58476 1.000 18.38026 96 PHE E O 1
ATOM 5330 N N . GLN E 1 97 ? 14.39155 50.74605 2.96636 1.000 21.35904 97 GLN E N 1
ATOM 5331 C CA . GLN E 1 97 ? 15.24952 51.55339 3.82340 1.000 23.11564 97 GLN E CA 1
ATOM 5332 C C . GLN E 1 97 ? 14.58183 51.74683 5.17843 1.000 20.74296 97 GLN E C 1
ATOM 5333 O O . GLN E 1 97 ? 13.38563 52.05026 5.24255 1.000 19.59256 97 GLN E O 1
ATOM 5339 N N . SER E 1 98 ? 15.35172 51.57051 6.25624 1.000 23.07041 98 SER E N 1
ATOM 5340 C CA . SER E 1 98 ? 14.81921 51.75942 7.60369 1.000 21.37914 98 SER E CA 1
ATOM 5341 C C . SER E 1 98 ? 14.59233 53.23534 7.94034 1.000 26.20989 98 SER E C 1
ATOM 5342 O O . SER E 1 98 ? 15.39912 54.10243 7.59163 1.000 25.81676 98 SER E O 1
ATOM 5345 N N . TYR E 1 99 ? 13.50443 53.50336 8.68126 1.000 26.97512 99 TYR E N 1
ATOM 5346 C CA . TYR E 1 99 ? 13.09739 54.87345 9.00525 1.000 28.60491 99 TYR E CA 1
ATOM 5347 C C . TYR E 1 99 ? 14.00285 55.51511 10.05790 1.000 28.03732 99 TYR E C 1
ATOM 5348 O O . TYR E 1 99 ? 14.35155 56.69227 9.94058 1.000 29.17672 99 TYR E O 1
ATOM 5357 N N . ASN E 1 100 ? 14.37639 54.77678 11.10381 1.000 29.21289 100 ASN E N 1
ATOM 5358 C CA . ASN E 1 100 ? 15.22289 55.32917 12.15574 1.000 29.26674 100 ASN E CA 1
ATOM 5359 C C . ASN E 1 100 ? 16.69490 54.97202 11.98814 1.000 32.81220 100 ASN E C 1
ATOM 5360 O O . ASN E 1 100 ? 17.51860 55.43789 12.77686 1.000 35.20755 100 ASN E O 1
ATOM 5365 N N . TYR E 1 101 ? 17.04897 54.16082 10.98893 1.000 27.97903 101 TYR E N 1
ATOM 5366 C CA . TYR E 1 101 ? 18.44308 53.91063 10.62927 1.000 27.68954 101 TYR E CA 1
ATOM 5367 C C . TYR E 1 101 ? 18.52394 54.02850 9.11838 1.000 31.85062 101 TYR E C 1
ATOM 5368 O O . TYR E 1 101 ? 18.56961 53.01541 8.40731 1.000 27.10126 101 TYR E O 1
ATOM 5377 N N . PRO E 1 102 ? 18.56277 55.25773 8.59255 1.000 29.80927 102 PRO E N 1
ATOM 5378 C CA . PRO E 1 102 ? 18.45240 55.44388 7.13629 1.000 29.67424 102 PRO E CA 1
ATOM 5379 C C . PRO E 1 102 ? 19.59678 54.83684 6.33068 1.000 29.02033 102 PRO E C 1
ATOM 5380 O O . PRO E 1 102 ? 19.48111 54.76267 5.10262 1.000 32.10418 102 PRO E O 1
ATOM 5384 N N . TYR E 1 103 ? 20.68387 54.38537 6.95058 1.000 32.30696 103 TYR E N 1
ATOM 5385 C CA . TYR E 1 103 ? 21.74335 53.74700 6.17949 1.000 32.54721 103 TYR E CA 1
ATOM 5386 C C . TYR E 1 103 ? 21.64655 52.23745 6.20952 1.000 30.09956 103 TYR E C 1
ATOM 5387 O O . TYR E 1 103 ? 22.54262 51.55414 5.70167 1.000 26.69947 103 TYR E O 1
ATOM 5396 N N . ARG E 1 104 ? 20.57737 51.69919 6.78118 1.000 28.92621 104 ARG E N 1
ATOM 5397 C CA . ARG E 1 104 ? 20.42238 50.26119 6.92035 1.000 27.50037 104 ARG E CA 1
ATOM 5398 C C . ARG E 1 104 ? 19.21812 49.81200 6.12014 1.000 25.13660 104 ARG E C 1
ATOM 5399 O O . ARG E 1 104 ? 18.17356 50.46882 6.13120 1.000 26.92317 104 ARG E O 1
ATOM 5407 N N . TYR E 1 105 ? 19.37558 48.70511 5.41388 1.000 20.41828 105 TYR E N 1
ATOM 5408 C CA . TYR E 1 105 ? 18.33459 48.23065 4.51961 1.000 22.97006 105 TYR E CA 1
ATOM 5409 C C . TYR E 1 105 ? 18.00706 46.78663 4.86125 1.000 22.30417 105 TYR E C 1
ATOM 5410 O O . TYR E 1 105 ? 18.85516 46.03833 5.35087 1.000 22.47128 105 TYR E O 1
ATOM 5419 N N . ILE E 1 106 ? 16.75826 46.40541 4.60774 1.000 21.09620 106 ILE E N 1
ATOM 5420 C CA . ILE E 1 106 ? 16.39247 45.00588 4.71496 1.000 20.88915 106 ILE E CA 1
ATOM 5421 C C . ILE E 1 106 ? 17.18814 44.20164 3.70111 1.000 21.77298 106 ILE E C 1
ATOM 5422 O O . ILE E 1 106 ? 17.17400 44.49558 2.49500 1.000 22.15135 106 ILE E O 1
ATOM 5427 N N . ARG E 1 107 ? 17.89371 43.18567 4.18847 1.000 18.36869 107 ARG E N 1
ATOM 5428 C CA . ARG E 1 107 ? 18.58494 42.24077 3.32958 1.000 19.60144 107 ARG E CA 1
ATOM 5429 C C . ARG E 1 107 ? 18.54318 40.85764 3.96661 1.000 21.51571 107 ARG E C 1
ATOM 5430 O O . ARG E 1 107 ? 18.31421 40.70902 5.17256 1.000 18.95201 107 ARG E O 1
ATOM 5438 N N . HIS E 1 108 ? 18.79054 39.83906 3.15333 1.000 20.93977 108 HIS E N 1
ATOM 5439 C CA . HIS E 1 108 ? 18.98630 38.51280 3.70622 1.000 20.48402 108 HIS E CA 1
ATOM 5440 C C . HIS E 1 108 ? 20.47281 38.17786 3.76551 1.000 23.99969 108 HIS E C 1
ATOM 5441 O O . HIS E 1 108 ? 21.28343 38.67081 2.97908 1.000 23.23172 108 HIS E O 1
ATOM 5448 N N . ARG E 1 109 ? 20.81543 37.35225 4.74202 1.000 23.64092 109 ARG E N 1
ATOM 5449 C CA . ARG E 1 109 ? 22.16891 36.83978 4.93225 1.000 28.88386 109 ARG E CA 1
ATOM 5450 C C . ARG E 1 109 ? 22.02231 35.51228 5.65765 1.000 25.67898 109 ARG E C 1
ATOM 5451 O O . ARG E 1 109 ? 21.45650 35.47348 6.75214 1.000 24.80147 109 ARG E O 1
ATOM 5459 N N . ASP E 1 110 ? 22.50673 34.43704 5.03535 1.000 32.11251 110 ASP E N 1
ATOM 5460 C CA . ASP E 1 110 ? 22.21250 33.07036 5.47010 1.000 29.53811 110 ASP E CA 1
ATOM 5461 C C . ASP E 1 110 ? 20.70718 32.84351 5.54374 1.000 28.32568 110 ASP E C 1
ATOM 5462 O O . ASP E 1 110 ? 20.20109 32.14277 6.42413 1.000 29.41055 110 ASP E O 1
ATOM 5467 N N . PHE E 1 111 ? 19.99312 33.45312 4.60310 1.000 22.67144 111 PHE E N 1
ATOM 5468 C CA . PHE E 1 111 ? 18.55426 33.34146 4.43366 1.000 23.36343 111 PHE E CA 1
ATOM 5469 C C . PHE E 1 111 ? 17.77034 33.88710 5.62641 1.000 24.80867 111 PHE E C 1
ATOM 5470 O O . PHE E 1 111 ? 16.56672 33.63991 5.73182 1.000 26.82722 111 PHE E O 1
ATOM 5478 N N . GLU E 1 112 ? 18.41165 34.65284 6.50656 1.000 24.21758 112 GLU E N 1
ATOM 5479 C CA . GLU E 1 112 ? 17.74991 35.35259 7.59812 1.000 25.47066 112 GLU E CA 1
ATOM 5480 C C . GLU E 1 112 ? 17.75689 36.84590 7.31197 1.000 24.91261 112 GLU E C 1
ATOM 5481 O O . GLU E 1 112 ? 18.61007 37.35317 6.57802 1.000 23.11121 112 GLU E O 1
ATOM 5487 N N . LEU E 1 113 ? 16.77376 37.54774 7.84765 1.000 21.06233 113 LEU E N 1
ATOM 5488 C CA . LEU E 1 113 ? 16.56171 38.93172 7.45231 1.000 23.23422 113 LEU E CA 1
ATOM 5489 C C . LEU E 1 113 ? 17.12411 39.86939 8.51517 1.000 23.07748 113 LEU E C 1
ATOM 5490 O O . LEU E 1 113 ? 16.88584 39.68007 9.71010 1.000 20.18583 113 LEU E O 1
ATOM 5495 N N . TYR E 1 114 ? 17.87324 40.87244 8.06567 1.000 24.37340 114 TYR E N 1
ATOM 5496 C CA . TYR E 1 114 ? 18.50940 41.87011 8.90721 1.000 20.68900 114 TYR E CA 1
ATOM 5497 C C . TYR E 1 114 ? 18.26343 43.23697 8.28004 1.000 23.89783 114 TYR E C 1
ATOM 5498 O O . TYR E 1 114 ? 17.86740 43.33889 7.11702 1.000 21.06459 114 TYR E O 1
ATOM 5507 N N . ILE E 1 115 ? 18.47761 44.29902 9.05075 1.000 22.84195 115 ILE E N 1
ATOM 5508 C CA . ILE E 1 115 ? 18.63953 45.61840 8.46222 1.000 22.15176 115 ILE E CA 1
ATOM 5509 C C . ILE E 1 115 ? 20.11103 45.97196 8.60497 1.000 26.16957 115 ILE E C 1
ATOM 5510 O O . ILE E 1 115 ? 20.61678 46.14925 9.72197 1.000 28.96450 115 ILE E O 1
ATOM 5515 N N . GLU E 1 116 ? 20.81555 46.02585 7.47434 1.000 25.23371 116 GLU E N 1
ATOM 5516 C CA . GLU E 1 116 ? 22.26447 46.18220 7.48087 1.000 27.96357 116 GLU E CA 1
ATOM 5517 C C . GLU E 1 116 ? 22.68872 47.21822 6.45650 1.000 22.21000 116 GLU E C 1
ATOM 5518 O O . GLU E 1 116 ? 21.91148 47.62567 5.59178 1.000 25.09557 116 GLU E O 1
ATOM 5524 N N . ASN E 1 117 ? 23.93288 47.66826 6.59505 1.000 23.02476 117 ASN E N 1
ATOM 5525 C CA . ASN E 1 117 ? 24.48418 48.60916 5.63720 1.000 27.55900 117 ASN E CA 1
ATOM 5526 C C . ASN E 1 117 ? 24.82931 47.88465 4.34646 1.000 30.99030 117 ASN E C 1
ATOM 5527 O O . ASN E 1 117 ? 25.29560 46.74110 4.35949 1.000 28.32023 117 ASN E O 1
ATOM 5532 N N . ILE E 1 118 ? 24.60527 48.56754 3.23013 1.000 27.44584 118 ILE E N 1
ATOM 5533 C CA . ILE E 1 118 ? 24.68730 47.98538 1.89810 1.000 31.12367 118 ILE E CA 1
ATOM 5534 C C . ILE E 1 118 ? 25.90075 48.57999 1.19623 1.000 33.98563 118 ILE E C 1
ATOM 5535 O O . ILE E 1 118 ? 25.86449 49.73993 0.77597 1.000 32.71943 118 ILE E O 1
ATOM 5540 N N . LYS E 1 119 ? 26.96253 47.78815 1.02894 1.000 35.83054 119 LYS E N 1
ATOM 5541 C CA . LYS E 1 119 ? 28.20201 48.29514 0.44063 1.000 37.05140 119 LYS E CA 1
ATOM 5542 C C . LYS E 1 119 ? 28.68148 47.52036 -0.77889 1.000 39.15035 119 LYS E C 1
ATOM 5543 O O . LYS E 1 119 ? 29.09226 48.13837 -1.76489 1.000 39.57410 119 LYS E O 1
ATOM 5549 N N . THR E 1 120 ? 28.63907 46.18786 -0.75031 1.000 34.12439 120 THR E N 1
ATOM 5550 C CA . THR E 1 120 ? 29.17661 45.37550 -1.83070 1.000 34.11760 120 THR E CA 1
ATOM 5551 C C . THR E 1 120 ? 28.11411 45.02383 -2.88181 1.000 34.97653 120 THR E C 1
ATOM 5552 O O . THR E 1 120 ? 26.94886 45.43362 -2.80880 1.000 32.09135 120 THR E O 1
ATOM 5556 N N . ASP E 1 121 ? 28.52840 44.21767 -3.86676 1.000 35.83451 121 ASP E N 1
ATOM 5557 C CA . ASP E 1 121 ? 27.62177 43.77763 -4.92117 1.000 32.17303 121 ASP E CA 1
ATOM 5558 C C . ASP E 1 121 ? 26.67949 42.68431 -4.43975 1.000 29.77286 121 ASP E C 1
ATOM 5559 O O . ASP E 1 121 ? 25.52379 42.62401 -4.87758 1.000 23.93843 121 ASP E O 1
ATOM 5564 N N . LEU E 1 122 ? 27.16829 41.80104 -3.56141 1.000 30.02394 122 LEU E N 1
ATOM 5565 C CA . LEU E 1 122 ? 26.30662 40.79726 -2.94832 1.000 27.14619 122 LEU E CA 1
ATOM 5566 C C . LEU E 1 122 ? 25.33002 41.44573 -1.97719 1.000 28.92591 122 LEU E C 1
ATOM 5567 O O . LEU E 1 122 ? 24.16679 41.03304 -1.89167 1.000 31.15381 122 LEU E O 1
ATOM 5572 N N . ASP E 1 123 ? 25.79701 42.44468 -1.21833 1.000 31.33466 123 ASP E N 1
ATOM 5573 C CA . ASP E 1 123 ? 24.92036 43.21769 -0.34408 1.000 27.96754 123 ASP E CA 1
ATOM 5574 C C . ASP E 1 123 ? 23.72921 43.75679 -1.12285 1.000 29.25722 123 ASP E C 1
ATOM 5575 O O . ASP E 1 123 ? 22.56620 43.54276 -0.75324 1.000 23.56442 123 ASP E O 1
ATOM 5580 N N . ARG E 1 124 ? 24.02231 44.47016 -2.21482 1.000 27.14739 124 ARG E N 1
ATOM 5581 C CA . ARG E 1 124 ? 22.97346 45.07147 -3.02341 1.000 24.05282 124 ARG E CA 1
ATOM 5582 C C . ARG E 1 124 ? 21.99058 44.01612 -3.51041 1.000 22.32430 124 ARG E C 1
ATOM 5583 O O . ARG E 1 124 ? 20.77100 44.21030 -3.44785 1.000 24.39250 124 ARG E O 1
ATOM 5591 N N . LYS E 1 125 ? 22.50614 42.89635 -4.01440 1.000 21.97370 125 LYS E N 1
ATOM 5592 C CA . LYS E 1 125 ? 21.62687 41.82373 -4.47185 1.000 27.46018 125 LYS E CA 1
ATOM 5593 C C . LYS E 1 125 ? 20.75493 41.30594 -3.32762 1.000 24.26580 125 LYS E C 1
ATOM 5594 O O . LYS E 1 125 ? 19.55474 41.06725 -3.50901 1.000 23.13141 125 LYS E O 1
ATOM 5600 N N . ASP E 1 126 ? 21.33864 41.16276 -2.13626 1.000 21.69681 126 ASP E N 1
ATOM 5601 C CA . ASP E 1 126 ? 20.61516 40.70754 -0.94985 1.000 21.35230 126 ASP E CA 1
ATOM 5602 C C . ASP E 1 126 ? 19.53647 41.67345 -0.50115 1.000 20.63986 126 ASP E C 1
ATOM 5603 O O . ASP E 1 126 ? 18.61216 41.27493 0.21959 1.000 20.28804 126 ASP E O 1
ATOM 5608 N N . ALA E 1 127 ? 19.64202 42.94071 -0.86048 1.000 21.14048 127 ALA E N 1
ATOM 5609 C CA . ALA E 1 127 ? 18.66147 43.91180 -0.41376 1.000 21.16292 127 ALA E CA 1
ATOM 5610 C C . ALA E 1 127 ? 17.64624 44.25365 -1.49194 1.000 18.95383 127 ALA E C 1
ATOM 5611 O O . ALA E 1 127 ? 16.86870 45.18823 -1.31215 1.000 18.14601 127 ALA E O 1
ATOM 5613 N N . THR E 1 128 ? 17.61441 43.50390 -2.59278 1.000 22.12837 128 THR E N 1
ATOM 5614 C CA . THR E 1 128 ? 16.76921 43.82278 -3.74253 1.000 19.47553 128 THR E CA 1
ATOM 5615 C C . THR E 1 128 ? 15.68325 42.75910 -3.87954 1.000 20.69711 128 THR E C 1
ATOM 5616 O O . THR E 1 128 ? 15.98415 41.56527 -3.96151 1.000 21.71838 128 THR E O 1
ATOM 5620 N N . PHE E 1 129 ? 14.42532 43.19880 -3.92121 1.000 21.30410 129 PHE E N 1
ATOM 5621 C CA . PHE E 1 129 ? 13.26949 42.31382 -3.90443 1.000 21.83710 129 PHE E CA 1
ATOM 5622 C C . PHE E 1 129 ? 12.27801 42.69380 -5.00447 1.000 21.92067 129 PHE E C 1
ATOM 5623 O O . PHE E 1 129 ? 12.30237 43.81045 -5.53160 1.000 23.89982 129 PHE E O 1
ATOM 5631 N N . ILE E 1 130 ? 11.39340 41.74890 -5.33156 1.000 19.33672 130 ILE E N 1
ATOM 5632 C CA . ILE E 1 130 ? 10.28541 41.95745 -6.26644 1.000 25.48179 130 ILE E CA 1
ATOM 5633 C C . ILE E 1 130 ? 8.97527 41.91172 -5.48031 1.000 24.94064 130 ILE E C 1
ATOM 5634 O O . ILE E 1 130 ? 8.68559 40.91028 -4.80896 1.000 22.53697 130 ILE E O 1
ATOM 5639 N N . GLY E 1 131 ? 8.18554 42.97604 -5.56856 1.000 19.52445 131 GLY E N 1
ATOM 5640 C CA . GLY E 1 131 ? 6.88343 43.00826 -4.92972 1.000 23.18571 131 GLY E CA 1
ATOM 5641 C C . GLY E 1 131 ? 5.81253 42.43756 -5.83854 1.000 25.83226 131 GLY E C 1
ATOM 5642 O O . GLY E 1 131 ? 5.71601 42.81317 -7.00852 1.000 29.51612 131 GLY E O 1
ATOM 5643 N N . ILE E 1 132 ? 5.00129 41.53031 -5.29400 1.000 26.38555 132 ILE E N 1
ATOM 5644 C CA . ILE E 1 132 ? 3.98790 40.81162 -6.06601 1.000 25.46567 132 ILE E CA 1
ATOM 5645 C C . ILE E 1 132 ? 2.63910 40.96716 -5.37211 1.000 26.41575 132 ILE E C 1
ATOM 5646 O O . ILE E 1 132 ? 2.47436 40.54803 -4.22287 1.000 24.78625 132 ILE E O 1
ATOM 5651 N N . LYS E 1 133 ? 1.67944 41.57119 -6.06380 1.000 27.73056 133 LYS E N 1
ATOM 5652 C CA . LYS E 1 133 ? 0.33463 41.74809 -5.52932 1.000 31.11255 133 LYS E CA 1
ATOM 5653 C C . LYS E 1 133 ? -0.37623 40.40426 -5.45229 1.000 28.01788 133 LYS E C 1
ATOM 5654 O O . LYS E 1 133 ? -0.30917 39.63872 -6.40897 1.000 29.06290 133 LYS E O 1
ATOM 5660 N N . MET F 1 1 ? 0.08691 -4.36604 -22.18418 1.000 21.01819 1 MET F N 1
ATOM 5661 C CA . MET F 1 1 ? 1.29135 -4.30501 -21.35080 1.000 24.93713 1 MET F CA 1
ATOM 5662 C C . MET F 1 1 ? 2.33998 -3.30118 -21.86475 1.000 28.43568 1 MET F C 1
ATOM 5663 O O . MET F 1 1 ? 2.41512 -3.01276 -23.06645 1.000 23.47755 1 MET F O 1
ATOM 5668 N N . LYS F 1 2 ? 3.14979 -2.79349 -20.93799 1.000 22.87739 2 LYS F N 1
ATOM 5669 C CA . LYS F 1 2 ? 4.30622 -1.95225 -21.20694 1.000 22.02668 2 LYS F CA 1
ATOM 5670 C C . LYS F 1 2 ? 5.55161 -2.60192 -20.62849 1.000 22.90174 2 LYS F C 1
ATOM 5671 O O . LYS F 1 2 ? 5.47620 -3.47376 -19.75960 1.000 24.81204 2 LYS F O 1
ATOM 5677 N N . PHE F 1 3 ? 6.71108 -2.11986 -21.06645 1.000 17.10774 3 PHE F N 1
ATOM 5678 C CA . PHE F 1 3 ? 7.97845 -2.73971 -20.70167 1.000 21.24493 3 PHE F CA 1
ATOM 5679 C C . PHE F 1 3 ? 9.02279 -1.67219 -20.39459 1.000 22.07581 3 PHE F C 1
ATOM 5680 O O . PHE F 1 3 ? 9.44486 -0.93395 -21.28969 1.000 21.12671 3 PHE F O 1
ATOM 5688 N N . GLU F 1 4 ? 9.46146 -1.62361 -19.13465 1.000 19.11752 4 GLU F N 1
ATOM 5689 C CA . GLU F 1 4 ? 10.40863 -0.63108 -18.63432 1.000 20.15220 4 GLU F CA 1
ATOM 5690 C C . GLU F 1 4 ? 11.82430 -1.20467 -18.64089 1.000 19.46295 4 GLU F C 1
ATOM 5691 O O . GLU F 1 4 ? 12.04147 -2.35077 -18.23092 1.000 19.40598 4 GLU F O 1
ATOM 5697 N N . SER F 1 5 ? 12.77921 -0.40842 -19.12820 1.000 18.55204 5 SER F N 1
ATOM 5698 C CA . SER F 1 5 ? 14.17808 -0.80568 -19.08878 1.000 19.80633 5 SER F CA 1
ATOM 5699 C C . SER F 1 5 ? 14.61952 -0.86115 -17.64206 1.000 17.82411 5 SER F C 1
ATOM 5700 O O . SER F 1 5 ? 14.20631 -0.03415 -16.82908 1.000 19.85177 5 SER F O 1
ATOM 5703 N N . SER F 1 6 ? 15.46604 -1.83535 -17.31811 1.000 18.38679 6 SER F N 1
ATOM 5704 C CA . SER F 1 6 ? 15.92149 -1.97497 -15.94318 1.000 19.99441 6 SER F CA 1
ATOM 5705 C C . SER F 1 6 ? 17.03794 -0.99393 -15.60929 1.000 24.12476 6 SER F C 1
ATOM 5706 O O . SER F 1 6 ? 17.10567 -0.49968 -14.47503 1.000 22.68908 6 SER F O 1
ATOM 5709 N N . ASN F 1 7 ? 17.95905 -0.74002 -16.54693 1.000 21.60904 7 ASN F N 1
ATOM 5710 C CA . ASN F 1 7 ? 19.05818 0.16456 -16.23526 1.000 19.92271 7 ASN F CA 1
ATOM 5711 C C . ASN F 1 7 ? 18.76668 1.61265 -16.61140 1.000 23.46871 7 ASN F C 1
ATOM 5712 O O . ASN F 1 7 ? 19.56496 2.49517 -16.27835 1.000 23.02567 7 ASN F O 1
ATOM 5717 N N . TYR F 1 8 ? 17.66263 1.87820 -17.31158 1.000 22.75629 8 TYR F N 1
ATOM 5718 C CA . TYR F 1 8 ? 17.23016 3.23706 -17.61135 1.000 22.71697 8 TYR F CA 1
ATOM 5719 C C . TYR F 1 8 ? 15.77716 3.33343 -17.15702 1.000 23.67012 8 TYR F C 1
ATOM 5720 O O . TYR F 1 8 ? 14.84947 3.40300 -17.96969 1.000 21.82398 8 TYR F O 1
ATOM 5729 N N . ARG F 1 9 ? 15.58497 3.28889 -15.84001 1.000 20.34236 9 ARG F N 1
ATOM 5730 C CA . ARG F 1 9 ? 14.23868 3.33609 -15.29227 1.000 17.97145 9 ARG F CA 1
ATOM 5731 C C . ARG F 1 9 ? 13.54399 4.61252 -15.75192 1.000 19.73449 9 ARG F C 1
ATOM 5732 O O . ARG F 1 9 ? 14.17451 5.65693 -15.96892 1.000 18.30145 9 ARG F O 1
ATOM 5740 N N . GLY F 1 10 ? 12.23539 4.51672 -15.93194 1.000 20.46324 10 GLY F N 1
ATOM 5741 C CA . GLY F 1 10 ? 11.50001 5.58529 -16.56097 1.000 19.16078 10 GLY F CA 1
ATOM 5742 C C . GLY F 1 10 ? 11.46924 5.53434 -18.07797 1.000 19.81413 10 GLY F C 1
ATOM 5743 O O . GLY F 1 10 ? 10.67030 6.25635 -18.68071 1.000 19.61713 10 GLY F O 1
ATOM 5744 N N . TYR F 1 11 ? 12.30348 4.70616 -18.71132 1.000 17.85513 11 TYR F N 1
ATOM 5745 C CA . TYR F 1 11 ? 12.32895 4.55618 -20.16668 1.000 20.79997 11 TYR F CA 1
ATOM 5746 C C . TYR F 1 11 ? 11.60053 3.27768 -20.55023 1.000 21.74829 11 TYR F C 1
ATOM 5747 O O . TYR F 1 11 ? 11.74423 2.25061 -19.87729 1.000 17.10279 11 TYR F O 1
ATOM 5756 N N . TYR F 1 12 ? 10.80378 3.34106 -21.62027 1.000 16.90559 12 TYR F N 1
ATOM 5757 C CA . TYR F 1 12 ? 9.95853 2.21397 -21.99989 1.000 17.28054 12 TYR F CA 1
ATOM 5758 C C . TYR F 1 12 ? 10.19973 1.85246 -23.45214 1.000 20.99319 12 TYR F C 1
ATOM 5759 O O . TYR F 1 12 ? 10.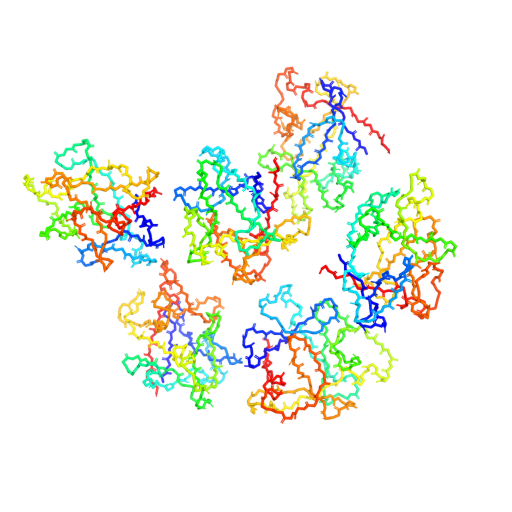50030 2.71646 -24.28258 1.000 19.30813 12 TYR F O 1
ATOM 5768 N N . ILE F 1 13 ? 10.01014 0.56776 -23.75729 1.000 17.00167 13 ILE F N 1
ATOM 5769 C CA . ILE F 1 13 ? 9.94419 0.14251 -25.14423 1.000 18.93096 13 ILE F CA 1
ATOM 5770 C C . ILE F 1 13 ? 8.79676 0.86967 -25.83431 1.000 18.90896 13 ILE F C 1
ATOM 5771 O O . ILE F 1 13 ? 7.66631 0.90792 -25.32673 1.000 16.84027 13 ILE F O 1
ATOM 5776 N N . ARG F 1 14 ? 9.09148 1.49314 -26.97591 1.000 19.10622 14 ARG F N 1
ATOM 5777 C CA . ARG F 1 14 ? 8.04310 2.14689 -27.75054 1.000 17.57641 14 ARG F CA 1
ATOM 5778 C C . ARG F 1 14 ? 8.39483 2.14140 -29.22899 1.000 19.64167 14 ARG F C 1
ATOM 5779 O O . ARG F 1 14 ? 9.55365 1.98992 -29.62104 1.000 17.45027 14 ARG F O 1
ATOM 5787 N N . VAL F 1 15 ? 7.37681 2.39290 -30.04201 1.000 19.10290 15 VAL F N 1
ATOM 5788 C CA . VAL F 1 15 ? 7.53513 2.46502 -31.48314 1.000 21.77768 15 VAL F CA 1
ATOM 5789 C C . VAL F 1 15 ? 7.51686 3.92672 -31.90433 1.000 21.04495 15 VAL F C 1
ATOM 5790 O O . VAL F 1 15 ? 6.64526 4.69457 -31.47541 1.000 20.91757 15 VAL F O 1
ATOM 5794 N N . LYS F 1 16 ? 8.49827 4.31088 -32.71892 1.000 18.23073 16 LYS F N 1
ATOM 5795 C CA . LYS F 1 16 ? 8.61095 5.65777 -33.27498 1.000 20.94199 16 LYS F CA 1
ATOM 5796 C C . LYS F 1 16 ? 8.98734 5.50539 -34.73779 1.000 20.08847 16 LYS F C 1
ATOM 5797 O O . LYS F 1 16 ? 10.00826 4.87756 -35.04619 1.000 15.77933 16 LYS F O 1
ATOM 5803 N N . SER F 1 17 ? 8.16905 6.07719 -35.62822 1.000 21.57747 17 SER F N 1
ATOM 5804 C CA . SER F 1 17 ? 8.32388 5.89508 -37.07571 1.000 21.26245 17 SER F CA 1
ATOM 5805 C C . SER F 1 17 ? 8.61089 4.44144 -37.43756 1.000 20.33248 17 SER F C 1
ATOM 5806 O O . SER F 1 17 ? 9.54057 4.13777 -38.18593 1.000 26.04021 17 SER F O 1
ATOM 5809 N N . PHE F 1 18 ? 7.81856 3.53228 -36.86748 1.000 20.47002 18 PHE F N 1
ATOM 5810 C CA . PHE F 1 18 ? 7.85757 2.09980 -37.16299 1.000 22.38718 18 PHE F CA 1
ATOM 5811 C C . PHE F 1 18 ? 9.14594 1.42766 -36.70338 1.000 22.56356 18 PHE F C 1
ATOM 5812 O O . PHE F 1 18 ? 9.46357 0.31761 -37.15503 1.000 21.65618 18 PHE F O 1
ATOM 5820 N N . SER F 1 19 ? 9.86781 2.05986 -35.77728 1.000 20.51656 19 SER F N 1
ATOM 5821 C CA . SER F 1 19 ? 11.11832 1.53433 -35.26088 1.000 22.93432 19 SER F CA 1
ATOM 5822 C C . SER F 1 19 ? 11.05889 1.45993 -33.74683 1.000 20.23097 19 SER F C 1
ATOM 5823 O O . SER F 1 19 ? 10.51761 2.35983 -33.09221 1.000 18.68887 19 SER F O 1
ATOM 5826 N N . GLY F 1 20 ? 11.62486 0.38414 -33.19933 1.000 20.54323 20 GLY F N 1
ATOM 5827 C CA . GLY F 1 20 ? 11.62238 0.19416 -31.76323 1.000 20.00180 20 GLY F CA 1
ATOM 5828 C C . GLY F 1 20 ? 12.74397 0.96803 -31.08801 1.000 22.69842 20 GLY F C 1
ATOM 5829 O O . GLY F 1 20 ? 13.86706 1.04079 -31.58789 1.000 19.56037 20 GLY F O 1
ATOM 5830 N N . ARG F 1 21 ? 12.41865 1.56265 -29.93839 1.000 17.80491 21 ARG F N 1
ATOM 5831 C CA . ARG F 1 21 ? 13.41262 2.23621 -29.11118 1.000 19.93968 21 ARG F CA 1
ATOM 5832 C C . ARG F 1 21 ? 12.91701 2.27952 -27.65812 1.000 18.19673 21 ARG F C 1
ATOM 5833 O O . ARG F 1 21 ? 11.84963 1.75500 -27.31889 1.000 18.22053 21 ARG F O 1
ATOM 5841 N N . ILE F 1 22 ? 13.70847 2.89305 -26.78853 1.000 16.99187 22 ILE F N 1
ATOM 5842 C CA . ILE F 1 22 ? 13.29701 3.15853 -25.41610 1.000 17.05118 22 ILE F CA 1
ATOM 5843 C C . ILE F 1 22 ? 13.37239 4.66345 -25.18155 1.000 20.42092 22 ILE F C 1
ATOM 5844 O O . ILE F 1 22 ? 14.38365 5.29931 -25.50091 1.000 20.06494 22 ILE F O 1
ATOM 5849 N N . ASP F 1 23 ? 12.28561 5.23505 -24.66909 1.000 20.33962 23 ASP F N 1
ATOM 5850 C CA . ASP F 1 23 ? 12.17826 6.65683 -24.38497 1.000 20.64399 23 ASP F CA 1
ATOM 5851 C C . ASP F 1 23 ? 11.48920 6.83357 -23.04679 1.000 19.49748 23 ASP F C 1
ATOM 5852 O O . ASP F 1 23 ? 10.61190 6.03640 -22.69358 1.000 19.26853 23 ASP F O 1
ATOM 5857 N N . PRO F 1 24 ? 11.80735 7.90197 -22.32006 1.000 18.62190 24 PRO F N 1
ATOM 5858 C CA . PRO F 1 24 ? 10.96814 8.32934 -21.20344 1.000 20.73681 24 PRO F CA 1
ATOM 5859 C C . PRO F 1 24 ? 9.85208 9.24481 -21.69535 1.000 22.97829 24 PRO F C 1
ATOM 5860 O O . PRO F 1 24 ? 9.92635 9.82751 -22.78098 1.000 20.44440 24 PRO F O 1
ATOM 5864 N N . TYR F 1 25 ? 8.81455 9.37300 -20.86359 1.000 17.28561 25 TYR F N 1
ATOM 5865 C CA . TYR F 1 25 ? 7.68074 10.25612 -21.14076 1.000 22.51272 25 TYR F CA 1
ATOM 5866 C C . TYR F 1 25 ? 7.12598 10.01945 -22.55285 1.000 24.36192 25 TYR F C 1
ATOM 5867 O O . TYR F 1 25 ? 6.99319 10.93961 -23.37185 1.000 22.26252 25 TYR F O 1
ATOM 5876 N N . VAL F 1 26 ? 6.81026 8.75185 -22.83401 1.000 20.49662 26 VAL F N 1
ATOM 5877 C CA . VAL F 1 26 ? 6.32776 8.37017 -24.15500 1.000 19.43371 26 VAL F CA 1
ATOM 5878 C C . VAL F 1 26 ? 5.02204 9.08962 -24.44197 1.000 21.68103 26 VAL F C 1
ATOM 5879 O O . VAL F 1 26 ? 4.06723 9.03992 -23.65452 1.000 21.59631 26 VAL F O 1
ATOM 5883 N N . ASN F 1 27 ? 4.97666 9.74819 -25.58686 1.000 22.51865 27 ASN F N 1
ATOM 5884 C CA . ASN F 1 27 ? 3.84479 10.52965 -26.03809 1.000 22.46053 27 ASN F CA 1
ATOM 5885 C C . ASN F 1 27 ? 3.79996 10.38466 -27.55507 1.000 22.75790 27 ASN F C 1
ATOM 5886 O O . ASN F 1 27 ? 4.77855 10.72983 -28.22583 1.000 26.71052 27 ASN F O 1
ATOM 5891 N N . PRO F 1 28 ? 2.71533 9.84088 -28.13781 1.000 26.74326 28 PRO F N 1
ATOM 5892 C CA . PRO F 1 28 ? 1.52280 9.31498 -27.45830 1.000 24.77008 28 PRO F CA 1
ATOM 5893 C C . PRO F 1 28 ? 1.83202 8.06766 -26.64228 1.000 23.88867 28 PRO F C 1
ATOM 5894 O O . PRO F 1 28 ? 2.55398 7.18469 -27.11463 1.000 25.88504 28 PRO F O 1
ATOM 5898 N N . VAL F 1 29 ? 1.28691 8.00137 -25.42581 1.000 23.96919 29 VAL F N 1
ATOM 5899 C CA . VAL F 1 29 ? 1.64987 6.92639 -24.50773 1.000 24.62526 29 VAL F CA 1
ATOM 5900 C C . VAL F 1 29 ? 1.25176 5.56383 -25.07134 1.000 25.20616 29 VAL F C 1
ATOM 5901 O O . VAL F 1 29 ? 1.86932 4.54757 -24.73354 1.000 23.21434 29 VAL F O 1
ATOM 5905 N N . GLU F 1 30 ? 0.27069 5.52047 -25.97507 1.000 21.91083 30 GLU F N 1
ATOM 5906 C CA . GLU F 1 30 ? -0.11622 4.23500 -26.54511 1.000 26.96812 30 GLU F CA 1
ATOM 5907 C C . GLU F 1 30 ? 0.99104 3.62142 -27.40131 1.000 24.17586 30 GLU F C 1
ATOM 5908 O O . GLU F 1 30 ? 0.96157 2.41207 -27.65200 1.000 25.75633 30 GLU F O 1
ATOM 5914 N N . ASP F 1 31 ? 1.98778 4.41082 -27.81693 1.000 19.72225 31 ASP F N 1
ATOM 5915 C CA . ASP F 1 31 ? 3.14036 3.87844 -28.54038 1.000 22.35179 31 ASP F CA 1
ATOM 5916 C C . ASP F 1 31 ? 3.98940 2.94189 -27.69866 1.000 23.33889 31 ASP F C 1
ATOM 5917 O O . ASP F 1 31 ? 4.92410 2.33829 -28.24422 1.000 22.57171 31 ASP F O 1
ATOM 5922 N N . SER F 1 32 ? 3.74470 2.86338 -26.38657 1.000 22.01298 32 SER F N 1
ATOM 5923 C CA . SER F 1 32 ? 4.50631 1.99734 -25.50041 1.000 23.29870 32 SER F CA 1
ATOM 5924 C C . SER F 1 32 ? 3.67376 0.84450 -24.97631 1.000 25.27502 32 SER F C 1
ATOM 5925 O O . SER F 1 32 ? 4.13038 0.11469 -24.09368 1.000 23.28650 32 SER F O 1
ATOM 5928 N N . MET F 1 33 ? 2.46145 0.67365 -25.48155 1.000 21.63531 33 MET F N 1
ATOM 5929 C CA . MET F 1 33 ? 1.56451 -0.36974 -25.01311 1.000 22.93630 33 MET F CA 1
ATOM 5930 C C . MET F 1 33 ? 1.38262 -1.40567 -26.10890 1.000 23.37940 33 MET F C 1
ATOM 5931 O O . MET F 1 33 ? 1.19869 -1.05556 -27.28067 1.000 17.79201 33 MET F O 1
ATOM 5936 N N . PHE F 1 34 ? 1.43869 -2.67494 -25.71261 1.000 24.74913 34 PHE F N 1
ATOM 5937 C CA . PHE F 1 34 ? 1.38441 -3.80862 -26.62582 1.000 23.03151 34 PHE F CA 1
ATOM 5938 C C . PHE F 1 34 ? 0.38013 -4.82358 -26.10430 1.000 26.49302 34 PHE F C 1
ATOM 5939 O O . PHE F 1 34 ? 0.23847 -5.00879 -24.89523 1.000 26.29086 34 PHE F O 1
ATOM 5947 N N . LYS F 1 35 ? -0.33929 -5.45244 -27.01603 1.000 25.78737 35 LYS F N 1
ATOM 5948 C CA . LYS F 1 35 ? -1.17635 -6.58897 -26.67621 1.000 26.75535 35 LYS F CA 1
ATOM 5949 C C . LYS F 1 35 ? -0.33412 -7.84571 -26.87435 1.000 29.38398 35 LYS F C 1
ATOM 5950 O O . LYS F 1 35 ? 0.11785 -8.12108 -27.99394 1.000 30.19716 35 LYS F O 1
ATOM 5956 N N . ILE F 1 36 ? -0.08376 -8.57419 -25.78659 1.000 23.21109 36 ILE F N 1
ATOM 5957 C CA . ILE F 1 36 ? 0.71496 -9.79393 -25.83698 1.000 24.31862 36 ILE F CA 1
ATOM 5958 C C . ILE F 1 36 ? -0.20026 -10.94067 -26.26675 1.000 30.70289 36 ILE F C 1
ATOM 5959 O O . ILE F 1 36 ? -1.20448 -11.23741 -25.60433 1.000 28.97219 36 ILE F O 1
ATOM 5964 N N . VAL F 1 37 ? 0.12208 -11.55502 -27.39875 1.000 27.10143 37 VAL F N 1
ATOM 5965 C CA . VAL F 1 37 ? -0.65533 -12.66359 -27.94669 1.000 24.93440 37 VAL F CA 1
ATOM 5966 C C . VAL F 1 37 ? 0.23909 -13.89276 -27.95422 1.000 31.35321 37 VAL F C 1
ATOM 5967 O O . VAL F 1 37 ? 1.47220 -13.78084 -27.80887 1.000 26.22820 37 VAL F O 1
ATOM 5971 N N . PRO F 1 38 ? -0.33877 -15.09444 -28.08444 1.000 33.08162 38 PRO F N 1
ATOM 5972 C CA . PRO F 1 38 ? 0.50305 -16.28902 -28.24186 1.000 27.11326 38 PRO F CA 1
ATOM 5973 C C . PRO F 1 38 ? 1.42264 -16.11138 -29.43112 1.000 26.73542 38 PRO F C 1
ATOM 5974 O O . PRO F 1 38 ? 1.04763 -15.49664 -30.43284 1.000 29.24443 38 PRO F O 1
ATOM 5978 N N . GLY F 1 39 ? 2.63760 -16.63924 -29.30695 1.000 25.59952 39 GLY F N 1
ATOM 5979 C CA . GLY F 1 39 ? 3.63337 -16.49763 -30.35453 1.000 29.31072 39 GLY F CA 1
ATOM 5980 C C . GLY F 1 39 ? 3.13414 -16.83937 -31.74906 1.000 31.96895 39 GLY F C 1
ATOM 5981 O O . GLY F 1 39 ? 2.41219 -17.82585 -31.93588 1.000 33.18129 39 GLY F O 1
ATOM 5982 N N . LEU F 1 40 ? 3.50924 -16.02986 -32.74223 1.000 27.50126 40 LEU F N 1
ATOM 5983 C CA . LEU F 1 40 ? 3.03052 -16.28421 -34.09524 1.000 30.39790 40 LEU F CA 1
ATOM 5984 C C . LEU F 1 40 ? 3.62832 -17.56353 -34.67490 1.000 35.14451 40 LEU F C 1
ATOM 5985 O O . LEU F 1 40 ? 2.97152 -18.24317 -35.47380 1.000 38.38484 40 LEU F O 1
ATOM 5990 N N . ALA F 1 41 ? 4.85726 -17.91255 -34.28035 1.000 31.74732 41 ALA F N 1
ATOM 5991 C CA . ALA F 1 41 ? 5.52199 -19.11872 -34.76004 1.000 34.11668 41 ALA F CA 1
ATOM 5992 C C . ALA F 1 41 ? 5.48742 -20.26957 -33.75713 1.000 36.08572 41 ALA F C 1
ATOM 5993 O O . ALA F 1 41 ? 5.79407 -21.40647 -34.13189 1.000 40.09826 41 ALA F O 1
ATOM 5995 N N . ASP F 1 42 ? 5.13074 -20.00394 -32.50393 1.000 36.72275 42 ASP F N 1
ATOM 5996 C CA . ASP F 1 42 ? 5.04642 -20.99110 -31.43534 1.000 36.54033 42 ASP F CA 1
ATOM 5997 C C . ASP F 1 42 ? 4.17564 -20.41506 -30.31874 1.000 41.15685 42 ASP F C 1
ATOM 5998 O O . ASP F 1 42 ? 4.57344 -19.44965 -29.64675 1.000 37.71680 42 ASP F O 1
ATOM 6003 N N . PRO F 1 43 ? 2.98320 -20.98079 -30.09345 1.000 40.20862 43 PRO F N 1
ATOM 6004 C CA . PRO F 1 43 ? 2.11843 -20.48529 -29.00788 1.000 40.49274 43 PRO F CA 1
ATOM 6005 C C . PRO F 1 43 ? 2.73226 -20.58717 -27.62281 1.000 34.91628 43 PRO F C 1
ATOM 6006 O O . PRO F 1 43 ? 2.19134 -19.98014 -26.69387 1.000 37.37579 43 PRO F O 1
ATOM 6010 N N . SER F 1 44 ? 3.82747 -21.32937 -27.44427 1.000 39.50882 44 SER F N 1
ATOM 6011 C CA . SER F 1 44 ? 4.49004 -21.34660 -26.14129 1.000 40.69555 44 SER F CA 1
ATOM 6012 C C . SER F 1 44 ? 5.23287 -20.03552 -25.85840 1.000 37.04954 44 SER F C 1
ATOM 6013 O O . SER F 1 44 ? 5.41652 -19.67101 -24.68966 1.000 37.59041 44 SER F O 1
ATOM 6016 N N . CYS F 1 45 ? 5.66935 -19.31870 -26.90437 1.000 38.16669 45 CYS F N 1
ATOM 6017 C CA . CYS F 1 45 ? 6.33040 -18.02415 -26.76250 1.000 32.23224 45 CYS F CA 1
ATOM 6018 C C . CYS F 1 45 ? 5.30224 -16.89640 -26.89569 1.000 31.94290 45 CYS F C 1
ATOM 6019 O O . CYS F 1 45 ? 4.09702 -17.12133 -26.74847 1.000 32.44654 45 CYS F O 1
ATOM 6022 N N . ILE F 1 46 ? 5.76432 -15.66404 -27.15776 1.000 27.78829 46 ILE F N 1
ATOM 6023 C CA . ILE F 1 46 ? 4.87791 -14.51425 -27.27816 1.000 27.26772 46 ILE F CA 1
ATOM 6024 C C . ILE F 1 46 ? 5.21705 -13.69533 -28.52771 1.000 25.85907 46 ILE F C 1
ATOM 6025 O O . ILE F 1 46 ? 6.27795 -13.83724 -29.13694 1.000 25.42720 46 ILE F O 1
ATOM 6030 N N . SER F 1 47 ? 4.27452 -12.83876 -28.90849 1.000 24.55093 47 SER F N 1
ATOM 6031 C CA . SER F 1 47 ? 4.48667 -11.78949 -29.89457 1.000 27.69158 47 SER F CA 1
ATOM 6032 C C . SER F 1 47 ? 3.87311 -10.50172 -29.35442 1.000 22.92995 47 SER F C 1
ATOM 6033 O O . SER F 1 47 ? 2.92574 -10.53709 -28.56802 1.000 23.31860 47 SER F O 1
ATOM 6036 N N . PHE F 1 48 ? 4.43320 -9.35744 -29.76655 1.000 22.49751 48 PHE F N 1
ATOM 6037 C CA . PHE F 1 48 ? 3.97530 -8.04174 -29.31188 1.000 19.73475 48 PHE F CA 1
ATOM 6038 C C . PHE F 1 48 ? 3.12635 -7.40750 -30.40914 1.000 22.12237 48 PHE F C 1
ATOM 6039 O O . PHE F 1 48 ? 3.66765 -6.93752 -31.41114 1.000 23.58485 48 PHE F O 1
ATOM 6047 N N . GLU F 1 49 ? 1.81647 -7.33556 -30.20771 1.000 23.43478 49 GLU F N 1
ATOM 6048 C CA . GLU F 1 49 ? 0.96117 -6.67989 -31.19246 1.000 24.12816 49 GLU F CA 1
ATOM 6049 C C . GLU F 1 49 ? 0.72011 -5.22197 -30.81268 1.000 26.03123 49 GLU F C 1
ATOM 6050 O O . GLU F 1 49 ? 0.45699 -4.90188 -29.64938 1.000 25.70771 49 GLU F O 1
ATOM 6056 N N . SER F 1 50 ? 0.81590 -4.34112 -31.80643 1.000 28.28823 50 SER F N 1
ATOM 6057 C CA . SER F 1 50 ? 0.63952 -2.91449 -31.57151 1.000 25.28168 50 SER F CA 1
ATOM 6058 C C . SER F 1 50 ? -0.76524 -2.63583 -31.06383 1.000 25.31979 50 SER F C 1
ATOM 6059 O O . SER F 1 50 ? -1.73593 -3.26724 -31.49209 1.000 24.58380 50 SER F O 1
ATOM 6062 N N . LYS F 1 51 ? -0.86121 -1.67785 -30.13603 1.000 29.03548 51 LYS F N 1
ATOM 6063 C CA . LYS F 1 51 ? -2.15010 -1.21126 -29.64104 1.000 29.70268 51 LYS F CA 1
ATOM 6064 C C . LYS F 1 51 ? -2.75310 -0.16183 -30.56320 1.000 29.08772 51 LYS F C 1
ATOM 6065 O O . LYS F 1 51 ? -3.96221 -0.17111 -30.80698 1.000 31.31623 51 LYS F O 1
ATOM 6071 N N . THR F 1 52 ? -1.92221 0.74653 -31.07514 1.000 29.87837 52 THR F N 1
ATOM 6072 C CA . THR F 1 52 ? -2.38670 1.75164 -32.02929 1.000 34.23710 52 THR F CA 1
ATOM 6073 C C . THR F 1 52 ? -2.73227 1.13368 -33.38219 1.000 33.70397 52 THR F C 1
ATOM 6074 O O . THR F 1 52 ? -3.70389 1.54262 -34.02652 1.000 35.58837 52 THR F O 1
ATOM 6078 N N . TYR F 1 53 ? -1.94374 0.16086 -33.83919 1.000 32.21796 53 TYR F N 1
ATOM 6079 C CA . TYR F 1 53 ? -2.13488 -0.47497 -35.14433 1.000 32.47578 53 TYR F CA 1
ATOM 6080 C C . TYR F 1 53 ? -2.33879 -1.97777 -34.96785 1.000 28.25964 53 TYR F C 1
ATOM 6081 O O . TYR F 1 53 ? -1.37326 -2.75862 -35.03799 1.000 25.22954 53 TYR F O 1
ATOM 6090 N N . PRO F 1 54 ? -3.57272 -2.43289 -34.74025 1.000 31.01115 54 PRO F N 1
ATOM 6091 C CA . PRO F 1 54 ? -3.81777 -3.88529 -34.70403 1.000 26.98005 54 PRO F CA 1
ATOM 6092 C C . PRO F 1 54 ? -3.28659 -4.53303 -35.97495 1.000 24.53231 54 PRO F C 1
ATOM 6093 O O . PRO F 1 54 ? -3.26998 -3.91961 -37.04310 1.000 28.31415 54 PRO F O 1
ATOM 6097 N N . GLY F 1 55 ? -2.78512 -5.75664 -35.83866 1.000 24.02181 55 GLY F N 1
ATOM 6098 C CA . GLY F 1 55 ? -2.26032 -6.48242 -36.97745 1.000 25.02848 55 GLY F CA 1
ATOM 6099 C C . GLY F 1 55 ? -0.85399 -6.10229 -37.37938 1.000 26.91641 55 GLY F C 1
ATOM 6100 O O . GLY F 1 55 ? -0.37592 -6.58191 -38.41357 1.000 22.86547 55 GLY F O 1
ATOM 6101 N N . TYR F 1 56 ? -0.21079 -5.20367 -36.63138 1.000 26.20329 56 TYR F N 1
ATOM 6102 C CA . TYR F 1 56 ? 1.21335 -4.91517 -36.72477 1.000 22.69287 56 TYR F CA 1
ATOM 6103 C C . TYR F 1 56 ? 1.90063 -5.50255 -35.49913 1.000 22.35684 56 TYR F C 1
ATOM 6104 O O . TYR F 1 56 ? 1.34494 -5.47826 -34.39612 1.000 22.60399 56 TYR F O 1
ATOM 6113 N N . TYR F 1 57 ? 3.10857 -6.02178 -35.68447 1.000 24.74118 57 TYR F N 1
ATOM 6114 C CA . TYR F 1 57 ? 3.82710 -6.69884 -34.61308 1.000 25.00443 57 TYR F CA 1
ATOM 6115 C C . TYR F 1 57 ? 5.26446 -6.20613 -34.56594 1.000 26.37041 57 TYR F C 1
ATOM 6116 O O . TYR F 1 57 ? 5.81309 -5.74158 -35.57054 1.000 23.67821 57 TYR F O 1
ATOM 6125 N N . LEU F 1 58 ? 5.86664 -6.29458 -33.38386 1.000 22.99598 58 LEU F N 1
ATOM 6126 C CA . LEU F 1 58 ? 7.30690 -6.11545 -33.29296 1.000 22.74133 58 LEU F CA 1
ATOM 6127 C C . LEU F 1 58 ? 7.98406 -7.30247 -33.95420 1.000 21.50401 58 LEU F C 1
ATOM 6128 O O . LEU F 1 58 ? 7.54405 -8.44718 -33.81466 1.000 24.20292 58 LEU F O 1
ATOM 6133 N N . LYS F 1 59 ? 9.04258 -7.02389 -34.69899 1.000 21.21630 59 LYS F N 1
ATOM 6134 C CA . LYS F 1 59 ? 9.78430 -8.07554 -35.37371 1.000 25.39889 59 LYS F CA 1
ATOM 6135 C C . LYS F 1 59 ? 11.19922 -7.56872 -35.57354 1.000 21.83928 59 LYS F C 1
ATOM 6136 O O . LYS F 1 59 ? 11.43815 -6.35881 -35.58658 1.000 23.87347 59 LYS F O 1
ATOM 6142 N N . HIS F 1 60 ? 12.14317 -8.49505 -35.71678 1.000 23.67472 60 HIS F N 1
ATOM 6143 C CA . HIS F 1 60 ? 13.50744 -8.10294 -36.03885 1.000 24.39706 60 HIS F CA 1
ATOM 6144 C C . HIS F 1 60 ? 13.72461 -8.19976 -37.54089 1.000 24.84192 60 HIS F C 1
ATOM 6145 O O . HIS F 1 60 ? 13.18017 -9.08199 -38.21124 1.000 25.86841 60 HIS F O 1
ATOM 6152 N N . GLU F 1 61 ? 14.49682 -7.25702 -38.06105 1.000 24.23535 61 GLU F N 1
ATOM 6153 C CA . GLU F 1 61 ? 14.80873 -7.18489 -39.48039 1.000 27.05519 61 GLU F CA 1
ATOM 6154 C C . GLU F 1 61 ? 16.21217 -6.61435 -39.58917 1.000 28.96975 61 GLU F C 1
ATOM 6155 O O . GLU F 1 61 ? 16.45261 -5.48603 -39.14784 1.000 26.12569 61 GLU F O 1
ATOM 6161 N N . ASN F 1 62 ? 17.14237 -7.40115 -40.13791 1.000 31.22563 62 ASN F N 1
ATOM 6162 C CA . ASN F 1 62 ? 18.57375 -7.07838 -40.07898 1.000 30.22920 62 ASN F CA 1
ATOM 6163 C C . ASN F 1 62 ? 19.03444 -6.84802 -38.64153 1.000 28.51157 62 ASN F C 1
ATOM 6164 O O . ASN F 1 62 ? 19.93344 -6.04021 -38.39316 1.000 26.18738 62 ASN F O 1
ATOM 6169 N N . PHE F 1 63 ? 18.38514 -7.52949 -37.69613 1.000 27.90642 63 PHE F N 1
ATOM 6170 C CA . PHE F 1 63 ? 18.65708 -7.51432 -36.25820 1.000 28.79309 63 PHE F CA 1
ATOM 6171 C C . PHE F 1 63 ? 18.31001 -6.18544 -35.58617 1.000 25.85939 63 PHE F C 1
ATOM 6172 O O . PHE F 1 63 ? 18.67536 -5.97255 -34.41096 1.000 27.19789 63 PHE F O 1
ATOM 6180 N N . ARG F 1 64 ? 17.56278 -5.31201 -36.26028 1.000 19.49566 64 ARG F N 1
ATOM 6181 C CA . ARG F 1 64 ? 16.91803 -4.17343 -35.62087 1.000 23.43549 64 ARG F CA 1
ATOM 6182 C C . ARG F 1 64 ? 15.46672 -4.51621 -35.31405 1.000 22.53064 64 ARG F C 1
ATOM 6183 O O . ARG F 1 64 ? 14.78390 -5.13497 -36.13436 1.000 26.08265 64 ARG F O 1
ATOM 6191 N N . VAL F 1 65 ? 14.99515 -4.11257 -34.13639 1.000 20.27809 65 VAL F N 1
ATOM 6192 C CA . VAL F 1 65 ? 13.60730 -4.35738 -33.75171 1.000 21.63479 65 VAL F CA 1
ATOM 6193 C C . VAL F 1 65 ? 12.73337 -3.27023 -34.37052 1.000 23.78613 65 VAL F C 1
ATOM 6194 O O . VAL F 1 65 ? 12.92692 -2.07768 -34.10597 1.000 23.04285 65 VAL F O 1
ATOM 6198 N N . ILE F 1 66 ? 11.77521 -3.68179 -35.20462 1.000 18.70859 66 ILE F N 1
ATOM 6199 C CA . ILE F 1 66 ? 10.91168 -2.76654 -35.93901 1.000 18.13024 66 ILE F CA 1
ATOM 6200 C C . ILE F 1 66 ? 9.45922 -3.17449 -35.72216 1.000 20.24146 66 ILE F C 1
ATOM 6201 O O . ILE F 1 66 ? 9.16240 -4.22095 -35.14601 1.000 22.33217 66 ILE F O 1
ATOM 6206 N N . LEU F 1 67 ? 8.55121 -2.31805 -36.18663 1.000 19.13957 67 LEU F N 1
ATOM 6207 C CA . LEU F 1 67 ? 7.13089 -2.62715 -36.26740 1.000 23.64752 67 LEU F CA 1
ATOM 6208 C C . LEU F 1 67 ? 6.76214 -2.80134 -37.73117 1.000 23.06943 67 LEU F C 1
ATOM 6209 O O . LEU F 1 67 ? 7.06350 -1.93480 -38.55880 1.000 25.06275 67 LEU F O 1
ATOM 6214 N N . LYS F 1 68 ? 6.10741 -3.91483 -38.04263 1.000 25.94574 68 LYS F N 1
ATOM 6215 C CA . LYS F 1 68 ? 5.75724 -4.25600 -39.40893 1.000 24.24812 68 LYS F CA 1
ATOM 6216 C C . LYS F 1 68 ? 4.35945 -4.85757 -39.43305 1.000 29.70445 68 LYS F C 1
ATOM 6217 O O . LYS F 1 68 ? 3.99446 -5.64084 -38.54220 1.000 26.96531 68 LYS F O 1
ATOM 6223 N N . LYS F 1 69 ? 3.57887 -4.47890 -40.44937 1.000 26.51997 69 LYS F N 1
ATOM 6224 C CA . LYS F 1 69 ? 2.26724 -5.08033 -40.64928 1.000 26.45431 69 LYS F CA 1
ATOM 6225 C C . LYS F 1 69 ? 2.39962 -6.56592 -40.98277 1.000 26.32746 69 LYS F C 1
ATOM 6226 O O . LYS F 1 69 ? 3.30074 -6.98005 -41.71490 1.000 24.46930 69 LYS F O 1
ATOM 6232 N N . TYR F 1 70 ? 1.48664 -7.36267 -40.42877 1.000 28.80393 70 TYR F N 1
ATOM 6233 C CA . TYR F 1 70 ? 1.54650 -8.81554 -40.53391 1.000 29.17055 70 TYR F CA 1
ATOM 6234 C C . TYR F 1 70 ? 1.71707 -9.27455 -41.96928 1.000 28.72446 70 TYR F C 1
ATOM 6235 O O . TYR F 1 70 ? 1.02831 -8.80563 -42.87883 1.000 27.22889 70 TYR F O 1
ATOM 6244 N N . GLU F 1 71 ? 2.64229 -10.20007 -42.16507 1.000 31.35840 71 GLU F N 1
ATOM 6245 C CA . GLU F 1 71 ? 2.82509 -10.86587 -43.44586 1.000 33.78056 71 GLU F CA 1
ATOM 6246 C C . GLU F 1 71 ? 2.67076 -12.36441 -43.22801 1.000 33.47960 71 GLU F C 1
ATOM 6247 O O . GLU F 1 71 ? 3.23956 -12.92462 -42.28150 1.000 31.74338 71 GLU F O 1
ATOM 6253 N N . ASP F 1 72 ? 1.87320 -12.99880 -44.08658 1.000 34.25476 72 ASP F N 1
ATOM 6254 C CA . ASP F 1 72 ? 1.54700 -14.41969 -43.97305 1.000 37.01516 72 ASP F CA 1
ATOM 6255 C C . ASP F 1 72 ? 2.70200 -15.26153 -44.52186 1.000 39.38759 72 ASP F C 1
ATOM 6256 O O . ASP F 1 72 ? 2.59625 -15.93679 -45.54844 1.000 42.18808 72 ASP F O 1
ATOM 6261 N N . THR F 1 73 ? 3.83756 -15.19340 -43.82291 1.000 30.84850 73 THR F N 1
ATOM 6262 C CA . THR F 1 73 ? 4.98873 -16.03039 -44.13535 1.000 34.75971 73 THR F CA 1
ATOM 6263 C C . THR F 1 73 ? 5.58563 -16.57510 -42.84602 1.000 37.09691 73 THR F C 1
ATOM 6264 O O . THR F 1 73 ? 5.39354 -16.02040 -41.75798 1.000 34.93273 73 THR F O 1
ATOM 6268 N N . ASP F 1 74 ? 6.33066 -17.67177 -42.98483 1.000 32.79847 74 ASP F N 1
ATOM 6269 C CA . ASP F 1 74 ? 7.02290 -18.22742 -41.83060 1.000 36.58461 74 ASP F CA 1
ATOM 6270 C C . ASP F 1 74 ? 8.13821 -17.30465 -41.35343 1.000 37.77000 74 ASP F C 1
ATOM 6271 O O . ASP F 1 74 ? 8.40567 -17.23195 -40.14619 1.000 34.38503 74 ASP F O 1
ATOM 6276 N N . LEU F 1 75 ? 8.79568 -16.59136 -42.27491 1.000 29.62997 75 LEU F N 1
ATOM 6277 C CA . LEU F 1 75 ? 9.91420 -15.75294 -41.86785 1.000 31.78372 75 LEU F CA 1
ATOM 6278 C C . LEU F 1 75 ? 9.42745 -14.56125 -41.05815 1.000 32.98536 75 LEU F C 1
ATOM 6279 O O . LEU F 1 75 ? 10.08955 -14.14907 -40.09738 1.000 33.57164 75 LEU F O 1
ATOM 6284 N N . PHE F 1 76 ? 8.25618 -14.01907 -41.40429 1.000 34.01072 76 PHE F N 1
ATOM 6285 C CA . PHE F 1 76 ? 7.67837 -12.94854 -40.59632 1.000 35.09518 76 PHE F CA 1
ATOM 6286 C C . PHE F 1 76 ? 7.34004 -13.44821 -39.19864 1.000 30.99128 76 PHE F C 1
ATOM 6287 O O . PHE F 1 76 ? 7.70534 -12.82493 -38.20134 1.000 26.49653 76 PHE F O 1
ATOM 6295 N N . ARG F 1 77 ? 6.62742 -14.56934 -39.11357 1.000 30.77396 77 ARG F N 1
ATOM 6296 C CA . ARG F 1 77 ? 6.14667 -15.04048 -37.82376 1.000 32.37839 77 ARG F CA 1
ATOM 6297 C C . ARG F 1 77 ? 7.30729 -15.37375 -36.90028 1.000 31.08609 77 ARG F C 1
ATOM 6298 O O . ARG F 1 77 ? 7.27904 -15.04319 -35.71133 1.000 28.37107 77 ARG F O 1
ATOM 6306 N N . GLU F 1 78 ? 8.35207 -16.00081 -37.43866 1.000 34.37764 78 GLU F N 1
ATOM 6307 C CA . GLU F 1 78 ? 9.49709 -16.35699 -36.61055 1.000 31.96708 78 GLU F CA 1
ATOM 6308 C C . GLU F 1 78 ? 10.25724 -15.11472 -36.16138 1.000 28.42726 78 GLU F C 1
ATOM 6309 O O . GLU F 1 78 ? 10.74198 -15.05560 -35.02536 1.000 25.80840 78 GLU F O 1
ATOM 6315 N N . ASP F 1 79 ? 10.35767 -14.11046 -37.03828 1.000 25.95072 79 ASP F N 1
ATOM 6316 C CA . ASP F 1 79 ? 10.98889 -12.84543 -36.69125 1.000 26.74392 79 ASP F CA 1
ATOM 6317 C C . ASP F 1 79 ? 10.20958 -12.08486 -35.62787 1.000 27.04043 79 ASP F C 1
ATOM 6318 O O . ASP F 1 79 ? 10.77206 -11.18575 -34.99049 1.000 26.68963 79 ASP F O 1
ATOM 6323 N N . ALA F 1 80 ? 8.92985 -12.41095 -35.44621 1.000 25.90192 80 ALA F N 1
ATOM 6324 C CA . ALA F 1 80 ? 8.02969 -11.70934 -34.54130 1.000 27.80922 80 ALA F CA 1
ATOM 6325 C C . ALA F 1 80 ? 7.69813 -12.52946 -33.30237 1.000 25.74101 80 ALA F C 1
ATOM 6326 O O . ALA F 1 80 ? 6.79438 -12.15791 -32.54805 1.000 26.87289 80 ALA F O 1
ATOM 6328 N N . THR F 1 81 ? 8.39669 -13.63908 -33.08545 1.000 25.31128 81 THR F N 1
ATOM 6329 C CA . THR F 1 81 ? 8.14719 -14.54890 -31.96991 1.000 27.39721 81 THR F CA 1
ATOM 6330 C C . THR F 1 81 ? 9.32034 -14.49316 -30.99694 1.000 25.62331 81 THR F C 1
ATOM 6331 O O . THR F 1 81 ? 10.47924 -14.53438 -31.42064 1.000 26.54646 81 THR F O 1
ATOM 6335 N N . PHE F 1 82 ? 9.02359 -14.40699 -29.69980 1.000 25.34723 82 PHE F N 1
ATOM 6336 C CA . PHE F 1 82 ? 10.05286 -14.22216 -28.68093 1.000 26.04028 82 PHE F CA 1
ATOM 6337 C C . PHE F 1 82 ? 9.69272 -15.00896 -27.42468 1.000 29.13389 82 PHE F C 1
ATOM 6338 O O . PHE F 1 82 ? 8.51562 -15.11035 -27.06323 1.000 26.37359 82 PHE F O 1
ATOM 6346 N N . ARG F 1 83 ? 10.70790 -15.56117 -26.75481 1.000 25.34269 83 ARG F N 1
ATOM 6347 C CA . ARG F 1 83 ? 10.49629 -16.39183 -25.57400 1.000 26.93116 83 ARG F CA 1
ATOM 6348 C C . ARG F 1 83 ? 10.84086 -15.58686 -24.33004 1.000 22.80223 83 ARG F C 1
ATOM 6349 O O . ARG F 1 83 ? 11.95318 -15.06802 -24.20921 1.000 25.40156 83 ARG F O 1
ATOM 6357 N N . VAL F 1 84 ? 9.89029 -15.47577 -23.41573 1.000 27.84846 84 VAL F N 1
ATOM 6358 C CA . VAL F 1 84 ? 10.13394 -14.76359 -22.16825 1.000 26.58975 84 VAL F CA 1
ATOM 6359 C C . VAL F 1 84 ? 10.99198 -15.64586 -21.27365 1.000 27.35457 84 VAL F C 1
ATOM 6360 O O . VAL F 1 84 ? 10.65564 -16.80691 -21.02162 1.000 28.24690 84 VAL F O 1
ATOM 6364 N N . VAL F 1 85 ? 12.11431 -15.10849 -20.80812 1.000 29.37541 85 VAL F N 1
ATOM 6365 C CA . VAL F 1 85 ? 13.00321 -15.85111 -19.91397 1.000 27.23317 85 VAL F CA 1
ATOM 6366 C C . VAL F 1 85 ? 13.33922 -14.96516 -18.71469 1.000 30.85753 85 VAL F C 1
ATOM 6367 O O . VAL F 1 85 ? 13.01373 -13.76599 -18.72405 1.000 26.97457 85 VAL F O 1
ATOM 6371 N N . PRO F 1 86 ? 13.94810 -15.50224 -17.65117 1.000 31.86033 86 PRO F N 1
ATOM 6372 C CA . PRO F 1 86 ? 14.37731 -14.63807 -16.54301 1.000 28.91011 86 PRO F CA 1
ATOM 6373 C C . PRO F 1 86 ? 15.39160 -13.60359 -17.01092 1.000 27.51690 86 PRO F C 1
ATOM 6374 O O . PRO F 1 86 ? 16.21246 -13.86273 -17.89303 1.000 29.57129 86 PRO F O 1
ATOM 6378 N N . GLY F 1 87 ? 15.34041 -12.42945 -16.38670 1.000 26.44572 87 GLY F N 1
ATOM 6379 C CA . GLY F 1 87 ? 16.14897 -11.31989 -16.85217 1.000 22.56794 87 GLY F CA 1
ATOM 6380 C C . GLY F 1 87 ? 17.63316 -11.59817 -16.69237 1.000 28.56362 87 GLY F C 1
ATOM 6381 O O . GLY F 1 87 ? 18.08374 -12.09773 -15.65847 1.000 30.16562 87 GLY F O 1
ATOM 6382 N N . TRP F 1 88 ? 18.39948 -11.24590 -17.73309 1.000 22.50213 88 TRP F N 1
ATOM 6383 C CA . TRP F 1 88 ? 19.84237 -11.47687 -17.73645 1.000 25.28088 88 TRP F CA 1
ATOM 6384 C C . TRP F 1 88 ? 20.55458 -10.75728 -16.59572 1.000 27.76710 88 TRP F C 1
ATOM 6385 O O . TRP F 1 88 ? 21.61282 -11.21168 -16.15255 1.000 28.78221 88 TRP F O 1
ATOM 6396 N N . ALA F 1 89 ? 20.03778 -9.61292 -16.14176 1.000 24.86303 89 ALA F N 1
ATOM 6397 C CA . ALA F 1 89 ? 20.70140 -8.87069 -15.07171 1.000 24.85618 89 ALA F CA 1
ATOM 6398 C C . ALA F 1 89 ? 20.00074 -8.99293 -13.72582 1.000 24.07740 89 ALA F C 1
ATOM 6399 O O . ALA F 1 89 ? 20.51228 -8.46422 -12.73069 1.000 24.34120 89 ALA F O 1
ATOM 6401 N N . ASP F 1 90 ? 18.85159 -9.66432 -13.67674 1.000 21.05908 90 ASP F N 1
ATOM 6402 C CA . ASP F 1 90 ? 18.02353 -9.72343 -12.48307 1.000 26.48618 90 ASP F CA 1
ATOM 6403 C C . ASP F 1 90 ? 16.95765 -10.78917 -12.66326 1.000 24.51432 90 ASP F C 1
ATOM 6404 O O . ASP F 1 90 ? 16.06463 -10.63563 -13.50179 1.000 27.59852 90 ASP F O 1
ATOM 6409 N N . GLU F 1 91 ? 17.05270 -11.86722 -11.87319 1.000 25.04672 91 GLU F N 1
ATOM 6410 C CA . GLU F 1 91 ? 16.11099 -12.98248 -11.93450 1.000 29.25236 91 GLU F CA 1
ATOM 6411 C C . GLU F 1 91 ? 14.66816 -12.55491 -11.69862 1.000 28.66089 91 GLU F C 1
ATOM 6412 O O . GLU F 1 91 ? 13.74221 -13.27885 -12.08607 1.000 24.93761 91 GLU F O 1
ATOM 6418 N N . ASN F 1 92 ? 14.45423 -11.40389 -11.06760 1.000 28.15578 92 ASN F N 1
ATOM 6419 C CA . ASN F 1 92 ? 13.11063 -10.92035 -10.78968 1.000 27.13110 92 ASN F CA 1
ATOM 6420 C C . ASN F 1 92 ? 12.49928 -10.15742 -11.96631 1.000 31.71974 92 ASN F C 1
ATOM 6421 O O . ASN F 1 92 ? 11.31820 -9.80357 -11.91489 1.000 28.27849 92 ASN F O 1
ATOM 6426 N N . MET F 1 93 ? 13.26006 -9.92161 -13.02502 1.000 25.21967 93 MET F N 1
ATOM 6427 C CA . MET F 1 93 ? 12.78752 -9.22927 -14.20988 1.000 26.81540 93 MET F CA 1
ATOM 6428 C C . MET F 1 93 ? 12.86992 -10.18675 -15.39729 1.000 25.74091 93 MET F C 1
ATOM 6429 O O . MET F 1 93 ? 13.13858 -11.37583 -15.22660 1.000 28.67520 93 MET F O 1
ATOM 6434 N N . ILE F 1 94 ? 12.62718 -9.67540 -16.60507 1.000 25.71999 94 ILE F N 1
ATOM 6435 C CA . ILE F 1 94 ? 12.48575 -10.53644 -17.77515 1.000 23.97258 94 ILE F CA 1
ATOM 6436 C C . ILE F 1 94 ? 13.41647 -10.09597 -18.89733 1.000 25.39600 94 ILE F C 1
ATOM 6437 O O . ILE F 1 94 ? 13.79983 -8.92442 -19.00030 1.000 24.25656 94 ILE F O 1
ATOM 6442 N N . SER F 1 95 ? 13.77274 -11.06414 -19.74554 1.000 27.49973 95 SER F N 1
ATOM 6443 C CA . SER F 1 95 ? 14.46693 -10.84320 -21.00921 1.000 28.40818 95 SER F CA 1
ATOM 6444 C C . SER F 1 95 ? 13.72636 -11.58608 -22.12336 1.000 26.34637 95 SER F C 1
ATOM 6445 O O . SER F 1 95 ? 12.90115 -12.46820 -21.86722 1.000 22.34896 95 SER F O 1
ATOM 6448 N N . PHE F 1 96 ? 14.02309 -11.22550 -23.37908 1.000 27.47713 96 PHE F N 1
ATOM 6449 C CA . PHE F 1 96 ? 13.25446 -11.70719 -24.53071 1.000 22.58750 96 PHE F CA 1
ATOM 6450 C C . PHE F 1 96 ? 14.17236 -12.39382 -25.53883 1.000 22.66935 96 PHE F C 1
ATOM 6451 O O . PHE F 1 96 ? 14.93561 -11.72993 -26.24785 1.000 24.54513 96 PHE F O 1
ATOM 6459 N N . GLN F 1 97 ? 14.06263 -13.71325 -25.63294 1.000 26.53278 97 GLN F N 1
ATOM 6460 C CA . GLN F 1 97 ? 14.91852 -14.50506 -26.50331 1.000 25.92655 97 GLN F CA 1
ATOM 6461 C C . GLN F 1 97 ? 14.28268 -14.65090 -27.87755 1.000 24.68737 97 GLN F C 1
ATOM 6462 O O . GLN F 1 97 ? 13.07737 -14.88381 -27.99262 1.000 23.48819 97 GLN F O 1
ATOM 6468 N N . SER F 1 98 ? 15.10595 -14.51690 -28.91425 1.000 23.13775 98 SER F N 1
ATOM 6469 C CA . SER F 1 98 ? 14.63006 -14.66588 -30.28031 1.000 25.60409 98 SER F CA 1
ATOM 6470 C C . SER F 1 98 ? 14.31185 -16.12856 -30.58168 1.000 28.23966 98 SER F C 1
ATOM 6471 O O . SER F 1 98 ? 15.03255 -17.03775 -30.16098 1.000 29.72470 98 SER F O 1
ATOM 6474 N N . TYR F 1 99 ? 13.22311 -16.34328 -31.32582 1.000 29.35589 99 TYR F N 1
ATOM 6475 C CA . TYR F 1 99 ? 12.77094 -17.69495 -31.65736 1.000 32.76962 99 TYR F CA 1
ATOM 6476 C C . TYR F 1 99 ? 13.65375 -18.33673 -32.71508 1.000 29.54640 99 TYR F C 1
ATOM 6477 O O . TYR F 1 99 ? 13.93788 -19.53330 -32.64517 1.000 33.30136 99 TYR F O 1
ATOM 6486 N N . ASN F 1 100 ? 14.07348 -17.57346 -33.71717 1.000 28.10941 100 ASN F N 1
ATOM 6487 C CA . ASN F 1 100 ? 14.88866 -18.12978 -34.78260 1.000 25.86452 100 ASN F CA 1
ATOM 6488 C C . ASN F 1 100 ? 16.35723 -17.75899 -34.65679 1.000 27.72215 100 ASN F C 1
ATOM 6489 O O . ASN F 1 100 ? 17.15327 -18.17527 -35.50055 1.000 29.44806 100 ASN F O 1
ATOM 6494 N N . TYR F 1 101 ? 16.73831 -16.99659 -33.62505 1.000 28.08501 101 TYR F N 1
ATOM 6495 C CA . TYR F 1 101 ? 18.14587 -16.73106 -33.31087 1.000 27.57504 101 TYR F CA 1
ATOM 6496 C C . TYR F 1 101 ? 18.32647 -16.88221 -31.80521 1.000 30.06143 101 TYR F C 1
ATOM 6497 O O . TYR F 1 101 ? 18.44235 -15.89116 -31.07128 1.000 24.54011 101 TYR F O 1
ATOM 6506 N N . PRO F 1 102 ? 18.37454 -18.12590 -31.31171 1.000 27.21272 102 PRO F N 1
ATOM 6507 C CA . PRO F 1 102 ? 18.30756 -18.36481 -29.85466 1.000 26.20624 102 PRO F CA 1
ATOM 6508 C C . PRO F 1 102 ? 19.39927 -17.70140 -29.03276 1.000 26.90983 102 PRO F C 1
ATOM 6509 O O . PRO F 1 102 ? 19.23178 -17.57595 -27.81265 1.000 27.08528 102 PRO F O 1
ATOM 6513 N N . TYR F 1 103 ? 20.50662 -17.27534 -29.63700 1.000 28.05551 103 TYR F N 1
ATOM 6514 C CA . TYR F 1 103 ? 21.56816 -16.59838 -28.90070 1.000 28.03956 103 TYR F CA 1
ATOM 6515 C C . TYR F 1 103 ? 21.45202 -15.08141 -28.97694 1.000 30.71833 103 TYR F C 1
ATOM 6516 O O . TYR F 1 103 ? 22.40675 -14.37038 -28.63894 1.000 26.65551 103 TYR F O 1
ATOM 6525 N N . ARG F 1 104 ? 20.29752 -14.57286 -29.40016 1.000 27.77769 104 ARG F N 1
ATOM 6526 C CA . ARG F 1 104 ? 20.06751 -13.14190 -29.52548 1.000 26.85722 104 ARG F CA 1
ATOM 6527 C C . ARG F 1 104 ? 18.85982 -12.74957 -28.68713 1.000 25.75410 104 ARG F C 1
ATOM 6528 O O . ARG F 1 104 ? 17.82704 -13.42511 -28.72161 1.000 27.15805 104 ARG F O 1
ATOM 6536 N N . TYR F 1 105 ? 19.00423 -11.67270 -27.91852 1.000 24.84081 105 TYR F N 1
ATOM 6537 C CA . TYR F 1 105 ? 17.94575 -11.16984 -27.05495 1.000 24.32215 105 TYR F CA 1
ATOM 6538 C C . TYR F 1 105 ? 17.66230 -9.70907 -27.38993 1.000 23.59924 105 TYR F C 1
ATOM 6539 O O . TYR F 1 105 ? 18.54751 -8.97374 -27.84764 1.000 20.08743 105 TYR F O 1
ATOM 6548 N N . ILE F 1 106 ? 16.40740 -9.29926 -27.18257 1.000 24.52696 106 ILE F N 1
ATOM 6549 C CA . ILE F 1 106 ? 16.05452 -7.89425 -27.33864 1.000 22.72105 106 ILE F CA 1
ATOM 6550 C C . ILE F 1 106 ? 16.85579 -7.06954 -26.33730 1.000 23.06221 106 ILE F C 1
ATOM 6551 O O . ILE F 1 106 ? 16.83081 -7.33390 -25.12728 1.000 27.53840 106 ILE F O 1
ATOM 6556 N N . ARG F 1 107 ? 17.60134 -6.08735 -26.84245 1.000 18.48984 107 ARG F N 1
ATOM 6557 C CA . ARG F 1 107 ? 18.35358 -5.16219 -26.01023 1.000 20.70990 107 ARG F CA 1
ATOM 6558 C C . ARG F 1 107 ? 18.31704 -3.77826 -26.64825 1.000 21.61286 107 ARG F C 1
ATOM 6559 O O . ARG F 1 107 ? 18.02713 -3.62826 -27.84127 1.000 21.61910 107 ARG F O 1
ATOM 6567 N N . HIS F 1 108 ? 18.62680 -2.76252 -25.84702 1.000 18.90135 108 HIS F N 1
ATOM 6568 C CA . HIS F 1 108 ? 18.79789 -1.41488 -26.36697 1.000 23.24392 108 HIS F CA 1
ATOM 6569 C C . HIS F 1 108 ? 20.28245 -1.06634 -26.40330 1.000 22.83967 108 HIS F C 1
ATOM 6570 O O . HIS F 1 108 ? 21.06652 -1.51005 -25.55812 1.000 22.85583 108 HIS F O 1
ATOM 6577 N N . ARG F 1 109 ? 20.65856 -0.30616 -27.41771 1.000 19.21786 109 ARG F N 1
ATOM 6578 C CA . ARG F 1 109 ? 22.01020 0.21592 -27.59337 1.000 27.56050 109 ARG F CA 1
ATOM 6579 C C . ARG F 1 109 ? 21.85458 1.60077 -28.21226 1.000 26.65999 109 ARG F C 1
ATOM 6580 O O . ARG F 1 109 ? 21.19304 1.74308 -29.24397 1.000 23.47034 109 ARG F O 1
ATOM 6588 N N . ASP F 1 110 ? 22.44312 2.61153 -27.56760 1.000 33.09663 110 ASP F N 1
ATOM 6589 C CA . ASP F 1 110 ? 22.14616 4.02500 -27.79887 1.000 27.16247 110 ASP F CA 1
ATOM 6590 C C . ASP F 1 110 ? 20.64534 4.24036 -28.01432 1.000 27.61493 110 ASP F C 1
ATOM 6591 O O . ASP F 1 110 ? 20.21382 4.90528 -28.96675 1.000 28.47670 110 ASP F O 1
ATOM 6596 N N . PHE F 1 111 ? 19.84854 3.64202 -27.13012 1.000 22.22137 111 PHE F N 1
ATOM 6597 C CA . PHE F 1 111 ? 18.40144 3.78849 -27.02170 1.000 22.10790 111 PHE F CA 1
ATOM 6598 C C . PHE F 1 111 ? 17.60443 3.21549 -28.20068 1.000 21.25032 111 PHE F C 1
ATOM 6599 O O . PHE F 1 111 ? 16.37672 3.35690 -28.21908 1.000 19.79101 111 PHE F O 1
ATOM 6607 N N . GLU F 1 112 ? 18.24347 2.52831 -29.15222 1.000 21.94854 112 GLU F N 1
ATOM 6608 C CA . GLU F 1 112 ? 17.54405 1.79827 -30.21136 1.000 24.93086 112 GLU F CA 1
ATOM 6609 C C . GLU F 1 112 ? 17.53979 0.29803 -29.91801 1.000 22.01862 112 GLU F C 1
ATOM 6610 O O . GLU F 1 112 ? 18.44160 -0.23729 -29.26755 1.000 19.73663 112 GLU F O 1
ATOM 6616 N N . LEU F 1 113 ? 16.50378 -0.38546 -30.37786 1.000 19.93029 113 LEU F N 1
ATOM 6617 C CA . LEU F 1 113 ? 16.29330 -1.76569 -29.96197 1.000 23.85616 113 LEU F CA 1
ATOM 6618 C C . LEU F 1 113 ? 16.82528 -2.72055 -31.02138 1.000 25.37091 113 LEU F C 1
ATOM 6619 O O . LEU F 1 113 ? 16.49251 -2.59865 -32.20501 1.000 21.74998 113 LEU F O 1
ATOM 6624 N N . TYR F 1 114 ? 17.64813 -3.66788 -30.58345 1.000 22.80788 114 TYR F N 1
ATOM 6625 C CA . TYR F 1 114 ? 18.25524 -4.66969 -31.43581 1.000 19.97465 114 TYR F CA 1
ATOM 6626 C C . TYR F 1 114 ? 18.02844 -6.06026 -30.85832 1.000 27.02678 114 TYR F C 1
ATOM 6627 O O . TYR F 1 114 ? 17.54928 -6.24517 -29.73334 1.000 26.54252 114 TYR F O 1
ATOM 6636 N N . ILE F 1 115 ? 18.42015 -7.04368 -31.64844 1.000 28.39440 115 ILE F N 1
ATOM 6637 C CA . ILE F 1 115 ? 18.37819 -8.44006 -31.26856 1.000 26.04961 115 ILE F CA 1
ATOM 6638 C C . ILE F 1 115 ? 19.82016 -8.92590 -31.37793 1.000 30.46275 115 ILE F C 1
ATOM 6639 O O . ILE F 1 115 ? 20.34904 -9.10317 -32.48460 1.000 27.51057 115 ILE F O 1
ATOM 6644 N N . GLU F 1 116 ? 20.49402 -9.05568 -30.23029 1.000 23.50061 116 GLU F N 1
ATOM 6645 C CA . GLU F 1 116 ? 21.94694 -9.16291 -30.20293 1.000 23.21333 116 GLU F CA 1
ATOM 6646 C C . GLU F 1 116 ? 22.38564 -10.16118 -29.13870 1.000 25.83153 116 GLU F C 1
ATOM 6647 O O . GLU F 1 116 ? 21.60684 -10.55094 -28.26533 1.000 24.05711 116 GLU F O 1
ATOM 6653 N N . ASN F 1 117 ? 23.63877 -10.60457 -29.23928 1.000 24.91816 117 ASN F N 1
ATOM 6654 C CA . ASN F 1 117 ? 24.15573 -11.56706 -28.27403 1.000 28.52149 117 ASN F CA 1
ATOM 6655 C C . ASN F 1 117 ? 24.57575 -10.84772 -26.99553 1.000 32.66288 117 ASN F C 1
ATOM 6656 O O . ASN F 1 117 ? 25.05753 -9.71220 -27.02112 1.000 34.02560 117 ASN F O 1
ATOM 6661 N N . ILE F 1 118 ? 24.39458 -11.53014 -25.87062 1.000 32.36394 118 ILE F N 1
ATOM 6662 C CA . ILE F 1 118 ? 24.46278 -10.93050 -24.54307 1.000 30.55731 118 ILE F CA 1
ATOM 6663 C C . ILE F 1 118 ? 25.68720 -11.50188 -23.83704 1.000 31.05116 118 ILE F C 1
ATOM 6664 O O . ILE F 1 118 ? 25.65892 -12.65003 -23.38841 1.000 30.47435 118 ILE F O 1
ATOM 6669 N N . LYS F 1 119 ? 26.76131 -10.69979 -23.71858 1.000 31.86453 119 LYS F N 1
ATOM 6670 C CA . LYS F 1 119 ? 28.06002 -11.17970 -23.23166 1.000 32.49973 119 LYS F CA 1
ATOM 6671 C C . LYS F 1 119 ? 28.60768 -10.42793 -22.02583 1.000 38.04947 119 LYS F C 1
ATOM 6672 O O . LYS F 1 119 ? 29.18793 -11.05914 -21.13189 1.000 38.43448 119 LYS F O 1
ATOM 6678 N N . THR F 1 120 ? 28.44486 -9.10533 -21.95977 1.000 36.40584 120 THR F N 1
ATOM 6679 C CA . THR F 1 120 ? 29.00794 -8.31026 -20.87738 1.000 34.76867 120 THR F CA 1
ATOM 6680 C C . THR F 1 120 ? 27.94706 -7.99102 -19.81263 1.000 34.63574 120 THR F C 1
ATOM 6681 O O . THR F 1 120 ? 26.79777 -8.44281 -19.87530 1.000 32.42359 120 THR F O 1
ATOM 6685 N N . ASP F 1 121 ? 28.35382 -7.20715 -18.80362 1.000 36.05973 121 ASP F N 1
ATOM 6686 C CA . ASP F 1 121 ? 27.40804 -6.75395 -17.78220 1.000 34.72004 121 ASP F CA 1
ATOM 6687 C C . ASP F 1 121 ? 26.49677 -5.65437 -18.30836 1.000 29.67684 121 ASP F C 1
ATOM 6688 O O . ASP F 1 121 ? 25.35546 -5.52371 -17.85554 1.000 29.92918 121 ASP F O 1
ATOM 6693 N N . LEU F 1 122 ? 26.98488 -4.85568 -19.25428 1.000 29.83547 122 LEU F N 1
ATOM 6694 C CA . LEU F 1 122 ? 26.14563 -3.82977 -19.86214 1.000 33.98713 122 LEU F CA 1
ATOM 6695 C C . LEU F 1 122 ? 25.14228 -4.45091 -20.82526 1.000 31.53653 122 LEU F C 1
ATOM 6696 O O . LEU F 1 122 ? 23.98020 -4.02345 -20.87946 1.000 30.31144 122 LEU F O 1
ATOM 6701 N N . ASP F 1 123 ? 25.57477 -5.45861 -21.59379 1.000 31.86751 123 ASP F N 1
ATOM 6702 C CA . ASP F 1 123 ? 24.64163 -6.22664 -22.41316 1.000 29.27728 123 ASP F CA 1
ATOM 6703 C C . ASP F 1 123 ? 23.48061 -6.73275 -21.57416 1.000 30.18970 123 ASP F C 1
ATOM 6704 O O . ASP F 1 123 ? 22.31010 -6.55839 -21.93479 1.000 25.34660 123 ASP F O 1
ATOM 6709 N N . ARG F 1 124 ? 23.79754 -7.38150 -20.44765 1.000 25.52968 124 ARG F N 1
ATOM 6710 C CA . ARG F 1 124 ? 22.75801 -7.99562 -19.63496 1.000 25.06036 124 ARG F CA 1
ATOM 6711 C C . ARG F 1 124 ? 21.76197 -6.95154 -19.15486 1.000 24.77131 124 ARG F C 1
ATOM 6712 O O . ARG F 1 124 ? 20.54699 -7.12776 -19.28976 1.000 24.94647 124 ARG F O 1
ATOM 6720 N N . LYS F 1 125 ? 22.26342 -5.84371 -18.60096 1.000 28.21058 125 LYS F N 1
ATOM 6721 C CA . LYS F 1 125 ? 21.37303 -4.76693 -18.18270 1.000 27.13545 125 LYS F CA 1
ATOM 6722 C C . LYS F 1 125 ? 20.57576 -4.20103 -19.36188 1.000 25.95925 125 LYS F C 1
ATOM 6723 O O . LYS F 1 125 ? 19.40494 -3.83540 -19.20399 1.000 24.42749 125 LYS F O 1
ATOM 6729 N N . ASP F 1 126 ? 21.18270 -4.14655 -20.55063 1.000 26.69477 126 ASP F N 1
ATOM 6730 C CA . ASP F 1 126 ? 20.49921 -3.65849 -21.74494 1.000 22.83167 126 ASP F CA 1
ATOM 6731 C C . ASP F 1 126 ? 19.40087 -4.59091 -22.21015 1.000 23.90955 126 ASP F C 1
ATOM 6732 O O . ASP F 1 126 ? 18.54851 -4.17722 -23.01030 1.000 23.60981 126 ASP F O 1
ATOM 6737 N N . ALA F 1 127 ? 19.43708 -5.84383 -21.76839 1.000 18.74491 127 ALA F N 1
ATOM 6738 C CA . ALA F 1 127 ? 18.50057 -6.87322 -22.19031 1.000 21.44357 127 ALA F CA 1
ATOM 6739 C C . ALA F 1 127 ? 17.48352 -7.20746 -21.11188 1.000 20.36992 127 ALA F C 1
ATOM 6740 O O . ALA F 1 127 ? 16.70817 -8.14634 -21.27614 1.000 20.61871 127 ALA F O 1
ATOM 6742 N N . THR F 1 128 ? 17.45975 -6.46240 -20.01862 1.000 21.04012 128 THR F N 1
ATOM 6743 C CA . THR F 1 128 ? 16.60707 -6.78309 -18.88379 1.000 20.15793 128 THR F CA 1
ATOM 6744 C C . THR F 1 128 ? 15.50051 -5.74312 -18.76537 1.000 18.83875 128 THR F C 1
ATOM 6745 O O . THR F 1 128 ? 15.77782 -4.54372 -18.67817 1.000 20.81797 128 THR F O 1
ATOM 6749 N N . PHE F 1 129 ? 14.25309 -6.20963 -18.75076 1.000 21.19724 129 PHE F N 1
ATOM 6750 C CA . PHE F 1 129 ? 13.08803 -5.34149 -18.74129 1.000 21.79109 129 PHE F CA 1
ATOM 6751 C C . PHE F 1 129 ? 12.11987 -5.73440 -17.62574 1.000 21.21142 129 PHE F C 1
ATOM 6752 O O . PHE F 1 129 ? 12.19151 -6.82517 -17.05165 1.000 25.60783 129 PHE F O 1
ATOM 6760 N N . ILE F 1 130 ? 11.21692 -4.80451 -17.32814 1.000 21.05523 130 ILE F N 1
ATOM 6761 C CA . ILE F 1 130 ? 10.16161 -4.95173 -16.32806 1.000 22.43459 130 ILE F CA 1
ATOM 6762 C C . ILE F 1 130 ? 8.83026 -4.87063 -17.05296 1.000 23.74371 130 ILE F C 1
ATOM 6763 O O . ILE F 1 130 ? 8.53378 -3.85007 -17.68669 1.000 26.87463 130 ILE F O 1
ATOM 6768 N N . GLY F 1 131 ? 8.02693 -5.92718 -16.97029 1.000 20.39377 131 GLY F N 1
ATOM 6769 C CA . GLY F 1 131 ? 6.73402 -5.92529 -17.62343 1.000 24.78204 131 GLY F CA 1
ATOM 6770 C C . GLY F 1 131 ? 5.69753 -5.37378 -16.67127 1.000 29.38465 131 GLY F C 1
ATOM 6771 O O . GLY F 1 131 ? 5.65298 -5.76261 -15.49952 1.000 26.93769 131 GLY F O 1
ATOM 6772 N N . ILE F 1 132 ? 4.87705 -4.44554 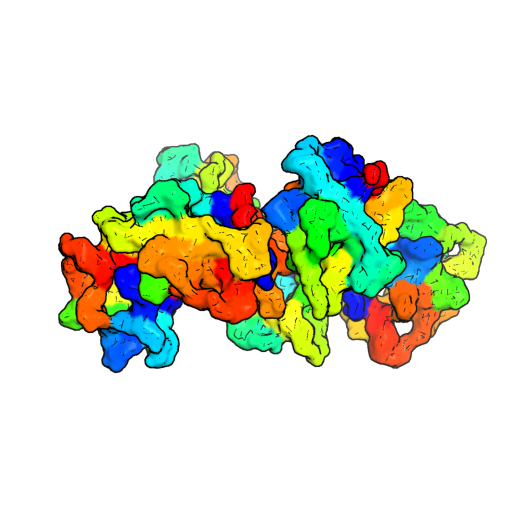-17.16967 1.000 23.43515 132 ILE F N 1
ATOM 6773 C CA . ILE F 1 132 ? 3.85989 -3.76349 -16.37482 1.000 26.01196 132 ILE F CA 1
ATOM 6774 C C . ILE F 1 132 ? 2.50979 -3.92180 -17.06159 1.000 27.16581 132 ILE F C 1
ATOM 6775 O O . ILE F 1 132 ? 2.38417 -3.69260 -18.26838 1.000 24.90276 132 ILE F O 1
ATOM 6780 N N . LYS F 1 133 ? 1.49859 -4.29815 -16.29559 1.000 34.67778 133 LYS F N 1
ATOM 6781 C CA . LYS F 1 133 ? 0.15738 -4.37859 -16.84620 1.000 35.74955 133 LYS F CA 1
ATOM 6782 C C . LYS F 1 133 ? -0.45018 -2.99259 -16.90075 1.000 28.37432 133 LYS F C 1
ATOM 6783 O O . LYS F 1 133 ? -0.66412 -2.38331 -15.85847 1.000 37.00930 133 LYS F O 1
#